Protein AF-A0A2T9YQW6-F1 (afdb_monomer)

Sequence (886 aa):
MEAEPSNHEASLIAWINTFPNLPNKISNLAELSDGVVLFEICENIDKSWFQLGRSTNIAAESWAFKYNNLKKLFRMLTAYCEEVLQYRFNLISSPDLNLIAKNEDVSEIIKICCIILTVAVNCEQKNEYIKRIMTLSENHQGALMISIESTMNQLEEFSHDHLNDNIPSHNNASAVSNNISASAISNDPNSTSIAKIAPDGLLKHLNADRNTDNSSFVSKLQVELLTQLDKNDELQNKLHSLSFEAERWHQKYDEEKAIKDEINEQADFVKLENQNIEMQSQLENNILKLSKANSELLAQKSLLSELDKLRDQEQEFLFLQEKVSKSENTIEKYRIKLEQSSDIKRKLNSAEQQLKKEIDAKNAIEEKYINLISSKSDPSNSSSNPIDNLAKLESRLNLATIENADLKNKLAEIENINKNLAEVANIAENNSRDLEERVRELELMGNTLSLKPSNASSLAAATNKLELAEALNESPAQLKKEIERLGLEIKKLRRGSVIKDDHIKEKNLLESWVETANKEKSDTLLLLAHEKAQIKLITATKDAQISQLEKNLEQKSIEIRNLEESNSNLTNQTKTLFSELGLTTREKEDYSSQIIKLNTELKEKTNSAKELELMKKTYYETKKESHSHELEKESLEGWYSDLDMKLNLELEKTKKLLIEKDEINKDLHKLRAENAKLVEGFESYKNENNDIKLMKARLLESREEFHNTELALQKSKEHIKYLSSELKKTINASNLSSYQAQSKENTQLLKQLDDYQEQINDLKKQNRDILKQKNFESKLLSSAWFYVQRKLEQNSGFGQSSVSNMEANYHPNAVSNRNNRGRVAEMGAAIDNNAAIQQSLKKPGVFAQRRNLDSFNSGSGVPASLNPTWLGTQRDELDSQIYPNK

Foldseek 3Di:
DDDDDDLLQVLLLLLLQLDPPDPDRDDGLLVCLQVPSVLVLVCVLPVVQSDDPPPQPPDSPALVNSLVNVVVSVVSLCCCCCPPVVWDLVQQPQQDNSCSSPVVDSVSSSSSSLSSLLSCCRGPPNVVSVVSLVVDDPSSNVSSVVSNVVVVVSRCPPVPDDDDDDDDDDDDDDDDDDDDDDDDDDDDDDDDDDDDDDDDDDDDDDDPPCCVPVVVVVVVVVVVVVVVVVVVVVVVVVVVVVVVVVVVVVVVVVVVVVVVVVVVVVVVVVVVVVVVVVVVVVVVVVVVVVVVVVVVVVVVVVVVVVVVVVVVVVVVVVVVVVVVVVVVVVVVVVVVVVVVVVVVVVVVVVVVVVVVVVVVVVVVVVVVVVVVVVVVVPPDDDDDDPPVVVVVVVVVVVVVVVVVVVVVVVVVVVVVVVVVVVVVVVVVVVVVVVVVVVVVVVVVVVDPDDDDDDDDDDDDDDPDDDPDDPDDDDDPPVVVVVVVVVVVVVVVVPDDDDDDDDDVVVVVVVVVVVVVVVVVVVVVVVVVVVVVVVVVVVVVVVVVVVVVVVVVVVVVVVVVVVVVVVVVVVVVVVVVVVVVVVVVVVVVVVVVVVVVVVVVVVVVVVVVVVVVVVVVVVVVVVVVVVVVVVVVVVVVVVVVVVVVVVVVVVVVVVVVVVVVVVVVVVVVVVVVVVVVVVVVVVVVVVVVVVVVVVVVVVVVVVVVVVVVVVVVVVVVVVVVVVVVVVVVVPPDDDDDDDDDDDDDPVVVVVVVVVVVVVVVVVVVVVVVVVVVVVVVVVVVVVVVVVVVVVVVVVVPDDDDDDDDDDDDDDDDDDDDDDDDDDDDDDDDDDDDDDDDDDDDDDDDDDDDDDDDDDDDDDDDDDDDDDDDDDDDDDDDDDDDDDDDDD

Mean predicted aligned error: 26.23 Å

Secondary structure (DSSP, 8-state):
-PPPPPHHHHHHHHHHTT-TT-SS--SSGGGGGGSHHHHHHHHHH-TTT----S--TT-TT-HHHHHHHHHHHHHHHHHHHHHTS---GGGS----HHHHHHH--HHHHHHHHHHHHHHHHHSTTHHHHHHHHHTS-HHHHHHHHHHHHHHHTTT-TT---SS------------------------------------------S-STTHHHHHHHHHHHHHHHHHHHHHHHHHHHHHHHHHHHHHHHHHHHHHHHHHHHHHHHHHHHHHHHHHHHHHHHHHHHHHHHHHHHHHHHHHHHHHHHHHHHHHHHHHHHHHHHHHHHHHHHHHHHHHHHHHHHHHHHHHHHHHHHHHHHHHHHHHHHHHHHHHHHHHTTS-----S-HHHHHHHHHHHHHHHHHHHHHHHHHHHHHHHHHHHHHHHHHHHHHHHHHHHHHHHHHHHHH--S---------------------S----THHHHHHHHHHHHHHHHTT--------SSHHHHHHHHHHHHHHHHHHHHHHHHHHHHHHHHHHHHHHHHHHHHHHHHHHHHHHHHHHHHHHHHHHHHHHHHHHHHHHHHHHHHHHHHHHHHHHHHHHHHHHHHHHHHHHHHHHHHHHHHHHHHHHHHHHHHHHHHHHHHHHHHHHHHHHHHHHHHHHHHHHHHHHHHHHHHHHHHHHHHHHHHHHHHHHHHHHHHHHHHHHHHHHHHHHHHHHHHHHHHHHHHHSSSS----------SSHHHHHHHHHHHHHHHHHHHHHHHHHHHHHHHHHHHHHHHHHHHHHHHHHHS------------------------------------------------------------------------------------------

Solvent-accessible surface area (backbone atoms only — not comparable to full-atom values): 53592 Å² total; per-residue (Å²): 133,83,82,78,80,56,70,55,58,62,26,49,44,56,55,60,61,67,53,90,83,59,96,65,80,71,87,54,73,51,77,49,33,51,27,56,65,58,43,56,54,42,26,68,71,36,59,86,77,45,67,75,78,95,78,63,98,84,55,81,85,46,40,68,49,16,30,52,40,37,53,52,50,50,54,53,49,50,48,40,36,42,74,72,69,65,33,56,62,91,59,51,83,77,57,53,54,64,47,22,24,72,68,40,34,53,73,38,48,48,49,52,52,37,52,54,52,42,49,39,58,68,41,99,64,14,76,58,48,50,51,56,49,71,71,51,55,70,71,35,40,54,42,48,49,53,43,36,50,60,50,45,63,35,36,45,78,88,74,83,84,78,91,85,93,85,80,96,77,79,90,80,90,85,78,91,87,81,89,80,84,89,79,92,81,80,93,82,91,87,82,86,82,88,85,89,81,84,93,77,87,87,81,93,80,92,73,84,90,56,54,69,62,53,47,54,50,52,52,50,50,52,50,50,53,48,54,52,49,54,50,48,52,54,48,51,54,50,51,50,54,51,48,54,51,51,51,54,51,50,54,51,50,53,52,54,46,52,54,50,52,50,52,49,54,53,52,53,49,54,52,52,51,51,52,50,53,52,52,50,51,53,50,52,53,49,51,53,51,51,52,49,54,52,53,51,49,51,51,52,51,52,51,49,56,50,51,52,52,50,51,54,50,49,53,50,51,50,52,51,49,52,52,48,51,54,49,49,58,50,49,49,57,49,50,53,51,52,52,52,50,53,50,50,50,52,51,47,54,49,50,51,52,49,52,47,50,52,50,54,50,48,50,53,48,50,51,50,48,52,49,52,53,60,52,62,74,53,95,79,81,92,86,78,67,72,62,67,57,48,56,53,47,53,53,49,52,54,49,52,52,50,53,50,49,54,51,50,51,52,49,53,50,50,52,52,52,51,50,52,51,51,52,53,48,51,52,52,50,51,54,50,51,54,50,51,49,52,49,50,51,50,54,66,72,68,61,89,74,85,86,88,87,82,88,82,89,87,85,81,86,86,90,84,86,87,87,87,88,85,86,84,85,83,66,82,71,60,66,58,56,54,57,56,53,54,58,54,55,64,62,59,81,74,71,87,83,88,85,89,78,82,83,64,53,60,60,56,46,51,52,50,50,51,50,50,52,51,46,54,52,47,52,51,50,51,50,53,50,49,51,50,49,50,51,52,50,54,48,53,54,48,53,53,52,49,55,53,51,52,53,51,49,53,54,50,53,53,54,50,52,54,50,53,53,52,51,50,50,54,52,51,53,50,53,51,53,54,51,51,54,53,50,55,50,49,53,50,52,51,51,50,53,50,52,51,51,52,52,51,53,51,50,51,52,56,47,55,49,51,52,51,50,50,53,50,51,52,49,53,53,53,52,51,51,52,51,53,50,50,55,51,47,53,53,49,52,51,52,50,50,56,49,50,54,51,49,50,51,52,52,50,50,51,51,51,54,49,51,52,51,52,50,53,48,52,51,52,50,51,53,51,54,51,50,49,51,52,50,54,48,52,50,50,54,50,49,52,53,48,51,52,51,51,51,53,50,52,54,48,50,53,48,49,52,50,49,52,50,50,52,48,49,50,53,48,52,51,49,50,51,52,52,56,52,50,60,65,64,68,76,77,78,88,87,82,88,85,85,91,88,83,93,71,63,72,70,51,56,52,50,52,49,50,54,51,52,50,52,53,48,50,54,50,47,50,51,51,51,53,50,49,46,51,50,48,50,51,49,50,50,50,50,48,47,53,48,50,51,51,50,48,60,67,68,51,86,70,80,91,77,80,91,78,84,90,83,87,82,90,83,81,88,81,89,84,84,79,88,88,88,86,86,83,89,80,89,79,90,78,90,78,90,87,79,90,80,88,81,89,88,82,86,87,83,90,89,87,81,90,80,89,84,83,89,88,82,88,80,87,81,86,81,89,80,80,87,87,87,92,86,91,79,90,77,89,89,79,90,78,91,83,85,82,94,129

InterPro domains:
  IPR001715 Calponin homology domain [PS50021] (6-120)
  IPR036872 CH domain superfamily [G3DSA:1.10.418.10] (2-154)
  IPR043936 HOOK, N-terminal [PF19047] (10-148)

pLDDT: mean 71.78, std 22.69, range [27.84, 96.5]

Nearest PDB structures (foldseek):
  1wix-assembly1_A  TM=8.313E-01  e=8.494E-10  Mus musculus

Structure (mmCIF, N/CA/C/O backbone):
data_AF-A0A2T9YQW6-F1
#
_entry.id   AF-A0A2T9YQW6-F1
#
loop_
_atom_site.group_PDB
_atom_site.id
_atom_site.type_symbol
_atom_site.label_atom_id
_atom_site.label_alt_id
_atom_site.label_comp_id
_atom_site.label_asym_id
_atom_site.label_entity_id
_atom_site.label_seq_id
_atom_site.pdbx_PDB_ins_code
_atom_site.Cartn_x
_atom_site.Cartn_y
_atom_site.Cartn_z
_atom_site.occupancy
_atom_site.B_iso_or_equiv
_atom_site.auth_seq_id
_atom_site.auth_comp_id
_atom_site.auth_asym_id
_atom_site.auth_atom_id
_atom_site.pdbx_PDB_model_num
ATOM 1 N N . MET A 1 1 ? -49.617 0.399 -31.951 1.00 35.16 1 MET A N 1
ATOM 2 C CA . MET A 1 1 ? -49.096 -0.979 -31.926 1.00 35.16 1 MET A CA 1
ATOM 3 C C . MET A 1 1 ? -48.108 -1.014 -30.793 1.00 35.16 1 MET A C 1
ATOM 5 O O . MET A 1 1 ? -47.197 -0.194 -30.801 1.00 35.16 1 MET A O 1
ATOM 9 N N . GLU A 1 2 ? -48.388 -1.824 -29.778 1.00 30.56 2 GLU A N 1
ATOM 10 C CA . GLU A 1 2 ? -47.489 -1.993 -28.637 1.00 30.56 2 GLU A CA 1
ATOM 11 C C . GLU A 1 2 ? -46.162 -2.614 -29.088 1.00 30.56 2 GLU A C 1
ATOM 13 O O . GLU A 1 2 ? -46.112 -3.330 -30.089 1.00 30.56 2 GLU A O 1
ATOM 18 N N . ALA A 1 3 ? -45.079 -2.276 -28.390 1.00 31.81 3 ALA A N 1
ATOM 19 C CA . ALA A 1 3 ? -43.758 -2.808 -28.688 1.00 31.81 3 ALA A CA 1
ATOM 20 C C . ALA A 1 3 ? -43.670 -4.260 -28.203 1.00 31.81 3 ALA A C 1
ATOM 22 O O . ALA A 1 3 ? -43.942 -4.528 -27.033 1.00 31.81 3 ALA A O 1
ATOM 23 N N . GLU A 1 4 ? -43.280 -5.183 -29.083 1.00 34.69 4 GLU A N 1
ATOM 24 C CA . GLU A 1 4 ? -42.957 -6.545 -28.655 1.00 34.69 4 GLU A CA 1
ATOM 25 C C . GLU A 1 4 ? -41.703 -6.515 -27.760 1.00 34.69 4 GLU A C 1
ATOM 27 O O . GLU A 1 4 ? -40.696 -5.911 -28.154 1.00 34.69 4 GLU A O 1
ATOM 32 N N . PRO A 1 5 ? -41.730 -7.138 -26.565 1.00 42.12 5 PRO A N 1
ATOM 33 C CA . PRO A 1 5 ? -40.534 -7.284 -25.747 1.00 42.12 5 PRO A CA 1
ATOM 34 C C . PRO A 1 5 ? -39.516 -8.147 -26.496 1.00 42.12 5 PRO A C 1
ATOM 36 O O . PRO A 1 5 ? -39.861 -9.144 -27.133 1.00 42.12 5 PRO A O 1
ATOM 39 N N . SER A 1 6 ? -38.253 -7.723 -26.464 1.00 56.44 6 SER A N 1
ATOM 40 C CA . SER A 1 6 ? -37.217 -8.274 -27.339 1.00 56.44 6 SER A CA 1
ATOM 41 C C . SER A 1 6 ? -37.044 -9.790 -27.171 1.00 56.44 6 SER A C 1
ATOM 43 O O . SER A 1 6 ? -37.043 -10.313 -26.057 1.00 56.44 6 SER A O 1
ATOM 45 N N . ASN A 1 7 ? -36.812 -10.488 -28.287 1.00 71.44 7 ASN A N 1
ATOM 46 C CA . ASN A 1 7 ? -36.695 -11.953 -28.358 1.00 71.44 7 ASN A CA 1
ATOM 47 C C . ASN A 1 7 ? -35.646 -12.545 -27.377 1.00 71.44 7 ASN A C 1
ATOM 49 O O . ASN A 1 7 ? -35.732 -13.710 -26.989 1.00 71.44 7 ASN A O 1
ATOM 53 N N . HIS A 1 8 ? -34.673 -11.740 -26.932 1.00 78.56 8 HIS A N 1
ATOM 54 C CA . HIS A 1 8 ? -33.667 -12.114 -25.931 1.00 78.56 8 HIS A CA 1
ATOM 55 C C . HIS A 1 8 ? -34.245 -12.313 -24.520 1.00 78.56 8 HIS A C 1
ATOM 57 O O . HIS A 1 8 ? -33.851 -13.257 -23.838 1.00 78.56 8 HIS A O 1
ATOM 63 N N . GLU A 1 9 ? -35.193 -11.476 -24.087 1.00 85.56 9 GLU A N 1
ATOM 64 C CA . GLU A 1 9 ? -35.778 -11.551 -22.741 1.00 85.56 9 GLU A CA 1
ATOM 65 C C . GLU A 1 9 ? -36.557 -12.859 -22.557 1.00 85.56 9 GLU A C 1
ATOM 67 O O . GLU A 1 9 ? -36.277 -13.638 -21.644 1.00 85.56 9 GLU A O 1
ATOM 72 N N . ALA A 1 10 ? -37.464 -13.159 -23.493 1.00 86.50 10 ALA A N 1
ATOM 73 C CA . ALA A 1 10 ? -38.236 -14.401 -23.500 1.00 86.50 10 ALA A CA 1
ATOM 74 C C . ALA A 1 10 ? -37.335 -15.650 -23.541 1.00 86.50 10 ALA A C 1
ATOM 76 O O . ALA A 1 10 ? -37.613 -16.645 -22.868 1.00 86.50 10 ALA A O 1
ATOM 77 N N . SER A 1 11 ? -36.223 -15.583 -24.280 1.00 89.12 11 SER A N 1
ATOM 78 C CA . SER A 1 11 ? -35.260 -16.682 -24.402 1.00 89.12 11 SER A CA 1
ATOM 79 C C . SER A 1 11 ? -34.477 -16.929 -23.107 1.00 89.12 11 SER A C 1
ATOM 81 O O . SER A 1 11 ? -34.298 -18.082 -22.711 1.00 89.12 11 SER A O 1
ATOM 83 N N . LEU A 1 12 ? -34.064 -15.866 -22.405 1.00 88.69 12 LEU A N 1
ATOM 84 C CA . LEU A 1 12 ? -33.419 -15.965 -21.091 1.00 88.69 12 LEU A CA 1
ATOM 85 C C . LEU A 1 12 ? -34.389 -16.480 -20.020 1.00 88.69 12 LEU A C 1
ATOM 87 O O . LEU A 1 12 ? -34.030 -17.387 -19.272 1.00 88.69 12 LEU A O 1
ATOM 91 N N . ILE A 1 13 ? -35.634 -15.990 -19.990 1.00 90.25 13 ILE A N 1
ATOM 92 C CA . ILE A 1 13 ? -36.681 -16.498 -19.084 1.00 90.25 13 ILE A CA 1
ATOM 93 C C . ILE A 1 13 ? -36.953 -17.986 -19.349 1.00 90.25 13 ILE A C 1
ATOM 95 O O . ILE A 1 13 ? -37.081 -18.774 -18.408 1.00 90.25 13 ILE A O 1
ATOM 99 N N . ALA A 1 14 ? -37.004 -18.405 -20.618 1.00 89.19 14 ALA A N 1
ATOM 100 C CA . ALA A 1 14 ? -37.177 -19.808 -20.982 1.00 89.19 14 ALA A CA 1
ATOM 101 C C . ALA A 1 14 ? -36.006 -20.683 -20.499 1.00 89.19 14 ALA A C 1
ATOM 103 O O . ALA A 1 14 ? -36.250 -21.772 -19.979 1.00 89.19 14 ALA A O 1
ATOM 104 N N . TRP A 1 15 ? -34.760 -20.204 -20.613 1.00 91.38 15 TRP A N 1
ATOM 105 C CA . TRP A 1 15 ? -33.573 -20.901 -20.105 1.00 91.38 15 TRP A CA 1
ATOM 106 C C . TRP A 1 15 ? -33.542 -20.990 -18.576 1.00 91.38 15 TRP A C 1
ATOM 108 O O . TRP A 1 15 ? -33.355 -22.082 -18.038 1.00 91.38 15 TRP A O 1
ATOM 118 N N . ILE A 1 16 ? -33.794 -19.885 -17.868 1.00 89.94 16 ILE A N 1
ATOM 119 C CA . ILE A 1 16 ? -33.841 -19.856 -16.398 1.00 89.94 16 ILE A CA 1
ATOM 120 C C . ILE A 1 16 ? -34.891 -20.849 -15.881 1.00 89.94 16 ILE A C 1
ATOM 122 O O . ILE A 1 16 ? -34.603 -21.665 -15.010 1.00 89.94 16 ILE A O 1
ATOM 126 N N . ASN A 1 17 ? -36.072 -20.897 -16.499 1.00 89.69 17 ASN A N 1
ATOM 127 C CA . ASN A 1 17 ? -37.132 -21.840 -16.132 1.00 89.69 17 ASN A CA 1
ATOM 128 C C . ASN A 1 17 ? -36.821 -23.333 -16.426 1.00 89.69 17 ASN A C 1
ATOM 130 O O . ASN A 1 17 ? -37.675 -24.185 -16.160 1.00 89.69 17 ASN A O 1
ATOM 134 N N . THR A 1 18 ? -35.628 -23.681 -16.936 1.00 88.00 18 THR A N 1
ATOM 135 C CA . THR A 1 18 ? -35.137 -25.077 -17.022 1.00 88.00 18 THR A CA 1
ATOM 136 C C . THR A 1 18 ? -34.444 -25.576 -15.745 1.00 88.00 18 THR A C 1
ATOM 138 O O . THR A 1 18 ? -34.175 -26.777 -15.625 1.00 88.00 18 THR A O 1
ATOM 141 N N . PHE A 1 19 ? -34.150 -24.694 -14.783 1.00 84.81 19 PHE A N 1
ATOM 142 C CA . PHE A 1 19 ? -33.488 -25.064 -13.531 1.00 84.81 19 PHE A CA 1
ATOM 143 C C . PHE A 1 19 ? -34.492 -25.684 -12.534 1.00 84.81 19 PHE A C 1
ATOM 145 O O . PHE A 1 19 ? -35.522 -25.077 -12.240 1.00 84.81 19 PHE A O 1
ATOM 152 N N . PRO A 1 20 ? -34.221 -26.883 -11.979 1.00 70.94 20 PRO A N 1
ATOM 153 C CA . PRO A 1 20 ? -35.214 -27.646 -11.212 1.00 70.94 20 PRO A CA 1
ATOM 154 C C . PRO A 1 20 ? -35.423 -27.173 -9.765 1.00 70.94 20 PRO A C 1
ATOM 156 O O . PRO A 1 20 ? -36.380 -27.605 -9.129 1.00 70.94 20 PRO A O 1
ATOM 159 N N . ASN A 1 21 ? -34.537 -26.323 -9.236 1.00 65.31 21 ASN A N 1
ATOM 160 C CA . ASN A 1 21 ? -34.534 -25.912 -7.826 1.00 65.31 21 ASN A CA 1
ATOM 161 C C . ASN A 1 21 ? -35.190 -24.543 -7.571 1.00 65.31 21 ASN A C 1
ATOM 163 O O . ASN A 1 21 ? -35.166 -24.074 -6.437 1.00 65.31 21 ASN A O 1
ATOM 167 N N . LEU A 1 22 ? -35.752 -23.901 -8.599 1.00 71.00 22 LEU A N 1
ATOM 168 C CA . LEU A 1 22 ? -36.350 -22.573 -8.477 1.00 71.00 22 LEU A CA 1
ATOM 169 C C . LEU A 1 22 ? -37.634 -22.610 -7.624 1.00 71.00 22 LEU A C 1
ATOM 171 O O . LEU A 1 22 ? -38.511 -23.434 -7.902 1.00 71.00 22 LEU A O 1
ATOM 175 N N . PRO A 1 23 ? -37.797 -21.716 -6.627 1.00 61.78 23 PRO A N 1
ATOM 176 C CA . PRO A 1 23 ? -38.964 -21.718 -5.741 1.00 61.78 23 PRO A CA 1
ATOM 177 C C . PRO A 1 23 ? -40.270 -21.357 -6.463 1.00 61.78 23 PRO A C 1
ATOM 179 O O . PRO A 1 23 ? -41.331 -21.843 -6.080 1.00 61.78 23 PRO A O 1
ATOM 182 N N . ASN A 1 24 ? -40.194 -20.543 -7.520 1.00 68.56 24 ASN A N 1
ATOM 183 C CA . ASN A 1 24 ? -41.279 -20.245 -8.455 1.00 68.56 24 ASN A CA 1
ATOM 184 C C . ASN A 1 24 ? -40.711 -20.123 -9.877 1.00 68.56 24 ASN A C 1
ATOM 186 O O . ASN A 1 24 ? -39.540 -19.790 -10.056 1.00 68.56 24 ASN A O 1
ATOM 190 N N . LYS A 1 25 ? -41.549 -20.360 -10.895 1.00 78.25 25 LYS A N 1
ATOM 191 C CA . LYS A 1 25 ? -41.194 -20.050 -12.286 1.00 78.25 25 LYS A CA 1
ATOM 192 C C . LYS A 1 25 ? -41.311 -18.552 -12.534 1.00 78.25 25 LYS A C 1
ATOM 194 O O . LYS A 1 25 ? -42.366 -17.979 -12.269 1.00 78.25 25 LYS A O 1
ATOM 199 N N . ILE A 1 26 ? -40.259 -17.965 -13.089 1.00 82.94 26 ILE A N 1
ATOM 200 C CA . ILE A 1 26 ? -40.186 -16.531 -13.375 1.00 82.94 26 ILE A CA 1
ATOM 201 C C . ILE A 1 26 ? -41.014 -16.208 -14.613 1.00 82.94 26 ILE A C 1
ATOM 203 O O . ILE A 1 26 ? -40.922 -16.920 -15.619 1.00 82.94 26 ILE A O 1
ATOM 207 N N . SER A 1 27 ? -41.802 -15.134 -14.540 1.00 81.69 27 SER A N 1
ATOM 208 C CA . SER A 1 27 ? -42.615 -14.640 -15.661 1.00 81.69 27 SER A CA 1
ATOM 209 C C . SER A 1 27 ? -42.085 -13.330 -16.250 1.00 81.69 27 SER A C 1
ATOM 211 O O . SER A 1 27 ? -42.310 -13.071 -17.429 1.00 81.69 27 SER A O 1
ATOM 213 N N . ASN A 1 28 ? -41.375 -12.525 -15.456 1.00 84.50 28 ASN A N 1
ATOM 214 C CA . ASN A 1 28 ? -40.781 -11.246 -15.847 1.00 84.50 28 ASN A CA 1
ATOM 215 C C . ASN A 1 28 ? -39.332 -11.148 -15.343 1.00 84.50 28 ASN A C 1
ATOM 217 O O . ASN A 1 28 ? -39.043 -11.500 -14.200 1.00 84.50 28 ASN A O 1
ATOM 221 N N . LEU A 1 29 ? -38.419 -10.613 -16.157 1.00 85.12 29 LEU A N 1
ATOM 222 C CA . LEU A 1 29 ? -37.011 -10.472 -15.786 1.00 85.12 29 LEU A CA 1
ATOM 223 C C . LEU A 1 29 ? -36.791 -9.557 -14.563 1.00 85.12 29 LEU A C 1
ATOM 225 O O . LEU A 1 29 ? -35.827 -9.756 -13.826 1.00 85.12 29 LEU A O 1
ATOM 229 N N . ALA A 1 30 ? -37.705 -8.618 -14.287 1.00 85.69 30 ALA A N 1
ATOM 230 C CA . ALA A 1 30 ? -37.670 -7.763 -13.091 1.00 85.69 30 ALA A CA 1
ATOM 231 C C . ALA A 1 30 ? -37.705 -8.547 -11.758 1.00 85.69 30 ALA A C 1
ATOM 233 O O . ALA A 1 30 ? -37.181 -8.071 -10.746 1.00 85.69 30 ALA A O 1
ATOM 234 N N . GLU A 1 31 ? -38.241 -9.776 -11.751 1.00 84.81 31 GLU A N 1
ATOM 235 C CA . GLU A 1 31 ? -38.234 -10.675 -10.583 1.00 84.81 31 GLU A CA 1
ATOM 236 C C . GLU A 1 31 ? -36.803 -11.059 -10.148 1.00 84.81 31 GLU A C 1
ATOM 238 O O . GLU A 1 31 ? -36.584 -11.408 -8.994 1.00 84.81 31 GLU A O 1
ATOM 243 N N . LEU A 1 32 ? -35.807 -10.934 -11.036 1.00 85.56 32 LEU A N 1
ATOM 244 C CA . LEU A 1 32 ? -34.388 -11.201 -10.756 1.00 85.56 32 LEU A CA 1
ATOM 245 C C . LEU A 1 32 ? -33.654 -10.017 -10.096 1.00 85.56 32 LEU A C 1
ATOM 247 O O . LEU A 1 32 ? -32.472 -10.132 -9.760 1.00 85.56 32 LEU A O 1
ATOM 251 N N . SER A 1 33 ? -34.328 -8.876 -9.907 1.00 86.88 33 SER A N 1
ATOM 252 C CA . SER A 1 33 ? -33.735 -7.639 -9.370 1.00 86.88 33 SER A CA 1
ATOM 253 C C . SER A 1 33 ? -33.226 -7.750 -7.926 1.00 86.88 33 SER A C 1
ATOM 255 O O . SER A 1 33 ? -32.440 -6.909 -7.492 1.00 86.88 33 SER A O 1
ATOM 257 N N . ASP A 1 34 ? -33.644 -8.767 -7.167 1.00 82.56 34 ASP A N 1
ATOM 258 C CA . ASP A 1 34 ? -33.176 -9.019 -5.798 1.00 82.56 34 ASP A CA 1
ATOM 259 C C . ASP A 1 34 ? -31.830 -9.771 -5.720 1.00 82.56 34 ASP A C 1
ATOM 261 O O . ASP A 1 34 ? -31.197 -9.817 -4.656 1.00 82.56 34 ASP A O 1
ATOM 265 N N . GLY A 1 35 ? -31.388 -10.340 -6.848 1.00 84.25 35 GLY A N 1
ATOM 266 C CA . GLY A 1 35 ? -30.193 -11.168 -6.978 1.00 84.25 35 GLY A CA 1
ATOM 267 C C . GLY A 1 35 ? -30.265 -12.544 -6.304 1.00 84.25 35 GLY A C 1
ATOM 268 O O . GLY A 1 35 ? -29.276 -13.271 -6.372 1.00 84.25 35 GLY A O 1
ATOM 269 N N . VAL A 1 36 ? -31.378 -12.922 -5.664 1.00 84.88 36 VAL A N 1
ATOM 270 C CA . VAL A 1 36 ? -31.507 -14.177 -4.899 1.00 84.88 36 VAL A CA 1
ATOM 271 C C . VAL A 1 36 ? -31.587 -15.363 -5.850 1.00 84.88 36 VAL A C 1
ATOM 273 O O . VAL A 1 36 ? -30.752 -16.262 -5.777 1.00 84.88 36 VAL A O 1
ATOM 276 N N . VAL A 1 37 ? -32.514 -15.319 -6.809 1.00 86.00 37 VAL A N 1
ATOM 277 C CA . VAL A 1 37 ? -32.683 -16.393 -7.801 1.00 86.00 37 VAL A CA 1
ATOM 278 C C . VAL A 1 37 ? -31.438 -16.555 -8.680 1.00 86.00 37 VAL A C 1
ATOM 280 O O . VAL A 1 37 ? -31.012 -17.672 -8.971 1.00 86.00 37 VAL A O 1
ATOM 283 N N . LEU A 1 38 ? -30.792 -15.447 -9.054 1.00 88.06 38 LEU A N 1
ATOM 284 C CA . LEU A 1 38 ? -29.520 -15.488 -9.782 1.00 88.06 38 LEU A CA 1
ATOM 285 C C . LEU A 1 38 ? -28.418 -16.185 -8.967 1.00 88.06 38 LEU A C 1
ATOM 287 O O . LEU A 1 38 ? -27.596 -16.902 -9.534 1.00 88.06 38 LEU A O 1
ATOM 291 N N . PHE A 1 39 ? -28.416 -16.021 -7.641 1.00 87.62 39 PHE A N 1
ATOM 292 C CA . PHE A 1 39 ? -27.479 -16.717 -6.763 1.00 87.62 39 PHE A CA 1
ATOM 293 C C . PHE A 1 39 ? -27.776 -18.221 -6.683 1.00 87.62 39 PHE A C 1
ATOM 295 O O . PHE A 1 39 ? -26.842 -19.013 -6.751 1.00 87.62 39 PHE A O 1
ATOM 302 N N . GLU A 1 40 ? -29.047 -18.632 -6.609 1.00 85.75 40 GLU A N 1
ATOM 303 C CA . GLU A 1 40 ? -29.448 -20.052 -6.630 1.00 85.75 40 GLU A CA 1
ATOM 304 C C . GLU A 1 40 ? -29.052 -20.753 -7.944 1.00 85.75 40 GLU A C 1
ATOM 306 O O . GLU A 1 40 ? -28.633 -21.914 -7.935 1.00 85.75 40 GLU A O 1
ATOM 311 N N . ILE A 1 41 ? -29.132 -20.041 -9.074 1.00 88.00 41 ILE A N 1
ATOM 312 C CA . ILE A 1 41 ? -28.646 -20.511 -10.380 1.00 88.00 41 ILE A CA 1
ATOM 313 C C . ILE A 1 41 ? -27.125 -20.704 -10.345 1.00 88.00 41 ILE A C 1
ATOM 315 O O . ILE A 1 41 ? -26.636 -21.764 -10.736 1.00 88.00 41 ILE A O 1
ATOM 319 N N . CYS A 1 42 ? -26.370 -19.733 -9.824 1.00 88.38 42 CYS A N 1
ATOM 320 C CA . CYS A 1 42 ? -24.917 -19.854 -9.687 1.00 88.38 42 CYS A CA 1
ATOM 321 C C . CYS A 1 42 ? -24.495 -20.957 -8.698 1.00 88.38 42 CYS A C 1
ATOM 323 O O . CYS A 1 42 ? -23.547 -21.686 -8.977 1.00 88.38 42 CYS A O 1
ATOM 325 N N . GLU A 1 43 ? -25.226 -21.157 -7.596 1.00 88.00 43 GLU A N 1
ATOM 326 C CA . GLU A 1 43 ? -25.031 -22.295 -6.684 1.00 88.00 43 GLU A CA 1
ATOM 327 C C . GLU A 1 43 ? -25.316 -23.636 -7.389 1.00 88.00 43 GLU A C 1
ATOM 329 O O . GLU A 1 43 ? -24.693 -24.646 -7.072 1.00 88.00 43 GLU A O 1
ATOM 334 N N . ASN A 1 44 ? -26.209 -23.677 -8.385 1.00 86.06 44 ASN A N 1
ATOM 335 C CA . ASN A 1 44 ? -26.396 -24.868 -9.219 1.00 86.06 44 ASN A CA 1
ATOM 336 C C . ASN A 1 44 ? -25.175 -25.142 -10.115 1.00 86.06 44 ASN A C 1
ATOM 338 O O . ASN A 1 44 ? -24.774 -26.299 -10.240 1.00 86.06 44 ASN A O 1
ATOM 342 N N . ILE A 1 45 ? -24.580 -24.088 -10.692 1.00 87.38 45 ILE A N 1
ATOM 343 C CA . ILE A 1 45 ? -23.387 -24.164 -11.552 1.00 87.38 45 ILE A CA 1
ATOM 344 C C . ILE A 1 45 ? -22.171 -24.657 -10.760 1.00 87.38 45 ILE A C 1
ATOM 346 O O . ILE A 1 45 ? -21.529 -25.618 -11.179 1.00 87.38 45 ILE A O 1
ATOM 350 N N . ASP A 1 46 ? -21.874 -24.037 -9.613 1.00 87.50 46 ASP A N 1
ATOM 351 C CA . ASP A 1 46 ? -20.777 -24.452 -8.736 1.00 87.50 46 ASP A CA 1
ATOM 352 C C . ASP A 1 46 ? -21.078 -24.151 -7.256 1.00 87.50 46 ASP A C 1
ATOM 354 O O . ASP A 1 46 ? -20.890 -23.038 -6.757 1.00 87.50 46 ASP A O 1
ATOM 358 N N . LYS A 1 47 ? -21.491 -25.193 -6.525 1.00 85.19 47 LYS A N 1
ATOM 359 C CA . LYS A 1 47 ? -21.759 -25.148 -5.075 1.00 85.19 47 LYS A CA 1
ATOM 360 C C . LYS A 1 47 ? -20.527 -24.856 -4.226 1.00 85.19 47 LYS A C 1
ATOM 362 O O . LYS A 1 47 ? -20.669 -24.425 -3.083 1.00 85.19 47 LYS A O 1
ATOM 367 N N . SER A 1 48 ? -19.330 -25.167 -4.724 1.00 84.00 48 SER A N 1
ATOM 368 C CA . SER A 1 48 ? -18.098 -24.956 -3.967 1.00 84.00 48 SER A CA 1
ATOM 369 C C . SER A 1 48 ? -17.736 -23.473 -3.941 1.00 84.00 48 SER A C 1
ATOM 371 O O . SER A 1 48 ? -17.380 -22.957 -2.880 1.00 84.00 48 SER A O 1
ATOM 373 N N . TRP A 1 49 ? -17.939 -22.782 -5.066 1.00 86.62 49 TRP A N 1
ATOM 374 C CA . TRP A 1 49 ? -17.663 -21.360 -5.225 1.00 86.62 49 TRP A CA 1
ATOM 375 C C . TRP A 1 49 ? -18.822 -20.466 -4.768 1.00 86.62 49 TRP A C 1
ATOM 377 O O . TRP A 1 49 ? -18.650 -19.581 -3.924 1.00 86.62 49 TRP A O 1
ATOM 387 N N . PHE A 1 50 ? -20.029 -20.697 -5.288 1.00 85.12 50 PHE A N 1
ATOM 388 C CA . PHE A 1 50 ? -21.188 -19.832 -5.072 1.00 85.12 50 PHE A CA 1
ATOM 389 C C . PHE A 1 50 ? -21.948 -20.210 -3.795 1.00 85.12 50 PHE A C 1
ATOM 391 O O . PHE A 1 50 ? -23.071 -20.701 -3.827 1.00 85.12 50 PHE A O 1
ATOM 398 N N . GLN A 1 51 ? -21.333 -19.946 -2.638 1.00 76.19 51 GLN A N 1
ATOM 399 C CA . GLN A 1 51 ? -21.938 -20.204 -1.326 1.00 76.19 51 GLN A CA 1
ATOM 400 C C . GLN A 1 51 ? -22.695 -18.983 -0.774 1.00 76.19 51 GLN A C 1
ATOM 402 O O . GLN A 1 51 ? -22.105 -17.956 -0.397 1.00 76.19 51 GLN A O 1
ATOM 407 N N . LEU A 1 52 ? -24.023 -19.099 -0.652 1.00 65.50 52 LEU A N 1
ATOM 408 C CA . LEU A 1 52 ? -24.839 -18.086 0.014 1.00 65.50 52 LEU A CA 1
ATOM 409 C C . LEU A 1 52 ? -24.859 -18.329 1.529 1.00 65.50 52 LEU A C 1
ATOM 411 O O . LEU A 1 52 ? -25.539 -19.219 2.037 1.00 65.50 52 LEU A O 1
ATOM 415 N N . GLY A 1 53 ? -24.149 -17.484 2.281 1.00 58.00 53 GLY A N 1
ATOM 416 C CA . GLY A 1 53 ? -24.397 -17.345 3.718 1.00 58.00 53 GLY A CA 1
ATOM 417 C C . GLY A 1 53 ? -25.873 -16.999 3.938 1.00 58.00 53 GLY A C 1
ATOM 418 O O . GLY A 1 53 ? -26.322 -15.952 3.476 1.00 58.00 53 GLY A O 1
ATOM 419 N N . ARG A 1 54 ? -26.624 -17.906 4.581 1.00 52.72 54 ARG A N 1
ATOM 420 C CA . ARG A 1 54 ? -28.099 -17.902 4.678 1.00 52.72 54 ARG A CA 1
ATOM 421 C C . ARG A 1 54 ? -28.647 -16.789 5.587 1.00 52.72 54 ARG A C 1
ATOM 423 O O . ARG A 1 54 ? -29.224 -17.070 6.634 1.00 52.72 54 ARG A O 1
ATOM 430 N N . SER A 1 55 ? -28.452 -15.526 5.218 1.00 45.75 55 SER A N 1
ATOM 431 C CA . SER A 1 55 ? -28.743 -14.381 6.091 1.00 45.75 55 SER A CA 1
ATOM 432 C C . SER A 1 55 ? -29.313 -13.160 5.356 1.00 45.75 55 SER A C 1
ATOM 434 O O . SER A 1 55 ? -28.902 -12.037 5.643 1.00 45.75 55 SER A O 1
ATOM 436 N N . THR A 1 56 ? -30.240 -13.354 4.407 1.00 49.62 56 THR A N 1
ATOM 437 C CA . THR A 1 56 ? -30.895 -12.241 3.673 1.00 49.62 56 THR A CA 1
ATOM 438 C C . THR A 1 56 ? -32.404 -12.388 3.408 1.00 49.62 56 THR A C 1
ATOM 440 O O . THR A 1 56 ? -33.037 -11.391 3.076 1.00 49.62 56 THR A O 1
ATOM 443 N N . ASN A 1 57 ? -33.031 -13.548 3.651 1.00 50.09 57 ASN A N 1
ATOM 444 C CA . ASN A 1 57 ? -34.465 -13.801 3.368 1.00 50.09 57 ASN A CA 1
ATOM 445 C C . ASN A 1 57 ? -35.484 -13.062 4.279 1.00 50.09 57 ASN A C 1
ATOM 447 O O . ASN A 1 57 ? -36.632 -13.482 4.384 1.00 50.09 57 ASN A O 1
ATOM 451 N N . ILE A 1 58 ? -35.080 -11.997 4.982 1.00 50.00 58 ILE A N 1
ATOM 452 C CA . ILE A 1 58 ? -35.893 -11.322 6.018 1.00 50.00 58 ILE A CA 1
ATOM 453 C C . ILE A 1 58 ? -36.110 -9.815 5.715 1.00 50.00 58 ILE A C 1
ATOM 455 O O . ILE A 1 58 ? -36.835 -9.144 6.441 1.00 50.00 58 ILE A O 1
ATOM 459 N N . ALA A 1 59 ? -35.540 -9.261 4.632 1.00 50.50 59 ALA A N 1
ATOM 460 C CA . ALA A 1 59 ? -35.694 -7.835 4.285 1.00 50.50 59 ALA A CA 1
ATOM 461 C C . ALA A 1 59 ? -35.642 -7.545 2.764 1.00 50.50 59 ALA A C 1
ATOM 463 O O . ALA A 1 59 ? -34.815 -6.757 2.302 1.00 50.50 59 ALA A O 1
ATOM 464 N N . ALA A 1 60 ? -36.517 -8.184 1.978 1.00 54.97 60 ALA A N 1
ATOM 465 C CA . ALA A 1 60 ? -36.499 -8.112 0.510 1.00 54.97 60 ALA A CA 1
ATOM 466 C C . ALA A 1 60 ? -36.873 -6.733 -0.095 1.00 54.97 60 ALA A C 1
ATOM 468 O O . ALA A 1 60 ? -36.433 -6.423 -1.201 1.00 54.97 60 ALA A O 1
ATOM 469 N N . GLU A 1 61 ? -37.639 -5.884 0.607 1.00 60.28 61 GLU A N 1
ATOM 470 C CA . GLU A 1 61 ? -38.147 -4.613 0.050 1.00 60.28 61 GLU A CA 1
ATOM 471 C C . GLU A 1 61 ? -37.103 -3.505 -0.183 1.00 60.28 61 GLU A C 1
ATOM 473 O O . GLU A 1 61 ? -37.320 -2.629 -1.020 1.00 60.28 61 GLU A O 1
ATOM 478 N N . SER A 1 62 ? -36.002 -3.450 0.576 1.00 78.94 62 SER A N 1
ATOM 479 C CA . SER A 1 62 ? -35.096 -2.294 0.489 1.00 78.94 62 SER A CA 1
ATOM 480 C C . SER A 1 62 ? -34.052 -2.482 -0.614 1.00 78.94 62 SER A C 1
ATOM 482 O O . SER A 1 62 ? -33.237 -3.405 -0.577 1.00 78.94 62 SER A O 1
ATOM 484 N N . TRP A 1 63 ? -34.033 -1.542 -1.569 1.00 84.88 63 TRP A N 1
ATOM 485 C CA . TRP A 1 63 ? -33.097 -1.494 -2.703 1.00 84.88 63 TRP A CA 1
ATOM 486 C C . TRP A 1 63 ? -31.622 -1.621 -2.288 1.00 84.88 63 TRP A C 1
ATOM 488 O O . TRP A 1 63 ? -30.799 -2.105 -3.060 1.00 84.88 63 TRP A O 1
ATOM 498 N N . ALA A 1 64 ? -31.269 -1.232 -1.057 1.00 83.75 64 ALA A N 1
ATOM 499 C CA . ALA A 1 64 ? -29.919 -1.397 -0.528 1.00 83.75 64 ALA A CA 1
ATOM 500 C C . ALA A 1 64 ? -29.551 -2.878 -0.298 1.00 83.75 64 ALA A C 1
ATOM 502 O O . ALA A 1 64 ? -28.398 -3.254 -0.506 1.00 83.75 64 ALA A O 1
ATOM 503 N N . PHE A 1 65 ? -30.506 -3.737 0.084 1.00 83.00 65 PHE A N 1
ATOM 504 C CA . PHE A 1 65 ? -30.287 -5.187 0.162 1.00 83.00 65 PHE A CA 1
ATOM 505 C C . PHE A 1 65 ? -30.211 -5.811 -1.232 1.00 83.00 65 PHE A C 1
ATOM 507 O O . PHE A 1 65 ? -29.252 -6.539 -1.484 1.00 83.00 65 PHE A O 1
ATOM 514 N N . LYS A 1 66 ? -31.122 -5.448 -2.154 1.00 86.12 66 LYS A N 1
ATOM 515 C CA . LYS A 1 66 ? -31.043 -5.849 -3.575 1.00 86.12 66 LYS A CA 1
ATOM 516 C C . LYS A 1 66 ? -29.653 -5.539 -4.156 1.00 86.12 66 LYS A C 1
ATOM 518 O O . LYS A 1 66 ? -28.954 -6.426 -4.640 1.00 86.12 66 LYS A O 1
ATOM 523 N N . TYR A 1 67 ? -29.186 -4.299 -3.989 1.00 89.12 67 TYR A N 1
ATOM 524 C CA . TYR A 1 67 ? -27.861 -3.854 -4.430 1.00 89.12 67 TYR A CA 1
ATOM 525 C C . TYR A 1 67 ? -26.710 -4.633 -3.778 1.00 89.12 67 TYR A C 1
ATOM 527 O O . TYR A 1 67 ? -25.778 -5.042 -4.466 1.00 89.12 67 TYR A O 1
ATOM 535 N N . ASN A 1 68 ? -26.753 -4.867 -2.462 1.00 86.38 68 ASN A N 1
ATOM 536 C CA . ASN A 1 68 ? -25.699 -5.610 -1.766 1.00 86.38 68 ASN A CA 1
ATOM 537 C C . ASN A 1 68 ? -25.642 -7.090 -2.190 1.00 86.38 68 ASN A C 1
ATOM 539 O O . ASN A 1 68 ? -24.541 -7.629 -2.331 1.00 86.38 68 ASN A O 1
ATOM 543 N N . ASN A 1 69 ? -26.791 -7.724 -2.450 1.00 86.69 69 ASN A N 1
ATOM 544 C CA . ASN A 1 69 ? -26.869 -9.078 -3.003 1.00 86.69 69 ASN A CA 1
ATOM 545 C C . ASN A 1 69 ? -26.243 -9.131 -4.401 1.00 86.69 69 ASN A C 1
ATOM 547 O O . ASN A 1 69 ? -25.305 -9.899 -4.623 1.00 86.69 69 ASN A O 1
ATOM 551 N N . LEU A 1 70 ? -26.696 -8.262 -5.312 1.00 88.81 70 LEU A N 1
ATOM 552 C CA . LEU A 1 70 ? -26.180 -8.161 -6.680 1.00 88.81 70 LEU A CA 1
ATOM 553 C C . LEU A 1 70 ? -24.678 -7.853 -6.705 1.00 88.81 70 LEU A C 1
ATOM 555 O O . LEU A 1 70 ? -23.931 -8.492 -7.437 1.00 88.81 70 LEU A O 1
ATOM 559 N N . LYS A 1 71 ? -24.201 -6.937 -5.854 1.00 89.25 71 LYS A N 1
ATOM 560 C CA . LYS A 1 71 ? -22.774 -6.605 -5.724 1.00 89.25 71 LYS A CA 1
ATOM 561 C C . LYS A 1 71 ? -21.945 -7.791 -5.232 1.00 89.25 71 LYS A C 1
ATOM 563 O O . LYS A 1 71 ? -20.822 -7.986 -5.699 1.00 89.25 71 LYS A O 1
ATOM 568 N N . LYS A 1 72 ? -22.474 -8.592 -4.300 1.00 88.75 72 LYS A N 1
ATOM 569 C CA . LYS A 1 72 ? -21.810 -9.817 -3.835 1.00 88.75 72 LYS A CA 1
ATOM 570 C C . LYS A 1 72 ? -21.759 -10.869 -4.946 1.00 88.75 72 LYS A C 1
ATOM 572 O O . LYS A 1 72 ? -20.683 -11.410 -5.186 1.00 88.75 72 LYS A O 1
ATOM 577 N N . LEU A 1 73 ? -22.885 -11.117 -5.616 1.00 89.12 73 LEU A N 1
ATOM 578 C CA . LEU A 1 73 ? -23.006 -12.049 -6.738 1.00 89.12 73 LEU A CA 1
ATOM 579 C C . LEU A 1 73 ? -22.047 -11.682 -7.877 1.00 89.12 73 LEU A C 1
ATOM 581 O O . LEU A 1 73 ? -21.242 -12.510 -8.288 1.00 89.12 73 LEU A O 1
ATOM 585 N N . PHE A 1 74 ? -22.085 -10.428 -8.333 1.00 89.50 74 PHE A N 1
ATOM 586 C CA . PHE A 1 74 ? -21.252 -9.936 -9.427 1.00 89.50 74 PHE A CA 1
ATOM 587 C C . PHE A 1 74 ? -19.759 -10.073 -9.111 1.00 89.50 74 PHE A C 1
ATOM 589 O O . PHE A 1 74 ? -19.018 -10.626 -9.913 1.00 89.50 74 PHE A O 1
ATOM 596 N N . ARG A 1 75 ? -19.325 -9.701 -7.896 1.00 88.94 75 ARG A N 1
ATOM 597 C CA . ARG A 1 75 ? -17.932 -9.902 -7.456 1.00 88.94 75 ARG A CA 1
ATOM 598 C C . ARG A 1 75 ? -17.509 -11.376 -7.490 1.00 88.94 75 ARG A C 1
ATOM 600 O O . ARG A 1 75 ? -16.363 -11.666 -7.813 1.00 88.94 75 ARG A O 1
ATOM 607 N N . MET A 1 76 ? -18.406 -12.298 -7.132 1.00 88.75 76 MET A N 1
ATOM 608 C CA . MET A 1 76 ? -18.124 -13.738 -7.171 1.00 88.75 76 MET A CA 1
ATOM 609 C C . MET A 1 76 ? -18.106 -14.289 -8.602 1.00 88.75 76 MET A C 1
ATOM 611 O O . MET A 1 76 ? -17.311 -15.183 -8.872 1.00 88.75 76 MET A O 1
ATOM 615 N N . LEU A 1 77 ? -18.922 -13.743 -9.511 1.00 89.12 77 LEU A N 1
ATOM 616 C CA . LEU A 1 77 ? -18.897 -14.063 -10.942 1.00 89.12 77 LEU A CA 1
ATOM 617 C C . LEU A 1 77 ? -17.611 -13.571 -11.613 1.00 89.12 77 LEU A C 1
ATOM 619 O O . LEU A 1 77 ? -16.949 -14.363 -12.271 1.00 89.12 77 LEU A O 1
ATOM 623 N N . THR A 1 78 ? -17.216 -12.311 -11.395 1.00 87.75 78 THR A N 1
ATOM 624 C CA . THR A 1 78 ? -15.943 -11.756 -11.888 1.00 87.75 78 THR A CA 1
ATOM 625 C C . THR A 1 78 ? -14.760 -12.614 -11.445 1.00 87.75 78 THR A C 1
ATOM 627 O O . THR A 1 78 ? -14.005 -13.088 -12.288 1.00 87.75 78 THR A O 1
ATOM 630 N N . ALA A 1 79 ? -14.658 -12.905 -10.144 1.00 87.06 79 ALA A N 1
ATOM 631 C CA . ALA A 1 79 ? -13.587 -13.748 -9.617 1.00 87.06 79 ALA A CA 1
ATOM 632 C C . ALA A 1 79 ? -13.642 -15.193 -10.156 1.00 87.06 79 ALA A C 1
ATOM 634 O O . ALA A 1 79 ? -12.598 -15.789 -10.378 1.00 87.06 79 ALA A O 1
ATOM 635 N N . TYR A 1 80 ? -14.827 -15.759 -10.433 1.00 87.75 80 TYR A N 1
ATOM 636 C CA . TYR A 1 80 ? -14.930 -17.075 -11.083 1.00 87.75 80 TYR A CA 1
ATOM 637 C C . TYR A 1 80 ? -14.393 -17.049 -12.520 1.00 87.75 80 TYR A C 1
ATOM 639 O O . TYR A 1 80 ? -13.645 -17.939 -12.925 1.00 87.75 80 TYR A O 1
ATOM 647 N N . CYS A 1 81 ? -14.746 -16.016 -13.292 1.00 86.19 81 CYS A N 1
ATOM 648 C CA . CYS A 1 81 ? -14.242 -15.837 -14.650 1.00 86.19 81 CYS A CA 1
ATOM 649 C C . CYS A 1 81 ? -12.714 -15.700 -14.678 1.00 86.19 81 CYS A C 1
ATOM 651 O O . CYS A 1 81 ? -12.079 -16.317 -15.527 1.00 86.19 81 CYS A O 1
ATOM 653 N N . GLU A 1 82 ? -12.135 -14.944 -13.744 1.00 84.44 82 GLU A N 1
ATOM 654 C CA . GLU A 1 82 ? -10.691 -14.681 -13.683 1.00 84.44 82 GLU A CA 1
ATOM 655 C C . GLU A 1 82 ? -9.885 -15.846 -13.082 1.00 84.44 82 GLU A C 1
ATOM 657 O O . GLU A 1 82 ? -8.873 -16.247 -13.653 1.00 84.44 82 GLU A O 1
ATOM 662 N N . GLU A 1 83 ? -10.317 -16.412 -11.949 1.00 85.44 83 GLU A N 1
ATOM 663 C CA . GLU A 1 83 ? -9.546 -17.422 -11.204 1.00 85.44 83 GLU A CA 1
ATOM 664 C C . GLU A 1 83 ? -9.810 -18.861 -11.679 1.00 85.44 83 GLU A C 1
ATOM 666 O O . GLU A 1 83 ? -8.890 -19.680 -11.680 1.00 85.44 83 GLU A O 1
ATOM 671 N N . VAL A 1 84 ? -11.046 -19.184 -12.089 1.00 85.19 84 VAL A N 1
ATOM 672 C CA . VAL A 1 84 ? -11.444 -20.555 -12.470 1.00 85.19 84 VAL A CA 1
ATOM 673 C C . VAL A 1 84 ? -11.475 -20.733 -13.985 1.00 85.19 84 VAL A C 1
ATOM 675 O O . VAL A 1 84 ? -10.910 -21.699 -14.496 1.00 85.19 84 VAL A O 1
ATOM 678 N N . LEU A 1 85 ? -12.108 -19.807 -14.714 1.00 82.38 85 LEU A N 1
ATOM 679 C CA . LEU A 1 85 ? -12.212 -19.884 -16.179 1.00 82.38 85 LEU A CA 1
ATOM 680 C C . LEU A 1 85 ? -11.023 -19.237 -16.918 1.00 82.38 85 LEU A C 1
ATOM 682 O O .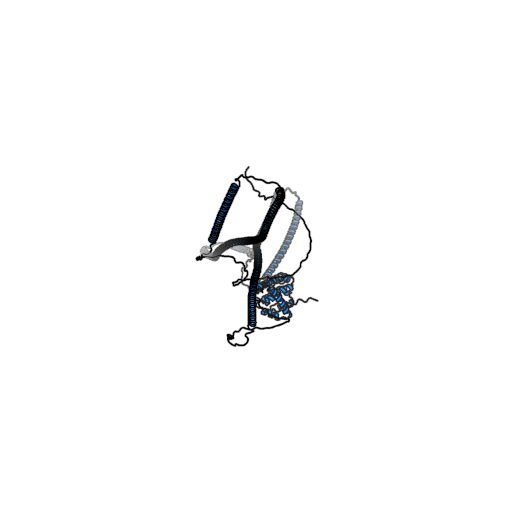 LEU A 1 85 ? -10.886 -19.438 -18.120 1.00 82.38 85 LEU A O 1
ATOM 686 N N . GLN A 1 86 ? -10.157 -18.503 -16.208 1.00 80.25 86 GLN A N 1
ATOM 687 C CA . GLN A 1 86 ? -8.960 -17.824 -16.734 1.00 80.25 86 GLN A CA 1
ATOM 688 C C . GLN A 1 86 ? -9.231 -16.766 -17.826 1.00 80.25 86 GLN A C 1
ATOM 690 O O . GLN A 1 86 ? -8.322 -16.380 -18.563 1.00 80.25 86 GLN A O 1
ATOM 695 N N . TYR A 1 87 ? -10.457 -16.242 -17.905 1.00 79.31 87 TYR A N 1
ATOM 696 C CA . TYR A 1 87 ? -10.818 -15.145 -18.803 1.00 79.31 87 TYR A CA 1
ATOM 697 C C . TYR A 1 87 ? -10.520 -13.776 -18.181 1.00 79.31 87 TYR A C 1
ATOM 699 O O . TYR A 1 87 ? -10.710 -13.561 -16.982 1.00 79.31 87 TYR A O 1
ATOM 707 N N . ARG A 1 88 ? -10.123 -12.798 -19.004 1.00 66.88 88 ARG A N 1
ATOM 708 C CA . ARG A 1 88 ? -9.904 -11.417 -18.547 1.00 66.88 88 ARG A CA 1
ATOM 709 C C . ARG A 1 88 ? -11.223 -10.646 -18.526 1.00 66.88 88 ARG A C 1
ATOM 711 O O . ARG A 1 88 ? -11.668 -10.124 -19.540 1.00 66.88 88 ARG A O 1
ATOM 718 N N . PHE A 1 89 ? -11.822 -10.518 -17.345 1.00 67.44 89 PHE A N 1
ATOM 719 C CA . PHE A 1 89 ? -13.140 -9.895 -17.168 1.00 67.44 89 PHE A CA 1
ATOM 720 C C . PHE A 1 89 ? -13.183 -8.380 -17.481 1.00 67.44 89 PHE A C 1
ATOM 722 O O . PHE A 1 89 ? -14.259 -7.825 -17.697 1.00 67.44 89 PHE A O 1
ATOM 729 N N . ASN A 1 90 ? -12.025 -7.710 -17.555 1.00 60.44 90 ASN A N 1
ATOM 730 C CA . ASN A 1 90 ? -11.874 -6.255 -17.743 1.00 60.44 90 ASN A CA 1
ATOM 731 C C . ASN A 1 90 ? -12.496 -5.658 -19.026 1.00 60.44 90 ASN A C 1
ATOM 733 O O . ASN A 1 90 ? -12.525 -4.435 -19.156 1.00 60.44 90 ASN A O 1
ATOM 737 N N . LEU A 1 91 ? -12.957 -6.485 -19.966 1.00 53.41 91 LEU A N 1
ATOM 738 C CA . LEU A 1 91 ? -13.510 -6.076 -21.264 1.00 53.41 91 LEU A CA 1
ATOM 739 C C . LEU A 1 91 ? -15.047 -6.163 -21.341 1.00 53.41 91 LEU A C 1
ATOM 741 O O . LEU A 1 91 ? -15.649 -5.607 -22.260 1.00 53.41 91 LEU A O 1
ATOM 745 N N . ILE A 1 92 ? -15.709 -6.796 -20.364 1.00 64.81 92 ILE A N 1
ATOM 746 C CA . ILE A 1 92 ? -17.176 -6.862 -20.323 1.00 64.81 92 ILE A CA 1
ATOM 747 C C . ILE A 1 92 ? -17.768 -5.495 -19.958 1.00 64.81 92 ILE A C 1
ATOM 749 O O . ILE A 1 92 ? -17.333 -4.835 -19.011 1.00 64.81 92 ILE A O 1
ATOM 753 N N . SER A 1 93 ? -18.849 -5.108 -20.644 1.00 65.44 93 SER A N 1
ATOM 754 C CA . SER A 1 93 ? -19.693 -3.981 -20.228 1.00 65.44 93 SER A CA 1
ATOM 755 C C . SER A 1 93 ? -20.299 -4.243 -18.842 1.00 65.44 93 SER A C 1
ATOM 757 O O . SER A 1 93 ? -21.304 -4.945 -18.714 1.00 65.44 93 SER A O 1
ATOM 759 N N . SER A 1 94 ? -19.674 -3.694 -17.793 1.00 75.44 94 SER A N 1
ATOM 760 C CA . SER A 1 94 ? -20.121 -3.877 -16.409 1.00 75.44 94 SER A CA 1
ATOM 761 C C . SER A 1 94 ? -21.582 -3.423 -16.248 1.00 75.44 94 SER A C 1
ATOM 763 O O . SER A 1 94 ? -21.866 -2.247 -16.485 1.00 75.44 94 SER A O 1
ATOM 765 N N . PRO A 1 95 ? -22.503 -4.304 -15.816 1.00 84.56 95 PRO A N 1
ATOM 766 C CA . PRO A 1 95 ? -23.895 -3.946 -15.579 1.00 84.56 95 PRO A CA 1
ATOM 767 C C . PRO A 1 95 ? -24.021 -2.942 -14.430 1.00 84.56 95 PRO A C 1
ATOM 769 O O . PRO A 1 95 ? -23.356 -3.085 -13.397 1.00 84.56 95 PRO A O 1
ATOM 772 N N . ASP A 1 96 ? -24.895 -1.942 -14.574 1.00 87.06 96 ASP A N 1
ATOM 773 C CA . ASP A 1 96 ? -25.146 -0.983 -13.494 1.00 87.06 96 ASP A CA 1
ATOM 774 C C . ASP A 1 96 ? -26.084 -1.580 -12.439 1.00 87.06 96 ASP A C 1
ATOM 776 O O . ASP A 1 96 ? -27.315 -1.502 -12.502 1.00 87.06 96 ASP A O 1
ATOM 780 N N . LEU A 1 97 ? -25.465 -2.141 -11.403 1.00 89.44 97 LEU A N 1
ATOM 781 C CA . LEU A 1 97 ? -26.156 -2.744 -10.269 1.00 89.44 97 LEU A CA 1
ATOM 782 C C . LEU A 1 97 ? -27.074 -1.752 -9.522 1.00 89.44 97 LEU A C 1
ATOM 784 O O . LEU A 1 97 ? -28.007 -2.193 -8.850 1.00 89.44 97 LEU A O 1
ATOM 788 N N . ASN A 1 98 ? -26.854 -0.429 -9.618 1.00 87.94 98 ASN A N 1
ATOM 789 C CA . ASN A 1 98 ? -27.765 0.561 -9.027 1.00 87.94 98 ASN A CA 1
ATOM 790 C C . ASN A 1 98 ? -29.063 0.693 -9.826 1.00 87.94 98 ASN A C 1
ATOM 792 O O . ASN A 1 98 ? -30.119 0.841 -9.210 1.00 87.94 98 ASN A O 1
ATOM 796 N N . LEU A 1 99 ? -28.995 0.652 -11.162 1.00 87.56 99 LEU A N 1
ATOM 797 C CA . LEU A 1 99 ? -30.183 0.696 -12.019 1.00 87.56 99 LEU A CA 1
ATOM 798 C C . LEU A 1 99 ? -31.039 -0.553 -11.811 1.00 87.56 99 LEU A C 1
ATOM 800 O O . LEU A 1 99 ? -32.246 -0.428 -11.618 1.00 87.56 99 LEU A O 1
ATOM 804 N N . ILE A 1 100 ? -30.419 -1.732 -11.711 1.00 88.12 100 ILE A N 1
ATOM 805 C CA . ILE A 1 100 ? -31.132 -2.976 -11.384 1.00 88.12 100 ILE A CA 1
ATOM 806 C C . ILE A 1 100 ? -31.815 -2.875 -10.014 1.00 88.12 100 ILE A C 1
ATOM 808 O O . ILE A 1 100 ? -33.010 -3.131 -9.893 1.00 88.12 100 ILE A O 1
ATOM 812 N N . ALA A 1 101 ? -31.079 -2.472 -8.974 1.00 87.69 101 ALA A N 1
ATOM 813 C CA . ALA A 1 101 ? -31.591 -2.490 -7.605 1.00 87.69 101 ALA A CA 1
ATOM 814 C C . ALA A 1 101 ? -32.668 -1.428 -7.309 1.00 87.69 101 ALA A C 1
ATOM 816 O O . ALA A 1 101 ? -33.443 -1.613 -6.371 1.00 87.69 101 ALA A O 1
ATOM 817 N N . LYS A 1 102 ? -32.690 -0.307 -8.049 1.00 85.62 102 LYS A N 1
ATOM 818 C CA . LYS A 1 102 ? -33.622 0.819 -7.826 1.00 85.62 102 LYS A CA 1
ATOM 819 C C . LYS A 1 102 ? -34.746 0.921 -8.851 1.00 85.62 102 LYS A C 1
ATOM 821 O O . LYS A 1 102 ? -35.849 1.305 -8.476 1.00 85.62 102 LYS A O 1
ATOM 826 N N . ASN A 1 103 ? -34.448 0.635 -10.117 1.00 85.50 103 ASN A N 1
ATOM 827 C CA . ASN A 1 103 ? -35.355 0.852 -11.245 1.00 85.50 103 ASN A CA 1
ATOM 828 C C . ASN A 1 103 ? -35.785 -0.463 -11.915 1.00 85.50 103 ASN A C 1
ATOM 830 O O . ASN A 1 103 ? -36.583 -0.416 -12.844 1.00 85.50 103 ASN A O 1
ATOM 834 N N . GLU A 1 104 ? -35.249 -1.607 -11.466 1.00 86.94 104 GLU A N 1
ATOM 835 C CA . GLU A 1 104 ? -35.539 -2.949 -11.997 1.00 86.94 104 GLU A CA 1
ATOM 836 C C . GLU A 1 104 ? -35.287 -3.051 -13.514 1.00 86.94 104 GLU A C 1
ATOM 838 O O . GLU A 1 104 ? -36.009 -3.721 -14.249 1.00 86.94 104 GLU A O 1
ATOM 843 N N . ASP A 1 105 ? -34.237 -2.359 -13.979 1.00 88.12 105 ASP A N 1
ATOM 844 C CA . ASP A 1 105 ? -33.914 -2.206 -15.399 1.00 88.12 105 ASP A CA 1
ATOM 845 C C . ASP A 1 105 ? -33.562 -3.547 -16.065 1.00 88.12 105 ASP 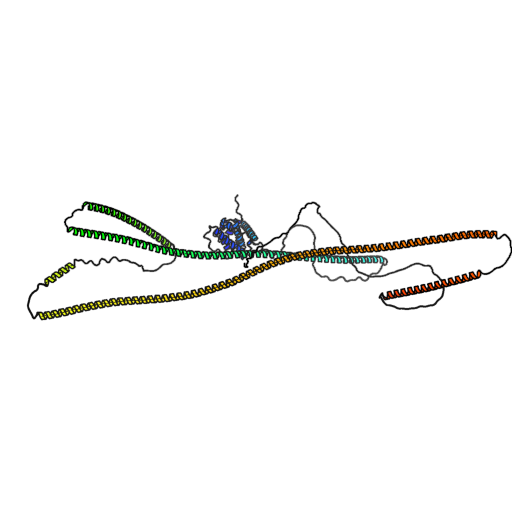A C 1
ATOM 847 O O . ASP A 1 105 ? -32.491 -4.126 -15.853 1.00 88.12 105 ASP A O 1
ATOM 851 N N . VAL A 1 106 ? -34.477 -4.007 -16.920 1.00 86.94 106 VAL A N 1
ATOM 852 C CA . VAL A 1 106 ? -34.384 -5.252 -17.688 1.00 86.94 106 VAL A CA 1
ATOM 853 C C . VAL A 1 106 ? -33.113 -5.299 -18.544 1.00 86.94 106 VAL A C 1
ATOM 855 O O . VAL A 1 106 ? -32.506 -6.362 -18.645 1.00 86.94 106 VAL A O 1
ATOM 858 N N . SER A 1 107 ? -32.648 -4.173 -19.101 1.00 86.69 107 SER A N 1
ATOM 859 C CA . SER A 1 107 ? -31.428 -4.126 -19.926 1.00 86.69 107 SER A CA 1
ATOM 860 C C . SER A 1 107 ? -30.185 -4.540 -19.131 1.00 86.69 107 SER A C 1
ATOM 862 O O . SER A 1 107 ? -29.374 -5.351 -19.583 1.00 86.69 107 SER A O 1
ATOM 864 N N . GLU A 1 108 ? -30.051 -4.030 -17.908 1.00 88.31 108 GLU A N 1
ATOM 865 C CA . GLU A 1 108 ? -28.912 -4.339 -17.042 1.00 88.31 108 GLU A CA 1
ATOM 866 C C . GLU A 1 108 ? -29.034 -5.742 -16.415 1.00 88.31 108 GLU A C 1
ATOM 868 O O . GLU A 1 108 ? -28.023 -6.428 -16.235 1.00 88.31 108 GLU A O 1
ATOM 873 N N . ILE A 1 109 ? -30.259 -6.226 -16.169 1.00 89.06 109 ILE A N 1
ATOM 874 C CA . ILE A 1 109 ? -30.510 -7.615 -15.744 1.00 89.06 109 ILE A CA 1
ATOM 875 C C . ILE A 1 109 ? -30.120 -8.607 -16.854 1.00 89.06 109 ILE A C 1
ATOM 877 O O . ILE A 1 109 ? -29.466 -9.612 -16.559 1.00 89.06 109 ILE A O 1
ATOM 881 N N . ILE A 1 110 ? -30.447 -8.320 -18.124 1.00 89.19 110 ILE A N 1
ATOM 882 C CA . ILE A 1 110 ? -30.044 -9.139 -19.282 1.00 89.19 110 ILE A CA 1
ATOM 883 C C . ILE A 1 110 ? -28.523 -9.319 -19.306 1.00 89.19 110 ILE A C 1
ATOM 885 O O . ILE A 1 110 ? -28.059 -10.448 -19.449 1.00 89.19 110 ILE A O 1
ATOM 889 N N . LYS A 1 111 ? -27.735 -8.254 -19.094 1.00 88.44 111 LYS A N 1
ATOM 890 C CA . LYS A 1 111 ? -26.262 -8.347 -19.057 1.00 88.44 111 LYS A CA 1
ATOM 891 C C . LYS A 1 111 ? -25.766 -9.339 -18.001 1.00 88.44 111 LYS A C 1
ATOM 893 O O . LYS A 1 111 ? -24.944 -10.195 -18.323 1.00 88.44 111 LYS A O 1
ATOM 898 N N . ILE A 1 112 ? -26.282 -9.278 -16.767 1.00 89.88 112 ILE A N 1
ATOM 899 C CA . ILE A 1 112 ? -25.918 -10.248 -15.715 1.00 89.88 112 ILE A CA 1
ATOM 900 C C . ILE A 1 112 ? -26.318 -11.669 -16.129 1.00 89.88 112 ILE A C 1
ATOM 902 O O . ILE A 1 112 ? -25.520 -12.595 -15.984 1.00 89.88 112 ILE A O 1
ATOM 906 N N . CYS A 1 113 ? -27.518 -11.848 -16.684 1.00 90.44 113 CYS A N 1
ATOM 907 C CA . CYS A 1 113 ? -27.994 -13.156 -17.133 1.00 90.44 113 CYS A CA 1
ATOM 908 C C . CYS A 1 113 ? -27.117 -13.737 -18.255 1.00 90.44 113 CYS A C 1
ATOM 910 O O . CYS A 1 113 ? -26.796 -14.921 -18.209 1.00 90.44 113 CYS A O 1
ATOM 912 N N . CYS A 1 114 ? -26.668 -12.922 -19.215 1.00 89.25 114 CYS A N 1
ATOM 913 C CA . CYS A 1 114 ? -25.748 -13.345 -20.274 1.00 89.25 114 CYS A CA 1
ATOM 914 C C . CYS A 1 114 ? -24.368 -13.744 -19.720 1.00 89.25 114 CYS A C 1
ATOM 916 O O . CYS A 1 114 ? -23.806 -14.748 -20.156 1.00 89.25 114 CYS A O 1
ATOM 918 N N . ILE A 1 115 ? -23.838 -13.029 -18.719 1.00 88.75 115 ILE A N 1
ATOM 919 C CA . ILE A 1 115 ? -22.591 -13.420 -18.034 1.00 88.75 115 ILE A CA 1
ATOM 920 C C . ILE A 1 115 ? -22.771 -14.781 -17.341 1.00 88.75 115 ILE A C 1
ATOM 922 O O . ILE A 1 115 ? -21.961 -15.681 -17.549 1.00 88.75 115 ILE A O 1
ATOM 926 N N . ILE A 1 116 ? -23.858 -14.977 -16.585 1.00 91.12 116 ILE A N 1
ATOM 927 C CA . ILE A 1 116 ? -24.156 -16.252 -15.903 1.00 91.12 116 ILE A CA 1
ATOM 928 C C . ILE A 1 116 ? -24.351 -17.395 -16.910 1.00 91.12 116 ILE A C 1
ATOM 930 O O . ILE A 1 116 ? -23.831 -18.488 -16.701 1.00 91.12 116 ILE A O 1
ATOM 934 N N . LEU A 1 117 ? -25.045 -17.148 -18.025 1.00 90.94 117 LEU A N 1
ATOM 935 C CA . LEU A 1 117 ? -25.213 -18.100 -19.127 1.00 90.94 117 LEU A CA 1
ATOM 936 C C . LEU A 1 117 ? -23.857 -18.518 -19.720 1.00 90.94 117 LEU A C 1
ATOM 938 O O . LEU A 1 117 ? -23.626 -19.703 -19.954 1.00 90.94 117 LEU A O 1
ATOM 942 N N . THR A 1 118 ? -22.943 -17.561 -19.896 1.00 88.38 118 THR A N 1
ATOM 943 C CA . THR A 1 118 ? -21.578 -17.796 -20.401 1.00 88.38 118 THR A CA 1
ATOM 944 C C . THR A 1 118 ? -20.749 -18.626 -19.423 1.00 88.38 118 THR A C 1
ATOM 946 O O . THR A 1 118 ? -20.079 -19.578 -19.815 1.00 88.38 118 THR A O 1
ATOM 949 N N . VAL A 1 119 ? -20.851 -18.325 -18.126 1.00 89.25 119 VAL A N 1
ATOM 950 C CA . VAL A 1 119 ? -20.240 -19.124 -17.056 1.00 89.25 119 VAL A CA 1
ATOM 951 C C . VAL A 1 119 ? -20.820 -20.546 -17.039 1.00 89.25 119 VAL A C 1
ATOM 953 O O . VAL A 1 119 ? -20.067 -21.514 -16.953 1.00 89.25 119 VAL A O 1
ATOM 956 N N . ALA A 1 120 ? -22.136 -20.708 -17.213 1.00 89.94 120 ALA A N 1
ATOM 957 C CA . ALA A 1 120 ? -22.797 -22.014 -17.237 1.00 89.94 120 ALA A CA 1
ATOM 958 C C . ALA A 1 120 ? -22.337 -22.905 -18.408 1.00 89.94 120 ALA A C 1
ATOM 960 O O . ALA A 1 120 ? -22.180 -24.114 -18.227 1.00 89.94 120 ALA A O 1
ATOM 961 N N . VAL A 1 121 ? -22.082 -22.341 -19.596 1.00 89.88 121 VAL A N 1
ATOM 962 C CA . VAL A 1 121 ? -21.578 -23.112 -20.754 1.00 89.88 121 VAL A CA 1
ATOM 963 C C . VAL A 1 121 ? -20.062 -23.334 -20.749 1.00 89.88 121 VAL A C 1
ATOM 965 O O . VAL A 1 121 ? -19.582 -24.160 -21.523 1.00 89.88 121 VAL A O 1
ATOM 968 N N . ASN A 1 122 ? -19.316 -22.677 -19.855 1.00 87.38 122 ASN A N 1
ATOM 969 C CA . ASN A 1 122 ? -17.863 -22.845 -19.717 1.00 87.38 122 ASN A CA 1
ATOM 970 C C . ASN A 1 122 ? -17.414 -23.551 -18.424 1.00 87.38 122 ASN A C 1
ATOM 972 O O . ASN A 1 122 ? -16.266 -23.984 -18.351 1.00 87.38 122 ASN A O 1
ATOM 976 N N . CYS A 1 123 ? -18.302 -23.745 -17.443 1.00 87.56 123 CYS A N 1
ATOM 977 C CA . CYS A 1 123 ? -18.008 -24.492 -16.215 1.00 87.56 123 CYS A CA 1
ATOM 978 C C . CYS A 1 123 ? -17.671 -25.981 -16.461 1.00 87.56 123 CYS A C 1
ATOM 980 O O . CYS A 1 123 ? -17.952 -26.547 -17.522 1.00 87.56 123 CYS A O 1
ATOM 982 N N . GLU A 1 124 ? -17.136 -26.660 -15.439 1.00 85.12 124 GLU A N 1
ATOM 983 C CA . GLU A 1 124 ? -16.792 -28.093 -15.493 1.00 85.12 124 GLU A CA 1
ATOM 984 C C . GLU A 1 124 ? -17.991 -28.976 -15.911 1.00 85.12 124 GLU A C 1
ATOM 986 O O . GLU A 1 124 ? -17.846 -29.926 -16.684 1.00 85.12 124 GLU A O 1
ATOM 991 N N . GLN A 1 125 ? -19.205 -28.614 -15.481 1.00 87.25 125 GLN A N 1
ATOM 992 C CA . GLN A 1 125 ? -20.449 -29.337 -15.781 1.00 87.25 125 GLN A CA 1
ATOM 993 C C . GLN A 1 125 ? -21.203 -28.807 -17.019 1.00 87.25 125 GLN A C 1
ATOM 995 O O . GLN A 1 125 ? -22.372 -29.146 -17.224 1.00 87.25 125 GLN A O 1
ATOM 1000 N N . LYS A 1 126 ? -20.545 -28.037 -17.903 1.00 89.56 126 LYS A N 1
ATOM 1001 C CA . LYS A 1 126 ? -21.158 -27.392 -19.086 1.00 89.56 126 LYS A CA 1
ATOM 1002 C C . LYS A 1 126 ? -22.056 -28.278 -19.947 1.00 89.56 126 LYS A C 1
ATOM 1004 O O . LYS A 1 126 ? -23.065 -27.816 -20.473 1.00 89.56 126 LYS A O 1
ATOM 1009 N N . ASN A 1 127 ? -21.734 -29.566 -20.057 1.00 89.94 127 ASN A N 1
ATOM 1010 C CA . ASN A 1 127 ? -22.520 -30.540 -20.817 1.00 89.94 127 ASN A CA 1
ATOM 1011 C C . ASN A 1 127 ? -23.977 -30.671 -20.332 1.00 89.94 127 ASN A C 1
ATOM 1013 O O . ASN A 1 127 ? -24.836 -31.077 -21.112 1.00 89.94 127 ASN A O 1
ATOM 1017 N N . GLU A 1 128 ? -24.272 -30.366 -19.066 1.00 90.25 128 GLU A N 1
ATOM 1018 C CA . GLU A 1 128 ? -25.638 -30.364 -18.534 1.00 90.25 128 GLU A CA 1
ATOM 1019 C C . GLU A 1 128 ? -26.401 -29.097 -18.954 1.00 90.25 128 GLU A C 1
ATOM 1021 O O . GLU A 1 128 ? -27.533 -29.179 -19.434 1.00 90.25 128 GLU A O 1
ATOM 1026 N N . TYR A 1 129 ? -25.755 -27.933 -18.866 1.00 90.12 129 TYR A N 1
ATOM 1027 C CA . TYR A 1 129 ? -26.333 -26.641 -19.247 1.00 90.12 129 TYR A CA 1
ATOM 1028 C C . TYR A 1 129 ? -26.540 -26.506 -20.759 1.00 90.12 129 TYR A C 1
ATOM 1030 O O . TYR A 1 129 ? -27.598 -26.047 -21.189 1.00 90.12 129 TYR A O 1
ATOM 1038 N N . ILE A 1 130 ? -25.608 -27.008 -21.574 1.00 91.00 130 ILE A N 1
ATOM 1039 C CA . ILE A 1 130 ? -25.765 -27.085 -23.035 1.00 91.00 130 ILE A CA 1
ATOM 1040 C C . ILE A 1 130 ? -26.962 -27.978 -23.398 1.00 91.00 130 ILE A C 1
ATOM 1042 O O . ILE A 1 130 ? -27.796 -27.587 -24.213 1.00 91.00 130 ILE A O 1
ATOM 1046 N N . LYS A 1 131 ? -27.131 -29.137 -22.740 1.00 91.19 131 LYS A N 1
ATOM 1047 C CA . LYS A 1 131 ? -28.315 -29.995 -22.946 1.00 91.19 131 LYS A CA 1
ATOM 1048 C C . LYS A 1 131 ? -29.620 -29.291 -22.570 1.00 91.19 131 LYS A C 1
ATOM 1050 O O . LYS A 1 131 ? -30.596 -29.451 -23.295 1.00 91.19 131 LYS A O 1
ATOM 1055 N N . ARG A 1 132 ? -29.648 -28.496 -21.490 1.00 88.88 132 ARG A N 1
ATOM 1056 C CA . ARG A 1 132 ? -30.818 -27.666 -21.134 1.00 88.88 132 ARG A CA 1
ATOM 1057 C C . ARG A 1 132 ? -31.156 -26.667 -22.243 1.00 88.88 132 ARG A C 1
ATOM 1059 O O . ARG A 1 132 ? -32.314 -26.610 -22.649 1.00 88.88 132 ARG A O 1
ATOM 1066 N N . ILE A 1 133 ? -30.163 -25.963 -22.795 1.00 91.94 133 ILE A N 1
ATOM 1067 C CA . ILE A 1 133 ? -30.359 -25.044 -23.935 1.00 91.94 133 ILE A CA 1
ATOM 1068 C C . ILE A 1 133 ? -30.946 -25.800 -25.141 1.00 91.94 133 ILE A C 1
ATOM 1070 O O . ILE A 1 133 ? -31.946 -25.363 -25.704 1.00 91.94 133 ILE A O 1
ATOM 1074 N N . MET A 1 134 ? -30.417 -26.983 -25.473 1.00 89.88 134 MET A N 1
ATOM 1075 C CA . MET A 1 134 ? -30.907 -27.818 -26.584 1.00 89.88 134 MET A CA 1
ATOM 1076 C C . MET A 1 134 ? -32.345 -28.356 -26.420 1.00 89.88 134 MET A C 1
ATOM 1078 O O . MET A 1 134 ? -32.907 -28.861 -27.390 1.00 89.88 134 MET A O 1
ATOM 1082 N N . THR A 1 135 ? -32.958 -28.268 -25.231 1.00 90.75 135 THR A N 1
ATOM 1083 C CA . THR A 1 135 ? -34.382 -28.627 -25.034 1.00 90.75 135 THR A CA 1
ATOM 1084 C C . THR A 1 135 ? -35.359 -27.473 -25.284 1.00 90.75 135 THR A C 1
ATOM 1086 O O . THR A 1 135 ? -36.570 -27.691 -25.290 1.00 90.75 135 THR A O 1
ATOM 1089 N N . LEU A 1 136 ? -34.858 -26.252 -25.498 1.00 90.88 136 LEU A N 1
ATOM 1090 C CA . LEU A 1 136 ? -35.669 -25.073 -25.811 1.00 90.88 136 LEU A CA 1
ATOM 1091 C C . LEU A 1 136 ? -36.082 -25.052 -27.294 1.00 90.88 136 LEU A C 1
ATOM 1093 O O . LEU A 1 136 ? -35.598 -25.848 -28.096 1.00 90.88 136 LEU A O 1
ATOM 1097 N N . SER A 1 137 ? -36.971 -24.135 -27.684 1.00 90.19 137 SER A N 1
ATOM 1098 C CA . SER A 1 137 ? -37.324 -23.930 -29.096 1.00 90.19 137 SER A CA 1
ATOM 1099 C C . SER A 1 137 ? -36.149 -23.354 -29.896 1.00 90.19 137 SER A C 1
ATOM 1101 O O . SER A 1 137 ? -35.322 -22.624 -29.355 1.00 90.19 137 SER A O 1
ATOM 1103 N N . GLU A 1 138 ? -36.103 -23.633 -31.200 1.00 84.88 138 GLU A N 1
ATOM 1104 C CA . GLU A 1 138 ? -35.047 -23.171 -32.118 1.00 84.88 138 GLU A CA 1
ATOM 1105 C C . GLU A 1 138 ? -34.841 -21.643 -32.069 1.00 84.88 138 GLU A C 1
ATOM 1107 O O . GLU A 1 138 ? -33.708 -21.171 -31.992 1.00 84.88 138 GLU A O 1
ATOM 1112 N N . ASN A 1 139 ? -35.930 -20.870 -31.976 1.00 85.50 139 ASN A N 1
ATOM 1113 C CA . ASN A 1 139 ? -35.877 -19.413 -31.808 1.00 85.50 139 ASN A CA 1
ATOM 1114 C C . ASN A 1 139 ? -35.151 -18.991 -30.517 1.00 85.50 139 ASN A C 1
ATOM 1116 O O . ASN A 1 139 ? -34.334 -18.072 -30.550 1.00 85.50 139 ASN A O 1
ATOM 1120 N N . HIS A 1 140 ? -35.422 -19.665 -29.390 1.00 88.31 140 HIS A N 1
ATOM 1121 C CA . HIS A 1 140 ? -34.744 -19.373 -28.125 1.00 88.31 140 HIS A CA 1
ATOM 1122 C C . HIS A 1 140 ? -33.285 -19.842 -28.147 1.00 88.31 140 HIS A C 1
ATOM 1124 O O . HIS A 1 140 ? -32.415 -19.144 -27.634 1.00 88.31 140 HIS A O 1
ATOM 1130 N N . GLN A 1 141 ? -32.996 -20.989 -28.774 1.00 88.06 141 GLN A N 1
ATOM 1131 C CA . GLN A 1 141 ? -31.627 -21.479 -28.954 1.00 88.06 141 GLN A CA 1
ATOM 1132 C C . GLN A 1 141 ? -30.777 -20.480 -29.750 1.00 88.06 141 GLN A C 1
ATOM 1134 O O . GLN A 1 141 ? -29.690 -20.125 -29.303 1.00 88.06 141 GLN A O 1
ATOM 1139 N N . GLY A 1 142 ? -31.290 -19.968 -30.876 1.00 84.50 142 GLY A N 1
ATOM 1140 C CA . GLY A 1 142 ? -30.596 -18.963 -31.686 1.00 84.50 142 GLY A CA 1
ATOM 1141 C C . GLY A 1 142 ? -30.331 -17.660 -30.925 1.00 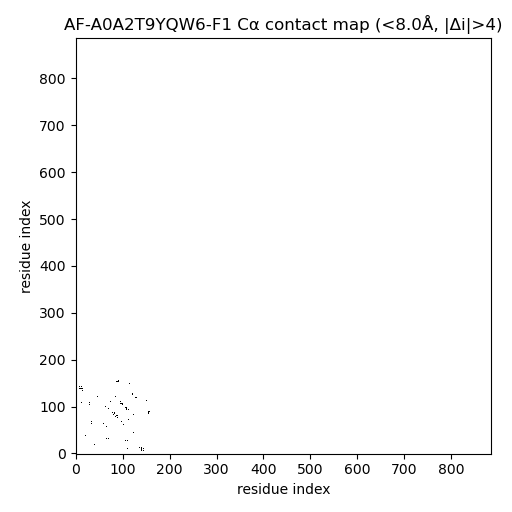84.50 142 GLY A C 1
ATOM 1142 O O . GLY A 1 142 ? -29.214 -17.148 -30.956 1.00 84.50 142 GLY A O 1
ATOM 1143 N N . ALA A 1 143 ? -31.319 -17.153 -30.181 1.00 87.75 143 ALA A N 1
ATOM 1144 C CA . ALA A 1 143 ? -31.154 -15.945 -29.372 1.00 87.75 143 ALA A CA 1
ATOM 1145 C C . ALA A 1 143 ? -30.129 -16.122 -28.233 1.00 87.75 143 ALA A C 1
ATOM 1147 O O . ALA A 1 143 ? -29.308 -15.232 -28.013 1.00 87.75 143 ALA A O 1
ATOM 1148 N N . LEU A 1 144 ? -30.137 -17.270 -27.543 1.00 89.94 144 LEU A N 1
ATOM 1149 C CA . LEU A 1 144 ? -29.162 -17.594 -26.492 1.00 89.94 144 LEU A CA 1
ATOM 1150 C C . LEU A 1 144 ? -27.752 -17.805 -27.057 1.00 89.94 144 LEU A C 1
ATOM 1152 O O . LEU A 1 144 ? -26.786 -17.385 -26.429 1.00 89.94 144 LEU A O 1
ATOM 1156 N N . MET A 1 145 ? -27.627 -18.412 -28.241 1.00 88.81 145 MET A N 1
ATOM 1157 C CA . MET A 1 145 ? -26.344 -18.596 -28.926 1.00 88.81 145 MET A CA 1
ATOM 1158 C C . MET A 1 145 ? -25.697 -17.247 -29.260 1.00 88.81 145 MET A C 1
ATOM 1160 O O . MET A 1 145 ? -24.538 -17.040 -28.915 1.00 88.81 145 MET A O 1
ATOM 1164 N N . ILE A 1 146 ? -26.464 -16.304 -29.823 1.00 87.31 146 ILE A N 1
ATOM 1165 C CA . ILE A 1 146 ? -26.001 -14.929 -30.083 1.00 87.31 146 ILE A CA 1
ATOM 1166 C C . ILE A 1 146 ? -25.592 -14.233 -28.775 1.00 87.31 146 ILE A C 1
ATOM 1168 O O . ILE A 1 146 ? -24.580 -1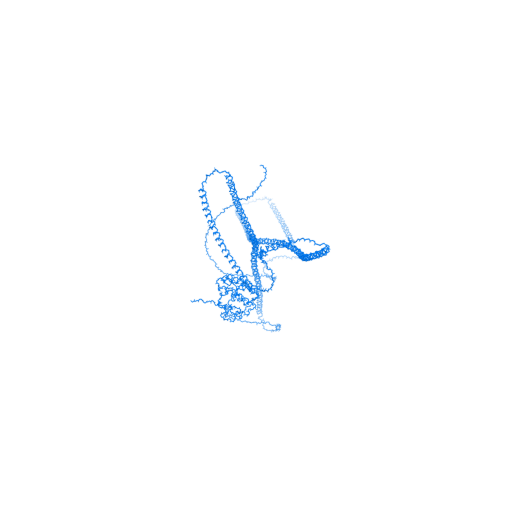3.536 -28.735 1.00 87.31 146 ILE A O 1
ATOM 1172 N N . SER A 1 147 ? -26.348 -14.431 -27.689 1.00 86.31 147 SER A N 1
ATOM 1173 C CA . SER A 1 147 ? -25.997 -13.877 -26.377 1.00 86.31 147 SER A CA 1
ATOM 1174 C C . SER A 1 147 ? -24.687 -14.446 -25.818 1.00 86.31 147 SER A C 1
ATOM 1176 O O . SER A 1 147 ? -23.905 -13.663 -25.293 1.00 86.31 147 SER A O 1
ATOM 1178 N N . ILE A 1 148 ? -24.430 -15.754 -25.961 1.00 87.88 148 ILE A N 1
ATOM 1179 C CA . ILE A 1 148 ? -23.176 -16.418 -25.546 1.00 87.88 148 ILE A CA 1
ATOM 1180 C C . ILE A 1 148 ? -21.993 -15.963 -26.407 1.00 87.88 148 ILE A C 1
ATOM 1182 O O . ILE A 1 148 ? -20.921 -15.687 -25.882 1.00 87.88 148 ILE A O 1
ATOM 1186 N N . GLU A 1 149 ? -22.172 -15.878 -27.725 1.00 85.50 149 GLU A N 1
ATOM 1187 C CA . GLU A 1 149 ? -21.135 -15.416 -28.652 1.00 85.50 149 GLU A CA 1
ATOM 1188 C C . GLU A 1 149 ? -20.759 -13.952 -28.367 1.00 85.50 149 GLU A C 1
ATOM 1190 O O . GLU A 1 149 ? -19.583 -13.609 -28.273 1.00 85.50 149 GLU A O 1
ATOM 1195 N N . SER A 1 150 ? -21.755 -13.091 -28.136 1.00 84.19 150 SER A N 1
ATOM 1196 C CA . SER A 1 150 ? -21.541 -11.673 -27.831 1.00 84.19 150 SER A CA 1
ATOM 1197 C C . SER A 1 150 ? -20.776 -11.434 -26.524 1.00 84.19 150 SER A C 1
ATOM 1199 O O . SER A 1 150 ? -19.998 -10.480 -26.452 1.00 84.19 150 SER A O 1
ATOM 1201 N N . THR A 1 151 ? -20.971 -12.272 -25.503 1.00 81.81 151 THR A N 1
ATOM 1202 C CA . THR A 1 151 ? -20.227 -12.198 -24.235 1.00 81.81 151 THR A CA 1
ATOM 1203 C C . THR A 1 151 ? -18.880 -12.910 -24.292 1.00 81.81 151 THR A C 1
ATOM 1205 O O . THR A 1 151 ? -17.935 -12.411 -23.690 1.00 81.81 151 THR A O 1
ATOM 1208 N N . MET A 1 152 ? -18.745 -14.016 -25.032 1.00 81.44 152 MET A N 1
ATOM 1209 C CA . MET A 1 152 ? -17.451 -14.680 -25.234 1.00 81.44 152 MET A CA 1
ATOM 1210 C C . MET A 1 152 ? -16.483 -13.824 -26.046 1.00 81.44 152 MET A C 1
ATOM 1212 O O . MET A 1 152 ? -15.339 -13.662 -25.639 1.00 81.44 152 MET A O 1
ATOM 1216 N N . ASN A 1 153 ? -16.952 -13.154 -27.101 1.00 79.12 153 ASN A N 1
ATOM 1217 C CA . ASN A 1 153 ? -16.126 -12.205 -27.851 1.00 79.12 153 ASN A CA 1
ATOM 1218 C C . ASN A 1 153 ? -15.652 -11.016 -26.980 1.00 79.12 153 ASN A C 1
ATOM 1220 O O . ASN A 1 153 ? -14.606 -10.442 -27.256 1.00 79.12 153 ASN A O 1
ATOM 1224 N N . GLN A 1 154 ? -16.378 -10.672 -25.905 1.00 74.38 154 GLN A N 1
ATOM 1225 C CA . GLN A 1 154 ? -15.945 -9.690 -24.891 1.00 74.38 154 GLN A CA 1
ATOM 1226 C C . GLN A 1 154 ? -15.004 -10.278 -23.819 1.00 74.38 154 GLN A C 1
ATOM 1228 O O . GLN A 1 154 ? -14.425 -9.520 -23.049 1.00 74.38 154 GLN A O 1
ATOM 1233 N N . LEU A 1 155 ? -14.862 -11.604 -23.730 1.00 68.75 155 LEU A N 1
ATOM 1234 C CA . LEU A 1 155 ? -13.986 -12.310 -22.780 1.00 68.75 155 LEU A CA 1
ATOM 1235 C C . LEU A 1 155 ? -12.669 -12.794 -23.417 1.00 68.75 155 LEU A C 1
ATOM 1237 O O . LEU A 1 155 ? -11.692 -12.988 -22.693 1.00 68.75 155 LEU A O 1
ATOM 1241 N N . GLU A 1 156 ? -12.647 -13.005 -24.738 1.00 60.34 156 GLU A N 1
ATOM 1242 C CA . GLU A 1 156 ? -11.538 -13.634 -25.483 1.00 60.34 156 GLU A CA 1
ATOM 1243 C C . GLU A 1 156 ? -10.608 -12.655 -26.228 1.00 60.34 156 GLU A C 1
ATOM 1245 O O . GLU A 1 156 ? -9.608 -13.080 -26.814 1.00 60.34 156 GLU A O 1
ATOM 1250 N N . GLU A 1 157 ? -10.867 -11.343 -26.202 1.00 49.41 157 GLU A N 1
ATOM 1251 C CA . GLU A 1 157 ? -9.929 -10.369 -26.778 1.00 49.41 157 GLU A CA 1
ATOM 1252 C C . GLU A 1 157 ? -8.577 -10.472 -26.025 1.00 49.41 157 GLU A C 1
ATOM 1254 O O . GLU A 1 157 ? -8.491 -10.187 -24.828 1.00 49.41 157 GLU A O 1
ATOM 1259 N N . PHE A 1 158 ? -7.533 -10.929 -26.738 1.00 45.09 158 PHE A N 1
ATOM 1260 C CA . PHE A 1 158 ? -6.201 -11.366 -26.257 1.00 45.09 158 PHE A CA 1
ATOM 1261 C C . PHE A 1 158 ? -6.017 -12.822 -25.748 1.00 45.09 158 PHE A C 1
ATOM 1263 O O . PHE A 1 158 ? -5.042 -13.084 -25.041 1.00 45.09 158 PHE A O 1
ATOM 1270 N N . SER A 1 159 ? -6.838 -13.804 -26.157 1.00 41.53 159 SER A N 1
ATOM 1271 C CA . SER A 1 159 ? -6.527 -15.250 -25.987 1.00 41.53 159 SER A CA 1
ATOM 1272 C C . SER A 1 159 ? -6.108 -15.997 -27.269 1.00 41.53 159 SER A C 1
ATOM 1274 O O . SER A 1 159 ? -5.914 -17.214 -27.249 1.00 41.53 159 SER A O 1
ATOM 1276 N N . HIS A 1 160 ? -5.922 -15.292 -28.388 1.00 39.12 160 HIS A N 1
ATOM 1277 C CA . HIS A 1 160 ? -5.364 -15.835 -29.634 1.00 39.12 160 HIS A CA 1
ATOM 1278 C C . HIS A 1 160 ? -4.073 -15.121 -30.027 1.00 39.12 160 HIS A C 1
ATOM 1280 O O . HIS A 1 160 ? -4.015 -14.395 -31.011 1.00 39.12 160 HIS A O 1
ATOM 1286 N N . ASP A 1 161 ? -3.025 -15.372 -29.242 1.00 36.22 161 ASP A N 1
ATOM 1287 C CA . ASP A 1 161 ? -1.658 -15.015 -29.620 1.00 36.22 161 ASP A CA 1
ATOM 1288 C C . ASP A 1 161 ? -0.661 -16.081 -29.132 1.00 36.22 161 ASP A C 1
ATOM 1290 O O . ASP A 1 161 ? 0.238 -15.819 -28.342 1.00 36.22 161 ASP A O 1
ATOM 1294 N N . HIS A 1 162 ? -0.881 -17.338 -29.550 1.00 38.94 162 HIS A N 1
ATOM 1295 C CA . HIS A 1 162 ? 0.160 -18.372 -29.630 1.00 38.94 162 HIS A CA 1
ATOM 1296 C C . HIS A 1 162 ? -0.285 -19.573 -30.493 1.00 38.94 162 HIS A C 1
ATOM 1298 O O . HIS A 1 162 ? -1.166 -20.341 -30.118 1.00 38.94 162 HIS A O 1
ATOM 1304 N N . LEU A 1 163 ? 0.451 -19.794 -31.591 1.00 44.06 163 LEU A N 1
ATOM 1305 C CA . LEU A 1 163 ? 0.648 -21.090 -32.264 1.00 44.06 163 LEU A CA 1
ATOM 1306 C C . LEU A 1 163 ? -0.556 -21.774 -32.958 1.00 44.06 163 LEU A C 1
ATOM 1308 O O . LEU A 1 163 ? -0.841 -22.920 -32.617 1.00 44.06 163 LEU A O 1
ATOM 1312 N N . ASN A 1 164 ? -1.138 -21.195 -34.027 1.00 39.09 164 ASN A N 1
ATOM 1313 C CA . ASN A 1 164 ? -1.484 -22.004 -35.222 1.00 39.09 164 ASN A CA 1
ATOM 1314 C C . ASN A 1 164 ? -1.800 -21.207 -36.515 1.00 39.09 164 ASN A C 1
ATOM 1316 O O . ASN A 1 164 ? -2.943 -21.209 -36.967 1.00 39.09 164 ASN A O 1
ATOM 1320 N N . ASP A 1 165 ? -0.801 -20.609 -37.174 1.00 36.31 165 ASP A N 1
ATOM 1321 C CA . ASP A 1 165 ? -0.981 -20.048 -38.527 1.00 36.31 165 ASP A CA 1
ATOM 1322 C C . ASP A 1 165 ? -0.162 -20.830 -39.566 1.00 36.31 165 ASP A C 1
ATOM 1324 O O . ASP A 1 165 ? 0.961 -20.472 -39.921 1.00 36.31 165 ASP A O 1
ATOM 1328 N N . ASN A 1 166 ? -0.700 -21.975 -40.014 1.00 45.34 166 ASN A N 1
ATOM 1329 C CA . ASN A 1 166 ? -0.141 -22.708 -41.159 1.00 45.34 166 ASN A CA 1
ATOM 1330 C C . ASN A 1 166 ? -1.135 -23.664 -41.861 1.00 45.34 166 ASN A C 1
ATOM 1332 O O . ASN A 1 166 ? -0.814 -24.822 -42.136 1.00 45.34 166 ASN A O 1
ATOM 1336 N N . ILE A 1 167 ? -2.358 -23.201 -42.166 1.00 40.09 167 ILE A N 1
ATOM 1337 C CA . ILE A 1 167 ? -3.292 -23.929 -43.053 1.00 40.09 167 ILE A CA 1
ATOM 1338 C C . ILE A 1 167 ? -4.043 -22.974 -44.002 1.00 40.09 167 ILE A C 1
ATOM 1340 O O . ILE A 1 167 ? -5.072 -22.419 -43.625 1.00 40.09 167 ILE A O 1
ATOM 1344 N N . PRO A 1 168 ? -3.634 -22.869 -45.280 1.00 38.06 168 PRO A N 1
ATOM 1345 C CA . PRO A 1 168 ? -4.482 -22.358 -46.350 1.00 38.06 168 PRO A CA 1
ATOM 1346 C C . PRO A 1 168 ? -5.120 -23.519 -47.134 1.00 38.06 168 PRO A C 1
ATOM 1348 O O . PRO A 1 168 ? -4.542 -24.109 -48.046 1.00 38.06 168 PRO A O 1
ATOM 1351 N N . SER A 1 169 ? -6.366 -23.831 -46.794 1.00 32.31 169 SER A N 1
ATOM 1352 C CA . SER A 1 169 ? -7.355 -24.477 -47.668 1.00 32.31 169 SER A CA 1
ATOM 1353 C C . SER A 1 169 ? -8.680 -23.767 -47.380 1.00 32.31 169 SER A C 1
ATOM 1355 O O . SER A 1 169 ? -8.995 -23.538 -46.222 1.00 32.31 169 SER A O 1
ATOM 1357 N N . HIS A 1 170 ? -9.474 -23.325 -48.352 1.00 35.44 170 HIS A N 1
ATOM 1358 C CA . HIS A 1 170 ? -9.778 -23.941 -49.642 1.00 35.44 170 HIS A CA 1
ATOM 1359 C C . HIS A 1 170 ? -10.133 -22.876 -50.708 1.00 35.44 170 HIS A C 1
ATOM 1361 O O . HIS A 1 170 ? -10.547 -21.776 -50.368 1.00 35.44 170 HIS A O 1
ATOM 1367 N N . ASN A 1 171 ? -10.035 -23.258 -51.990 1.00 34.06 171 ASN A N 1
ATOM 1368 C CA . ASN A 1 171 ? -11.016 -23.054 -53.081 1.00 34.06 171 ASN A CA 1
ATOM 1369 C C . ASN A 1 171 ? -12.080 -21.927 -52.922 1.00 34.06 171 ASN A C 1
ATOM 1371 O O . ASN A 1 171 ? -12.818 -21.906 -51.947 1.00 34.06 171 ASN A O 1
ATOM 1375 N N . ASN A 1 172 ? -12.404 -21.111 -53.938 1.00 35.38 172 ASN A N 1
ATOM 1376 C CA . ASN A 1 172 ? -12.865 -21.564 -55.263 1.00 35.38 172 ASN A CA 1
ATOM 1377 C C . ASN A 1 172 ? -13.126 -20.390 -56.241 1.00 35.38 172 ASN A C 1
ATOM 1379 O O . ASN A 1 172 ? -13.580 -19.349 -55.787 1.00 35.38 172 ASN A O 1
ATOM 1383 N N . ALA A 1 173 ? -13.034 -20.662 -57.559 1.00 29.95 173 ALA A N 1
ATOM 1384 C CA . ALA A 1 173 ? -13.699 -19.964 -58.691 1.00 29.95 173 ALA A CA 1
ATOM 1385 C C . ALA A 1 173 ? -13.451 -18.440 -58.895 1.00 29.95 173 ALA A C 1
ATOM 1387 O O . ALA A 1 173 ? -13.411 -17.663 -57.960 1.00 29.95 173 ALA A O 1
ATOM 1388 N N . SER A 1 174 ? -13.377 -17.867 -60.103 1.00 31.83 174 SER A N 1
ATOM 1389 C CA . SER A 1 174 ? -13.277 -18.321 -61.511 1.00 31.83 174 SER A CA 1
ATOM 1390 C C . SER A 1 174 ? -12.877 -17.062 -62.335 1.00 31.83 174 SER A C 1
ATOM 1392 O O . SER A 1 174 ? -13.144 -15.959 -61.874 1.00 31.83 174 SER A O 1
ATOM 1394 N N . ALA A 1 175 ? -12.240 -17.076 -63.511 1.00 30.95 175 ALA A N 1
ATOM 1395 C CA . ALA A 1 175 ? -12.251 -18.048 -64.602 1.00 30.95 175 ALA A CA 1
ATOM 1396 C C . ALA A 1 175 ? -11.022 -17.873 -65.548 1.00 30.95 175 ALA A C 1
ATOM 1398 O O . ALA A 1 175 ? -10.481 -16.777 -65.628 1.00 30.95 175 ALA A O 1
ATOM 1399 N N . VAL A 1 176 ? -10.645 -18.944 -66.279 1.00 35.00 176 VAL A N 1
ATOM 1400 C CA . VAL A 1 176 ? -10.457 -18.998 -67.764 1.00 35.00 176 VAL A CA 1
ATOM 1401 C C . VAL A 1 176 ? -9.680 -17.816 -68.400 1.00 35.00 176 VAL A C 1
ATOM 1403 O O . VAL A 1 176 ? -10.181 -16.701 -68.407 1.00 35.00 176 VAL A O 1
ATOM 1406 N N . SER A 1 177 ? -8.513 -17.929 -69.056 1.00 31.34 177 SER A N 1
ATOM 1407 C CA . SER A 1 177 ? -7.868 -18.972 -69.897 1.00 31.34 177 SER A CA 1
ATOM 1408 C C . SER A 1 177 ? -6.426 -18.482 -70.238 1.00 31.34 177 SER A C 1
ATOM 1410 O O . SER A 1 177 ? -6.159 -17.304 -70.041 1.00 31.34 177 SER A O 1
ATOM 1412 N N . ASN A 1 178 ? -5.439 -19.202 -70.801 1.00 35.03 178 ASN A N 1
ATOM 1413 C CA . ASN A 1 178 ? -5.337 -20.506 -71.480 1.00 35.03 178 ASN A CA 1
ATOM 1414 C C . ASN A 1 178 ? -3.844 -20.937 -71.578 1.00 35.03 178 ASN A C 1
ATOM 1416 O O . ASN A 1 178 ? -3.015 -20.074 -71.839 1.00 35.03 178 ASN A O 1
ATOM 1420 N N . ASN A 1 179 ? -3.575 -22.256 -71.582 1.00 36.00 179 ASN A N 1
ATOM 1421 C CA . ASN A 1 179 ? -2.517 -22.967 -72.350 1.00 36.00 179 ASN A CA 1
ATOM 1422 C C . ASN A 1 179 ? -1.004 -22.673 -72.098 1.00 36.00 179 ASN A C 1
ATOM 1424 O O . ASN A 1 179 ? -0.603 -21.533 -71.944 1.00 36.00 179 ASN A O 1
ATOM 1428 N N . ILE A 1 180 ? -0.065 -23.637 -72.152 1.00 39.06 180 ILE A N 1
ATOM 1429 C CA . ILE A 1 180 ? -0.132 -25.100 -72.362 1.00 39.06 180 ILE A CA 1
ATOM 1430 C C . ILE A 1 180 ? 1.086 -25.783 -71.678 1.00 39.06 180 ILE A C 1
ATOM 1432 O O . ILE A 1 180 ? 2.220 -25.350 -71.847 1.00 39.06 180 ILE A O 1
ATOM 1436 N N . SER A 1 181 ? 0.791 -26.824 -70.889 1.00 34.25 181 SER A N 1
ATOM 1437 C CA . SER A 1 181 ? 1.428 -28.161 -70.786 1.00 34.25 181 SER A CA 1
ATOM 1438 C C . SER A 1 181 ? 2.966 -28.305 -70.882 1.00 34.25 181 SER A C 1
ATOM 1440 O O . SER A 1 181 ? 3.555 -28.033 -71.918 1.00 34.25 181 SER A O 1
ATOM 1442 N N . ALA A 1 182 ? 3.633 -28.810 -69.830 1.00 28.69 182 ALA A N 1
ATOM 1443 C CA . ALA A 1 182 ? 3.939 -30.246 -69.584 1.00 28.69 182 ALA A CA 1
ATOM 1444 C C . ALA A 1 182 ? 5.398 -30.603 -69.976 1.00 28.69 182 ALA A C 1
ATOM 1446 O O . ALA A 1 182 ? 5.943 -29.993 -70.884 1.00 28.69 182 ALA A O 1
ATOM 1447 N N . SER A 1 183 ? 6.115 -31.547 -69.352 1.00 29.03 183 SER A N 1
ATOM 1448 C CA . SER A 1 183 ? 5.819 -32.482 -68.245 1.00 29.03 183 SER A CA 1
ATOM 1449 C C . SER A 1 183 ? 7.120 -32.918 -67.551 1.00 29.03 183 SER A C 1
ATOM 1451 O O . SER A 1 183 ? 8.192 -32.857 -68.148 1.00 29.03 183 SER A O 1
ATOM 1453 N N . ALA A 1 184 ? 7.020 -33.421 -66.318 1.00 29.73 184 ALA A N 1
ATOM 1454 C CA . ALA A 1 184 ? 8.142 -33.996 -65.574 1.00 29.73 184 ALA A CA 1
ATOM 1455 C C . ALA A 1 184 ? 8.734 -35.264 -66.226 1.00 29.73 184 ALA A C 1
ATOM 1457 O O . ALA A 1 184 ? 7.985 -36.132 -66.671 1.00 29.73 184 ALA A O 1
ATOM 1458 N N . ILE A 1 185 ? 10.067 -35.387 -66.181 1.00 31.88 185 ILE A N 1
ATOM 1459 C CA . ILE A 1 185 ? 10.859 -36.626 -66.313 1.00 31.88 185 ILE A CA 1
ATOM 1460 C C . ILE A 1 185 ? 12.064 -36.431 -65.367 1.00 31.88 185 ILE A C 1
ATOM 1462 O O . ILE A 1 185 ? 12.968 -35.666 -65.678 1.00 31.88 185 ILE A O 1
ATOM 1466 N N . SER A 1 186 ? 11.978 -36.788 -64.082 1.00 34.62 186 SER A N 1
ATOM 1467 C CA . SER A 1 186 ? 12.301 -38.114 -63.519 1.00 34.62 186 SER A CA 1
ATOM 1468 C C . SER A 1 186 ? 13.714 -38.612 -63.862 1.00 34.62 186 SER A C 1
ATOM 1470 O O . SER A 1 186 ? 13.969 -39.064 -64.976 1.00 34.62 186 SER A O 1
ATOM 1472 N N . ASN A 1 187 ? 14.603 -38.588 -62.866 1.00 36.94 187 ASN A N 1
ATOM 1473 C CA . ASN A 1 187 ? 15.895 -39.273 -62.911 1.00 36.94 187 ASN A CA 1
ATOM 1474 C C . ASN A 1 187 ? 15.695 -40.792 -63.044 1.00 36.94 187 ASN A C 1
ATOM 1476 O O . ASN A 1 187 ? 14.937 -41.349 -62.254 1.00 36.94 187 ASN A O 1
ATOM 1480 N N . ASP A 1 188 ? 16.453 -41.451 -63.925 1.00 30.19 188 ASP A N 1
ATOM 1481 C CA . ASP A 1 188 ? 17.176 -42.676 -63.546 1.00 30.19 188 ASP A CA 1
ATOM 1482 C C . ASP A 1 188 ? 18.337 -42.971 -64.532 1.00 30.19 188 ASP A C 1
ATOM 1484 O O . ASP A 1 188 ? 18.197 -42.692 -65.728 1.00 30.19 188 ASP A O 1
ATOM 1488 N N . PRO A 1 189 ? 19.498 -43.500 -64.090 1.00 46.84 189 PRO A N 1
ATOM 1489 C CA . PRO A 1 189 ? 20.672 -43.673 -64.941 1.00 46.84 189 PRO A CA 1
ATOM 1490 C C . PRO A 1 189 ? 20.894 -45.136 -65.361 1.00 46.84 189 PRO A C 1
ATOM 1492 O O . PRO A 1 189 ? 21.231 -45.977 -64.532 1.00 46.84 189 PRO A O 1
ATOM 1495 N N . ASN A 1 190 ? 20.818 -45.438 -66.663 1.00 30.27 190 ASN A N 1
ATOM 1496 C CA . ASN A 1 190 ? 21.517 -46.588 -67.262 1.00 30.27 190 ASN A CA 1
ATOM 1497 C C . ASN A 1 190 ? 21.409 -46.605 -68.796 1.00 30.27 190 ASN A C 1
ATOM 1499 O O . ASN A 1 190 ? 20.337 -46.879 -69.331 1.00 30.27 190 ASN A O 1
ATOM 1503 N N . SER A 1 191 ? 22.529 -46.413 -69.504 1.00 32.19 191 SER A N 1
ATOM 1504 C CA . SER A 1 191 ? 22.861 -47.168 -70.730 1.00 32.19 191 SER A CA 1
ATOM 1505 C C . SER A 1 191 ? 24.272 -46.855 -71.225 1.00 32.19 191 SER A C 1
ATOM 1507 O O . SER A 1 191 ? 24.564 -45.806 -71.790 1.00 32.19 191 SER A O 1
ATOM 1509 N N . THR A 1 192 ? 25.146 -47.828 -71.005 1.00 30.06 192 THR A N 1
ATOM 1510 C CA . THR A 1 192 ? 26.510 -47.944 -71.519 1.00 30.06 192 THR A CA 1
ATOM 1511 C C . THR A 1 192 ? 26.560 -48.004 -73.055 1.00 30.06 192 THR A C 1
ATOM 1513 O O . THR A 1 192 ? 25.711 -48.646 -73.669 1.00 30.06 192 THR A O 1
ATOM 1516 N N . SER A 1 193 ? 27.682 -47.542 -73.629 1.00 33.06 193 SER A N 1
ATOM 1517 C CA . SER A 1 193 ? 28.215 -47.846 -74.982 1.00 33.06 193 SER A CA 1
ATOM 1518 C C . SER A 1 193 ? 27.938 -46.843 -76.110 1.00 33.06 193 SER A C 1
ATOM 1520 O O . SER A 1 193 ? 26.867 -46.262 -76.199 1.00 33.06 193 SER A O 1
ATOM 1522 N N . ILE A 1 194 ? 28.906 -46.793 -77.046 1.00 30.70 194 ILE A N 1
ATOM 1523 C CA . ILE A 1 194 ? 28.923 -46.046 -78.326 1.00 30.70 194 ILE A CA 1
ATOM 1524 C C . ILE A 1 194 ? 29.199 -44.529 -78.126 1.00 30.70 194 ILE A C 1
ATOM 1526 O O . ILE A 1 194 ? 28.461 -43.857 -77.429 1.00 30.70 194 ILE A O 1
ATOM 1530 N N . ALA A 1 195 ? 30.251 -43.900 -78.675 1.00 30.39 195 ALA A N 1
ATOM 1531 C CA . ALA A 1 195 ? 31.231 -44.339 -79.674 1.00 30.39 195 ALA A CA 1
ATOM 1532 C C . ALA A 1 195 ? 32.683 -43.933 -79.336 1.00 30.39 195 ALA A C 1
ATOM 1534 O O . ALA A 1 195 ? 33.007 -42.758 -79.191 1.00 30.39 195 ALA A O 1
ATOM 1535 N N . LYS A 1 196 ? 33.592 -44.914 -79.373 1.00 34.44 196 LYS A N 1
ATOM 1536 C CA . LYS A 1 196 ? 34.920 -44.741 -79.980 1.00 34.44 196 LYS A CA 1
ATOM 1537 C C . LYS A 1 196 ? 34.854 -45.418 -81.344 1.00 34.44 196 LYS A C 1
ATOM 1539 O O . LYS A 1 196 ? 34.500 -46.590 -81.369 1.00 34.44 196 LYS A O 1
ATOM 1544 N N . ILE A 1 197 ? 35.218 -44.723 -82.418 1.00 34.75 197 ILE A N 1
ATOM 1545 C CA . ILE A 1 197 ? 35.718 -45.268 -83.695 1.00 34.75 197 ILE A CA 1
ATOM 1546 C C . ILE A 1 197 ? 36.308 -44.075 -84.454 1.00 34.75 197 ILE A C 1
ATOM 1548 O O . ILE A 1 197 ? 35.637 -43.065 -84.656 1.00 34.75 197 ILE A O 1
ATOM 1552 N N . ALA A 1 198 ? 37.581 -44.178 -84.826 1.00 38.28 198 ALA A N 1
ATOM 1553 C CA . ALA A 1 198 ? 38.197 -43.274 -85.789 1.00 38.28 198 ALA A CA 1
ATOM 1554 C C . ALA A 1 198 ? 37.824 -43.718 -87.214 1.00 38.28 198 ALA A C 1
ATOM 1556 O O . ALA A 1 198 ? 37.649 -44.919 -87.433 1.00 38.28 198 ALA A O 1
ATOM 1557 N N . PRO A 1 199 ? 37.776 -42.807 -88.197 1.00 44.28 199 PRO A N 1
ATOM 1558 C CA . PRO A 1 199 ? 37.854 -43.166 -89.602 1.00 44.28 199 PRO A CA 1
ATOM 1559 C C . PRO A 1 199 ? 39.243 -42.811 -90.148 1.00 44.28 199 PRO A C 1
ATOM 1561 O O . PRO A 1 199 ? 39.515 -41.660 -90.483 1.00 44.28 199 PRO A O 1
ATOM 1564 N N . ASP A 1 200 ? 40.109 -43.816 -90.252 1.00 31.47 200 ASP A N 1
ATOM 1565 C CA . ASP A 1 200 ? 41.333 -43.757 -91.054 1.00 31.47 200 ASP A CA 1
ATOM 1566 C C . ASP A 1 200 ? 41.250 -44.829 -92.156 1.00 31.47 200 ASP A C 1
ATOM 1568 O O . ASP A 1 200 ? 40.819 -45.954 -91.898 1.00 31.47 200 ASP A O 1
ATOM 1572 N N . GLY A 1 201 ? 41.665 -44.482 -93.378 1.00 35.69 201 GLY A N 1
ATOM 1573 C CA . GLY A 1 201 ? 41.831 -45.423 -94.493 1.00 35.69 201 GLY A CA 1
ATOM 1574 C C . GLY A 1 201 ? 40.662 -45.610 -95.487 1.00 35.69 201 GLY A C 1
ATOM 1575 O O . GLY A 1 201 ? 39.578 -46.060 -95.138 1.00 35.69 201 GLY A O 1
ATOM 1576 N N . LEU A 1 202 ? 41.009 -45.431 -96.775 1.00 32.09 202 LEU A N 1
ATOM 1577 C CA . LEU A 1 202 ? 40.249 -45.621 -98.035 1.00 32.09 202 LEU A CA 1
ATOM 1578 C C . LEU A 1 202 ? 39.325 -44.447 -98.447 1.00 32.09 202 LEU A C 1
ATOM 1580 O O . LEU A 1 202 ? 38.567 -43.926 -97.647 1.00 32.09 202 LEU A O 1
ATOM 1584 N N . LEU A 1 203 ? 39.320 -43.984 -99.707 1.00 36.16 203 LEU A N 1
ATOM 1585 C CA . LEU A 1 203 ? 39.813 -44.604 -100.950 1.00 36.16 203 LEU A CA 1
ATOM 1586 C C . LEU A 1 203 ? 40.356 -43.537 -101.928 1.00 36.16 203 LEU A C 1
ATOM 1588 O O . LEU A 1 203 ? 39.767 -42.473 -102.095 1.00 36.16 203 LEU A O 1
ATOM 1592 N N . LYS A 1 204 ? 41.484 -43.820 -102.594 1.00 45.34 204 LYS A N 1
ATOM 1593 C CA . LYS A 1 204 ? 42.050 -42.956 -103.649 1.00 45.34 204 LYS A CA 1
ATOM 1594 C C . LYS A 1 204 ? 41.257 -43.103 -104.953 1.00 45.34 204 LYS A C 1
ATOM 1596 O O . LYS A 1 204 ? 40.990 -44.233 -105.342 1.00 45.34 204 LYS A O 1
ATOM 1601 N N . HIS A 1 205 ? 41.026 -41.987 -105.652 1.00 37.56 205 HIS A N 1
ATOM 1602 C CA . HIS A 1 205 ? 41.251 -41.737 -107.096 1.00 37.56 205 HIS A CA 1
ATOM 1603 C C . HIS A 1 205 ? 40.230 -40.749 -107.694 1.00 37.56 205 HIS A C 1
ATOM 1605 O O . HIS A 1 205 ? 39.063 -40.753 -107.332 1.00 37.56 205 HIS A O 1
ATOM 1611 N N . LEU A 1 206 ? 40.707 -39.947 -108.659 1.00 38.44 206 LEU A N 1
ATOM 1612 C CA . LEU A 1 206 ? 39.962 -38.967 -109.469 1.00 38.44 206 LEU A CA 1
ATOM 1613 C C . LEU A 1 206 ? 39.393 -37.749 -108.713 1.00 38.44 206 LEU A C 1
ATOM 1615 O O . LEU A 1 206 ? 38.214 -37.702 -108.385 1.00 38.44 206 LEU A O 1
ATOM 1619 N N . ASN A 1 207 ? 40.251 -36.738 -108.505 1.00 38.91 207 ASN A N 1
ATOM 1620 C CA . ASN A 1 207 ? 40.016 -35.314 -108.835 1.00 38.91 207 ASN A CA 1
ATOM 1621 C C . ASN A 1 207 ? 41.136 -34.452 -108.221 1.00 38.91 207 ASN A C 1
ATOM 1623 O O . ASN A 1 207 ? 40.992 -33.904 -107.131 1.00 38.91 207 ASN A O 1
ATOM 1627 N N . ALA A 1 208 ? 42.281 -34.352 -108.905 1.00 46.34 208 ALA A N 1
ATOM 1628 C CA . ALA A 1 208 ? 43.417 -33.549 -108.435 1.00 46.34 208 ALA A CA 1
ATOM 1629 C C . ALA A 1 208 ? 43.256 -32.033 -108.703 1.00 46.34 208 ALA A C 1
ATOM 1631 O O . ALA A 1 208 ? 43.872 -31.235 -108.004 1.00 46.34 208 ALA A O 1
ATOM 1632 N N . ASP A 1 209 ? 42.366 -31.640 -109.624 1.00 46.25 209 ASP A N 1
ATOM 1633 C CA . ASP A 1 209 ? 42.251 -30.266 -110.150 1.00 46.25 209 ASP A CA 1
ATOM 1634 C C . ASP A 1 209 ? 41.118 -29.412 -109.532 1.00 46.25 209 ASP A C 1
ATOM 1636 O O . ASP A 1 209 ? 40.696 -28.415 -110.111 1.00 46.25 209 ASP A O 1
ATOM 1640 N N . ARG A 1 210 ? 40.586 -29.779 -108.353 1.00 46.16 210 ARG A N 1
ATOM 1641 C CA . ARG A 1 210 ? 39.637 -28.927 -107.580 1.00 46.16 210 ARG A CA 1
ATOM 1642 C C . ARG A 1 210 ? 40.046 -28.705 -106.118 1.00 46.16 210 ARG A C 1
ATOM 1644 O O . ARG A 1 210 ? 39.285 -28.134 -105.336 1.00 46.16 210 ARG A O 1
ATOM 1651 N N . ASN A 1 211 ? 41.239 -29.159 -105.733 1.00 45.94 211 ASN A N 1
ATOM 1652 C CA . ASN A 1 211 ? 41.631 -29.256 -104.325 1.00 45.94 211 ASN A CA 1
ATOM 1653 C C . ASN A 1 211 ? 42.184 -27.954 -103.730 1.00 45.94 211 ASN A C 1
ATOM 1655 O O . ASN A 1 211 ? 42.224 -27.843 -102.510 1.00 45.94 211 ASN A O 1
ATOM 1659 N N . THR A 1 212 ? 42.548 -26.952 -104.534 1.00 53.28 212 THR A N 1
ATOM 1660 C CA . THR A 1 212 ? 42.905 -25.614 -104.025 1.00 53.28 212 THR A CA 1
ATOM 1661 C C . THR A 1 212 ? 41.678 -24.890 -103.480 1.00 53.28 212 THR A C 1
ATOM 1663 O O . THR A 1 212 ? 41.677 -24.416 -102.345 1.00 53.28 212 THR A O 1
ATOM 1666 N N . ASP A 1 213 ? 40.602 -24.867 -104.261 1.00 53.34 213 ASP A N 1
ATOM 1667 C CA . ASP A 1 213 ? 39.447 -24.015 -103.991 1.00 53.34 213 ASP A CA 1
ATOM 1668 C C . ASP A 1 213 ? 38.579 -24.616 -102.885 1.00 53.34 213 ASP A C 1
ATOM 1670 O O . ASP A 1 213 ? 38.239 -23.915 -101.928 1.00 53.34 213 ASP A O 1
ATOM 1674 N N . ASN A 1 214 ? 38.325 -25.930 -102.945 1.00 52.50 214 ASN A N 1
ATOM 1675 C CA . ASN A 1 214 ? 37.625 -26.651 -101.882 1.00 52.50 214 ASN A CA 1
ATOM 1676 C C . ASN A 1 214 ? 38.426 -26.672 -100.573 1.00 52.50 214 ASN A C 1
ATOM 1678 O O . ASN A 1 214 ? 37.825 -26.486 -99.520 1.00 52.50 214 ASN A O 1
ATOM 1682 N N . SER A 1 215 ? 39.759 -26.825 -100.607 1.00 53.97 215 SER A N 1
ATOM 1683 C CA . SER A 1 215 ? 40.577 -26.701 -99.389 1.00 53.97 215 SER A CA 1
ATOM 1684 C C . SER A 1 215 ? 40.487 -25.284 -98.815 1.00 53.97 215 SER A C 1
ATOM 1686 O O . SER A 1 215 ? 40.222 -25.123 -97.629 1.00 53.97 215 SER A O 1
ATOM 1688 N N . SER A 1 216 ? 40.553 -24.243 -99.658 1.00 61.66 216 SER A N 1
ATOM 1689 C CA . SER A 1 216 ? 40.382 -22.858 -99.196 1.00 61.66 216 SER A CA 1
ATOM 1690 C C . SER A 1 216 ? 39.001 -22.599 -98.577 1.00 61.66 216 SER A C 1
ATOM 1692 O O . SER A 1 216 ? 38.893 -21.831 -97.624 1.00 61.66 216 SER A O 1
ATOM 1694 N N . PHE A 1 217 ? 37.944 -23.234 -99.095 1.00 69.38 217 PHE A N 1
ATOM 1695 C CA . PHE A 1 217 ? 36.580 -23.096 -98.585 1.00 69.38 217 PHE A CA 1
ATOM 1696 C C . PHE A 1 217 ? 36.373 -23.875 -97.282 1.00 69.38 217 PHE A C 1
ATOM 1698 O O . PHE A 1 217 ? 35.802 -23.330 -96.341 1.00 69.38 217 PHE A O 1
ATOM 1705 N N . VAL A 1 218 ? 36.904 -25.098 -97.183 1.00 71.44 218 VAL A N 1
ATOM 1706 C CA . VAL A 1 218 ? 36.898 -25.892 -95.945 1.00 71.44 218 VAL A CA 1
ATOM 1707 C C . VAL A 1 218 ? 37.714 -25.198 -94.855 1.00 71.44 218 VAL A C 1
ATOM 1709 O O . VAL A 1 218 ? 37.216 -25.060 -93.745 1.00 71.44 218 VAL A O 1
ATOM 1712 N N . SER A 1 219 ? 38.900 -24.658 -95.160 1.00 72.94 219 SER A N 1
ATOM 1713 C CA . SER A 1 219 ? 39.670 -23.860 -94.197 1.00 72.94 219 SER A CA 1
ATOM 1714 C C . SER A 1 219 ? 38.942 -22.578 -93.783 1.00 72.94 219 SER A C 1
ATOM 1716 O O . SER A 1 219 ? 38.956 -22.245 -92.604 1.00 72.94 219 SER A O 1
ATOM 1718 N N . LYS A 1 220 ? 38.251 -21.877 -94.697 1.00 78.25 220 LYS A N 1
ATOM 1719 C CA . LYS A 1 220 ? 37.413 -20.713 -94.341 1.00 78.25 220 LYS A CA 1
ATOM 1720 C C . LYS A 1 220 ? 36.244 -21.097 -93.431 1.00 78.25 220 LYS A C 1
ATOM 1722 O O . LYS A 1 220 ? 36.001 -20.396 -92.459 1.00 78.25 220 LYS A O 1
ATOM 1727 N N . LEU A 1 221 ? 35.557 -22.207 -93.708 1.00 79.50 221 LEU A N 1
ATOM 1728 C CA . LEU A 1 221 ? 34.489 -22.737 -92.852 1.00 79.50 221 LEU A CA 1
ATOM 1729 C C . LEU A 1 221 ? 35.007 -23.192 -91.485 1.00 79.50 221 LEU A C 1
ATOM 1731 O O . LEU A 1 221 ? 34.345 -22.961 -90.481 1.00 79.50 221 LEU A O 1
ATOM 1735 N N . GLN A 1 222 ? 36.187 -23.809 -91.435 1.00 79.31 222 GLN A N 1
ATOM 1736 C CA . GLN A 1 222 ? 36.817 -24.256 -90.195 1.00 79.31 222 GLN A CA 1
ATOM 1737 C C . GLN A 1 222 ? 37.292 -23.072 -89.340 1.00 79.31 222 GLN A C 1
ATOM 1739 O O . GLN A 1 222 ? 37.121 -23.099 -88.125 1.00 79.31 222 GLN A O 1
ATOM 1744 N N . VAL A 1 223 ? 37.817 -22.013 -89.967 1.00 82.44 223 VAL A N 1
ATOM 1745 C CA . VAL A 1 223 ? 38.126 -20.741 -89.297 1.00 82.44 223 VAL A CA 1
ATOM 1746 C C . VAL A 1 223 ? 36.847 -20.049 -88.827 1.00 82.44 223 VAL A C 1
ATOM 1748 O O . VAL A 1 223 ? 36.789 -19.648 -87.672 1.00 82.44 223 VAL A O 1
ATOM 1751 N N . GLU A 1 224 ? 35.801 -19.948 -89.654 1.00 83.44 224 GLU A N 1
ATOM 1752 C CA . GLU A 1 224 ? 34.528 -19.348 -89.231 1.00 83.44 224 GLU A CA 1
ATOM 1753 C C . GLU A 1 224 ? 33.937 -20.114 -88.040 1.00 83.44 224 GLU A C 1
ATOM 1755 O O . GLU A 1 224 ? 33.623 -19.486 -87.034 1.00 83.44 224 GLU A O 1
ATOM 1760 N N . LEU A 1 225 ? 33.881 -21.451 -88.096 1.00 82.06 225 LEU A N 1
ATOM 1761 C CA . LEU A 1 225 ? 33.422 -22.299 -86.991 1.00 82.06 225 LEU A CA 1
ATOM 1762 C C . LEU A 1 225 ? 34.243 -22.072 -85.714 1.00 82.06 225 LEU A C 1
ATOM 1764 O O . LEU A 1 225 ? 33.655 -21.952 -84.643 1.00 82.06 225 LEU A O 1
ATOM 1768 N N . LEU A 1 226 ? 35.571 -21.951 -85.823 1.00 84.75 226 LEU A N 1
ATOM 1769 C CA . LEU A 1 226 ? 36.431 -21.612 -84.689 1.00 84.75 226 LEU A CA 1
ATOM 1770 C C . LEU A 1 226 ? 36.075 -20.231 -84.117 1.00 84.75 226 LEU A C 1
ATOM 1772 O O . LEU A 1 226 ? 35.816 -20.130 -82.925 1.00 84.75 226 LEU A O 1
ATOM 1776 N N . THR A 1 227 ? 35.914 -19.197 -84.955 1.00 83.12 227 THR A N 1
ATOM 1777 C CA . THR A 1 227 ? 35.488 -17.875 -84.455 1.00 83.12 227 THR A CA 1
ATOM 1778 C C . THR A 1 227 ? 34.074 -17.872 -83.871 1.00 83.12 227 THR A C 1
ATOM 1780 O O . THR A 1 227 ? 33.753 -16.993 -83.079 1.00 83.12 227 THR A O 1
ATOM 1783 N N . GLN A 1 228 ? 33.194 -18.792 -84.279 1.00 81.31 228 GLN A N 1
ATOM 1784 C CA . GLN A 1 228 ? 31.861 -18.944 -83.689 1.00 81.31 228 GLN A CA 1
ATOM 1785 C C . GLN A 1 228 ? 31.934 -19.639 -82.326 1.00 81.31 228 GLN A C 1
ATOM 1787 O O . GLN A 1 228 ? 31.183 -19.258 -81.432 1.00 81.31 228 GLN A O 1
ATOM 1792 N N . LEU A 1 229 ? 32.864 -20.581 -82.133 1.00 83.69 229 LEU A N 1
ATOM 1793 C CA . LEU A 1 229 ? 33.175 -21.144 -80.816 1.00 83.69 229 LEU A CA 1
ATOM 1794 C C . LEU A 1 229 ? 33.788 -20.073 -79.901 1.00 83.69 229 LEU A C 1
ATOM 1796 O O . LEU A 1 229 ? 33.237 -19.843 -78.832 1.00 83.69 229 LEU A O 1
ATOM 1800 N N . ASP A 1 230 ? 34.786 -19.311 -80.365 1.00 83.44 230 ASP A N 1
ATOM 1801 C CA . ASP A 1 230 ? 35.379 -18.198 -79.601 1.00 83.44 230 ASP A CA 1
ATOM 1802 C C . ASP A 1 230 ? 34.319 -17.162 -79.164 1.00 83.44 230 ASP A C 1
ATOM 1804 O O . ASP A 1 230 ? 34.309 -16.703 -78.022 1.00 83.44 230 ASP A O 1
ATOM 1808 N N . LYS A 1 231 ? 33.380 -16.805 -80.058 1.00 86.69 231 LYS A N 1
ATOM 1809 C CA . LYS A 1 231 ? 32.241 -15.917 -79.739 1.00 86.69 231 LYS A CA 1
ATOM 1810 C C . LYS A 1 231 ? 31.284 -16.550 -78.727 1.00 86.69 231 LYS A C 1
ATOM 1812 O O . LYS A 1 231 ? 30.735 -15.831 -77.895 1.00 86.69 231 LYS A O 1
ATOM 1817 N N . ASN A 1 232 ? 31.043 -17.859 -78.810 1.00 81.69 232 ASN A N 1
ATOM 1818 C CA . ASN A 1 232 ? 30.165 -18.574 -77.886 1.00 81.69 232 ASN A CA 1
ATOM 1819 C C . ASN A 1 232 ? 30.796 -18.647 -76.488 1.00 81.69 232 ASN A C 1
ATOM 1821 O O . ASN A 1 232 ? 30.121 -18.357 -75.507 1.00 81.69 232 ASN A O 1
ATOM 1825 N N . ASP A 1 233 ? 32.101 -18.897 -76.402 1.00 86.00 233 ASP A N 1
ATOM 1826 C CA . ASP A 1 233 ? 32.865 -18.855 -75.154 1.00 86.00 233 ASP A CA 1
ATOM 1827 C C . ASP A 1 233 ? 32.897 -17.425 -74.577 1.00 86.00 233 ASP A C 1
ATOM 1829 O O . ASP A 1 233 ? 32.695 -17.227 -73.378 1.00 86.00 233 ASP A O 1
ATOM 1833 N N . GLU A 1 234 ? 33.057 -16.385 -75.406 1.00 87.56 234 GLU A N 1
ATOM 1834 C CA . GLU A 1 234 ? 32.954 -14.984 -74.961 1.00 87.56 234 GLU A CA 1
ATOM 1835 C C . GLU A 1 234 ? 31.536 -14.635 -74.454 1.00 87.56 234 GLU A C 1
ATOM 1837 O O . GLU A 1 234 ? 31.383 -13.853 -73.512 1.00 87.56 234 GLU A O 1
ATOM 1842 N N . LEU A 1 235 ? 30.486 -15.215 -75.049 1.00 86.19 235 LEU A N 1
ATOM 1843 C CA . LEU A 1 235 ? 29.099 -15.065 -74.597 1.00 86.19 235 LEU A CA 1
ATOM 1844 C C . LEU A 1 235 ? 28.816 -15.845 -73.308 1.00 86.19 235 LEU A C 1
ATOM 1846 O O . LEU A 1 235 ? 28.159 -15.298 -72.425 1.00 86.19 235 LEU A O 1
ATOM 1850 N N . GLN A 1 236 ? 29.342 -17.062 -73.154 1.00 85.00 236 GLN A N 1
ATOM 1851 C CA . GLN A 1 236 ? 29.245 -17.839 -71.914 1.00 85.00 236 GLN A CA 1
ATOM 1852 C C . GLN A 1 236 ? 29.956 -17.129 -70.760 1.00 85.00 236 GLN A C 1
ATOM 1854 O O . GLN A 1 236 ? 29.384 -17.003 -69.681 1.00 85.00 236 GLN A O 1
ATOM 1859 N N . ASN A 1 237 ? 31.146 -16.571 -70.998 1.00 87.50 237 ASN A N 1
ATOM 1860 C CA . ASN A 1 237 ? 31.860 -15.771 -70.002 1.00 87.50 237 ASN A CA 1
ATOM 1861 C C . ASN A 1 237 ? 31.069 -14.515 -69.590 1.00 87.50 237 ASN A C 1
ATOM 1863 O O . ASN A 1 237 ? 30.997 -14.201 -68.403 1.00 87.50 237 ASN A O 1
ATOM 1867 N N . LYS A 1 238 ? 30.409 -13.827 -70.536 1.00 89.88 238 LYS A N 1
ATOM 1868 C CA . LYS A 1 238 ? 29.524 -12.684 -70.228 1.00 89.88 238 LYS A CA 1
ATOM 1869 C C . LYS A 1 238 ? 28.265 -13.097 -69.469 1.00 89.88 238 LYS A C 1
ATOM 1871 O O . LYS A 1 238 ? 27.871 -12.409 -68.530 1.00 89.88 238 LYS A O 1
ATOM 1876 N N . LEU A 1 239 ? 27.644 -14.213 -69.852 1.00 87.88 239 LEU A N 1
ATOM 1877 C CA . LEU A 1 239 ? 26.494 -14.781 -69.148 1.00 87.88 239 LEU A CA 1
ATOM 1878 C C . LEU A 1 239 ? 26.879 -15.144 -67.708 1.00 87.88 239 LEU A C 1
ATOM 1880 O O . LEU A 1 239 ? 26.153 -14.802 -66.782 1.00 87.88 239 LEU A O 1
ATOM 1884 N N . HIS A 1 240 ? 28.048 -15.755 -67.510 1.00 88.81 240 HIS A N 1
ATOM 1885 C CA . HIS A 1 240 ? 28.571 -16.091 -66.191 1.00 88.81 240 HIS A CA 1
ATOM 1886 C C . HIS A 1 240 ? 28.879 -14.838 -65.355 1.00 88.81 240 HIS A C 1
ATOM 1888 O O . HIS A 1 240 ? 28.475 -14.781 -64.197 1.00 88.81 240 HIS A O 1
ATOM 1894 N N . SER A 1 241 ? 29.487 -13.791 -65.935 1.00 86.88 241 SER A N 1
ATOM 1895 C CA . SER A 1 241 ? 29.711 -12.530 -65.209 1.00 86.88 241 SER A CA 1
ATOM 1896 C C . SER A 1 241 ? 28.408 -11.826 -64.815 1.00 86.88 241 SER A C 1
ATOM 1898 O O . SER A 1 241 ? 28.313 -11.310 -63.706 1.00 86.88 241 SER A O 1
ATOM 1900 N N . LEU A 1 242 ? 27.388 -11.848 -65.683 1.00 88.12 242 LEU A N 1
ATOM 1901 C CA . LEU A 1 242 ? 26.065 -11.291 -65.376 1.00 88.12 242 LEU A CA 1
ATOM 1902 C C . LEU A 1 242 ? 25.310 -12.142 -64.346 1.00 88.12 242 LEU A C 1
ATOM 1904 O O . LEU A 1 242 ? 24.616 -11.588 -63.501 1.00 88.12 242 LEU A O 1
ATOM 1908 N N . SER A 1 243 ? 25.471 -13.468 -64.381 1.00 89.06 243 SER A N 1
ATOM 1909 C CA . SER A 1 243 ? 24.930 -14.381 -63.369 1.00 89.06 243 SER A CA 1
ATOM 1910 C C . SER A 1 243 ? 25.543 -14.102 -61.999 1.00 89.06 243 SER A C 1
ATOM 1912 O O . SER A 1 243 ? 24.808 -13.946 -61.034 1.00 89.06 243 SER A O 1
ATOM 1914 N N . PHE A 1 244 ? 26.869 -13.961 -61.923 1.00 89.56 244 PHE A N 1
ATOM 1915 C CA . PHE A 1 244 ? 27.581 -13.636 -60.686 1.00 89.56 244 PHE A CA 1
ATOM 1916 C C . PHE A 1 244 ? 27.203 -12.247 -60.144 1.00 89.56 244 PHE A C 1
ATOM 1918 O O . PHE A 1 244 ? 27.043 -12.061 -58.939 1.00 89.56 244 PHE A O 1
ATOM 1925 N N . GLU A 1 245 ? 27.015 -11.260 -61.025 1.00 90.19 245 GLU A N 1
ATOM 1926 C CA . GLU A 1 245 ? 26.533 -9.937 -60.625 1.00 90.19 245 GLU A CA 1
ATOM 1927 C C . GLU A 1 245 ? 25.082 -9.988 -60.118 1.00 90.19 245 GLU A C 1
ATOM 1929 O O . GLU A 1 245 ? 24.787 -9.408 -59.075 1.00 90.19 245 GLU A O 1
ATOM 1934 N N . ALA A 1 246 ? 24.193 -10.734 -60.781 1.00 86.94 246 ALA A N 1
ATOM 1935 C CA . ALA A 1 246 ? 22.821 -10.946 -60.323 1.00 86.94 246 ALA A CA 1
ATOM 1936 C C . ALA A 1 246 ? 22.761 -11.691 -58.978 1.00 86.94 246 ALA A C 1
ATOM 1938 O O . ALA A 1 246 ? 21.987 -11.310 -58.106 1.00 86.94 246 ALA A O 1
ATOM 1939 N N . GLU A 1 247 ? 23.584 -12.717 -58.776 1.00 89.19 247 GLU A N 1
ATOM 1940 C CA . GLU A 1 247 ? 23.681 -13.478 -57.524 1.00 89.19 247 GLU A CA 1
ATOM 1941 C C . GLU A 1 247 ? 24.162 -12.585 -56.367 1.00 89.19 247 GLU A C 1
ATOM 1943 O O . GLU A 1 247 ? 23.571 -12.582 -55.288 1.00 89.19 247 GLU A O 1
ATOM 1948 N N . ARG A 1 248 ? 25.127 -11.693 -56.632 1.00 90.12 248 ARG A N 1
ATOM 1949 C CA . ARG A 1 248 ? 25.566 -10.653 -55.687 1.00 90.12 248 ARG A CA 1
ATOM 1950 C C . ARG A 1 248 ? 24.472 -9.630 -55.349 1.00 90.12 248 ARG A C 1
ATOM 1952 O O . ARG A 1 248 ? 24.452 -9.117 -54.231 1.00 90.12 248 ARG A O 1
ATOM 1959 N N . TRP A 1 249 ? 23.583 -9.302 -56.289 1.00 87.81 249 TRP A N 1
ATOM 1960 C CA . TRP A 1 249 ? 22.432 -8.428 -56.022 1.00 87.81 249 TRP A CA 1
ATOM 1961 C C . TRP A 1 249 ? 21.340 -9.128 -55.205 1.00 87.81 249 TRP A C 1
ATOM 1963 O O . TRP A 1 249 ? 20.781 -8.490 -54.317 1.00 87.81 249 TRP A O 1
ATOM 1973 N N . HIS A 1 250 ? 21.081 -10.420 -55.438 1.00 89.31 250 HIS A N 1
ATOM 1974 C CA . HIS A 1 250 ? 20.172 -11.206 -54.593 1.00 89.31 250 HIS A CA 1
ATOM 1975 C C . HIS A 1 250 ? 20.705 -11.320 -53.162 1.00 89.31 250 HIS A C 1
ATOM 1977 O O . HIS A 1 250 ? 19.975 -10.998 -52.233 1.00 89.31 250 HIS A O 1
ATOM 1983 N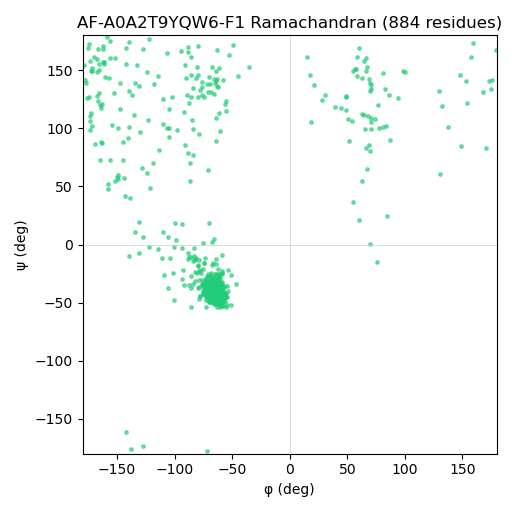 N . GLN A 1 251 ? 21.993 -11.640 -52.981 1.00 91.50 251 GLN A N 1
ATOM 1984 C CA . GLN A 1 251 ? 22.605 -11.687 -51.649 1.00 91.50 251 GLN A CA 1
ATOM 1985 C C . GLN A 1 251 ? 22.422 -10.362 -50.888 1.00 91.50 251 GLN A C 1
ATOM 1987 O O . GLN A 1 251 ? 22.014 -10.369 -49.732 1.00 91.50 251 GLN A O 1
ATOM 1992 N N . LYS A 1 252 ? 22.655 -9.216 -51.544 1.00 90.62 252 LYS A N 1
ATOM 1993 C CA . LYS A 1 252 ? 22.418 -7.898 -50.933 1.00 90.62 252 LYS A CA 1
ATOM 1994 C C . LYS A 1 252 ? 20.957 -7.648 -50.562 1.00 90.62 252 LYS A C 1
ATOM 1996 O O . LYS A 1 252 ? 20.703 -6.988 -49.562 1.00 90.62 252 LYS A O 1
ATOM 2001 N N . TYR A 1 253 ? 20.017 -8.122 -51.375 1.00 89.06 253 TYR A N 1
ATOM 2002 C CA . TYR A 1 253 ? 18.588 -7.988 -51.101 1.00 89.06 253 TYR A CA 1
ATOM 2003 C C . TYR A 1 253 ? 18.163 -8.845 -49.902 1.00 89.06 253 TYR A C 1
ATOM 2005 O O . TYR A 1 253 ? 17.411 -8.372 -49.055 1.00 89.06 253 TYR A O 1
ATOM 2013 N N . ASP A 1 254 ? 18.687 -10.068 -49.792 1.00 89.75 254 ASP A N 1
ATOM 2014 C CA . ASP A 1 254 ? 18.437 -10.946 -48.647 1.00 89.75 254 ASP A CA 1
ATOM 2015 C C . ASP A 1 254 ? 19.082 -10.395 -47.359 1.00 89.75 254 ASP A C 1
ATOM 2017 O O . ASP A 1 254 ? 18.455 -10.426 -46.302 1.00 89.75 254 ASP A O 1
ATOM 2021 N N . GLU A 1 255 ? 20.285 -9.810 -47.448 1.00 90.56 255 GLU A N 1
ATOM 2022 C CA . GLU A 1 255 ? 20.940 -9.078 -46.351 1.00 90.56 255 GLU A CA 1
ATOM 2023 C C . GLU A 1 255 ? 20.124 -7.842 -45.914 1.00 90.56 255 GLU A C 1
ATOM 2025 O O . GLU A 1 255 ? 19.867 -7.662 -44.725 1.00 90.56 255 GLU A O 1
ATOM 2030 N N . GLU A 1 256 ? 19.662 -7.009 -46.856 1.00 89.50 256 GLU A N 1
ATOM 2031 C CA . GLU A 1 256 ? 18.820 -5.834 -46.570 1.00 89.50 256 GLU A CA 1
ATOM 2032 C C . GLU A 1 256 ? 17.471 -6.235 -45.956 1.00 89.50 256 GLU A C 1
ATOM 2034 O O . GLU A 1 256 ? 16.988 -5.584 -45.026 1.00 89.50 256 GLU A O 1
ATOM 2039 N N . LYS A 1 257 ? 16.878 -7.336 -46.433 1.00 90.12 257 LYS A N 1
ATOM 2040 C CA . LYS A 1 257 ? 15.650 -7.891 -45.866 1.00 90.12 257 LYS A CA 1
ATOM 2041 C C . LYS A 1 257 ? 15.873 -8.394 -44.438 1.00 90.12 257 LYS A C 1
ATOM 2043 O O . LYS A 1 257 ? 15.092 -8.030 -43.568 1.00 90.12 257 LYS A O 1
ATOM 2048 N N . ALA A 1 258 ? 16.936 -9.157 -44.181 1.00 91.56 258 ALA A N 1
ATOM 2049 C CA . ALA A 1 258 ? 17.249 -9.656 -42.841 1.00 91.56 258 ALA A CA 1
ATOM 2050 C C . ALA A 1 258 ? 17.452 -8.512 -41.831 1.00 91.56 258 ALA A C 1
ATOM 2052 O O . ALA A 1 258 ? 16.886 -8.554 -40.743 1.00 91.56 258 ALA A O 1
ATOM 2053 N N . ILE A 1 259 ? 18.172 -7.451 -42.220 1.00 92.00 259 ILE A N 1
ATOM 2054 C CA . ILE A 1 259 ? 18.338 -6.239 -41.397 1.00 92.00 259 ILE A CA 1
ATOM 2055 C C . ILE A 1 259 ? 16.984 -5.566 -41.127 1.00 92.00 259 ILE A C 1
ATOM 2057 O O . ILE A 1 259 ? 16.731 -5.086 -40.025 1.00 92.00 259 ILE A O 1
ATOM 2061 N N . LYS A 1 260 ? 16.095 -5.512 -42.124 1.00 91.50 260 LYS A N 1
ATOM 2062 C CA . LYS A 1 260 ? 14.769 -4.905 -41.970 1.00 91.50 260 LYS A CA 1
ATOM 2063 C C . LYS A 1 260 ? 13.849 -5.722 -41.061 1.00 91.50 260 LYS A C 1
ATOM 2065 O O . LYS A 1 260 ? 13.120 -5.125 -40.270 1.00 91.50 260 LYS A O 1
ATOM 2070 N N . ASP A 1 261 ? 13.891 -7.045 -41.174 1.00 90.25 261 ASP A N 1
ATOM 2071 C CA . ASP A 1 261 ? 13.140 -7.960 -40.316 1.00 90.25 261 ASP A CA 1
ATOM 2072 C C . ASP A 1 261 ? 13.658 -7.844 -38.859 1.00 90.25 261 ASP A C 1
ATOM 2074 O O . ASP A 1 261 ? 12.857 -7.643 -37.947 1.00 90.25 261 ASP A O 1
ATOM 2078 N N . GLU A 1 262 ? 14.983 -7.788 -38.643 1.00 92.69 262 GLU A N 1
ATOM 2079 C CA . GLU A 1 262 ? 15.608 -7.545 -37.326 1.00 92.69 262 GLU A CA 1
ATOM 2080 C C . GLU A 1 262 ? 15.220 -6.178 -36.721 1.00 92.69 262 GLU A C 1
ATOM 2082 O O . GLU A 1 262 ? 14.873 -6.092 -35.543 1.00 92.69 262 GLU A O 1
ATOM 2087 N N . ILE A 1 263 ? 15.211 -5.100 -37.517 1.00 91.12 263 ILE A N 1
ATOM 2088 C CA . ILE A 1 263 ? 14.748 -3.772 -37.069 1.00 91.12 263 ILE A CA 1
ATOM 2089 C C . ILE A 1 263 ? 13.268 -3.809 -36.661 1.00 91.12 263 ILE A C 1
ATOM 2091 O O . ILE A 1 263 ? 12.881 -3.137 -35.702 1.00 91.12 263 ILE A O 1
ATOM 2095 N N . ASN A 1 264 ? 12.431 -4.577 -37.365 1.00 89.31 264 ASN A N 1
ATOM 2096 C CA . ASN A 1 264 ? 11.016 -4.698 -37.023 1.00 89.31 264 ASN A CA 1
ATOM 2097 C C . ASN A 1 264 ? 10.821 -5.474 -35.708 1.00 89.31 264 ASN A C 1
ATOM 2099 O O . ASN A 1 264 ? 10.083 -5.012 -34.842 1.00 89.31 264 ASN A O 1
ATOM 2103 N N . GLU A 1 265 ? 11.539 -6.584 -35.512 1.00 91.00 265 GLU A N 1
ATOM 2104 C CA . GLU A 1 265 ? 11.546 -7.325 -34.240 1.00 91.00 265 GLU A CA 1
ATOM 2105 C C . GLU A 1 265 ? 12.029 -6.453 -33.065 1.00 91.00 265 GLU A C 1
ATOM 2107 O O . GLU A 1 265 ? 11.417 -6.456 -31.995 1.00 91.00 265 GLU A O 1
ATOM 2112 N N . GLN A 1 266 ? 13.076 -5.642 -33.264 1.00 90.44 266 GLN A N 1
ATOM 2113 C CA . GLN A 1 266 ? 13.546 -4.683 -32.257 1.00 90.44 266 GLN A CA 1
ATOM 2114 C C . GLN A 1 266 ? 12.489 -3.610 -31.934 1.00 90.44 266 GLN A C 1
ATOM 2116 O O . GLN A 1 266 ? 12.317 -3.248 -30.767 1.00 90.44 266 GLN A O 1
ATOM 2121 N N . ALA A 1 267 ? 11.751 -3.117 -32.934 1.00 90.81 267 ALA A N 1
ATOM 2122 C CA . ALA A 1 267 ? 10.679 -2.141 -32.732 1.00 90.81 267 ALA A CA 1
ATOM 2123 C C . ALA A 1 267 ? 9.490 -2.729 -31.948 1.00 90.81 267 ALA A C 1
ATOM 2125 O O . ALA A 1 267 ? 8.986 -2.084 -31.022 1.00 90.81 267 ALA A O 1
ATOM 2126 N N . ASP A 1 268 ? 9.077 -3.958 -32.265 1.00 91.06 268 ASP A N 1
ATOM 2127 C CA . ASP A 1 268 ? 8.012 -4.659 -31.543 1.00 91.06 268 ASP A CA 1
ATOM 2128 C C . ASP A 1 268 ? 8.436 -5.011 -30.105 1.00 91.06 268 ASP A C 1
ATOM 2130 O O . ASP A 1 268 ? 7.658 -4.812 -29.168 1.00 91.06 268 ASP A O 1
ATOM 2134 N N . PHE A 1 269 ? 9.697 -5.405 -29.884 1.00 92.69 269 PHE A N 1
ATOM 2135 C CA . PHE A 1 269 ? 10.250 -5.597 -28.538 1.00 92.69 269 PHE A CA 1
ATOM 2136 C C . PHE A 1 269 ? 10.212 -4.306 -27.701 1.00 92.69 269 PHE A C 1
ATOM 2138 O O . PHE A 1 269 ? 9.737 -4.317 -26.564 1.00 92.69 269 PHE A O 1
ATOM 2145 N N . VAL A 1 270 ? 10.644 -3.168 -28.261 1.00 94.00 270 VAL A N 1
ATOM 2146 C CA . VAL A 1 270 ? 10.586 -1.862 -27.574 1.00 94.00 270 VAL A CA 1
ATOM 2147 C C . VAL A 1 270 ? 9.142 -1.451 -27.264 1.00 94.00 270 VAL A C 1
ATOM 2149 O O . VAL A 1 270 ? 8.872 -0.871 -26.211 1.00 94.00 270 VAL A O 1
ATOM 2152 N N . LYS A 1 271 ? 8.186 -1.765 -28.143 1.00 93.88 271 LYS A N 1
ATOM 2153 C CA . LYS A 1 271 ? 6.758 -1.510 -27.911 1.00 93.88 271 LYS A CA 1
ATOM 2154 C C . LYS A 1 271 ? 6.209 -2.346 -26.748 1.00 93.88 271 LYS A C 1
ATOM 2156 O O . LYS A 1 271 ? 5.516 -1.788 -25.896 1.00 93.88 271 LYS A O 1
ATOM 2161 N N . LEU A 1 272 ? 6.550 -3.634 -26.678 1.00 91.00 272 LEU A N 1
ATOM 2162 C CA . LEU A 1 272 ? 6.174 -4.522 -25.571 1.00 91.00 272 LEU A CA 1
ATOM 2163 C C . LEU A 1 272 ? 6.808 -4.085 -24.241 1.00 91.00 272 LEU A C 1
ATOM 2165 O O . LEU A 1 272 ? 6.124 -4.045 -23.220 1.00 91.00 272 LEU A O 1
ATOM 2169 N N . GLU A 1 273 ? 8.082 -3.687 -24.247 1.00 93.88 273 GLU A N 1
ATOM 2170 C CA . GLU A 1 273 ? 8.763 -3.196 -23.043 1.00 93.88 273 GLU A CA 1
ATOM 2171 C C . GLU A 1 273 ? 8.142 -1.883 -22.535 1.00 93.88 273 GLU A C 1
ATOM 2173 O O . GLU A 1 273 ? 7.893 -1.736 -21.340 1.00 93.88 273 GLU A O 1
ATOM 2178 N N . ASN A 1 274 ? 7.775 -0.958 -23.431 1.00 92.38 274 ASN A N 1
ATOM 2179 C CA . ASN A 1 274 ? 7.042 0.256 -23.055 1.00 92.38 274 ASN A CA 1
ATOM 2180 C C . ASN A 1 274 ? 5.666 -0.057 -22.434 1.00 92.38 274 ASN A C 1
ATOM 2182 O O . ASN A 1 274 ? 5.304 0.549 -21.424 1.00 92.38 274 ASN A O 1
ATOM 2186 N N . GLN A 1 275 ? 4.919 -1.026 -22.978 1.00 94.25 275 GLN A N 1
ATOM 2187 C CA . GLN A 1 275 ? 3.650 -1.484 -22.389 1.00 94.25 275 GLN A CA 1
ATOM 2188 C C . GLN A 1 275 ? 3.851 -2.125 -21.006 1.00 94.25 275 GLN A C 1
ATOM 2190 O O . GLN A 1 275 ? 3.055 -1.898 -20.094 1.00 94.25 275 GLN A O 1
ATOM 2195 N N . ASN A 1 276 ? 4.929 -2.891 -20.821 1.00 92.56 276 ASN A N 1
ATOM 2196 C CA . ASN A 1 276 ? 5.294 -3.493 -19.540 1.00 92.56 276 ASN A CA 1
ATOM 2197 C C . ASN A 1 276 ? 5.646 -2.417 -18.493 1.00 92.56 276 ASN A C 1
ATOM 2199 O O . ASN A 1 276 ? 5.149 -2.465 -17.368 1.00 92.56 276 ASN A O 1
ATOM 2203 N N . ILE A 1 277 ? 6.422 -1.396 -18.874 1.00 95.00 277 ILE A N 1
ATOM 2204 C CA . ILE A 1 277 ? 6.744 -0.238 -18.024 1.00 95.00 277 ILE A CA 1
ATOM 2205 C C . ILE A 1 277 ? 5.476 0.544 -17.646 1.00 95.00 277 ILE A C 1
ATOM 2207 O O . ILE A 1 277 ? 5.305 0.909 -16.480 1.00 95.00 277 ILE A O 1
ATOM 2211 N N . GLU A 1 278 ? 4.557 0.775 -18.589 1.00 92.81 278 GLU A N 1
ATOM 2212 C CA . GLU A 1 278 ? 3.289 1.453 -18.302 1.00 92.81 278 GLU A CA 1
ATOM 2213 C C . GLU A 1 278 ? 2.417 0.636 -17.334 1.00 92.81 278 GLU A C 1
ATOM 2215 O O . GLU A 1 278 ? 1.938 1.173 -16.332 1.00 92.81 278 GLU A O 1
ATOM 2220 N N . MET A 1 279 ? 2.285 -0.675 -17.555 1.00 90.56 279 MET A N 1
ATOM 2221 C CA . MET A 1 279 ? 1.573 -1.582 -16.648 1.00 90.56 279 MET A CA 1
ATOM 2222 C C . MET A 1 279 ? 2.207 -1.610 -15.247 1.00 90.56 279 MET A C 1
ATOM 2224 O O . MET A 1 279 ? 1.488 -1.549 -14.247 1.00 90.56 279 MET A O 1
ATOM 2228 N N . GLN A 1 280 ? 3.540 -1.637 -15.144 1.00 92.62 280 GLN A N 1
ATOM 2229 C CA . GLN A 1 280 ? 4.249 -1.541 -13.863 1.00 92.62 280 GLN A CA 1
ATOM 2230 C C . GLN A 1 280 ? 3.972 -0.206 -13.160 1.00 92.62 280 GLN A C 1
ATOM 2232 O O . GLN A 1 280 ? 3.685 -0.200 -11.962 1.00 92.62 280 GLN A O 1
ATOM 2237 N N . SER A 1 281 ? 3.963 0.913 -13.892 1.00 93.69 281 SER A N 1
ATOM 2238 C CA . SER A 1 281 ? 3.617 2.226 -13.335 1.00 93.69 281 SER A CA 1
ATOM 2239 C C . SER A 1 281 ? 2.163 2.284 -12.849 1.00 93.69 281 SER A C 1
ATOM 2241 O O . SER A 1 281 ? 1.880 2.840 -11.784 1.00 93.69 281 SER A O 1
ATOM 2243 N N . GLN A 1 282 ? 1.220 1.671 -13.571 1.00 93.00 282 GLN A N 1
ATOM 2244 C CA . GLN A 1 282 ? -0.174 1.562 -13.131 1.00 93.00 282 GLN A CA 1
ATOM 2245 C C . GLN A 1 282 ? -0.308 0.705 -11.860 1.00 93.00 282 GLN A C 1
ATOM 2247 O O . GLN A 1 282 ? -1.020 1.096 -10.929 1.00 93.00 282 GLN A O 1
ATOM 2252 N N . LEU A 1 283 ? 0.412 -0.420 -11.775 1.00 93.56 283 LEU A N 1
ATOM 2253 C CA . LEU A 1 283 ? 0.459 -1.272 -10.582 1.00 93.56 283 LEU A CA 1
ATOM 2254 C C . LEU A 1 283 ? 1.059 -0.536 -9.376 1.00 93.56 283 LEU A C 1
ATOM 2256 O O . LEU A 1 283 ? 0.453 -0.549 -8.306 1.00 93.56 283 LEU A O 1
ATOM 2260 N N . GLU A 1 284 ? 2.182 0.166 -9.538 1.00 94.69 284 GLU A N 1
ATOM 2261 C CA . GLU A 1 284 ? 2.812 0.963 -8.475 1.00 94.69 284 GLU A CA 1
ATOM 2262 C C . GLU A 1 284 ? 1.882 2.081 -7.972 1.00 94.69 284 GLU A C 1
ATOM 2264 O O . GLU A 1 284 ? 1.680 2.240 -6.765 1.00 94.69 284 GLU A O 1
ATOM 2269 N N . ASN A 1 285 ? 1.206 2.788 -8.885 1.00 94.56 285 ASN A N 1
ATOM 2270 C CA . ASN A 1 285 ? 0.188 3.780 -8.535 1.00 94.56 285 ASN A CA 1
ATOM 2271 C C . ASN A 1 285 ? -0.997 3.171 -7.765 1.00 94.56 285 ASN A C 1
ATOM 2273 O O . ASN A 1 285 ? -1.521 3.793 -6.836 1.00 94.56 285 ASN A O 1
ATOM 2277 N N . ASN A 1 286 ? -1.433 1.961 -8.118 1.00 92.88 286 ASN A N 1
ATOM 2278 C CA . ASN A 1 286 ? -2.515 1.272 -7.416 1.00 92.88 286 ASN A CA 1
ATOM 2279 C C . ASN A 1 286 ? -2.069 0.752 -6.038 1.00 92.88 286 ASN A C 1
ATOM 2281 O O . ASN A 1 286 ? -2.818 0.902 -5.072 1.00 92.88 286 ASN A O 1
ATOM 2285 N N . ILE A 1 287 ? -0.833 0.262 -5.902 1.00 94.19 287 ILE A N 1
ATOM 2286 C CA . ILE A 1 287 ? -0.214 -0.080 -4.611 1.00 94.19 287 ILE A CA 1
ATOM 2287 C C . ILE A 1 287 ? -0.134 1.161 -3.708 1.00 94.19 287 ILE A C 1
ATOM 2289 O O . ILE A 1 287 ? -0.507 1.090 -2.538 1.00 94.19 287 ILE A O 1
ATOM 2293 N N . LEU A 1 288 ? 0.264 2.322 -4.241 1.00 95.06 288 LEU A N 1
ATOM 2294 C CA . LEU A 1 288 ? 0.290 3.586 -3.496 1.00 95.06 288 LEU A CA 1
ATOM 2295 C C . LEU A 1 288 ? -1.107 4.036 -3.040 1.00 95.06 288 LEU A C 1
ATOM 2297 O O . LEU A 1 288 ? -1.259 4.477 -1.899 1.00 95.06 288 LEU A O 1
ATOM 2301 N N . LYS A 1 289 ? -2.140 3.905 -3.885 1.00 94.75 289 LYS A N 1
ATOM 2302 C CA . LYS A 1 289 ? -3.539 4.191 -3.504 1.00 94.75 289 LYS A CA 1
ATOM 2303 C C . LYS A 1 289 ? -4.028 3.250 -2.399 1.00 94.75 289 LYS A C 1
ATOM 2305 O O . LYS A 1 289 ? -4.589 3.722 -1.413 1.00 94.75 289 LYS A O 1
ATOM 2310 N N . LEU A 1 290 ? -3.778 1.944 -2.531 1.00 92.31 290 LEU A N 1
ATOM 2311 C CA . LEU A 1 290 ? -4.141 0.943 -1.523 1.00 92.31 290 LEU A CA 1
ATOM 2312 C C . LEU A 1 290 ? -3.402 1.176 -0.199 1.00 92.31 290 LEU A C 1
ATOM 2314 O O . LEU A 1 290 ? -4.018 1.106 0.860 1.00 92.31 290 LEU A O 1
ATOM 2318 N N . SER A 1 291 ? -2.113 1.521 -0.245 1.00 94.19 291 SER A N 1
ATOM 2319 C CA . SER A 1 291 ? -1.312 1.855 0.938 1.00 94.19 291 SER A CA 1
ATOM 2320 C C . SER A 1 291 ? -1.865 3.081 1.679 1.00 94.19 291 SER A C 1
ATOM 2322 O O . SER A 1 291 ? -2.042 3.035 2.898 1.00 94.19 291 SER A O 1
ATOM 2324 N N . LYS A 1 292 ? -2.242 4.142 0.947 1.00 95.06 292 LYS A N 1
ATOM 2325 C CA . LYS A 1 292 ? -2.908 5.326 1.521 1.00 95.06 292 LYS A CA 1
ATOM 2326 C C . LYS A 1 292 ? -4.240 4.960 2.175 1.00 95.06 292 LYS A C 1
ATOM 2328 O O . LYS A 1 292 ? -4.395 5.197 3.371 1.00 95.06 292 LYS A O 1
ATOM 2333 N N . ALA A 1 293 ? -5.134 4.285 1.451 1.00 92.81 293 ALA A N 1
ATOM 2334 C CA . ALA A 1 293 ? -6.430 3.852 1.979 1.00 92.81 293 ALA A CA 1
ATOM 2335 C C . ALA A 1 293 ? -6.293 2.941 3.217 1.00 92.81 293 ALA A C 1
ATOM 2337 O O . ALA A 1 293 ? -7.063 3.058 4.167 1.00 92.81 293 ALA A O 1
ATOM 2338 N N . ASN A 1 294 ? -5.281 2.068 3.255 1.00 90.88 294 ASN A N 1
ATOM 2339 C CA . ASN A 1 294 ? -5.006 1.215 4.411 1.00 90.88 294 ASN A CA 1
ATOM 2340 C C . ASN A 1 294 ? -4.479 2.024 5.615 1.00 90.88 294 ASN A C 1
ATOM 2342 O O . ASN A 1 294 ? -4.860 1.758 6.754 1.00 90.88 294 ASN A O 1
ATOM 2346 N N . SER A 1 295 ? -3.657 3.055 5.382 1.00 93.75 295 SER A N 1
ATOM 2347 C CA . SER A 1 295 ? -3.220 3.976 6.444 1.00 93.75 295 SER A CA 1
ATOM 2348 C C . SER A 1 295 ? -4.374 4.818 7.009 1.00 93.75 295 SER A C 1
ATOM 2350 O O . SER A 1 295 ? -4.472 4.993 8.224 1.00 93.75 295 SER A O 1
ATOM 2352 N N . GLU A 1 296 ? -5.302 5.256 6.153 1.00 94.88 296 GLU A N 1
ATOM 2353 C CA . GLU A 1 296 ? -6.526 5.963 6.545 1.00 94.88 296 GLU A CA 1
ATOM 2354 C C . GLU A 1 296 ? -7.469 5.050 7.342 1.00 94.88 296 GLU A C 1
ATOM 2356 O O . GLU A 1 296 ? -7.991 5.460 8.378 1.00 94.88 296 GLU A O 1
ATOM 2361 N N . LEU A 1 297 ? -7.629 3.788 6.928 1.00 94.00 297 LEU A N 1
ATOM 2362 C CA . LEU A 1 297 ? -8.418 2.784 7.648 1.00 94.00 297 LEU A CA 1
ATOM 2363 C C . LEU A 1 297 ? -7.829 2.489 9.036 1.00 94.00 297 LEU A C 1
ATOM 2365 O O . LEU A 1 297 ? -8.574 2.400 10.013 1.00 94.00 297 LEU A O 1
ATOM 2369 N N . LEU A 1 298 ? -6.501 2.388 9.158 1.00 93.19 298 LEU A N 1
ATOM 2370 C CA . LEU A 1 298 ? -5.833 2.245 10.456 1.00 93.19 298 LEU A CA 1
ATOM 2371 C C . LEU A 1 298 ? -6.059 3.471 11.356 1.00 93.19 298 LEU A C 1
ATOM 2373 O O . LEU A 1 298 ? -6.367 3.295 12.536 1.00 93.19 298 LEU A O 1
ATOM 2377 N N . ALA A 1 299 ? -5.988 4.688 10.806 1.00 93.69 299 ALA A N 1
ATOM 2378 C CA . ALA A 1 299 ? -6.272 5.920 11.544 1.00 93.69 299 ALA A CA 1
ATOM 2379 C C . ALA A 1 299 ? -7.741 5.995 12.015 1.00 93.69 299 ALA A C 1
ATOM 2381 O O . ALA A 1 299 ? -8.010 6.294 13.183 1.00 93.69 299 ALA A O 1
ATOM 2382 N N . GLN A 1 300 ? -8.696 5.636 11.148 1.00 92.88 300 GLN A N 1
ATOM 2383 C CA . GLN A 1 300 ? -10.113 5.515 11.509 1.00 92.88 300 GLN A CA 1
ATOM 2384 C C . GLN A 1 300 ? -10.330 4.459 12.600 1.00 92.88 300 GLN A C 1
ATOM 2386 O O . GLN A 1 300 ? -11.082 4.694 13.543 1.00 92.88 300 GLN A O 1
ATOM 2391 N N . LYS A 1 301 ? -9.630 3.319 12.536 1.00 92.12 301 LYS A N 1
ATOM 2392 C CA . LYS A 1 301 ? -9.707 2.270 13.561 1.00 92.12 301 LYS A CA 1
ATOM 2393 C C . LYS A 1 301 ? -9.148 2.724 14.915 1.00 92.12 301 LYS A C 1
ATOM 2395 O O . LYS A 1 301 ? -9.728 2.374 15.942 1.00 92.12 301 LYS A O 1
ATOM 2400 N N . SER A 1 302 ? -8.073 3.520 14.944 1.00 91.69 302 SER A N 1
ATOM 2401 C CA . SER A 1 302 ? -7.605 4.132 16.198 1.00 91.69 302 SER A CA 1
ATOM 2402 C C . SER A 1 302 ? -8.611 5.135 16.765 1.00 91.69 302 SER A C 1
ATOM 2404 O O . SER A 1 302 ? -8.875 5.089 17.963 1.00 91.69 302 SER A O 1
ATOM 2406 N N . LEU A 1 303 ? -9.233 5.961 15.914 1.00 94.38 303 LEU A N 1
ATOM 2407 C CA . LEU A 1 303 ? -10.254 6.926 16.334 1.00 94.38 303 LEU A CA 1
ATOM 2408 C C . LEU A 1 303 ? -11.513 6.232 16.879 1.00 94.38 303 LEU A C 1
ATOM 2410 O O . LEU A 1 303 ? -12.052 6.656 17.895 1.00 94.38 303 LEU A O 1
ATOM 2414 N N . LEU A 1 304 ? -11.953 5.131 16.261 1.00 91.12 304 LEU A N 1
ATOM 2415 C CA . LEU A 1 304 ? -13.057 4.312 16.778 1.00 91.12 304 LEU A CA 1
ATOM 2416 C C . LEU A 1 304 ? -12.726 3.711 18.152 1.00 91.12 304 LEU A C 1
ATOM 2418 O O . LEU A 1 304 ? -13.551 3.780 19.054 1.00 91.12 304 LEU A O 1
ATOM 2422 N N . SER A 1 305 ? -11.504 3.201 18.350 1.00 92.06 305 SER A N 1
ATOM 2423 C CA . SER A 1 305 ? -11.072 2.692 19.661 1.00 92.06 305 SER A CA 1
ATOM 2424 C C . SER A 1 305 ? -10.971 3.788 20.730 1.00 92.06 305 SER A C 1
ATOM 2426 O O . SER A 1 305 ? -11.135 3.501 21.915 1.00 92.06 305 SER A O 1
ATOM 2428 N N . GLU A 1 306 ? -10.686 5.031 20.346 1.00 93.56 306 GLU A N 1
ATOM 2429 C CA . GLU A 1 306 ? -10.735 6.185 21.247 1.00 93.56 306 GLU A CA 1
ATOM 2430 C C . GLU A 1 306 ? -12.181 6.578 21.579 1.00 93.56 306 GLU A C 1
ATOM 2432 O O . GLU A 1 306 ? -12.498 6.809 22.743 1.00 93.56 306 GLU A O 1
ATOM 2437 N N . LEU A 1 307 ? -13.082 6.544 20.595 1.00 92.12 307 LEU A N 1
ATOM 2438 C CA . LEU A 1 307 ? -14.508 6.809 20.781 1.00 92.12 307 LEU A CA 1
ATOM 2439 C C . LEU A 1 307 ? -15.196 5.747 21.660 1.00 92.12 307 LEU A C 1
ATOM 2441 O O . LEU A 1 307 ? -16.010 6.103 22.509 1.00 92.12 307 LEU A O 1
ATOM 2445 N N . ASP A 1 308 ? -14.818 4.469 21.538 1.00 91.12 308 ASP A N 1
ATOM 2446 C CA . ASP A 1 308 ? -15.246 3.409 22.464 1.00 91.12 308 ASP A CA 1
ATOM 2447 C C . ASP A 1 308 ? -14.790 3.703 23.907 1.00 91.12 308 ASP A C 1
ATOM 2449 O O . ASP A 1 308 ? -15.604 3.640 24.824 1.00 91.12 308 ASP A O 1
ATOM 2453 N N . LYS A 1 309 ? -13.527 4.110 24.122 1.00 94.56 309 LYS A N 1
ATOM 2454 C CA . LYS A 1 309 ? -13.024 4.482 25.463 1.00 94.56 309 LYS A CA 1
ATOM 2455 C C . LYS A 1 309 ? -13.752 5.692 26.047 1.00 94.56 309 LYS A C 1
ATOM 2457 O O . LYS A 1 309 ? -14.001 5.722 27.249 1.00 94.56 309 LYS A O 1
ATOM 2462 N N . LEU A 1 310 ? -14.072 6.689 25.220 1.00 93.69 310 LEU A N 1
ATOM 2463 C CA . LEU A 1 310 ? -14.830 7.867 25.650 1.00 93.69 310 LEU A CA 1
ATOM 2464 C C . LEU A 1 310 ? -16.268 7.496 26.034 1.00 93.69 310 LEU A C 1
ATOM 2466 O O . LEU A 1 310 ? -16.754 7.981 27.051 1.00 93.69 310 LEU A O 1
ATOM 2470 N N . ARG A 1 311 ? -16.918 6.587 25.294 1.00 93.75 311 ARG A N 1
ATOM 2471 C CA . ARG A 1 311 ? -18.234 6.039 25.664 1.00 93.75 311 ARG A CA 1
ATOM 2472 C C . ARG A 1 311 ? -18.174 5.260 26.982 1.00 93.75 311 ARG A C 1
ATOM 2474 O O . ARG A 1 311 ? -19.067 5.398 27.812 1.00 93.75 311 ARG A O 1
ATOM 2481 N N . ASP A 1 312 ? -17.128 4.467 27.200 1.00 95.25 312 ASP A N 1
ATOM 2482 C CA . ASP A 1 312 ? -16.962 3.719 28.451 1.00 95.25 312 ASP A CA 1
ATOM 2483 C C . ASP A 1 312 ? -16.750 4.676 29.649 1.00 95.25 312 ASP A C 1
ATOM 2485 O O . ASP A 1 312 ? -17.322 4.463 30.719 1.00 95.25 312 ASP A O 1
ATOM 2489 N N . GLN A 1 313 ? -16.017 5.784 29.457 1.00 95.38 313 GLN A N 1
ATOM 2490 C CA . GLN A 1 313 ? -15.896 6.868 30.446 1.00 95.38 313 GLN A CA 1
ATOM 2491 C C . GLN A 1 313 ? -17.221 7.612 30.677 1.00 95.38 313 GLN A C 1
ATOM 2493 O O . GLN A 1 313 ? -17.564 7.907 31.820 1.00 95.38 313 GLN A O 1
ATOM 2498 N N . GLU A 1 314 ? -17.992 7.898 29.626 1.00 93.88 314 GLU A N 1
ATOM 2499 C CA . GLU A 1 314 ? -19.333 8.487 29.739 1.00 93.88 314 GLU A CA 1
ATOM 2500 C C . GLU A 1 314 ? -20.263 7.583 30.564 1.00 93.88 314 GLU A C 1
ATOM 2502 O O . GLU A 1 314 ? -20.950 8.058 31.469 1.00 93.88 314 GLU A O 1
ATOM 2507 N N . GLN A 1 315 ? -20.214 6.269 30.336 1.00 94.00 315 GLN A N 1
ATOM 2508 C CA . GLN A 1 315 ? -20.975 5.289 31.108 1.00 94.00 315 GLN A CA 1
ATOM 2509 C C . GLN A 1 315 ? -20.539 5.238 32.586 1.00 94.00 315 GLN A C 1
ATOM 2511 O O . GLN A 1 315 ? -21.392 5.108 33.471 1.00 94.00 315 GLN A O 1
ATOM 2516 N N . GLU A 1 316 ? -19.241 5.389 32.880 1.00 93.44 316 GLU A N 1
ATOM 2517 C CA . GLU A 1 316 ? -18.742 5.542 34.254 1.00 93.44 316 GLU A CA 1
ATOM 2518 C C . GLU A 1 316 ? -19.264 6.838 34.899 1.00 93.44 316 GLU A C 1
ATOM 2520 O O . GLU A 1 316 ? -19.767 6.804 36.025 1.00 93.44 316 GLU A O 1
ATOM 2525 N N . PHE A 1 317 ? -19.235 7.969 34.184 1.00 92.81 317 PHE A N 1
ATOM 2526 C CA . PHE A 1 317 ? -19.786 9.234 34.679 1.00 92.81 317 PHE A CA 1
ATOM 2527 C C . PHE A 1 317 ? -21.296 9.161 34.931 1.00 92.81 317 PHE A C 1
ATOM 2529 O O . PHE A 1 317 ? -21.750 9.666 35.958 1.00 92.81 317 PHE A O 1
ATOM 2536 N N . LEU A 1 318 ? -22.070 8.486 34.075 1.00 95.31 318 LEU A N 1
ATOM 2537 C CA . LEU A 1 318 ? -23.502 8.251 34.292 1.00 95.31 318 LEU A CA 1
ATOM 2538 C C . LEU A 1 318 ? -23.760 7.394 35.542 1.00 95.31 318 LEU A C 1
ATOM 2540 O O . LEU A 1 318 ? -24.640 7.717 36.341 1.00 95.31 318 LEU A O 1
ATOM 2544 N N . PHE A 1 319 ? -22.966 6.343 35.772 1.00 93.50 319 PHE A N 1
ATOM 2545 C CA . PHE A 1 319 ? -23.056 5.539 36.996 1.00 93.50 319 PHE A CA 1
ATOM 2546 C C . PHE A 1 319 ? -22.685 6.346 38.252 1.00 93.50 319 PHE A C 1
ATOM 2548 O O . PHE A 1 319 ? -23.363 6.261 39.283 1.00 93.50 319 PHE A O 1
ATOM 2555 N N . LEU A 1 320 ? -21.640 7.176 38.176 1.00 92.81 320 LEU A N 1
ATOM 2556 C CA . LEU A 1 320 ? -21.266 8.092 39.254 1.00 92.81 320 LEU A CA 1
ATOM 2557 C C . LEU A 1 320 ? -22.364 9.132 39.514 1.00 92.81 320 LEU A C 1
ATOM 2559 O O . LEU A 1 320 ? -22.691 9.375 40.675 1.00 92.81 320 LEU A O 1
ATOM 2563 N N . GLN A 1 321 ? -22.986 9.686 38.472 1.00 93.50 321 GLN A N 1
ATOM 2564 C CA . GLN A 1 321 ? -24.115 10.613 38.577 1.00 93.50 321 GLN A CA 1
ATOM 2565 C C . GLN A 1 321 ? -25.332 9.949 39.236 1.00 93.50 321 GLN A C 1
ATOM 2567 O O . GLN A 1 321 ? -25.935 10.537 40.133 1.00 93.50 321 GLN A O 1
ATOM 2572 N N . GLU A 1 322 ? -25.668 8.709 38.868 1.00 95.75 322 GLU A N 1
ATOM 2573 C CA . GLU A 1 322 ? -26.758 7.958 39.498 1.00 95.75 322 GLU A CA 1
ATOM 2574 C C . GLU A 1 322 ? -26.465 7.683 40.985 1.00 95.75 322 GLU A C 1
ATOM 2576 O O . GLU A 1 322 ? -27.333 7.847 41.848 1.00 95.75 322 GLU A O 1
ATOM 2581 N N . LYS A 1 323 ? -25.217 7.329 41.321 1.00 96.00 323 LYS A N 1
ATOM 2582 C CA . LYS A 1 323 ? -24.763 7.133 42.706 1.00 96.00 323 LYS A CA 1
ATOM 2583 C C . LYS A 1 323 ? -24.803 8.434 43.515 1.00 96.00 323 LYS A C 1
ATOM 2585 O O . LYS A 1 323 ? -25.246 8.412 44.667 1.00 96.00 323 LYS A O 1
ATOM 2590 N N . VAL A 1 324 ? -24.389 9.557 42.924 1.00 94.31 324 VAL A N 1
ATOM 2591 C CA . VAL A 1 324 ? -24.493 10.891 43.534 1.00 94.31 324 VAL A CA 1
ATOM 2592 C C . VAL A 1 324 ? -25.958 11.243 43.762 1.00 94.31 324 VAL A C 1
ATOM 2594 O O . VAL A 1 324 ? -26.306 11.532 44.901 1.00 94.31 324 VAL A O 1
ATOM 2597 N N . SER A 1 325 ? -26.834 11.095 42.764 1.00 94.38 325 SER A N 1
ATOM 2598 C CA . SER A 1 325 ? -28.274 11.355 42.902 1.00 94.38 325 SER A CA 1
ATOM 2599 C C . SER A 1 325 ? -28.928 10.478 43.979 1.00 94.38 325 SER A C 1
ATOM 2601 O O . SER A 1 325 ? -29.720 10.962 44.788 1.00 94.38 325 SER A O 1
ATOM 2603 N N . LYS A 1 326 ? -28.561 9.193 44.085 1.00 95.75 326 LYS A N 1
ATOM 2604 C CA . LYS A 1 326 ? -28.997 8.322 45.194 1.00 95.75 326 LYS A CA 1
ATOM 2605 C C . LYS A 1 326 ? -28.528 8.864 46.551 1.00 95.75 326 LYS A C 1
ATOM 2607 O O . LYS A 1 326 ? -29.324 8.909 47.489 1.00 95.75 326 LYS A O 1
ATOM 2612 N N . SER A 1 327 ? -27.276 9.315 46.659 1.00 91.19 327 SER A N 1
ATOM 2613 C CA . SER A 1 327 ? -26.748 9.911 47.895 1.00 91.19 327 SER A CA 1
ATOM 2614 C C . SER A 1 327 ? -27.416 11.250 48.240 1.00 91.19 327 SER A C 1
ATOM 2616 O O . SER A 1 327 ? -27.815 11.452 49.385 1.00 91.19 327 SER A O 1
ATOM 2618 N N . GLU A 1 328 ? -27.662 12.109 47.252 1.00 93.44 328 GLU A N 1
ATOM 2619 C CA . GLU A 1 328 ? -28.362 13.388 47.375 1.00 93.44 328 GLU A CA 1
ATOM 2620 C C . GLU A 1 328 ? -29.803 13.178 47.854 1.00 93.44 328 GLU A C 1
ATOM 2622 O O . GLU A 1 328 ? -30.218 13.775 48.843 1.00 93.44 328 GLU A O 1
ATOM 2627 N N . ASN A 1 329 ? -30.522 12.212 47.274 1.00 94.44 329 ASN A N 1
ATOM 2628 C CA . ASN A 1 329 ? -31.841 11.792 47.747 1.00 94.44 329 ASN A CA 1
ATOM 2629 C C . ASN A 1 329 ? -31.829 11.284 49.203 1.00 94.44 329 ASN A C 1
ATOM 2631 O O . ASN A 1 329 ? -32.814 11.460 49.924 1.00 94.44 329 ASN A O 1
ATOM 2635 N N . THR A 1 330 ? -30.745 10.651 49.675 1.00 93.50 330 THR A N 1
ATOM 2636 C CA . THR A 1 330 ? -30.619 10.316 51.108 1.00 93.50 330 THR A CA 1
ATOM 2637 C C . THR A 1 330 ? -30.314 11.542 51.966 1.00 93.50 330 THR A C 1
ATOM 2639 O O . THR A 1 330 ? -30.917 11.687 53.029 1.00 93.50 330 THR A O 1
ATOM 2642 N N . ILE A 1 331 ? -29.455 12.452 51.499 1.00 94.06 331 ILE A N 1
ATOM 2643 C CA . ILE A 1 331 ? -29.122 13.706 52.185 1.00 94.06 331 ILE A CA 1
ATOM 2644 C C . ILE A 1 331 ? -30.368 14.584 52.327 1.00 94.06 331 ILE A C 1
ATOM 2646 O O . ILE A 1 331 ? -30.632 15.052 53.430 1.00 94.06 331 ILE A O 1
ATOM 2650 N N . GLU A 1 332 ? -31.194 14.729 51.289 1.00 94.56 332 GLU A N 1
ATOM 2651 C CA . GLU A 1 332 ? -32.430 15.518 51.359 1.00 94.56 332 GLU A CA 1
ATOM 2652 C C . GLU A 1 332 ? -33.453 14.885 52.315 1.00 94.56 332 GLU A C 1
ATOM 2654 O O . GLU A 1 332 ? -34.060 15.584 53.125 1.00 94.56 332 GLU A O 1
ATOM 2659 N N . LYS A 1 333 ? -33.563 13.548 52.357 1.00 95.38 333 LYS A N 1
ATOM 2660 C CA . LYS A 1 333 ? -34.355 12.852 53.393 1.00 95.38 333 LYS A CA 1
ATOM 2661 C C . LYS A 1 333 ? -33.846 13.146 54.811 1.00 95.38 333 LYS A C 1
ATOM 2663 O O . LYS A 1 333 ? -34.659 13.256 55.731 1.00 95.38 333 LYS A O 1
ATOM 2668 N N . TYR A 1 334 ? -32.534 13.283 55.018 1.00 93.75 334 TYR A N 1
ATOM 2669 C CA . TYR A 1 334 ? -31.978 13.722 56.304 1.00 93.75 334 TYR A CA 1
ATOM 2670 C C . TYR A 1 334 ? -32.195 15.223 56.558 1.00 93.75 334 TYR A C 1
ATOM 2672 O O . TYR A 1 334 ? -32.515 15.588 57.690 1.00 93.75 334 TYR A O 1
ATOM 2680 N N . ARG A 1 335 ? -32.111 16.080 55.530 1.00 96.50 335 ARG A N 1
ATOM 2681 C CA . ARG A 1 335 ? -32.385 17.525 55.603 1.00 96.50 335 ARG A CA 1
ATOM 2682 C C . ARG A 1 335 ? -33.823 17.782 56.053 1.00 96.50 335 ARG A C 1
ATOM 2684 O O . ARG A 1 335 ? -34.029 18.465 57.052 1.00 96.50 335 ARG A O 1
ATOM 2691 N N . ILE A 1 336 ? -34.794 17.130 55.410 1.00 95.25 336 ILE A N 1
ATOM 2692 C CA . ILE A 1 336 ? -36.220 17.186 55.761 1.00 95.25 336 ILE A CA 1
ATOM 2693 C C . ILE A 1 336 ? -36.453 16.702 57.200 1.00 95.25 336 ILE A C 1
ATOM 2695 O O . ILE A 1 336 ? -37.172 17.352 57.955 1.00 95.25 336 ILE A O 1
ATOM 2699 N N . LYS A 1 337 ? -35.814 15.604 57.634 1.00 95.06 337 LYS A N 1
ATOM 2700 C CA . LYS A 1 337 ? -35.924 15.125 59.028 1.00 95.06 337 LYS A CA 1
ATOM 2701 C C . LYS A 1 337 ? -35.339 16.107 60.048 1.00 95.06 337 LYS A C 1
ATOM 2703 O O . LYS A 1 337 ? -35.897 16.251 61.136 1.00 95.06 337 LYS A O 1
ATOM 2708 N N . LEU A 1 338 ? -34.236 16.784 59.725 1.00 92.06 338 LEU A N 1
ATOM 2709 C CA . LEU A 1 338 ? -33.656 17.829 60.576 1.00 92.06 338 LEU A CA 1
ATOM 2710 C C . LEU A 1 338 ? -34.553 19.071 60.637 1.00 92.06 338 LEU A C 1
ATOM 2712 O O . LEU A 1 338 ? -34.756 19.616 61.720 1.00 92.06 338 LEU A O 1
ATOM 2716 N N . GLU A 1 339 ? -35.143 19.470 59.511 1.00 93.50 339 GLU A N 1
ATOM 2717 C CA . GLU A 1 339 ? -36.101 20.574 59.421 1.00 93.50 339 GLU A CA 1
ATOM 2718 C C . GLU A 1 339 ? -37.357 20.277 60.262 1.00 93.50 339 GLU A C 1
ATOM 2720 O O . GLU A 1 339 ? -37.671 21.035 61.183 1.00 93.50 339 GLU A O 1
ATOM 2725 N N . GLN A 1 340 ? -37.960 19.094 60.092 1.00 94.12 340 GLN A N 1
ATOM 2726 C CA . GLN A 1 340 ? -39.056 18.585 60.930 1.00 94.12 340 GLN A CA 1
ATOM 2727 C C . GLN A 1 340 ? -38.683 18.515 62.421 1.00 94.12 340 GLN A C 1
ATOM 2729 O O . GLN A 1 340 ? -39.479 18.905 63.274 1.00 94.12 340 GLN A O 1
ATOM 2734 N N . SER A 1 341 ? -37.471 18.063 62.763 1.00 92.44 341 SER A N 1
ATOM 2735 C CA . SER A 1 341 ? -36.980 18.054 64.150 1.00 92.44 341 SER A CA 1
ATOM 2736 C C . SER A 1 341 ? -36.863 19.472 64.723 1.00 92.44 341 SER A C 1
ATOM 2738 O O . SER A 1 341 ? -37.207 19.704 65.885 1.00 92.44 341 SER A O 1
ATOM 2740 N N . SER A 1 342 ? -36.426 20.438 63.911 1.00 91.69 342 SER A N 1
ATOM 2741 C CA . SER A 1 342 ? -36.340 21.847 64.301 1.00 91.69 342 SER A CA 1
ATOM 2742 C C . SER A 1 342 ? -37.725 22.462 64.537 1.00 91.69 342 SER A C 1
ATOM 2744 O O . SER A 1 342 ? -37.917 23.169 65.527 1.00 91.69 342 SER A O 1
ATOM 2746 N N . ASP A 1 343 ? -38.720 22.110 63.719 1.00 93.62 343 ASP A N 1
ATOM 2747 C CA . ASP A 1 343 ? -40.102 22.561 63.889 1.00 93.62 343 ASP A CA 1
ATOM 2748 C C . ASP A 1 343 ? -40.810 21.888 65.064 1.00 93.62 343 ASP A C 1
ATOM 2750 O O . ASP A 1 343 ? -41.566 22.549 65.776 1.00 93.62 343 ASP A O 1
ATOM 2754 N N . ILE A 1 344 ? -40.530 20.611 65.339 1.00 92.50 344 ILE A N 1
ATOM 2755 C CA . ILE A 1 344 ? -40.988 19.950 66.569 1.00 92.50 344 ILE A CA 1
ATOM 2756 C C . ILE A 1 344 ? -40.401 20.664 67.791 1.00 92.50 344 ILE A C 1
ATOM 2758 O O . ILE A 1 344 ? -41.146 20.955 68.722 1.00 92.50 344 ILE A O 1
ATOM 2762 N N . LYS A 1 345 ? -39.112 21.035 67.780 1.00 93.94 345 LYS A N 1
ATOM 2763 C CA . LYS A 1 345 ? -38.503 21.834 68.862 1.00 93.94 345 LYS A CA 1
ATOM 2764 C C . LYS A 1 345 ? -39.135 23.223 68.993 1.00 93.94 345 LYS A C 1
ATOM 2766 O O . LYS A 1 345 ? -39.395 23.657 70.109 1.00 93.94 345 LYS A O 1
ATOM 2771 N N . ARG A 1 346 ? -39.444 23.913 67.888 1.00 94.12 346 ARG A N 1
ATOM 2772 C CA . ARG A 1 346 ? -40.176 25.198 67.919 1.00 94.12 346 ARG A CA 1
ATOM 2773 C C . ARG A 1 346 ? -41.574 25.040 68.524 1.00 94.12 346 ARG A C 1
ATOM 2775 O O . ARG A 1 346 ? -41.951 25.834 69.383 1.00 94.12 346 ARG A O 1
ATOM 2782 N N . LYS A 1 347 ? -42.322 24.009 68.115 1.00 92.50 347 LYS A N 1
ATOM 2783 C CA . LYS A 1 347 ? -43.654 23.682 68.654 1.00 92.50 347 LYS A CA 1
ATOM 2784 C C . LYS A 1 347 ? -43.588 23.312 70.137 1.00 92.50 347 LYS A C 1
ATOM 2786 O O . LYS A 1 347 ? -44.396 23.821 70.904 1.00 92.50 347 LYS A O 1
ATOM 2791 N N . LEU A 1 348 ? -42.600 22.513 70.547 1.00 94.00 348 LEU A N 1
ATOM 2792 C CA . LEU A 1 348 ? -42.357 22.155 71.945 1.00 94.00 348 LEU A CA 1
ATOM 2793 C C . LEU A 1 348 ? -42.048 23.397 72.787 1.00 94.00 348 LEU A C 1
ATOM 2795 O O . LEU A 1 348 ? -42.762 23.654 73.746 1.00 94.00 348 LEU A O 1
ATOM 2799 N N . ASN A 1 349 ? -41.087 24.230 72.377 1.00 93.69 349 ASN A N 1
ATOM 2800 C CA . ASN A 1 349 ? -40.766 25.481 73.072 1.00 93.69 349 ASN A CA 1
ATOM 2801 C C . ASN A 1 349 ? -41.981 26.425 73.156 1.00 93.69 349 ASN A C 1
ATOM 2803 O O . ASN A 1 349 ? -42.156 27.127 74.149 1.00 93.69 349 ASN A O 1
ATOM 2807 N N . SER A 1 350 ? -42.830 26.462 72.122 1.00 93.25 350 SER A N 1
ATOM 2808 C CA . SER A 1 350 ? -44.066 27.255 72.130 1.00 93.25 350 SER A CA 1
ATOM 2809 C C . SER A 1 350 ? -45.095 26.699 73.123 1.00 93.25 350 SER A C 1
ATOM 2811 O O . SER A 1 350 ? -45.664 27.470 73.896 1.00 93.25 350 SER A O 1
ATOM 2813 N N . ALA A 1 351 ? -45.273 25.376 73.171 1.00 90.94 351 ALA A N 1
ATOM 2814 C CA . ALA A 1 351 ? -46.133 24.702 74.141 1.00 90.94 351 ALA A CA 1
ATOM 2815 C C . ALA A 1 351 ? -45.606 24.841 75.583 1.00 90.94 351 ALA A C 1
ATOM 2817 O O . ALA A 1 351 ? -46.386 25.102 76.491 1.00 90.94 351 ALA A O 1
ATOM 2818 N N . GLU A 1 352 ? -44.292 24.761 75.804 1.00 90.69 352 GLU A N 1
ATOM 2819 C CA . GLU A 1 352 ? -43.653 25.027 77.100 1.00 90.69 352 GLU A CA 1
ATOM 2820 C C . GLU A 1 352 ? -43.838 26.487 77.537 1.00 90.69 352 GLU A C 1
ATOM 2822 O O . GLU A 1 352 ? -44.121 26.752 78.704 1.00 90.69 352 GLU A O 1
ATOM 2827 N N . GLN A 1 353 ? -43.748 27.450 76.612 1.00 93.75 353 GLN A N 1
ATOM 2828 C CA . GLN A 1 353 ? -44.056 28.855 76.898 1.00 93.75 353 GLN A CA 1
ATOM 2829 C C . GLN A 1 353 ? -45.539 29.081 77.213 1.00 93.75 353 GLN A C 1
ATOM 2831 O O . GLN A 1 353 ? -45.848 29.899 78.078 1.00 93.75 353 GLN A O 1
ATOM 2836 N N . GLN A 1 354 ? -46.457 28.384 76.536 1.00 93.31 354 GLN A N 1
ATOM 2837 C CA . GLN A 1 354 ? -47.886 28.411 76.864 1.00 93.31 354 GLN A CA 1
ATOM 2838 C C . GLN A 1 354 ? -48.135 27.802 78.247 1.00 93.31 354 GLN A C 1
ATOM 2840 O O . GLN A 1 354 ? -48.723 28.461 79.095 1.00 93.31 354 GLN A O 1
ATOM 2845 N N . LEU A 1 355 ? -47.596 26.611 78.522 1.00 89.44 355 LEU A N 1
ATOM 2846 C CA . LEU A 1 355 ? -47.688 25.952 79.825 1.00 89.44 355 LEU A CA 1
ATOM 2847 C C . LEU A 1 355 ? -47.119 26.833 80.942 1.00 89.44 355 LEU A C 1
ATOM 2849 O O . LEU A 1 355 ? -47.739 26.964 81.993 1.00 89.44 355 LEU A O 1
ATOM 2853 N N . LYS A 1 356 ? -45.977 27.491 80.710 1.00 93.88 356 LYS A N 1
ATOM 2854 C CA . LYS A 1 356 ? -45.409 28.446 81.664 1.00 93.88 356 LYS A CA 1
ATOM 2855 C C . LYS A 1 356 ? -46.333 29.645 81.887 1.00 93.88 356 LYS A C 1
ATOM 2857 O O . LYS A 1 356 ? -46.545 30.008 83.034 1.00 93.88 356 LYS A O 1
ATOM 2862 N N . LYS A 1 357 ? -46.922 30.224 80.834 1.00 93.25 357 LYS A N 1
ATOM 2863 C CA . LYS A 1 357 ? -47.911 31.310 80.970 1.00 93.25 357 LYS A CA 1
ATOM 2864 C C . LYS A 1 357 ? -49.147 30.872 81.754 1.00 93.25 357 LYS A C 1
ATOM 2866 O O . LYS A 1 357 ? -49.621 31.652 82.568 1.00 93.25 357 LYS A O 1
ATOM 2871 N N . GLU A 1 358 ? -49.636 29.650 81.555 1.00 88.00 358 GLU A N 1
ATOM 2872 C CA . GLU A 1 358 ? -50.756 29.098 82.328 1.00 88.00 358 GLU A CA 1
ATOM 2873 C C . GLU A 1 358 ? -50.373 28.838 83.793 1.00 88.00 358 GLU A C 1
ATOM 2875 O O . GLU A 1 358 ? -51.163 29.119 84.690 1.00 88.00 358 GLU A O 1
ATOM 2880 N N . ILE A 1 359 ? -49.146 28.381 84.069 1.00 90.88 359 ILE A N 1
ATOM 2881 C CA . ILE A 1 359 ? -48.613 28.262 85.436 1.00 90.88 359 ILE A CA 1
ATOM 2882 C C . ILE A 1 359 ? -48.475 29.644 86.087 1.00 90.88 359 ILE A C 1
ATOM 2884 O O . ILE A 1 359 ? -48.942 29.831 87.205 1.00 90.88 359 ILE A O 1
ATOM 2888 N N . ASP A 1 360 ? -47.899 30.629 85.397 1.00 90.44 360 ASP A N 1
ATOM 2889 C CA . ASP A 1 360 ? -47.746 32.000 85.895 1.00 90.44 360 ASP A CA 1
ATOM 2890 C C . ASP A 1 360 ? -49.124 32.666 86.111 1.00 90.44 360 ASP A C 1
ATOM 2892 O O . ASP A 1 360 ? -49.341 33.341 87.118 1.00 90.44 360 ASP A O 1
ATOM 2896 N N . ALA A 1 361 ? -50.098 32.421 85.225 1.00 89.75 361 ALA A N 1
ATOM 2897 C CA . ALA A 1 361 ? -51.479 32.879 85.371 1.00 89.75 361 ALA A CA 1
ATOM 2898 C C . ALA A 1 361 ? -52.198 32.193 86.542 1.00 89.75 361 ALA A C 1
ATOM 2900 O O . ALA A 1 361 ? -52.885 32.868 87.311 1.00 89.75 361 ALA A O 1
ATOM 2901 N N . LYS A 1 362 ? -52.010 30.879 86.721 1.00 86.50 362 LYS A N 1
ATOM 2902 C CA . LYS A 1 362 ? -52.514 30.127 87.874 1.00 86.50 362 LYS A CA 1
ATOM 2903 C C . LYS A 1 362 ? -51.906 30.653 89.174 1.00 86.50 362 LYS A C 1
ATOM 2905 O O . LYS A 1 362 ? -52.660 30.955 90.092 1.00 86.50 362 LYS A O 1
ATOM 2910 N N . ASN A 1 363 ? -50.590 30.842 89.232 1.00 89.19 363 ASN A N 1
ATOM 2911 C CA . ASN A 1 363 ? -49.895 31.409 90.388 1.00 89.19 363 ASN A CA 1
ATOM 2912 C C . ASN A 1 363 ? -50.417 32.819 90.706 1.00 89.19 363 ASN A C 1
ATOM 2914 O O . ASN A 1 363 ? -50.691 33.118 91.861 1.00 89.19 363 ASN A O 1
ATOM 2918 N N . ALA A 1 364 ? -50.655 33.662 89.696 1.00 87.81 364 ALA A N 1
ATOM 2919 C CA . ALA A 1 364 ? -51.249 34.988 89.885 1.00 87.81 364 ALA A CA 1
ATOM 2920 C C . ALA A 1 364 ? -52.729 34.941 90.324 1.00 87.81 364 ALA A C 1
ATOM 2922 O O . ALA A 1 364 ? -53.215 35.881 90.955 1.00 87.81 364 ALA A O 1
ATOM 2923 N N . ILE A 1 365 ? -53.474 33.879 89.995 1.00 84.44 365 ILE A N 1
ATOM 2924 C CA . ILE A 1 365 ? -54.828 33.632 90.518 1.00 84.44 365 ILE A CA 1
ATOM 2925 C C . ILE A 1 365 ? -54.760 33.136 91.967 1.00 84.44 365 ILE A C 1
ATOM 2927 O O . ILE A 1 365 ? -55.528 33.620 92.793 1.00 84.44 365 ILE A O 1
ATOM 2931 N N . GLU A 1 366 ? -53.833 32.236 92.299 1.00 81.88 366 GLU A N 1
ATOM 2932 C CA . GLU A 1 366 ? -53.591 31.768 93.669 1.00 81.88 366 GLU A CA 1
ATOM 2933 C C . GLU A 1 366 ? -53.111 32.913 94.571 1.00 81.88 366 GLU A C 1
ATOM 2935 O O . GLU A 1 366 ? -53.646 33.087 95.660 1.00 81.88 366 GLU A O 1
ATOM 2940 N N . GLU A 1 367 ? -52.209 33.775 94.099 1.00 85.56 367 GLU A N 1
ATOM 2941 C CA . GLU A 1 367 ? -51.784 34.992 94.796 1.00 85.56 367 GLU A CA 1
ATOM 2942 C C . GLU A 1 367 ? -52.954 35.969 94.976 1.00 85.56 367 GLU A C 1
ATOM 2944 O O . GLU A 1 367 ? -53.159 36.489 96.070 1.00 85.56 367 GLU A O 1
ATOM 2949 N N . LYS A 1 368 ? -53.792 36.178 93.950 1.00 82.88 368 LYS A N 1
ATOM 2950 C CA . LYS A 1 368 ? -55.032 36.963 94.091 1.00 82.88 368 LYS A CA 1
ATOM 2951 C C . LYS A 1 368 ? -56.017 36.332 95.066 1.00 82.88 368 LYS A C 1
ATOM 2953 O O . LYS A 1 368 ? -56.717 37.076 95.735 1.00 82.88 368 LYS A O 1
ATOM 2958 N N . TYR A 1 369 ? -56.080 35.008 95.162 1.00 77.50 369 TYR A N 1
ATOM 2959 C CA . TYR A 1 369 ? -56.954 34.287 96.087 1.00 77.50 369 TYR A CA 1
ATOM 2960 C C . TYR A 1 369 ? -56.435 34.360 97.530 1.00 77.50 369 TYR A C 1
ATOM 2962 O O . TYR A 1 369 ? -57.210 34.641 98.441 1.00 77.50 369 TYR A O 1
ATOM 2970 N N . ILE A 1 370 ? -55.122 34.225 97.734 1.00 79.38 370 ILE A N 1
ATOM 2971 C CA . ILE A 1 370 ? -54.437 34.479 99.010 1.00 79.38 370 ILE A CA 1
ATOM 2972 C C . ILE A 1 370 ? -54.626 35.942 99.423 1.00 79.38 370 ILE A C 1
ATOM 2974 O O . ILE A 1 370 ? -54.991 36.200 100.565 1.00 79.38 370 ILE A O 1
ATOM 2978 N N . ASN A 1 371 ? -54.486 36.891 98.494 1.00 75.44 371 ASN A N 1
ATOM 2979 C CA . ASN A 1 371 ? -54.764 38.307 98.734 1.00 75.44 371 ASN A CA 1
ATOM 2980 C C . ASN A 1 371 ? -56.258 38.587 98.965 1.00 75.44 371 ASN A C 1
ATOM 2982 O O . ASN A 1 371 ? -56.597 39.485 99.732 1.00 75.44 371 ASN A O 1
ATOM 2986 N N . LEU A 1 372 ? -57.172 37.808 98.377 1.00 69.12 372 LEU A N 1
ATOM 2987 C CA . LEU A 1 372 ? -58.601 37.877 98.693 1.00 69.12 372 LEU A CA 1
ATOM 2988 C C . LEU A 1 372 ? -58.892 37.353 100.100 1.00 69.12 372 LEU A C 1
ATOM 2990 O O . LEU A 1 372 ? -59.802 37.849 100.748 1.00 69.12 372 LEU A O 1
ATOM 2994 N N . ILE A 1 373 ? -58.138 36.355 100.570 1.00 65.94 373 ILE A N 1
ATOM 2995 C CA . ILE A 1 373 ? -58.234 35.803 101.927 1.00 65.94 373 ILE A CA 1
ATOM 2996 C C . ILE A 1 373 ? -57.607 36.764 102.945 1.00 65.94 373 ILE A C 1
ATOM 2998 O O . ILE A 1 373 ? -58.219 37.010 103.980 1.00 65.94 373 ILE A O 1
ATOM 3002 N N . SER A 1 374 ? -56.452 37.366 102.647 1.00 61.12 374 SER A N 1
ATOM 3003 C CA . SER A 1 374 ? -55.800 38.339 103.533 1.00 61.12 374 SER A CA 1
ATOM 3004 C C . SER A 1 374 ? -56.546 39.677 103.584 1.00 61.12 374 SER A C 1
ATOM 3006 O O . SER A 1 374 ? -56.649 40.258 104.660 1.00 61.12 374 SER A O 1
ATOM 3008 N N . SER A 1 375 ? -57.183 40.115 102.492 1.00 55.53 375 SER A N 1
ATOM 3009 C CA . SER A 1 375 ? -58.150 41.229 102.523 1.00 55.53 375 SER A CA 1
ATOM 3010 C C . SER A 1 375 ? -59.504 40.847 103.137 1.00 55.53 375 SER A C 1
ATOM 3012 O O . SER A 1 375 ? -60.238 41.726 103.575 1.00 55.53 375 SER A O 1
ATOM 3014 N N . LYS A 1 376 ? -59.819 39.550 103.283 1.00 47.00 376 LYS A N 1
ATOM 3015 C CA . LYS A 1 376 ? -60.962 39.082 104.091 1.00 47.00 376 LYS A CA 1
ATOM 3016 C C . LYS A 1 376 ? -60.727 39.203 105.599 1.00 47.00 376 LYS A C 1
ATOM 3018 O O . LYS A 1 376 ? -61.685 39.045 106.354 1.00 47.00 376 LYS A O 1
ATOM 3023 N N . SER A 1 377 ? -59.492 39.479 106.031 1.00 45.66 377 SER A N 1
ATOM 3024 C CA . SER A 1 377 ? -59.164 39.772 107.435 1.00 45.66 377 SER A CA 1
ATOM 3025 C C . SER A 1 377 ? -59.610 41.170 107.883 1.00 45.66 377 SER A C 1
ATOM 3027 O O . SER A 1 377 ? -59.690 41.388 109.086 1.00 45.66 377 SER A O 1
ATOM 3029 N N . ASP A 1 378 ? -59.931 42.086 106.955 1.00 34.59 378 ASP A N 1
ATOM 3030 C CA . ASP A 1 378 ? -60.399 43.448 107.255 1.00 34.59 378 ASP A CA 1
ATOM 3031 C C . ASP A 1 378 ? -61.771 43.730 106.599 1.00 34.59 378 ASP A C 1
ATOM 3033 O O . ASP A 1 378 ? -61.871 43.904 105.380 1.00 34.59 378 ASP A O 1
ATOM 3037 N N . PRO A 1 379 ? -62.872 43.793 107.373 1.00 47.59 379 PRO A N 1
ATOM 3038 C CA . PRO A 1 379 ? -64.229 43.834 106.830 1.00 47.59 379 PRO A CA 1
ATOM 3039 C C . PRO A 1 379 ? -64.713 45.261 106.495 1.00 47.59 379 PRO A C 1
ATOM 3041 O O . PRO A 1 379 ? -65.768 45.681 106.972 1.00 47.59 379 PRO A O 1
ATOM 3044 N N . SER A 1 380 ? -63.975 46.028 105.679 1.00 44.28 380 SER A N 1
ATOM 3045 C CA . SER A 1 380 ? -64.396 47.398 105.315 1.00 44.28 380 SER A CA 1
ATOM 3046 C C . SER A 1 380 ? -63.813 47.998 104.021 1.00 44.28 380 SER A C 1
ATOM 3048 O O . SER A 1 380 ? -63.397 49.155 104.009 1.00 44.28 380 SER A O 1
ATOM 3050 N N . ASN A 1 381 ? -63.893 47.304 102.876 1.00 38.84 381 ASN A N 1
ATOM 3051 C CA . ASN A 1 381 ? -64.049 48.042 101.608 1.00 38.84 381 ASN A CA 1
ATOM 3052 C C . ASN A 1 381 ? -64.723 47.235 100.486 1.00 38.84 381 ASN A C 1
ATOM 3054 O O . ASN A 1 381 ? -64.105 46.399 99.830 1.00 38.84 381 ASN A O 1
ATOM 3058 N N . SER A 1 382 ? -66.004 47.517 100.234 1.00 44.62 382 SER A N 1
ATOM 3059 C CA . SER A 1 382 ? -66.741 46.983 99.085 1.00 44.62 382 SER A CA 1
ATOM 3060 C C . SER A 1 382 ? -66.940 48.091 98.052 1.00 44.62 382 SER A C 1
ATOM 3062 O O . SER A 1 382 ? -67.813 48.938 98.217 1.00 44.62 382 SER A O 1
ATOM 3064 N N . SER A 1 383 ? -66.113 48.105 97.000 1.00 44.53 383 SER A N 1
ATOM 3065 C CA . SER A 1 383 ? -66.338 48.933 95.805 1.00 44.53 383 SER A CA 1
ATOM 3066 C C . SER A 1 383 ? -65.495 48.464 94.607 1.00 44.53 383 SER A C 1
ATOM 3068 O O . SER A 1 383 ? -64.382 48.932 94.379 1.00 44.53 383 SER A O 1
ATOM 3070 N N . SER A 1 384 ? -66.018 47.509 93.832 1.00 46.88 384 SER A N 1
ATOM 3071 C CA . SER A 1 384 ? -65.733 47.396 92.387 1.00 46.88 384 SER A CA 1
ATOM 3072 C C . SER A 1 384 ? -66.744 46.477 91.682 1.00 46.88 384 SER A C 1
ATOM 3074 O O . SER A 1 384 ? -66.561 45.271 91.556 1.00 46.88 384 SER A O 1
ATOM 3076 N N . ASN A 1 385 ? -67.841 47.100 91.247 1.00 56.66 385 ASN A N 1
ATOM 3077 C CA . ASN A 1 385 ? -68.751 46.734 90.152 1.00 56.66 385 ASN A CA 1
ATOM 3078 C C . ASN A 1 385 ? -68.732 45.269 89.637 1.00 56.66 385 ASN A C 1
ATOM 3080 O O . ASN A 1 385 ? -67.887 44.919 88.809 1.00 56.66 385 ASN A O 1
ATOM 3084 N N . PRO A 1 386 ? -69.740 44.434 89.968 1.00 59.75 386 PRO A N 1
ATOM 3085 C CA . PRO A 1 386 ? -69.878 43.098 89.371 1.00 59.75 386 PRO A CA 1
ATOM 3086 C C . PRO A 1 386 ? -70.221 43.116 87.864 1.00 59.75 386 PRO A C 1
ATOM 3088 O O . PRO A 1 386 ? -70.021 42.113 87.183 1.00 59.75 386 PRO A O 1
ATOM 3091 N N . ILE A 1 387 ? -70.698 44.247 87.331 1.00 59.69 387 ILE A N 1
ATOM 3092 C CA . ILE A 1 387 ? -71.150 44.398 85.935 1.00 59.69 387 ILE A CA 1
ATOM 3093 C C . ILE A 1 387 ? -69.984 44.340 84.930 1.00 59.69 387 ILE A C 1
ATOM 3095 O O . ILE A 1 387 ? -70.075 43.621 83.936 1.00 59.69 387 ILE A O 1
ATOM 3099 N N . ASP A 1 388 ? -68.854 45.000 85.212 1.00 59.16 388 ASP A N 1
ATOM 3100 C CA . ASP A 1 388 ? -67.687 44.995 84.310 1.00 59.16 388 ASP A CA 1
ATOM 3101 C C . ASP A 1 388 ? -67.022 43.615 84.211 1.00 59.16 388 ASP A C 1
ATOM 3103 O O . ASP A 1 388 ? -66.428 43.270 83.188 1.00 59.16 388 ASP A O 1
ATOM 3107 N N . ASN A 1 389 ? -67.110 42.813 85.275 1.00 64.88 389 ASN A N 1
ATOM 3108 C CA . ASN A 1 389 ? -66.587 41.449 85.284 1.00 64.88 389 ASN A CA 1
ATOM 3109 C C . ASN A 1 389 ? -67.478 40.505 84.470 1.00 64.88 389 ASN A C 1
ATOM 3111 O O . ASN A 1 389 ? -66.954 39.643 83.767 1.00 64.88 389 ASN A O 1
ATOM 3115 N N . LEU A 1 390 ? -68.799 40.700 84.505 1.00 68.88 390 LEU A N 1
ATOM 3116 C CA . LEU A 1 390 ? -69.749 39.903 83.730 1.00 68.88 390 LEU A CA 1
ATOM 3117 C C . LEU A 1 390 ? -69.608 40.190 82.224 1.00 68.88 390 LEU A C 1
ATOM 3119 O O . LEU A 1 390 ? -69.398 39.258 81.453 1.00 68.88 390 LEU A O 1
ATOM 3123 N N . ALA A 1 391 ? -69.542 41.464 81.820 1.00 69.94 391 ALA A N 1
ATOM 3124 C CA . ALA A 1 391 ? -69.309 41.846 80.421 1.00 69.94 391 ALA A CA 1
ATOM 3125 C C . ALA A 1 391 ? -67.958 41.335 79.865 1.00 69.94 391 ALA A C 1
ATOM 3127 O O . ALA A 1 391 ? -67.868 40.898 78.715 1.00 69.94 391 ALA A O 1
ATOM 3128 N N . LYS A 1 392 ? -66.893 41.330 80.684 1.00 73.75 392 LYS A N 1
ATOM 3129 C CA . LYS A 1 392 ? -65.587 40.754 80.303 1.00 73.75 392 LYS A CA 1
ATOM 3130 C C . LYS A 1 392 ? -65.618 39.229 80.190 1.00 73.75 392 LYS A C 1
ATOM 3132 O O . LYS A 1 392 ? -64.883 38.681 79.370 1.00 73.75 392 LYS A O 1
ATOM 3137 N N . LEU A 1 393 ? -66.438 38.546 80.989 1.00 74.31 393 LEU A N 1
ATOM 3138 C CA . LEU A 1 393 ? -66.632 37.098 80.889 1.00 74.31 393 LEU A CA 1
ATOM 3139 C C . LEU A 1 393 ? -67.454 36.726 79.651 1.00 74.31 393 LEU A C 1
ATOM 3141 O O . LEU A 1 393 ? -67.042 35.826 78.928 1.00 74.31 393 LEU A O 1
ATOM 3145 N N . GLU A 1 394 ? -68.529 37.452 79.339 1.00 75.94 394 GLU A N 1
ATOM 3146 C CA . GLU A 1 394 ? -69.316 37.250 78.111 1.00 75.94 394 GLU A CA 1
ATOM 3147 C C . GLU A 1 394 ? -68.492 37.523 76.843 1.00 75.94 394 GLU A C 1
ATOM 3149 O O . GLU A 1 394 ? -68.512 36.729 75.903 1.00 75.94 394 GLU A O 1
ATOM 3154 N N . SER A 1 395 ? -67.686 38.592 76.828 1.00 76.31 395 SER A N 1
ATOM 3155 C CA . SER A 1 395 ? -66.766 38.877 75.718 1.00 76.31 395 SER A CA 1
ATOM 3156 C C . SER A 1 395 ? -65.728 37.763 75.519 1.00 76.31 395 SER A C 1
ATOM 3158 O O . SER A 1 395 ? -65.475 37.358 74.383 1.00 76.31 395 SER A O 1
ATOM 3160 N N . ARG A 1 396 ? -65.166 37.216 76.607 1.00 80.44 396 ARG A N 1
ATOM 3161 C CA . ARG A 1 396 ? -64.238 36.074 76.548 1.00 80.44 396 ARG A CA 1
ATOM 3162 C C . ARG A 1 396 ? -64.921 34.774 76.133 1.00 80.44 396 ARG A C 1
ATOM 3164 O O . ARG A 1 396 ? -64.316 34.005 75.396 1.00 80.44 396 ARG A O 1
ATOM 3171 N N . LEU A 1 397 ? -66.162 34.543 76.561 1.00 79.88 397 LEU A N 1
ATOM 3172 C CA . LEU A 1 397 ? -66.958 33.389 76.146 1.00 79.88 397 LEU A CA 1
ATOM 3173 C C . LEU A 1 397 ? -67.221 33.427 74.635 1.00 79.88 397 LEU A C 1
ATOM 3175 O O . LEU A 1 397 ? -67.028 32.417 73.967 1.00 79.88 397 LEU A O 1
ATOM 3179 N N . ASN A 1 398 ? -67.586 34.594 74.095 1.00 84.19 398 ASN A N 1
ATOM 3180 C CA . ASN A 1 398 ? -67.825 34.784 72.663 1.00 84.19 398 ASN A CA 1
ATOM 3181 C C . ASN A 1 398 ? -66.541 34.670 71.823 1.00 84.19 398 ASN A C 1
ATOM 3183 O O . ASN A 1 398 ? -66.570 34.094 70.740 1.00 84.19 398 ASN A O 1
ATOM 3187 N N . LEU A 1 399 ? -65.398 35.156 72.320 1.00 84.06 399 LEU A N 1
ATOM 3188 C CA . LEU A 1 399 ? -64.102 34.913 71.674 1.00 84.06 399 LEU A CA 1
ATOM 3189 C C . LEU A 1 399 ? -63.742 33.421 71.675 1.00 84.06 399 LEU A C 1
ATOM 3191 O O . LEU A 1 399 ? -63.420 32.873 70.626 1.00 84.06 399 LEU A O 1
ATOM 3195 N N . ALA A 1 400 ? -63.881 32.740 72.815 1.00 79.25 400 ALA A N 1
ATOM 3196 C CA . ALA A 1 400 ? -63.581 31.316 72.927 1.00 79.25 400 ALA A CA 1
ATOM 3197 C C . ALA A 1 400 ? -64.522 30.430 72.088 1.00 79.25 400 ALA A C 1
ATOM 3199 O O . ALA A 1 400 ? -64.100 29.372 71.622 1.00 79.25 400 ALA A O 1
ATOM 3200 N N . THR A 1 401 ? -65.782 30.822 71.864 1.00 85.19 401 THR A N 1
ATOM 3201 C CA . THR A 1 401 ? -66.686 30.088 70.961 1.00 85.19 401 THR A CA 1
ATOM 3202 C C . THR A 1 401 ? -66.362 30.326 69.490 1.00 85.19 401 THR A C 1
ATOM 3204 O O . THR A 1 401 ? -66.436 29.368 68.723 1.00 85.19 401 THR A O 1
ATOM 3207 N N . ILE A 1 402 ? -65.929 31.531 69.097 1.00 86.62 402 ILE A N 1
ATOM 3208 C CA . ILE A 1 402 ? -65.411 31.803 67.743 1.00 86.62 402 ILE A CA 1
ATOM 3209 C C . ILE A 1 402 ? -64.118 31.011 67.494 1.00 86.62 402 ILE A C 1
ATOM 3211 O O . ILE A 1 402 ? -64.030 30.294 66.501 1.00 86.62 402 ILE A O 1
ATOM 3215 N N . GLU A 1 403 ? -63.156 31.042 68.422 1.00 83.94 403 GLU A N 1
ATOM 3216 C CA . GLU A 1 403 ? -61.908 30.272 68.310 1.00 83.94 403 GLU A CA 1
ATOM 3217 C C . GLU A 1 403 ? -62.162 28.757 68.255 1.00 83.94 403 GLU A C 1
ATOM 3219 O O . GLU A 1 403 ? -61.532 28.058 67.461 1.00 83.94 403 GLU A O 1
ATOM 3224 N N . ASN A 1 404 ? -63.125 28.231 69.024 1.00 80.38 404 ASN A N 1
ATOM 3225 C CA . ASN A 1 404 ? -63.535 26.827 68.906 1.00 80.38 404 ASN A CA 1
ATOM 3226 C C . ASN A 1 404 ? -64.206 26.514 67.558 1.00 80.38 404 ASN A C 1
ATOM 3228 O O . ASN A 1 404 ? -64.009 25.418 67.035 1.00 80.38 404 ASN A O 1
ATOM 3232 N N . ALA A 1 405 ? -64.971 27.443 66.975 1.00 87.00 405 ALA A N 1
ATOM 3233 C CA . ALA A 1 405 ? -65.537 27.274 65.636 1.00 87.00 405 ALA A CA 1
ATOM 3234 C C . ALA A 1 405 ? -64.430 27.226 64.568 1.00 87.00 405 ALA A C 1
ATOM 3236 O O . ALA A 1 405 ? -64.410 26.307 63.750 1.00 87.00 405 ALA A O 1
ATOM 3237 N N . ASP A 1 406 ? -63.464 28.144 64.625 1.00 85.38 406 ASP A N 1
ATOM 3238 C CA . ASP A 1 406 ? -62.325 28.190 63.702 1.00 85.38 406 ASP A CA 1
ATOM 3239 C C . ASP A 1 406 ? -61.404 26.973 63.837 1.00 85.38 406 ASP A C 1
ATOM 3241 O O . ASP A 1 406 ? -60.957 26.419 62.831 1.00 85.38 406 ASP A O 1
ATOM 3245 N N . LEU A 1 407 ? -61.133 26.518 65.065 1.00 87.31 407 LEU A N 1
ATOM 3246 C CA . LEU A 1 407 ? -60.385 25.281 65.299 1.00 87.31 407 LEU A CA 1
ATOM 3247 C C . LEU A 1 407 ? -61.139 24.067 64.753 1.00 87.31 407 LEU A C 1
ATOM 3249 O O . LEU A 1 407 ? -60.522 23.222 64.111 1.00 87.31 407 LEU A O 1
ATOM 3253 N N . LYS A 1 408 ? -62.461 23.996 64.940 1.00 89.06 408 LYS A N 1
ATOM 3254 C CA . LYS A 1 408 ? -63.293 22.907 64.410 1.00 89.06 408 LYS A CA 1
ATOM 3255 C C . LYS A 1 408 ? -63.346 22.905 62.879 1.00 89.06 408 LYS A C 1
ATOM 3257 O O . LYS A 1 408 ? -63.272 21.835 62.282 1.00 89.06 408 LYS A O 1
ATOM 3262 N N . ASN A 1 409 ? -63.397 24.080 62.250 1.00 87.75 409 ASN A N 1
ATOM 3263 C CA . ASN A 1 409 ? -63.323 24.226 60.794 1.00 87.75 409 ASN A CA 1
ATOM 3264 C C . ASN A 1 409 ? -61.958 23.770 60.252 1.00 87.75 409 ASN A C 1
ATOM 3266 O O . ASN A 1 409 ? -61.912 22.983 59.311 1.00 87.75 409 ASN A O 1
ATOM 3270 N N . LYS A 1 410 ? -60.850 24.177 60.889 1.00 89.12 410 LYS A N 1
ATOM 3271 C CA . LYS A 1 410 ? -59.492 23.721 60.531 1.00 89.12 410 LYS A CA 1
ATOM 3272 C C . LYS A 1 410 ? -59.300 22.218 60.737 1.00 89.12 410 LYS A C 1
ATOM 3274 O O . LYS A 1 410 ? -58.602 21.581 59.955 1.00 89.12 410 LYS A O 1
ATOM 3279 N N . LEU A 1 411 ? -59.914 21.641 61.771 1.00 87.00 411 LEU A N 1
ATOM 3280 C CA . LEU A 1 411 ? -59.873 20.199 62.021 1.00 87.00 411 LEU A CA 1
ATOM 3281 C C . LEU A 1 411 ? -60.608 19.445 60.900 1.00 87.00 411 LEU A C 1
ATOM 3283 O O . LEU A 1 411 ? -60.026 18.542 60.309 1.00 87.00 411 LEU A O 1
ATOM 3287 N N . ALA A 1 412 ? -61.809 19.893 60.519 1.00 88.25 412 ALA A N 1
ATOM 3288 C CA . ALA A 1 412 ? -62.557 19.334 59.390 1.00 88.25 412 ALA A CA 1
ATOM 3289 C C . ALA A 1 412 ? -61.828 19.499 58.037 1.00 88.25 412 ALA A C 1
ATOM 3291 O O . ALA A 1 412 ? -61.871 18.604 57.193 1.00 88.25 412 ALA A O 1
ATOM 3292 N N . GLU A 1 413 ? -61.122 20.614 57.825 1.00 88.38 413 GLU A N 1
ATOM 3293 C CA . GLU A 1 413 ? -60.284 20.835 56.640 1.00 88.38 413 GLU A CA 1
ATOM 3294 C C . GLU A 1 413 ? -59.103 19.849 56.590 1.00 88.38 413 GLU A C 1
ATOM 3296 O O . GLU A 1 413 ? -58.877 19.209 55.563 1.00 88.38 413 GLU A O 1
ATOM 3301 N N . ILE A 1 414 ? -58.404 19.645 57.714 1.00 86.12 414 ILE A N 1
ATOM 3302 C CA . ILE A 1 414 ? -57.316 18.660 57.837 1.00 86.12 414 ILE A CA 1
ATOM 3303 C C . ILE A 1 414 ? -57.836 17.224 57.670 1.00 86.12 414 ILE A C 1
ATOM 3305 O O . ILE A 1 414 ? -57.187 16.420 57.004 1.00 86.12 414 ILE A O 1
ATOM 3309 N N . GLU A 1 415 ? -59.004 16.888 58.222 1.00 87.44 415 GLU A N 1
ATOM 3310 C CA . GLU A 1 415 ? -59.655 15.586 58.016 1.00 87.44 415 GLU A CA 1
ATOM 3311 C C . GLU A 1 415 ? -59.977 15.344 56.536 1.00 87.44 415 GLU A C 1
ATOM 3313 O O . GLU A 1 415 ? -59.716 14.255 56.022 1.00 87.44 415 GLU A O 1
ATOM 3318 N N . ASN A 1 416 ? -60.467 16.362 55.823 1.00 88.25 416 ASN A N 1
ATOM 3319 C CA . ASN A 1 416 ? -60.758 16.266 54.394 1.00 88.25 416 ASN A CA 1
ATOM 3320 C C . ASN A 1 416 ? -59.474 16.136 53.549 1.00 88.25 416 ASN A C 1
ATOM 3322 O O . ASN A 1 416 ? -59.413 15.311 52.639 1.00 88.25 416 ASN A O 1
ATOM 3326 N N . ILE A 1 417 ? -58.412 16.878 53.885 1.00 88.94 417 ILE A N 1
ATOM 3327 C CA . ILE A 1 417 ? -57.092 16.744 53.242 1.00 88.94 417 ILE A CA 1
ATOM 3328 C C . ILE A 1 417 ? -56.507 15.346 53.486 1.00 88.94 417 ILE A C 1
ATOM 3330 O O . ILE A 1 417 ? -56.046 14.709 52.541 1.00 88.94 417 ILE A O 1
ATOM 3334 N N . ASN A 1 418 ? -56.572 14.828 54.716 1.00 81.50 418 ASN A N 1
ATOM 3335 C CA . ASN A 1 418 ? -56.117 13.473 55.040 1.00 81.50 418 ASN A CA 1
ATOM 3336 C C . ASN A 1 418 ? -56.918 12.403 54.287 1.00 81.50 418 ASN A C 1
ATOM 3338 O O . ASN A 1 418 ? -56.335 11.429 53.815 1.00 81.50 418 ASN A O 1
ATOM 3342 N N . LYS A 1 419 ? -58.234 12.592 54.131 1.00 90.06 419 LYS A N 1
ATOM 3343 C CA . LYS A 1 419 ? -59.083 11.693 53.343 1.00 90.06 419 LYS A CA 1
ATOM 3344 C C . LYS A 1 419 ? -58.682 11.692 51.864 1.00 90.06 419 LYS A C 1
ATOM 3346 O O . LYS A 1 419 ? -58.486 10.619 51.301 1.00 90.06 419 LYS A O 1
ATOM 3351 N N . ASN A 1 420 ? -58.466 12.868 51.275 1.00 87.12 420 ASN A N 1
ATOM 3352 C CA . ASN A 1 420 ? -57.999 12.998 49.893 1.00 87.12 420 ASN A CA 1
ATOM 3353 C C . ASN A 1 420 ? -56.601 12.381 49.701 1.00 87.12 420 ASN A C 1
ATOM 3355 O O . ASN A 1 420 ? -56.361 11.697 48.712 1.00 87.12 420 ASN A O 1
ATOM 3359 N N . LEU A 1 421 ? -55.680 12.567 50.655 1.00 85.94 421 LEU A N 1
ATOM 3360 C CA . LEU A 1 421 ? -54.351 11.943 50.618 1.00 85.94 421 LEU A CA 1
ATOM 3361 C C . LEU A 1 421 ? -54.421 10.413 50.729 1.00 85.94 421 LEU A C 1
ATOM 3363 O O . LEU A 1 421 ? -53.680 9.726 50.031 1.00 85.94 421 LEU A O 1
ATOM 3367 N N . ALA A 1 422 ? -55.322 9.873 51.554 1.00 87.31 422 ALA A N 1
ATOM 3368 C CA . ALA A 1 422 ? -55.559 8.433 51.639 1.00 87.31 422 ALA A CA 1
ATOM 3369 C C . ALA A 1 422 ? -56.173 7.867 50.345 1.00 87.31 422 ALA A C 1
ATOM 3371 O O . ALA A 1 422 ? -55.828 6.764 49.928 1.00 87.31 422 ALA A O 1
ATOM 3372 N N . GLU A 1 423 ? -57.050 8.615 49.674 1.00 86.56 423 GLU A N 1
ATOM 3373 C CA . GLU A 1 423 ? -57.617 8.231 48.376 1.00 86.56 423 GLU A CA 1
ATOM 3374 C C . GLU A 1 423 ? -56.549 8.240 47.267 1.00 86.56 423 GLU A C 1
ATOM 3376 O O . GLU A 1 423 ? -56.414 7.261 46.534 1.00 86.56 423 GLU A O 1
ATOM 3381 N N . VAL A 1 424 ? -55.694 9.270 47.219 1.00 86.62 424 VAL A N 1
ATOM 3382 C CA . VAL A 1 424 ? -54.530 9.329 46.313 1.00 86.62 424 VAL A CA 1
ATOM 3383 C C . VAL A 1 424 ? -53.533 8.195 46.587 1.00 86.62 424 VAL A C 1
ATOM 3385 O O . VAL A 1 424 ? -53.014 7.605 45.640 1.00 86.62 424 VAL A O 1
ATOM 3388 N N . ALA A 1 425 ? -53.289 7.848 47.855 1.00 83.94 425 ALA A N 1
ATOM 3389 C CA . ALA A 1 425 ? -52.427 6.724 48.222 1.00 83.94 425 ALA A CA 1
ATOM 3390 C C . ALA A 1 425 ? -52.994 5.379 47.732 1.00 83.94 425 ALA A C 1
ATOM 3392 O O . ALA A 1 425 ? -52.261 4.615 47.112 1.00 83.94 425 ALA A O 1
ATOM 3393 N N . ASN A 1 426 ? -54.299 5.131 47.911 1.00 87.00 426 ASN A N 1
ATOM 3394 C CA . ASN A 1 426 ? -54.966 3.935 47.377 1.00 87.00 426 ASN A CA 1
ATOM 3395 C C . ASN A 1 426 ? -54.896 3.864 45.839 1.00 87.00 426 ASN A C 1
ATOM 3397 O O . ASN A 1 426 ? -54.688 2.793 45.277 1.00 87.00 426 ASN A O 1
ATOM 3401 N N . ILE A 1 427 ? -55.045 4.993 45.134 1.00 88.19 427 ILE A N 1
ATOM 3402 C CA . ILE A 1 427 ? -54.902 5.041 43.667 1.00 88.19 427 ILE A CA 1
ATOM 3403 C C . ILE A 1 427 ? -53.460 4.711 43.250 1.00 88.19 427 ILE A C 1
ATOM 3405 O O . ILE A 1 427 ? -53.255 3.950 42.307 1.00 88.19 427 ILE A O 1
ATOM 3409 N N . ALA A 1 428 ? -52.456 5.235 43.959 1.00 83.12 428 ALA A N 1
ATOM 3410 C CA . ALA A 1 428 ? -51.053 4.914 43.702 1.00 83.12 428 ALA A CA 1
ATOM 3411 C C . ALA A 1 428 ? -50.723 3.435 43.988 1.00 83.12 428 ALA A C 1
ATOM 3413 O O . ALA A 1 428 ? -49.996 2.818 43.212 1.00 83.12 428 ALA A O 1
ATOM 3414 N N . GLU A 1 429 ? -51.288 2.856 45.050 1.00 85.00 429 GLU A N 1
ATOM 3415 C CA . GLU A 1 429 ? -51.147 1.435 45.390 1.00 85.00 429 GLU A CA 1
ATOM 3416 C C . GLU A 1 429 ? -51.788 0.533 44.324 1.00 85.00 429 GLU A C 1
ATOM 3418 O O . GLU A 1 429 ? -51.137 -0.390 43.839 1.00 85.00 429 GLU A O 1
ATOM 3423 N N . ASN A 1 430 ? -53.001 0.855 43.861 1.00 87.00 430 ASN A N 1
ATOM 3424 C CA . ASN A 1 430 ? -53.655 0.141 42.758 1.00 87.00 430 ASN A CA 1
ATOM 3425 C C . ASN A 1 430 ? -52.843 0.223 41.454 1.00 87.00 430 ASN A C 1
ATOM 3427 O O . ASN A 1 430 ? -52.613 -0.799 40.814 1.00 87.00 430 ASN A O 1
ATOM 3431 N N . ASN A 1 431 ? -52.330 1.407 41.098 1.00 84.88 431 ASN A N 1
ATOM 3432 C CA . ASN A 1 431 ? -51.471 1.572 39.921 1.00 84.88 431 ASN A CA 1
ATOM 3433 C C . ASN A 1 431 ? -50.156 0.777 40.046 1.00 84.88 431 ASN A C 1
ATOM 3435 O O . ASN A 1 431 ? -49.680 0.223 39.057 1.00 84.88 431 ASN A O 1
ATOM 3439 N N . SER A 1 432 ? -49.574 0.691 41.250 1.00 82.31 432 SER A N 1
ATOM 3440 C CA . SER A 1 432 ? -48.408 -0.164 41.520 1.00 82.31 432 SER A CA 1
ATOM 3441 C C . SER A 1 432 ? -48.759 -1.642 41.344 1.00 82.31 432 SER A C 1
ATOM 3443 O O . SER A 1 432 ? -48.021 -2.371 40.688 1.00 82.31 432 SER A O 1
ATOM 3445 N N . ARG A 1 433 ? -49.916 -2.073 41.861 1.00 85.19 433 ARG A N 1
ATOM 3446 C CA . ARG A 1 433 ? -50.412 -3.451 41.757 1.00 85.19 433 ARG A CA 1
ATOM 3447 C C . ARG A 1 433 ? -50.651 -3.867 40.303 1.00 85.19 433 ARG A C 1
ATOM 3449 O O . ARG A 1 433 ? -50.289 -4.977 39.926 1.00 85.19 433 ARG A O 1
ATOM 3456 N N . ASP A 1 434 ? -51.206 -2.978 39.483 1.00 83.12 434 ASP A N 1
ATOM 3457 C CA . ASP A 1 434 ? -51.448 -3.237 38.061 1.00 83.12 434 ASP A CA 1
ATOM 3458 C C . ASP A 1 434 ? -50.137 -3.247 37.249 1.00 83.12 434 ASP A C 1
ATOM 3460 O O . ASP A 1 434 ? -49.990 -4.054 36.331 1.00 83.12 434 ASP A O 1
ATOM 3464 N N . LEU A 1 435 ? -49.140 -2.428 37.615 1.00 82.06 435 LEU A N 1
ATOM 3465 C CA . LEU A 1 435 ? -47.786 -2.512 37.049 1.00 82.06 435 LEU A CA 1
ATOM 3466 C C . LEU A 1 435 ? -47.063 -3.804 37.463 1.00 82.06 435 LEU A C 1
ATOM 3468 O O . LEU A 1 435 ? -46.417 -4.427 36.624 1.00 82.06 435 LEU A O 1
ATOM 3472 N N . GLU A 1 436 ? -47.196 -4.247 38.715 1.00 82.75 436 GLU A N 1
ATOM 3473 C CA . GLU A 1 436 ? -46.688 -5.547 39.176 1.00 82.75 436 GLU A CA 1
ATOM 3474 C C . GLU A 1 436 ? -47.370 -6.718 38.459 1.00 82.75 436 GLU A C 1
ATOM 3476 O O . GLU A 1 436 ? -46.710 -7.696 38.109 1.00 82.75 436 GLU A O 1
ATOM 3481 N N . GLU A 1 437 ? -48.677 -6.629 38.204 1.00 82.31 437 GLU A N 1
ATOM 3482 C CA . GLU A 1 437 ? -49.421 -7.625 37.431 1.00 82.31 437 GLU A CA 1
ATOM 3483 C C . GLU A 1 437 ? -48.952 -7.633 35.965 1.00 82.31 437 GLU A C 1
ATOM 3485 O O . GLU A 1 437 ? -48.687 -8.703 35.421 1.00 82.31 437 GLU A O 1
ATOM 3490 N N . ARG A 1 438 ? -48.678 -6.461 35.373 1.00 78.81 438 ARG A N 1
ATOM 3491 C CA . ARG A 1 438 ? -48.081 -6.323 34.031 1.00 78.81 438 ARG A CA 1
ATOM 3492 C C . ARG A 1 438 ? -46.663 -6.893 33.932 1.00 78.81 438 ARG A C 1
ATOM 3494 O O . ARG A 1 438 ? -46.326 -7.534 32.940 1.00 78.81 438 ARG A O 1
ATOM 3501 N N . VAL A 1 439 ? -45.827 -6.676 34.948 1.00 76.44 439 VAL A N 1
ATOM 3502 C CA . VAL A 1 439 ? -44.483 -7.272 35.033 1.00 76.44 439 VAL A CA 1
ATOM 3503 C C . VAL A 1 439 ? -44.591 -8.789 35.184 1.00 76.44 439 VAL A C 1
ATOM 3505 O O . VAL A 1 439 ? -43.908 -9.513 34.469 1.00 76.44 439 VAL A O 1
ATOM 3508 N N . ARG A 1 440 ? -45.516 -9.283 36.013 1.00 79.31 440 ARG A N 1
ATOM 3509 C CA . ARG A 1 440 ? -45.778 -10.719 36.180 1.00 79.31 440 ARG A CA 1
ATOM 3510 C C . ARG A 1 440 ? -46.293 -11.377 34.893 1.00 79.31 440 ARG A C 1
ATOM 3512 O O . ARG A 1 440 ? -45.909 -12.505 34.603 1.00 79.31 440 ARG A O 1
ATOM 3519 N N . GLU A 1 441 ? -47.118 -10.691 34.100 1.00 74.31 441 GLU A N 1
ATOM 3520 C CA . GLU A 1 441 ? -47.517 -11.140 32.755 1.00 74.31 441 GLU A CA 1
ATOM 3521 C C . GLU A 1 441 ? -46.306 -11.259 31.815 1.00 74.31 441 GLU A C 1
ATOM 3523 O O . GLU A 1 441 ? -46.163 -12.269 31.124 1.00 74.31 441 GLU A O 1
ATOM 3528 N N . LEU A 1 442 ? -45.404 -10.271 31.821 1.00 68.06 442 LEU A N 1
ATOM 3529 C CA . LEU A 1 442 ? -44.172 -10.294 31.023 1.00 68.06 442 LEU A CA 1
ATOM 3530 C C . LEU A 1 442 ? -43.205 -11.403 31.477 1.00 68.06 442 LEU A C 1
ATOM 3532 O O . LEU A 1 442 ? -42.625 -12.085 30.634 1.00 68.06 442 LEU A O 1
ATOM 3536 N N . GLU A 1 443 ? -43.083 -11.649 32.783 1.00 64.69 443 GLU A N 1
ATOM 3537 C CA . GLU A 1 443 ? -42.322 -12.775 33.344 1.00 64.69 443 GLU A CA 1
ATOM 3538 C C . GLU A 1 443 ? -42.937 -14.136 32.965 1.00 64.69 443 GLU A C 1
ATOM 3540 O O . GLU A 1 443 ? -42.204 -15.072 32.639 1.00 64.69 443 GLU A O 1
ATOM 3545 N N . LEU A 1 444 ? -44.273 -14.256 32.933 1.00 56.03 444 LEU A N 1
ATOM 3546 C CA . LEU A 1 444 ? -44.953 -15.471 32.462 1.00 56.03 444 LEU A CA 1
ATOM 3547 C C . LEU A 1 444 ? -44.797 -15.693 30.949 1.00 56.03 444 LEU A C 1
ATOM 3549 O O . LEU A 1 444 ? -44.682 -16.841 30.519 1.00 56.03 444 LEU A O 1
ATOM 3553 N N . MET A 1 445 ? -44.780 -14.628 30.142 1.00 49.28 445 MET A N 1
ATOM 3554 C CA . MET A 1 445 ? -44.557 -14.720 28.692 1.00 49.28 445 MET A CA 1
ATOM 3555 C C . MET A 1 445 ? -43.082 -14.942 28.324 1.00 49.28 445 MET A C 1
ATOM 3557 O O . MET A 1 445 ? -42.799 -15.497 27.265 1.00 49.28 445 MET A O 1
ATOM 3561 N N . GLY A 1 446 ? -42.141 -14.545 29.186 1.00 45.53 446 GLY A N 1
ATOM 3562 C CA . GLY A 1 446 ? -40.702 -14.642 28.932 1.00 45.53 446 GLY A CA 1
ATOM 3563 C C . GLY A 1 446 ? -40.066 -16.012 29.195 1.00 45.53 446 GLY A C 1
ATOM 3564 O O . GLY A 1 446 ? -38.914 -16.211 28.815 1.00 45.53 446 GLY A O 1
ATOM 3565 N N . ASN A 1 447 ? -40.766 -16.957 29.838 1.00 39.22 447 ASN A N 1
ATOM 3566 C CA . ASN A 1 447 ? -40.107 -18.104 30.479 1.00 39.22 447 ASN A CA 1
ATOM 3567 C C . ASN A 1 447 ? -40.546 -19.498 29.983 1.00 39.22 447 ASN A C 1
ATOM 3569 O O . ASN A 1 447 ? -40.788 -20.417 30.773 1.00 39.22 447 ASN A O 1
ATOM 3573 N N . THR A 1 448 ? -40.583 -19.701 28.663 1.00 36.03 448 THR A N 1
ATOM 3574 C CA . THR A 1 448 ? -40.647 -21.047 28.068 1.00 36.03 448 THR A CA 1
ATOM 3575 C C . THR A 1 448 ? -39.256 -21.678 27.941 1.00 36.03 448 THR A C 1
ATOM 3577 O O . THR A 1 448 ? -38.732 -21.754 26.834 1.00 36.03 448 THR A O 1
ATOM 3580 N N . LEU A 1 449 ? -38.672 -22.178 29.040 1.00 33.88 449 LEU A N 1
ATOM 3581 C CA . LEU A 1 449 ? -37.840 -23.397 29.024 1.00 33.88 449 LEU A CA 1
ATOM 3582 C C . LEU A 1 449 ? -37.540 -23.936 30.447 1.00 33.88 449 LEU A C 1
ATOM 3584 O O . LEU A 1 449 ? -36.973 -23.248 31.284 1.00 33.88 449 LEU A O 1
ATOM 3588 N N . SER A 1 450 ? -37.815 -25.230 30.644 1.00 31.48 450 SER A N 1
ATOM 3589 C CA . SER A 1 450 ? -37.135 -26.153 31.579 1.00 31.48 450 SER A CA 1
ATOM 3590 C C . SER A 1 450 ? -37.303 -26.043 33.123 1.00 31.48 450 SER A C 1
ATOM 3592 O O . SER A 1 450 ? -36.548 -25.380 33.822 1.00 31.48 450 SER A O 1
ATOM 3594 N N . LEU A 1 451 ? -38.192 -26.910 33.637 1.00 33.69 451 LEU A N 1
ATOM 3595 C CA . LEU A 1 451 ? -38.018 -27.802 34.811 1.00 33.69 451 LEU A CA 1
ATOM 3596 C C . LEU A 1 451 ? -37.954 -27.256 36.272 1.00 33.69 451 LEU A C 1
ATOM 3598 O O . LEU A 1 451 ? -36.936 -26.826 36.801 1.00 33.69 451 LEU A O 1
ATOM 3602 N N . LYS A 1 452 ? -39.079 -27.492 36.968 1.00 32.41 452 LYS A N 1
ATOM 3603 C CA . LYS A 1 452 ? -39.315 -27.641 38.431 1.00 32.41 452 LYS A CA 1
ATOM 3604 C C . LYS A 1 452 ? -38.756 -28.988 38.988 1.00 32.41 452 LYS A C 1
ATOM 3606 O O . LYS A 1 452 ? -38.433 -29.844 38.168 1.00 32.41 452 LYS A O 1
ATOM 3611 N N . PRO A 1 453 ? -38.906 -29.338 40.297 1.00 47.28 453 PRO A N 1
ATOM 3612 C CA . PRO A 1 453 ? -38.859 -28.544 41.552 1.00 47.28 453 PRO A CA 1
ATOM 3613 C C . PRO A 1 453 ? -38.128 -29.262 42.737 1.00 47.28 453 PRO A C 1
ATOM 3615 O O . PRO A 1 453 ? -37.889 -30.464 42.685 1.00 47.28 453 PRO A O 1
ATOM 3618 N N . SER A 1 454 ? -37.921 -28.592 43.887 1.00 28.61 454 SER A N 1
ATOM 3619 C CA . SER A 1 454 ? -38.533 -28.980 45.195 1.00 28.61 454 SER A CA 1
ATOM 3620 C C . SER A 1 454 ? -37.940 -28.267 46.432 1.00 28.61 454 SER A C 1
ATOM 3622 O O . SER A 1 454 ? -36.738 -28.278 46.634 1.00 28.61 454 SER A O 1
ATOM 3624 N N . ASN A 1 455 ? -38.849 -27.746 47.274 1.00 31.39 455 ASN A N 1
ATOM 3625 C CA . ASN A 1 455 ? -38.829 -27.628 48.751 1.00 31.39 455 ASN A CA 1
ATOM 3626 C C . ASN A 1 455 ? -37.658 -26.934 49.503 1.00 31.39 455 ASN A C 1
ATOM 3628 O O . ASN A 1 455 ? -36.499 -27.096 49.166 1.00 31.39 455 ASN A O 1
ATOM 3632 N N . ALA A 1 456 ? -37.852 -26.285 50.661 1.00 29.52 456 ALA A N 1
ATOM 3633 C CA . ALA A 1 456 ? -39.003 -25.600 51.278 1.00 29.52 456 ALA A CA 1
ATOM 3634 C C . ALA A 1 456 ? -38.533 -24.898 52.581 1.00 29.52 456 ALA A C 1
ATOM 3636 O O . ALA A 1 456 ? -37.611 -25.375 53.232 1.00 29.52 456 ALA A O 1
ATOM 3637 N N . SER A 1 457 ? -39.280 -23.878 53.028 1.00 29.50 457 SER A N 1
ATOM 3638 C CA . SER A 1 457 ? -39.330 -23.357 54.414 1.00 29.50 457 SER A CA 1
ATOM 3639 C C . SER A 1 457 ? -38.154 -22.529 54.969 1.00 29.50 457 SER A C 1
ATOM 3641 O O . SER A 1 457 ? -37.146 -23.064 55.417 1.00 29.50 457 SER A O 1
ATOM 3643 N N . SER A 1 458 ? -38.389 -21.218 55.115 1.00 30.14 458 SER A N 1
ATOM 3644 C CA . SER A 1 458 ? -38.263 -20.503 56.403 1.00 30.14 458 SER A CA 1
ATOM 3645 C C . SER A 1 458 ? -38.855 -19.091 56.259 1.00 30.14 458 SER A C 1
ATOM 3647 O O . SER A 1 458 ? -38.157 -18.141 55.908 1.00 30.14 458 SER A O 1
ATOM 3649 N N . LEU A 1 459 ? -40.172 -18.956 56.459 1.00 30.70 459 LEU A N 1
ATOM 3650 C CA . LEU A 1 459 ? -40.854 -17.657 56.422 1.00 30.70 459 LEU A CA 1
ATOM 3651 C C . LEU A 1 459 ? -40.841 -17.022 57.821 1.00 30.70 459 LEU A C 1
ATOM 3653 O O . LEU A 1 459 ? -41.215 -17.661 58.804 1.00 30.70 459 LEU A O 1
ATOM 3657 N N . ALA A 1 460 ? -40.407 -15.767 57.900 1.00 30.45 460 ALA A N 1
ATOM 3658 C CA . ALA A 1 460 ? -40.309 -15.009 59.144 1.00 30.45 460 ALA A CA 1
ATOM 3659 C C . ALA A 1 460 ? -41.606 -14.248 59.495 1.00 30.45 460 ALA A C 1
ATOM 3661 O O . ALA A 1 460 ? -42.493 -14.083 58.665 1.00 30.45 460 ALA A O 1
ATOM 3662 N N . ALA A 1 461 ? -41.631 -13.707 60.720 1.00 30.08 461 ALA A N 1
ATOM 3663 C CA . ALA A 1 461 ? -42.558 -12.682 61.222 1.00 30.08 461 ALA A CA 1
ATOM 3664 C C . ALA A 1 461 ? -44.036 -13.085 61.437 1.00 30.08 461 ALA A C 1
ATOM 3666 O O . ALA A 1 461 ? -44.932 -12.686 60.700 1.00 30.08 461 ALA A O 1
ATOM 3667 N N . ALA A 1 462 ? -44.304 -13.736 62.575 1.00 31.59 462 ALA A N 1
ATOM 3668 C CA . ALA A 1 462 ? -45.617 -13.716 63.227 1.00 31.59 462 ALA A CA 1
ATOM 3669 C C . ALA A 1 462 ? -45.579 -12.798 64.466 1.00 31.59 462 ALA A C 1
ATOM 3671 O O . ALA A 1 462 ? -45.214 -13.218 65.565 1.00 31.59 462 ALA A O 1
ATOM 3672 N N . THR A 1 463 ? -45.940 -11.524 64.298 1.00 34.78 463 THR A N 1
ATOM 3673 C CA . THR A 1 463 ? -46.060 -10.548 65.395 1.00 34.78 463 THR A CA 1
ATOM 3674 C C . THR A 1 463 ? -47.459 -10.571 66.013 1.00 34.78 463 THR A C 1
ATOM 3676 O O . THR A 1 463 ? -48.262 -9.680 65.755 1.00 34.78 463 THR A O 1
ATOM 3679 N N . ASN A 1 464 ? -47.736 -11.555 66.873 1.00 35.56 464 ASN A N 1
ATOM 3680 C CA . ASN A 1 464 ? -48.922 -11.563 67.738 1.00 35.56 464 ASN A CA 1
ATOM 3681 C C . ASN A 1 464 ? -48.501 -11.354 69.196 1.00 35.56 464 ASN A C 1
ATOM 3683 O O . ASN A 1 464 ? -47.970 -12.260 69.837 1.00 35.56 464 ASN A O 1
ATOM 3687 N N . LYS A 1 465 ? -48.709 -10.138 69.717 1.00 35.06 465 LYS A N 1
ATOM 3688 C CA . LYS A 1 465 ? -48.396 -9.794 71.113 1.00 35.06 465 LYS A CA 1
ATOM 3689 C C . LYS A 1 465 ? -49.340 -8.726 71.678 1.00 35.06 465 LYS A C 1
ATOM 3691 O O . LYS A 1 465 ? -48.895 -7.661 72.099 1.00 35.06 465 LYS A O 1
ATOM 3696 N N . LEU A 1 466 ? -50.639 -9.028 71.698 1.00 34.88 466 LEU A N 1
ATOM 3697 C CA . LEU A 1 466 ? -51.641 -8.237 72.419 1.00 34.88 466 LEU A CA 1
ATOM 3698 C C . LEU A 1 466 ? -52.818 -9.099 72.915 1.00 34.88 466 LEU A C 1
ATOM 3700 O O . LEU A 1 466 ? -53.960 -8.839 72.576 1.00 34.88 466 LEU A O 1
ATOM 3704 N N . GLU A 1 467 ? -52.536 -10.123 73.723 1.00 34.88 467 GLU A N 1
ATOM 3705 C CA . GLU A 1 467 ? -53.568 -10.875 74.461 1.00 34.88 467 GLU A CA 1
ATOM 3706 C C . GLU A 1 467 ? -52.936 -11.543 75.699 1.00 34.88 467 GLU A C 1
ATOM 3708 O O . GLU A 1 467 ? -52.651 -12.736 75.745 1.00 34.88 467 GLU A O 1
ATOM 3713 N N . LEU A 1 468 ? -52.607 -10.721 76.703 1.00 36.25 468 LEU A N 1
ATOM 3714 C CA . LEU A 1 468 ? -52.151 -11.177 78.024 1.00 36.25 468 LEU A CA 1
ATOM 3715 C C . LEU A 1 468 ? -52.520 -10.147 79.107 1.00 36.25 468 LEU A C 1
ATOM 3717 O O . LEU A 1 468 ? -51.665 -9.638 79.829 1.00 36.25 468 LEU A O 1
ATOM 3721 N N . ALA A 1 469 ? -53.806 -9.799 79.170 1.00 34.72 469 ALA A N 1
ATOM 3722 C CA . ALA A 1 469 ? -54.357 -8.799 80.090 1.00 34.72 469 ALA A CA 1
ATOM 3723 C C . ALA A 1 469 ? -55.601 -9.302 80.856 1.00 34.72 469 ALA A C 1
ATOM 3725 O O . ALA A 1 469 ? -56.374 -8.503 81.372 1.00 34.72 469 ALA A O 1
ATOM 3726 N N . GLU A 1 470 ? -55.801 -10.624 80.933 1.00 40.81 470 GLU A N 1
ATOM 3727 C CA . GLU A 1 470 ? -57.078 -11.222 81.358 1.00 40.81 470 GLU A CA 1
ATOM 3728 C C . GLU A 1 470 ? -56.898 -12.437 82.296 1.00 40.81 470 GLU A C 1
ATOM 3730 O O . GLU A 1 470 ? -57.578 -13.451 82.181 1.00 40.81 470 GLU A O 1
ATOM 3735 N N . ALA A 1 471 ? -55.941 -12.354 83.232 1.00 39.47 471 ALA A N 1
ATOM 3736 C CA . ALA A 1 471 ? -55.580 -13.473 84.119 1.00 39.47 471 ALA A CA 1
ATOM 3737 C C . ALA A 1 471 ? -55.421 -13.123 85.618 1.00 39.47 471 ALA A C 1
ATOM 3739 O O . ALA A 1 471 ? -54.943 -13.959 86.378 1.00 39.47 471 ALA A O 1
ATOM 3740 N N . LEU A 1 472 ? -55.811 -11.920 86.067 1.00 40.16 472 LEU A N 1
ATOM 3741 C CA . LEU A 1 472 ? -55.764 -11.515 87.487 1.00 40.16 472 LEU A CA 1
ATOM 3742 C C . LEU A 1 472 ? -56.945 -10.600 87.867 1.00 40.16 472 LEU A C 1
ATOM 3744 O O . LEU A 1 472 ? -56.775 -9.403 88.079 1.00 40.16 472 LEU A O 1
ATOM 3748 N N . ASN A 1 473 ? -58.151 -11.168 87.961 1.00 36.72 473 ASN A N 1
ATOM 3749 C CA . ASN A 1 473 ? -59.348 -10.468 88.451 1.00 36.72 473 ASN A CA 1
ATOM 3750 C C . ASN A 1 473 ? -60.035 -11.285 89.565 1.00 36.72 473 ASN A C 1
ATOM 3752 O O . ASN A 1 473 ? -61.142 -11.802 89.412 1.00 36.72 473 ASN A O 1
ATOM 3756 N N . GLU A 1 474 ? -59.348 -11.437 90.701 1.00 41.22 474 GLU A N 1
ATOM 3757 C CA . GLU A 1 474 ? -59.912 -12.070 91.899 1.00 41.22 474 GLU A CA 1
ATOM 3758 C C . GLU A 1 474 ? -60.840 -11.098 92.650 1.00 41.22 474 GLU A C 1
ATOM 3760 O O . GLU A 1 474 ? -60.523 -9.929 92.871 1.00 41.22 474 GLU A O 1
ATOM 3765 N N . SER A 1 475 ? -62.029 -11.575 93.028 1.00 43.62 475 SER A N 1
ATOM 3766 C CA . SER A 1 475 ? -63.118 -10.712 93.497 1.00 43.62 475 SER A CA 1
ATOM 3767 C C . SER A 1 475 ? -63.016 -10.366 94.996 1.00 43.62 475 SER A C 1
ATOM 3769 O O . SER A 1 475 ? -62.886 -11.271 95.828 1.00 43.62 475 SER A O 1
ATOM 3771 N N . PRO A 1 476 ? -63.216 -9.092 95.405 1.00 50.16 476 PRO A N 1
ATOM 3772 C CA . PRO A 1 476 ? -63.144 -8.660 96.810 1.00 50.16 476 PRO A CA 1
ATOM 3773 C C . PRO A 1 476 ? -64.239 -9.238 97.737 1.00 50.16 476 PRO A C 1
ATOM 3775 O O . PRO A 1 476 ? -64.312 -8.882 98.916 1.00 50.16 476 PRO A O 1
ATOM 3778 N N . ALA A 1 477 ? -65.095 -10.140 97.245 1.00 53.06 477 ALA A N 1
ATOM 3779 C CA . ALA A 1 477 ? -66.127 -10.819 98.026 1.00 53.06 477 ALA A CA 1
ATOM 3780 C C . ALA A 1 477 ? -65.613 -12.013 98.862 1.00 53.06 477 ALA A C 1
ATOM 3782 O O . ALA A 1 477 ? -66.234 -12.349 99.873 1.00 53.06 477 ALA A O 1
ATOM 3783 N N . GLN A 1 478 ? -64.496 -12.653 98.488 1.00 55.09 478 GLN A N 1
ATOM 3784 C CA . GLN A 1 478 ? -63.975 -13.826 99.215 1.00 55.09 478 GLN A CA 1
ATOM 3785 C C . GLN A 1 478 ? -63.195 -13.444 100.485 1.00 55.09 478 GLN A C 1
ATOM 3787 O O . GLN A 1 478 ? -63.391 -14.069 101.527 1.00 55.09 478 GLN A O 1
ATOM 3792 N N . LEU A 1 479 ? -62.426 -12.348 100.459 1.00 55.22 479 LEU A N 1
ATOM 3793 C CA . LEU A 1 479 ? -61.685 -11.851 101.631 1.00 55.22 479 LEU A CA 1
ATOM 3794 C C . LEU A 1 479 ? -62.594 -11.423 102.800 1.00 55.22 479 LEU A C 1
ATOM 3796 O O . LEU A 1 479 ? -62.214 -11.567 103.960 1.00 55.22 479 LEU A O 1
ATOM 3800 N N . LYS A 1 480 ? -63.822 -10.953 102.530 1.00 55.53 480 LYS A N 1
ATOM 3801 C CA . LYS A 1 480 ? -64.779 -10.587 103.592 1.00 55.53 480 LYS A CA 1
ATOM 3802 C C . LYS A 1 480 ? -65.312 -11.788 104.381 1.00 55.53 480 LYS A C 1
ATOM 3804 O O . LYS A 1 480 ? -65.533 -11.649 105.581 1.00 55.53 480 LYS A O 1
ATOM 3809 N N . LYS A 1 481 ? -65.490 -12.954 103.747 1.00 63.44 481 LYS A N 1
ATOM 3810 C CA . LYS A 1 481 ? -66.000 -14.161 104.428 1.00 63.44 481 LYS A CA 1
ATOM 3811 C C . LYS A 1 481 ? -64.977 -14.776 105.385 1.00 63.44 481 LYS A C 1
ATOM 3813 O O . LYS A 1 481 ? -65.363 -15.264 106.444 1.00 63.44 481 LYS A O 1
ATOM 3818 N N . GLU A 1 482 ? -63.689 -14.711 105.056 1.00 62.25 482 GLU A N 1
ATOM 3819 C CA . GLU A 1 482 ? -62.645 -15.303 105.903 1.00 62.25 482 GLU A CA 1
ATOM 3820 C C . GLU A 1 482 ? -62.360 -14.460 107.160 1.00 62.25 482 GLU A C 1
ATOM 3822 O O . GLU A 1 482 ? -62.166 -14.998 108.250 1.00 62.25 482 GLU A O 1
ATOM 3827 N N . ILE A 1 483 ? -62.457 -13.129 107.051 1.00 61.47 483 ILE A N 1
ATOM 3828 C CA . ILE A 1 483 ? -62.366 -12.214 108.203 1.00 61.47 483 ILE A CA 1
ATOM 3829 C C . ILE A 1 483 ? -63.528 -12.446 109.189 1.00 61.47 483 ILE A C 1
ATOM 3831 O O . ILE A 1 483 ? -63.326 -12.436 110.405 1.00 61.47 483 ILE A O 1
ATOM 3835 N N . GLU A 1 484 ? -64.739 -12.708 108.688 1.00 63.31 484 GLU A N 1
ATOM 3836 C CA . GLU A 1 484 ? -65.912 -13.000 109.525 1.00 63.31 484 GLU A CA 1
ATOM 3837 C C . GLU A 1 484 ? -65.813 -14.376 110.213 1.00 63.31 484 GLU A C 1
ATOM 3839 O O . GLU A 1 484 ? -66.153 -14.509 111.393 1.00 63.31 484 GLU A O 1
ATOM 3844 N N . ARG A 1 485 ? -65.251 -15.381 109.524 1.00 70.88 485 ARG A N 1
ATOM 3845 C CA . ARG A 1 485 ? -64.954 -16.707 110.089 1.00 70.88 485 ARG A CA 1
ATOM 3846 C C . ARG A 1 485 ? -63.976 -16.622 111.268 1.00 70.88 485 ARG A C 1
ATOM 3848 O O . ARG A 1 485 ? -64.279 -17.125 112.352 1.00 70.88 485 ARG A O 1
ATOM 3855 N N . LEU A 1 486 ? -62.836 -15.952 111.090 1.00 62.94 486 LEU A N 1
ATOM 3856 C CA . LEU A 1 486 ? -61.803 -15.831 112.130 1.00 62.94 486 LEU A CA 1
ATOM 3857 C C . LEU A 1 486 ? -62.276 -15.003 113.343 1.00 62.94 486 LEU A C 1
ATOM 3859 O O . LEU A 1 486 ? -61.891 -15.285 114.481 1.00 62.94 486 LEU A O 1
ATOM 3863 N N . GLY A 1 487 ? -63.187 -14.043 113.140 1.00 60.00 487 GLY A N 1
ATOM 3864 C CA . GLY A 1 487 ? -63.823 -13.290 114.227 1.00 60.00 487 GLY A CA 1
ATOM 3865 C C . GLY A 1 487 ? -64.705 -14.137 115.161 1.00 60.00 487 GLY A C 1
ATOM 3866 O O . GLY A 1 487 ? -64.840 -13.815 116.346 1.00 60.00 487 GLY A O 1
ATOM 3867 N N . LEU A 1 488 ? -65.283 -15.238 114.666 1.00 58.72 488 LEU A N 1
ATOM 3868 C CA . LEU A 1 488 ? -66.092 -16.168 115.469 1.00 58.72 488 LEU A CA 1
ATOM 3869 C C . LEU A 1 488 ? -65.232 -17.179 116.250 1.00 58.72 488 LEU A C 1
ATOM 3871 O O . LEU A 1 488 ? -65.601 -17.555 117.366 1.00 58.72 488 LEU A O 1
ATOM 3875 N N . GLU A 1 489 ? -64.071 -17.560 115.711 1.00 59.34 489 GLU A N 1
ATOM 3876 C CA . GLU A 1 489 ? -63.079 -18.443 116.348 1.00 59.34 489 GLU A CA 1
ATOM 3877 C C . GLU A 1 489 ? -62.540 -17.816 117.654 1.00 59.34 489 GLU A C 1
ATOM 3879 O O . GLU A 1 489 ? -62.641 -18.394 118.741 1.00 59.34 489 GLU A O 1
ATOM 3884 N N . ILE A 1 490 ? -62.091 -16.555 117.579 1.00 54.09 490 ILE A N 1
ATOM 3885 C CA . ILE A 1 490 ? -61.541 -15.784 118.713 1.00 54.09 490 ILE A CA 1
ATOM 3886 C C . ILE A 1 490 ? -62.580 -15.591 119.837 1.00 54.09 490 ILE A C 1
ATOM 3888 O O . ILE A 1 490 ? -62.230 -15.464 121.014 1.00 54.09 490 ILE A O 1
ATOM 3892 N N . LYS A 1 491 ? -63.877 -15.619 119.507 1.00 52.47 491 LYS A N 1
ATOM 3893 C CA . LYS A 1 491 ? -64.973 -15.441 120.472 1.00 52.47 491 LYS A CA 1
ATOM 3894 C C . LYS A 1 491 ? -65.277 -16.706 121.289 1.00 52.47 491 LYS A C 1
ATOM 3896 O O . LYS A 1 491 ? -65.812 -16.581 122.391 1.00 52.47 491 LYS A O 1
ATOM 3901 N N . LYS A 1 492 ? -64.913 -17.901 120.798 1.00 56.84 492 LYS A N 1
ATOM 3902 C CA . LYS A 1 492 ? -65.059 -19.177 121.532 1.00 56.84 492 LYS A CA 1
ATOM 3903 C C . LYS A 1 492 ? -63.962 -19.391 122.578 1.00 56.84 492 LYS A C 1
ATOM 3905 O O . LYS A 1 492 ? -64.256 -19.872 123.667 1.00 56.84 492 LYS A O 1
ATOM 3910 N N . LEU A 1 493 ? -62.729 -18.968 122.301 1.00 54.06 493 LEU A N 1
ATOM 3911 C CA . LEU A 1 493 ? -61.571 -19.197 123.182 1.00 54.06 493 LEU A CA 1
ATOM 3912 C C . LEU A 1 493 ? -61.520 -18.298 124.437 1.00 54.06 493 LEU A C 1
ATOM 3914 O O . LEU A 1 493 ? -60.589 -18.404 125.229 1.00 54.06 493 LEU A O 1
ATOM 3918 N N . ARG A 1 494 ? -62.510 -17.417 124.655 1.00 44.94 494 ARG A N 1
ATOM 3919 C CA . ARG A 1 494 ? -62.512 -16.430 125.758 1.00 44.94 494 ARG A CA 1
ATOM 3920 C C . ARG A 1 494 ? -63.537 -16.684 126.875 1.00 44.94 494 ARG A C 1
ATOM 3922 O O . ARG A 1 494 ? -63.747 -15.803 127.709 1.00 44.94 494 ARG A O 1
ATOM 3929 N N . ARG A 1 495 ? -64.183 -17.858 126.909 1.00 41.97 495 ARG A N 1
ATOM 3930 C CA . ARG A 1 495 ? -65.104 -18.281 127.987 1.00 41.97 495 ARG A CA 1
ATOM 3931 C C . ARG A 1 495 ? -64.933 -19.765 128.336 1.00 41.97 495 ARG A C 1
ATOM 3933 O O . ARG A 1 495 ? -65.613 -20.619 127.783 1.00 41.97 495 ARG A O 1
ATOM 3940 N N . GLY A 1 496 ? -64.066 -20.041 129.304 1.00 36.84 496 GLY A N 1
ATOM 3941 C CA . GLY A 1 496 ? -63.879 -21.359 129.916 1.00 36.84 496 GLY A CA 1
ATOM 3942 C C . GLY A 1 496 ? -62.957 -21.211 131.119 1.00 36.84 496 GLY A C 1
ATOM 3943 O O . GLY A 1 496 ? -61.764 -20.993 130.948 1.00 36.84 496 GLY A O 1
ATOM 3944 N N . SER A 1 497 ? -63.520 -21.214 132.326 1.00 35.78 497 SER A N 1
ATOM 3945 C CA . SER A 1 497 ? -62.824 -20.802 133.548 1.00 35.78 497 SER A CA 1
ATOM 3946 C C . SER A 1 497 ? -62.846 -21.906 134.606 1.00 35.78 497 SER A C 1
ATOM 3948 O O . SER A 1 497 ? -63.860 -22.580 134.754 1.00 35.78 497 SER A O 1
ATOM 3950 N N . VAL A 1 498 ? -61.782 -21.943 135.417 1.00 37.25 498 VAL A N 1
ATOM 3951 C CA . VAL A 1 498 ? -61.795 -22.307 136.851 1.00 37.25 498 VAL A CA 1
ATOM 3952 C C . VAL A 1 498 ? -61.741 -23.804 137.277 1.00 37.25 498 VAL A C 1
ATOM 3954 O O . VAL A 1 498 ? -62.740 -24.501 137.366 1.00 37.25 498 VAL A O 1
ATOM 3957 N N . ILE A 1 499 ? -60.519 -24.190 137.702 1.00 38.84 499 ILE A N 1
ATOM 3958 C CA . ILE A 1 499 ? -60.134 -24.784 139.015 1.00 38.84 499 ILE A CA 1
ATOM 3959 C C . ILE A 1 499 ? -60.219 -26.315 139.286 1.00 38.84 499 ILE A C 1
ATOM 3961 O O . ILE A 1 499 ? -61.268 -26.936 139.204 1.00 38.84 499 ILE A O 1
ATOM 3965 N N . LYS A 1 500 ? -59.067 -26.818 139.788 1.00 43.38 500 LYS A N 1
ATOM 3966 C CA . LYS A 1 500 ? -58.743 -28.040 140.576 1.00 43.38 500 LYS A CA 1
ATOM 3967 C C . LYS A 1 500 ? -58.989 -29.428 139.975 1.00 43.38 500 LYS A C 1
ATOM 3969 O O . LYS A 1 500 ? -60.103 -29.869 139.753 1.00 43.38 500 LYS A O 1
ATOM 3974 N N . ASP A 1 501 ? -57.876 -30.116 139.723 1.00 37.22 501 ASP A N 1
ATOM 3975 C CA . ASP A 1 501 ? -57.471 -31.298 140.506 1.00 37.22 501 ASP A CA 1
ATOM 3976 C C . ASP A 1 501 ? -56.088 -31.730 140.012 1.00 37.22 501 ASP A C 1
ATOM 3978 O O . ASP A 1 501 ? -55.885 -31.858 138.796 1.00 37.22 501 ASP A O 1
ATOM 3982 N N . ASP A 1 502 ? -55.149 -31.868 140.945 1.00 53.06 502 ASP A N 1
ATOM 3983 C CA . ASP A 1 502 ? -53.719 -32.039 140.683 1.00 53.06 502 ASP A CA 1
ATOM 3984 C C . ASP A 1 502 ? -53.303 -33.526 140.659 1.00 53.06 502 ASP A C 1
ATOM 3986 O O . ASP A 1 502 ? -54.050 -34.418 141.055 1.00 53.06 502 ASP A O 1
ATOM 3990 N N . HIS A 1 503 ? -52.096 -33.796 140.152 1.00 49.84 503 HIS A N 1
ATOM 3991 C CA . HIS A 1 503 ? -51.411 -35.105 140.084 1.00 49.84 503 HIS A CA 1
ATOM 3992 C C . HIS A 1 503 ? -51.856 -36.152 139.040 1.00 49.84 503 HIS A C 1
ATOM 3994 O O . HIS A 1 503 ? -51.056 -37.031 138.733 1.00 49.84 503 HIS A O 1
ATOM 4000 N N . ILE A 1 504 ? -53.026 -36.051 138.394 1.00 50.34 504 ILE A N 1
ATOM 4001 C CA . ILE A 1 504 ? -53.318 -36.861 137.175 1.00 50.34 504 ILE A CA 1
ATOM 4002 C C . ILE A 1 504 ? -52.960 -36.096 135.888 1.00 50.34 504 ILE A C 1
ATOM 4004 O O . ILE A 1 504 ? -52.554 -36.683 134.886 1.00 50.34 504 ILE A O 1
ATOM 4008 N N . LYS A 1 505 ? -53.056 -34.762 135.918 1.00 53.78 505 LYS A N 1
ATOM 4009 C CA . LYS A 1 505 ? -52.834 -33.912 134.738 1.00 53.78 505 LYS A CA 1
ATOM 4010 C C . LYS A 1 505 ? -51.368 -33.806 134.331 1.00 53.78 505 LYS A C 1
ATOM 4012 O O . LYS A 1 505 ? -51.112 -33.650 133.151 1.00 53.78 505 LYS A O 1
ATOM 4017 N N . GLU A 1 506 ? -50.417 -33.930 135.255 1.00 51.72 506 GLU A N 1
ATOM 4018 C CA . GLU A 1 506 ? -48.986 -33.779 134.952 1.00 51.72 506 GLU A CA 1
ATOM 4019 C C . GLU A 1 506 ? -48.455 -34.905 134.053 1.00 51.72 506 GLU A C 1
ATOM 4021 O O . GLU A 1 506 ? -47.761 -34.630 133.078 1.00 51.72 506 GLU A O 1
ATOM 4026 N N . LYS A 1 507 ? -48.868 -36.161 134.289 1.00 58.44 507 LYS A N 1
ATOM 4027 C CA . LYS A 1 507 ? -48.518 -37.285 133.407 1.00 58.44 507 LYS A CA 1
ATOM 4028 C C . LYS A 1 507 ? -49.119 -37.111 132.010 1.00 58.44 507 LYS A C 1
ATOM 4030 O O . LYS A 1 507 ? -48.394 -37.216 131.029 1.00 58.44 507 LYS A O 1
ATOM 4035 N N . ASN A 1 508 ? -50.412 -36.794 131.922 1.00 59.47 508 ASN A N 1
ATOM 4036 C CA . ASN A 1 508 ? -51.082 -36.609 130.632 1.00 59.47 508 ASN A CA 1
ATOM 4037 C C . ASN A 1 508 ? -50.587 -35.347 129.899 1.00 59.47 508 ASN A C 1
ATOM 4039 O O . ASN A 1 508 ? -50.597 -35.316 128.674 1.00 59.47 508 ASN A O 1
ATOM 4043 N N . LEU A 1 509 ? -50.129 -34.319 130.624 1.00 63.62 509 LEU A N 1
ATOM 4044 C CA . LEU A 1 509 ? -49.482 -33.137 130.055 1.00 63.62 509 LEU A CA 1
ATOM 4045 C C . LEU A 1 509 ? -48.099 -33.489 129.502 1.00 63.62 509 LEU A C 1
ATOM 4047 O O . LEU A 1 509 ? -47.800 -33.096 128.386 1.00 63.62 509 LEU A O 1
ATOM 4051 N N . LEU A 1 510 ? -47.286 -34.263 130.230 1.00 65.31 510 LEU A N 1
ATOM 4052 C CA . LEU A 1 510 ? -45.985 -34.745 129.752 1.00 65.31 510 LEU A CA 1
ATOM 4053 C C . LEU A 1 510 ? -46.125 -35.685 128.547 1.00 65.31 510 LEU A C 1
ATOM 4055 O O . LEU A 1 510 ? -45.364 -35.563 127.595 1.00 65.31 510 LEU A O 1
ATOM 4059 N N . GLU A 1 511 ? -47.113 -36.578 128.551 1.00 68.62 511 GLU A N 1
ATOM 4060 C CA . GLU A 1 511 ? -47.423 -37.468 127.426 1.00 68.62 511 GLU A CA 1
ATOM 4061 C C . GLU A 1 511 ? -47.910 -36.660 126.212 1.00 68.62 511 GLU A C 1
ATOM 4063 O O . GLU A 1 511 ? -47.369 -36.810 125.118 1.00 68.62 511 GLU A O 1
ATOM 4068 N N . SER A 1 512 ? -48.803 -35.686 126.429 1.00 69.38 512 SER A N 1
ATOM 4069 C CA . SER A 1 512 ? -49.223 -34.723 125.404 1.00 69.38 512 SER A CA 1
ATOM 4070 C C . SER A 1 512 ? -48.066 -33.863 124.880 1.00 69.38 512 SER A C 1
ATOM 4072 O O . SER A 1 512 ? -48.013 -33.609 123.682 1.00 69.38 512 SER A O 1
ATOM 4074 N N . TRP A 1 513 ? -47.124 -33.444 125.732 1.00 72.19 513 TRP A N 1
ATOM 4075 C CA . TRP A 1 513 ? -45.947 -32.655 125.342 1.00 72.19 513 TRP A CA 1
ATOM 4076 C C . TRP A 1 513 ? -44.926 -33.491 124.568 1.00 72.19 513 TRP A C 1
ATOM 4078 O O . TRP A 1 513 ? -44.290 -32.985 123.645 1.00 72.19 513 TRP A O 1
ATOM 4088 N N . VAL A 1 514 ? -44.780 -34.775 124.902 1.00 75.50 514 VAL A N 1
ATOM 4089 C CA . VAL A 1 514 ? -43.966 -35.726 124.134 1.00 75.50 514 VAL A CA 1
ATOM 4090 C C . VAL A 1 514 ? -44.621 -36.027 122.785 1.00 75.50 514 VAL A C 1
ATOM 4092 O O . VAL A 1 514 ? -43.913 -36.097 121.783 1.00 75.50 514 VAL A O 1
ATOM 4095 N N . GLU A 1 515 ? -45.949 -36.139 122.708 1.00 76.44 515 GLU A N 1
ATOM 4096 C CA . GLU A 1 515 ? -46.659 -36.250 121.428 1.00 76.44 515 GLU A CA 1
ATOM 4097 C C . GLU A 1 515 ? -46.564 -34.971 120.590 1.00 76.44 515 GLU A C 1
ATOM 4099 O O . GLU A 1 515 ? -46.263 -35.075 119.402 1.00 76.44 515 GLU A O 1
ATOM 4104 N N . THR A 1 516 ? -46.730 -33.771 121.162 1.00 73.38 516 THR A N 1
ATOM 4105 C CA . THR A 1 516 ? -46.538 -32.524 120.402 1.00 73.38 516 THR A CA 1
ATOM 4106 C C . THR A 1 516 ? -45.091 -32.358 119.960 1.00 73.38 516 THR A C 1
ATOM 4108 O O . THR A 1 516 ? -44.870 -32.050 118.797 1.00 73.38 516 THR A O 1
ATOM 4111 N N . ALA A 1 517 ? -44.101 -32.656 120.808 1.00 74.94 517 ALA A N 1
ATOM 4112 C CA . ALA A 1 517 ? -42.689 -32.585 120.429 1.00 74.94 517 ALA A CA 1
ATOM 4113 C C . ALA A 1 517 ? -42.310 -33.626 119.359 1.00 74.94 517 ALA A C 1
ATOM 4115 O O . ALA A 1 517 ? -41.545 -33.325 118.444 1.00 74.94 517 ALA A O 1
ATOM 4116 N N . ASN A 1 518 ? -42.857 -34.846 119.420 1.00 76.00 518 ASN A N 1
ATOM 4117 C CA . ASN A 1 518 ? -42.656 -35.852 118.372 1.00 76.00 518 ASN A CA 1
ATOM 4118 C C . ASN A 1 518 ? -43.383 -35.484 117.072 1.00 76.00 518 ASN A C 1
ATOM 4120 O O . ASN A 1 518 ? -42.859 -35.753 115.991 1.00 76.00 518 ASN A O 1
ATOM 4124 N N . LYS A 1 519 ? -44.551 -34.841 117.160 1.00 77.62 519 LYS A N 1
ATOM 4125 C CA . LYS A 1 519 ? -45.289 -34.340 116.002 1.00 77.62 519 LYS A CA 1
ATOM 4126 C C . LYS A 1 519 ? -44.570 -33.161 115.349 1.00 77.62 519 LYS A C 1
ATOM 4128 O O . LYS A 1 519 ? -44.303 -33.231 114.160 1.00 77.62 519 LYS A O 1
ATOM 4133 N N . GLU A 1 520 ? -44.123 -32.169 116.114 1.00 74.56 520 GLU A N 1
ATOM 4134 C CA . GLU A 1 520 ? -43.271 -31.073 115.631 1.00 74.56 520 GLU A CA 1
ATOM 4135 C C . GLU A 1 520 ? -41.959 -31.597 115.028 1.00 74.56 520 GLU A C 1
ATOM 4137 O O . GLU A 1 520 ? -41.523 -31.127 113.978 1.00 74.56 520 GLU A O 1
ATOM 4142 N N . LYS A 1 521 ? -41.345 -32.629 115.622 1.00 80.00 521 LYS A N 1
ATOM 4143 C CA . LYS A 1 521 ? -40.172 -33.314 115.055 1.00 80.00 521 LYS A CA 1
ATOM 4144 C C . LYS A 1 521 ? -40.485 -34.050 113.745 1.00 80.00 521 LYS A C 1
ATOM 4146 O O . LYS A 1 521 ? -39.641 -34.088 112.853 1.00 80.00 521 LYS A O 1
ATOM 4151 N N . SER A 1 522 ? -41.677 -34.630 113.614 1.00 77.38 522 SER A N 1
ATOM 4152 C CA . SER A 1 522 ? -42.149 -35.252 112.371 1.00 77.38 522 SER A CA 1
ATOM 4153 C C . SER A 1 522 ? -42.434 -34.202 111.296 1.00 77.38 522 SER A C 1
ATOM 4155 O O . SER A 1 522 ? -41.975 -34.344 110.166 1.00 77.38 522 SER A O 1
ATOM 4157 N N . ASP A 1 523 ? -43.127 -33.122 111.651 1.00 78.31 523 ASP A N 1
ATOM 4158 C CA . ASP A 1 523 ? -43.511 -32.041 110.745 1.00 78.31 523 ASP A CA 1
ATOM 4159 C C . ASP A 1 523 ? -42.272 -31.263 110.264 1.00 78.31 523 ASP A C 1
ATOM 4161 O O . ASP A 1 523 ? -42.146 -30.973 109.075 1.00 78.31 523 ASP A O 1
ATOM 4165 N N . THR A 1 524 ? -41.287 -31.024 111.139 1.00 75.81 524 THR A N 1
ATOM 4166 C CA . THR A 1 524 ? -39.980 -30.459 110.747 1.00 75.81 524 THR A CA 1
ATOM 4167 C C . THR A 1 524 ? -39.154 -31.417 109.886 1.00 75.81 524 THR A C 1
ATOM 4169 O O . THR A 1 524 ? -38.530 -30.966 108.928 1.00 75.81 524 THR A O 1
ATOM 4172 N N . LEU A 1 525 ? -39.176 -32.733 110.139 1.00 79.69 525 LEU A N 1
ATOM 4173 C CA . LEU A 1 525 ? -38.555 -33.719 109.241 1.00 79.69 525 LEU A CA 1
ATOM 4174 C C . LEU A 1 525 ? -39.220 -33.749 107.859 1.00 79.69 525 LEU A C 1
ATOM 4176 O O . LEU A 1 525 ? -38.518 -33.881 106.856 1.00 79.69 525 LEU A O 1
ATOM 4180 N N . LEU A 1 526 ? -40.545 -33.607 107.795 1.00 79.00 526 LEU A N 1
ATOM 4181 C CA . LEU A 1 526 ? -41.313 -33.582 106.550 1.00 79.00 526 LEU A CA 1
ATOM 4182 C C . LEU A 1 526 ? -41.031 -32.289 105.766 1.00 79.00 526 LEU A C 1
ATOM 4184 O O . LEU A 1 526 ? -40.754 -32.352 104.568 1.00 79.00 526 LEU A O 1
ATOM 4188 N N . LEU A 1 527 ? -40.980 -31.139 106.447 1.00 78.81 527 LEU A N 1
ATOM 4189 C CA . LEU A 1 527 ? -40.578 -29.859 105.858 1.00 78.81 527 LEU A CA 1
ATOM 4190 C C . LEU A 1 527 ? -39.147 -29.921 105.297 1.00 78.81 527 LEU A C 1
ATOM 4192 O O . LEU A 1 527 ? -38.921 -29.572 104.143 1.00 78.81 527 LEU A O 1
ATOM 4196 N N . LEU A 1 528 ? -38.195 -30.455 106.067 1.00 78.69 528 LEU A N 1
ATOM 4197 C CA . LEU A 1 528 ? -36.787 -30.574 105.669 1.00 78.69 528 LEU A CA 1
ATOM 4198 C C . LEU A 1 528 ? -36.603 -31.606 104.535 1.00 78.69 528 LEU A C 1
ATOM 4200 O O . LEU A 1 528 ? -35.744 -31.441 103.666 1.00 78.69 528 LEU A O 1
ATOM 4204 N N . ALA A 1 529 ? -37.434 -32.652 104.480 1.00 79.75 529 ALA A N 1
ATOM 4205 C CA . ALA A 1 529 ? -37.501 -33.567 103.339 1.00 79.75 529 ALA A CA 1
ATOM 4206 C C . ALA A 1 529 ? -38.062 -32.883 102.078 1.00 79.75 529 ALA A C 1
ATOM 4208 O O . ALA A 1 529 ? -37.526 -33.089 100.988 1.00 79.75 529 ALA A O 1
ATOM 4209 N N . HIS A 1 530 ? -39.085 -32.036 102.220 1.00 79.31 530 HIS A N 1
ATOM 4210 C CA . HIS A 1 530 ? -39.654 -31.245 101.129 1.00 79.31 530 HIS A CA 1
ATOM 4211 C C . HIS A 1 530 ? -38.664 -30.190 100.602 1.00 79.31 530 HIS A C 1
ATOM 4213 O O . HIS A 1 530 ? -38.457 -30.103 99.394 1.00 79.31 530 HIS A O 1
ATOM 4219 N N . GLU A 1 531 ? -37.969 -29.462 101.480 1.00 79.88 531 GLU A N 1
ATOM 4220 C CA . GLU A 1 531 ? -36.893 -28.536 101.098 1.00 79.88 531 GLU A CA 1
ATOM 4221 C C . GLU A 1 531 ? -35.746 -29.264 100.386 1.00 79.88 531 GLU A C 1
ATOM 4223 O O . GLU A 1 531 ? -35.299 -28.823 99.329 1.00 79.88 531 GLU A O 1
ATOM 4228 N N . LYS A 1 532 ? -35.312 -30.431 100.884 1.00 82.88 532 LYS A N 1
ATOM 4229 C CA . LYS A 1 532 ? -34.317 -31.267 100.187 1.00 82.88 532 LYS A CA 1
ATOM 4230 C C . LYS A 1 532 ? -34.802 -31.739 98.815 1.00 82.88 532 LYS A C 1
ATOM 4232 O O . LYS A 1 532 ? -33.997 -31.791 97.886 1.00 82.88 532 LYS A O 1
ATOM 4237 N N . ALA A 1 533 ? -36.085 -32.068 98.666 1.00 80.44 533 ALA A N 1
ATOM 4238 C CA . ALA A 1 533 ? -36.666 -32.437 97.378 1.00 80.44 533 ALA A CA 1
ATOM 4239 C C . ALA A 1 533 ? -36.703 -31.244 96.406 1.00 80.44 533 ALA A C 1
ATOM 4241 O O . ALA A 1 533 ? -36.306 -31.399 95.251 1.00 80.44 533 ALA A O 1
ATOM 4242 N N . GLN A 1 534 ? -37.086 -30.049 96.873 1.00 83.19 534 GLN A N 1
ATOM 4243 C CA . GLN A 1 534 ? -37.039 -28.821 96.073 1.00 83.19 534 GLN A CA 1
ATOM 4244 C C . GLN A 1 534 ? -35.610 -28.452 95.666 1.00 83.19 534 GLN A C 1
ATOM 4246 O O . GLN A 1 534 ? -35.370 -28.195 94.490 1.00 83.19 534 GLN A O 1
ATOM 4251 N N . ILE A 1 535 ? -34.646 -28.489 96.592 1.00 82.38 535 ILE A N 1
ATOM 4252 C CA . ILE A 1 535 ? -33.228 -28.240 96.290 1.00 82.38 535 ILE A CA 1
ATOM 4253 C C . ILE A 1 535 ? -32.739 -29.223 95.224 1.00 82.38 535 ILE A C 1
ATOM 4255 O O . ILE A 1 535 ? -32.146 -28.792 94.241 1.00 82.38 535 ILE A O 1
ATOM 4259 N N . LYS A 1 536 ? -33.048 -30.521 95.360 1.00 85.06 536 LYS A N 1
ATOM 4260 C CA . LYS A 1 536 ? -32.649 -31.553 94.390 1.00 85.06 536 LYS A CA 1
ATOM 4261 C C . LYS A 1 536 ? -33.292 -31.363 93.010 1.00 85.06 536 LYS A C 1
ATOM 4263 O O . LYS A 1 536 ? -32.659 -31.658 91.999 1.00 85.06 536 LYS A O 1
ATOM 4268 N N . LEU A 1 537 ? -34.528 -30.862 92.956 1.00 84.12 537 LEU A N 1
ATOM 4269 C CA . LEU A 1 537 ? -35.194 -30.505 91.702 1.00 84.12 537 LEU A CA 1
ATOM 4270 C C . LEU A 1 537 ? -34.543 -29.268 91.061 1.00 84.12 537 LEU A C 1
ATOM 4272 O O . LEU A 1 537 ? -34.280 -29.275 89.864 1.00 84.12 537 LEU A O 1
ATOM 4276 N N . ILE A 1 538 ? -34.232 -28.239 91.856 1.00 83.56 538 ILE A N 1
ATOM 4277 C CA . ILE A 1 538 ? -33.575 -27.004 91.399 1.00 83.56 538 ILE A CA 1
ATOM 4278 C C . ILE A 1 538 ? -32.141 -27.270 90.919 1.00 83.56 538 ILE A C 1
ATOM 4280 O O . ILE A 1 538 ? -31.718 -26.675 89.931 1.00 83.56 538 ILE A O 1
ATOM 4284 N N . THR A 1 539 ? -31.382 -28.154 91.576 1.00 83.62 539 THR A N 1
ATOM 4285 C CA . THR A 1 539 ? -30.060 -28.556 91.070 1.00 83.62 539 THR A CA 1
ATOM 4286 C C . THR A 1 539 ? -30.209 -29.312 89.757 1.00 83.62 539 THR A C 1
ATOM 4288 O O . THR A 1 539 ? -29.611 -28.899 88.775 1.00 83.62 539 THR A O 1
ATOM 4291 N N . ALA A 1 540 ? -31.104 -30.304 89.675 1.00 81.44 540 ALA A N 1
ATOM 4292 C CA . ALA A 1 540 ? -31.313 -31.065 88.442 1.00 81.44 540 ALA A CA 1
ATOM 4293 C C . ALA A 1 540 ? -31.752 -30.192 87.246 1.00 81.44 540 ALA A C 1
ATOM 4295 O O . ALA A 1 540 ? -31.312 -30.433 86.122 1.00 81.44 540 ALA A O 1
ATOM 4296 N N . THR A 1 541 ? -32.581 -29.159 87.456 1.00 85.56 541 THR A N 1
ATOM 4297 C CA . THR A 1 541 ? -32.950 -28.225 86.376 1.00 85.56 541 THR A CA 1
ATOM 4298 C C . THR A 1 541 ? -31.801 -27.305 85.971 1.00 85.56 541 THR A C 1
ATOM 4300 O O . THR A 1 541 ? -31.656 -27.022 84.782 1.00 85.56 541 THR A O 1
ATOM 4303 N N . LYS A 1 542 ? -30.951 -26.875 86.913 1.00 85.06 542 LYS A N 1
ATOM 4304 C CA . LYS A 1 542 ? -29.732 -26.110 86.603 1.00 85.06 542 LYS A CA 1
ATOM 4305 C C . LYS A 1 542 ? -28.690 -26.957 85.879 1.00 85.06 542 LYS A C 1
ATOM 4307 O O . LYS A 1 542 ? -28.145 -26.490 84.886 1.00 85.06 542 LYS A O 1
ATOM 4312 N N . ASP A 1 543 ? -28.469 -28.194 86.308 1.00 85.12 543 ASP A N 1
ATOM 4313 C CA . ASP A 1 543 ? -27.531 -29.127 85.676 1.00 85.12 543 ASP A CA 1
ATOM 4314 C C . ASP A 1 543 ? -27.964 -29.433 84.229 1.00 85.12 543 ASP A C 1
ATOM 4316 O O . ASP A 1 543 ? -27.143 -29.418 83.312 1.00 85.12 543 ASP A O 1
ATOM 4320 N N . ALA A 1 544 ? -29.272 -29.598 83.987 1.00 84.62 544 ALA A N 1
ATOM 4321 C CA . ALA A 1 544 ? -29.824 -29.736 82.638 1.00 84.62 544 ALA A CA 1
ATOM 4322 C C . ALA A 1 544 ? -29.626 -28.472 81.773 1.00 84.62 544 ALA A C 1
ATOM 4324 O O . ALA A 1 544 ? -29.270 -28.579 80.599 1.00 84.62 544 ALA A O 1
ATOM 4325 N N . GLN A 1 545 ? -29.815 -27.272 82.341 1.00 88.50 545 GLN A N 1
ATOM 4326 C CA . GLN A 1 545 ? -29.551 -26.007 81.640 1.00 88.50 545 GLN A CA 1
ATOM 4327 C C . GLN A 1 545 ? -28.062 -25.819 81.316 1.00 88.50 545 GLN A C 1
ATOM 4329 O O . GLN A 1 545 ? -27.738 -25.405 80.205 1.00 88.50 545 GLN A O 1
ATOM 4334 N N . ILE A 1 546 ? -27.165 -26.151 82.249 1.00 89.88 546 ILE A N 1
ATOM 4335 C CA . ILE A 1 546 ? -25.709 -26.104 82.052 1.00 89.88 546 ILE A CA 1
ATOM 4336 C C . ILE A 1 546 ? -25.309 -27.063 80.931 1.00 89.88 546 ILE A C 1
ATOM 4338 O O . ILE A 1 546 ? -24.699 -26.624 79.961 1.00 89.88 546 ILE A O 1
ATOM 4342 N N . SER A 1 547 ? -25.748 -28.322 80.983 1.00 88.50 547 SER A N 1
ATOM 4343 C CA . SER A 1 547 ? -25.415 -29.319 79.959 1.00 88.50 547 SER A CA 1
ATOM 4344 C C . SER A 1 547 ? -25.938 -28.939 78.562 1.00 88.50 547 SER A C 1
ATOM 4346 O O . SER A 1 547 ? -25.286 -29.194 77.547 1.00 88.50 547 SER A O 1
ATOM 4348 N N . GLN A 1 548 ? -27.080 -28.246 78.478 1.00 89.19 548 GLN A N 1
ATOM 4349 C CA . GLN A 1 548 ? -27.575 -27.711 77.207 1.00 89.19 548 GLN A CA 1
ATOM 4350 C C . GLN A 1 548 ? -26.789 -26.477 76.718 1.00 89.19 548 GLN A C 1
ATOM 4352 O O . GLN A 1 548 ? -26.604 -26.318 75.510 1.00 89.19 548 GLN A O 1
ATOM 4357 N N . LEU A 1 549 ? -26.282 -25.628 77.618 1.00 88.94 549 LEU A N 1
ATOM 4358 C CA . LEU A 1 549 ? -25.377 -24.525 77.267 1.00 88.94 549 LEU A CA 1
ATOM 4359 C C . LEU A 1 549 ? -23.998 -25.030 76.820 1.00 88.94 549 LEU A C 1
ATOM 4361 O O . LEU A 1 549 ? -23.469 -24.521 75.835 1.00 88.94 549 LEU A O 1
ATOM 4365 N N . GLU A 1 550 ? -23.452 -26.053 77.480 1.00 90.81 550 GLU A N 1
ATOM 4366 C CA . GLU A 1 550 ? -22.209 -26.732 77.090 1.00 90.81 550 GLU A CA 1
ATOM 4367 C C . GLU A 1 550 ? -22.326 -27.315 75.679 1.00 90.81 550 GLU A C 1
ATOM 4369 O O . GLU A 1 550 ? -21.494 -27.026 74.821 1.00 90.81 550 GLU A O 1
ATOM 4374 N N . LYS A 1 551 ? -23.419 -28.032 75.388 1.00 90.94 551 LYS A N 1
ATOM 4375 C CA . LYS A 1 551 ? -23.683 -28.583 74.052 1.00 90.94 551 LYS A CA 1
ATOM 4376 C C . LYS A 1 551 ? -23.810 -27.500 72.971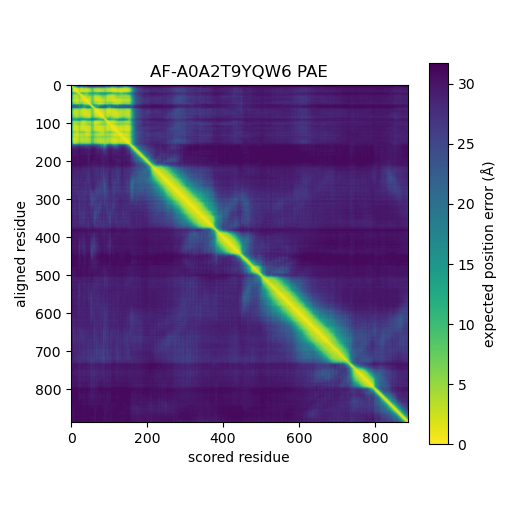 1.00 90.94 551 LYS A C 1
ATOM 4378 O O . LYS A 1 551 ? -23.311 -27.675 71.860 1.00 90.94 551 LYS A O 1
ATOM 4383 N N . ASN A 1 552 ? -24.440 -26.367 73.290 1.00 91.56 552 ASN A N 1
ATOM 4384 C CA . ASN A 1 552 ? -24.533 -25.224 72.376 1.00 91.56 552 ASN A CA 1
ATOM 4385 C C . ASN A 1 552 ? -23.164 -24.553 72.144 1.00 91.56 552 ASN A C 1
ATOM 4387 O O . ASN A 1 552 ? -22.867 -24.148 71.019 1.00 91.56 552 ASN A O 1
ATOM 4391 N N . LEU A 1 553 ? -22.325 -24.444 73.181 1.00 90.81 553 LEU A N 1
ATOM 4392 C CA . LEU A 1 553 ? -20.953 -23.934 73.077 1.00 90.81 553 LEU A CA 1
ATOM 4393 C C . LEU A 1 553 ? -20.069 -24.857 72.234 1.00 90.81 553 LEU A C 1
ATOM 4395 O O . LEU A 1 553 ? -19.342 -24.377 71.367 1.00 90.81 553 LEU A O 1
ATOM 4399 N N . GLU A 1 554 ? -20.169 -26.170 72.435 1.00 92.31 554 GLU A N 1
ATOM 4400 C CA . GLU A 1 554 ? -19.438 -27.162 71.649 1.00 92.31 554 GLU A CA 1
ATOM 4401 C C . GLU A 1 554 ? -19.846 -27.092 70.169 1.00 92.31 554 GLU A C 1
ATOM 4403 O O . GLU A 1 554 ? -18.980 -26.965 69.299 1.00 92.31 554 GLU A O 1
ATOM 4408 N N . GLN A 1 555 ? -21.151 -27.023 69.877 1.00 92.12 555 GLN A N 1
ATOM 4409 C CA . GLN A 1 555 ? -21.663 -26.846 68.514 1.00 92.12 555 GLN A CA 1
ATOM 4410 C C . GLN A 1 555 ? -21.161 -25.542 67.864 1.00 92.12 555 GLN A C 1
ATOM 4412 O O . GLN A 1 555 ? -20.740 -25.558 66.706 1.00 92.12 555 GLN A O 1
ATOM 4417 N N . LYS A 1 556 ? -21.129 -24.426 68.608 1.00 91.19 556 LYS A N 1
ATOM 4418 C CA . LYS A 1 556 ? -20.559 -23.155 68.125 1.00 91.19 556 LYS A CA 1
ATOM 4419 C C . LYS A 1 556 ? -19.041 -23.219 67.926 1.00 91.19 556 LYS A C 1
ATOM 4421 O O . LYS A 1 556 ? -18.539 -22.598 66.994 1.00 91.19 556 LYS A O 1
ATOM 4426 N N . SER A 1 557 ? -18.310 -23.992 68.729 1.00 91.75 557 SER A N 1
ATOM 4427 C CA . SER A 1 557 ? -16.861 -24.177 68.552 1.00 91.75 557 SER A CA 1
ATOM 4428 C C . SER A 1 557 ? -16.520 -24.951 67.270 1.00 91.75 557 SER A C 1
ATOM 4430 O O . SER A 1 557 ? -15.547 -24.625 66.591 1.00 91.75 557 SER A O 1
ATOM 4432 N N . ILE A 1 558 ? -17.355 -25.928 66.896 1.00 92.88 558 ILE A N 1
ATOM 4433 C CA . ILE A 1 558 ? -17.240 -26.675 65.634 1.00 92.88 558 ILE A CA 1
ATOM 4434 C C . ILE A 1 558 ? -17.539 -25.754 64.444 1.00 92.88 558 ILE A C 1
ATOM 4436 O O . ILE A 1 558 ? -16.794 -25.745 63.469 1.00 92.88 558 ILE A O 1
ATOM 4440 N N . GLU A 1 559 ? -18.587 -24.933 64.538 1.00 92.62 559 GLU A N 1
ATOM 4441 C CA . GLU A 1 559 ? -18.948 -23.963 63.496 1.00 92.62 559 GLU A CA 1
ATOM 4442 C C . GLU A 1 559 ? -17.837 -22.921 63.264 1.00 92.62 559 GLU A C 1
ATOM 4444 O O . GLU A 1 559 ? -17.492 -22.646 62.116 1.00 92.62 559 GLU A O 1
ATOM 4449 N N . ILE A 1 560 ? -17.209 -22.412 64.333 1.00 91.25 560 ILE A N 1
ATOM 4450 C CA . ILE A 1 560 ? -16.042 -21.517 64.241 1.00 91.25 560 ILE A CA 1
ATOM 4451 C C . ILE A 1 560 ? -14.863 -22.216 63.552 1.00 91.25 560 ILE A C 1
ATOM 4453 O O . ILE A 1 560 ? -14.311 -21.659 62.606 1.00 91.25 560 ILE A O 1
ATOM 4457 N N . ARG A 1 561 ? -14.514 -23.447 63.953 1.00 93.69 561 ARG A N 1
ATOM 4458 C CA . ARG A 1 561 ? -13.406 -24.202 63.337 1.00 93.69 561 ARG A CA 1
ATOM 4459 C C . ARG A 1 561 ? -13.628 -24.432 61.834 1.00 93.69 561 ARG A C 1
ATOM 4461 O O . ARG A 1 561 ? -12.697 -24.269 61.050 1.00 93.69 561 ARG A O 1
ATOM 4468 N N . ASN A 1 562 ? -14.857 -24.741 61.420 1.00 92.38 562 ASN A N 1
ATOM 4469 C CA . ASN A 1 562 ? -15.198 -24.905 60.003 1.00 92.38 562 ASN A CA 1
ATOM 4470 C C . ASN A 1 562 ? -15.062 -23.582 59.218 1.00 92.38 562 ASN A C 1
ATOM 4472 O O . ASN A 1 562 ? -14.618 -23.581 58.069 1.00 92.38 562 ASN A O 1
ATOM 4476 N N . LEU A 1 563 ? -15.413 -22.443 59.830 1.00 91.81 563 LEU A N 1
ATOM 4477 C CA . LEU A 1 563 ? -15.224 -21.115 59.233 1.00 91.81 563 LEU A CA 1
ATOM 4478 C C . LEU A 1 563 ? -13.739 -20.721 59.143 1.00 91.81 563 LEU A C 1
ATOM 4480 O O . LEU A 1 563 ? -13.329 -20.130 58.144 1.00 91.81 563 LEU A O 1
ATOM 4484 N N . GLU A 1 564 ? -12.921 -21.071 60.139 1.00 92.69 564 GLU A N 1
ATOM 4485 C CA . GLU A 1 564 ? -11.462 -20.889 60.106 1.00 92.69 564 GLU A CA 1
ATOM 4486 C C . GLU A 1 564 ? -10.816 -21.703 58.975 1.00 92.69 564 GLU A C 1
ATOM 4488 O O . GLU A 1 564 ? -10.003 -21.171 58.216 1.00 92.69 564 GLU A O 1
ATOM 4493 N N . GLU A 1 565 ? -11.222 -22.963 58.798 1.00 92.75 565 GLU A N 1
ATOM 4494 C CA . GLU A 1 565 ? -10.750 -23.823 57.707 1.00 92.75 565 GLU A CA 1
ATOM 4495 C C . GLU A 1 565 ? -11.181 -23.288 56.329 1.00 92.75 565 GLU A C 1
ATOM 4497 O O . GLU A 1 565 ? -10.362 -23.192 55.410 1.00 92.75 565 GLU A O 1
ATOM 4502 N N . SER A 1 566 ? -12.430 -22.826 56.195 1.00 92.25 566 SER A N 1
ATOM 4503 C CA . SER A 1 566 ? -12.909 -22.162 54.975 1.00 92.25 566 SER A CA 1
ATOM 4504 C C . SER A 1 566 ? -12.124 -20.880 54.658 1.00 92.25 566 SER A C 1
ATOM 4506 O O . SER A 1 566 ? -11.753 -20.658 53.505 1.00 92.25 566 SER A O 1
ATOM 4508 N N . ASN A 1 567 ? -11.821 -20.048 55.661 1.00 88.75 567 ASN A N 1
ATOM 4509 C CA . ASN A 1 567 ? -11.007 -18.840 55.485 1.00 88.75 567 ASN A CA 1
ATOM 4510 C C . ASN A 1 567 ? -9.550 -19.162 55.123 1.00 88.75 567 ASN A C 1
ATOM 4512 O O . ASN A 1 567 ? -8.957 -18.465 54.297 1.00 88.75 567 ASN A O 1
ATOM 4516 N N . SER A 1 568 ? -8.974 -20.226 55.690 1.00 92.38 568 SER A N 1
ATOM 4517 C CA . SER A 1 568 ? -7.647 -20.727 55.312 1.00 92.38 568 SER A CA 1
ATOM 4518 C C . SER A 1 568 ? -7.613 -21.130 53.833 1.00 92.38 568 SER A C 1
ATOM 4520 O O . SER A 1 568 ? -6.745 -20.682 53.081 1.00 92.38 568 SER A O 1
ATOM 4522 N N . ASN A 1 569 ? -8.618 -21.884 53.378 1.00 92.88 569 ASN A N 1
ATOM 4523 C CA . ASN A 1 569 ? -8.739 -22.309 51.983 1.00 92.88 569 ASN A CA 1
ATOM 4524 C C . ASN A 1 569 ? -8.915 -21.124 51.018 1.00 92.88 569 ASN A C 1
ATOM 4526 O O . ASN A 1 569 ? -8.186 -21.044 50.028 1.00 92.88 569 ASN A O 1
ATOM 4530 N N . LEU A 1 570 ? -9.782 -20.156 51.336 1.00 91.31 570 LEU A N 1
ATOM 4531 C CA . LEU A 1 570 ? -9.931 -18.917 50.556 1.00 91.31 570 LEU A CA 1
ATOM 4532 C C . LEU A 1 570 ? -8.638 -18.084 50.527 1.00 91.31 570 LEU A C 1
ATOM 4534 O O . LEU A 1 570 ? -8.271 -17.534 49.487 1.00 91.31 570 LEU A O 1
ATOM 4538 N N . THR A 1 571 ? -7.899 -18.029 51.638 1.00 93.44 571 THR A N 1
ATOM 4539 C CA . THR A 1 571 ? -6.596 -17.345 51.710 1.00 93.44 571 THR A CA 1
ATOM 4540 C C . THR A 1 571 ? -5.561 -18.024 50.811 1.00 93.44 571 THR A C 1
ATOM 4542 O O . THR A 1 571 ? -4.771 -17.348 50.150 1.00 93.44 571 THR A O 1
ATOM 4545 N N . ASN A 1 572 ? -5.565 -19.357 50.749 1.00 92.75 572 ASN A N 1
ATOM 4546 C CA . ASN A 1 572 ? -4.656 -20.119 49.897 1.00 92.75 572 ASN A CA 1
ATOM 4547 C C . ASN A 1 572 ? -5.014 -19.974 48.409 1.00 92.75 572 ASN A C 1
ATOM 4549 O O . ASN A 1 572 ? -4.119 -19.695 47.615 1.00 92.75 572 ASN A O 1
ATOM 4553 N N . GLN A 1 573 ? -6.301 -20.035 48.046 1.00 93.75 573 GLN A N 1
ATOM 4554 C CA . GLN A 1 573 ? -6.780 -19.729 46.687 1.00 93.75 573 GLN A CA 1
ATOM 4555 C C . GLN A 1 573 ? -6.427 -18.297 46.257 1.00 93.75 573 GLN A C 1
ATOM 4557 O O . GLN A 1 573 ? -5.991 -18.062 45.133 1.00 93.75 573 GLN A O 1
ATOM 4562 N N . THR A 1 574 ? -6.540 -17.328 47.169 1.00 89.81 574 THR A N 1
ATOM 4563 C CA . THR A 1 574 ? -6.132 -15.941 46.900 1.00 89.81 574 THR A CA 1
ATOM 4564 C C . THR A 1 574 ? -4.629 -15.861 46.597 1.00 89.81 574 THR A C 1
ATOM 4566 O O . THR A 1 574 ? -4.231 -15.206 45.637 1.00 89.81 574 THR A O 1
ATOM 4569 N N . LYS A 1 575 ? -3.775 -16.575 47.347 1.00 93.12 575 LYS A N 1
ATOM 4570 C CA . LYS A 1 575 ? -2.320 -16.626 47.093 1.00 93.12 575 LYS A CA 1
ATOM 4571 C C . LYS A 1 575 ? -1.956 -17.309 45.770 1.00 93.12 575 LYS A C 1
ATOM 4573 O O . LYS A 1 575 ? -1.012 -16.859 45.118 1.00 93.12 575 LYS A O 1
ATOM 4578 N N . THR A 1 576 ? -2.664 -18.367 45.366 1.00 92.75 576 THR A N 1
ATOM 4579 C CA . THR A 1 576 ? -2.419 -19.015 44.065 1.00 92.75 576 THR A CA 1
ATOM 4580 C C . THR A 1 576 ? -2.811 -18.089 42.920 1.00 92.75 576 THR A C 1
ATOM 4582 O O . THR A 1 576 ? -1.983 -17.852 42.046 1.00 92.75 576 THR A O 1
ATOM 4585 N N . LEU A 1 577 ? -3.984 -17.447 42.994 1.00 91.62 577 LEU A N 1
ATOM 4586 C CA . LEU A 1 577 ? -4.423 -16.459 42.001 1.00 91.62 577 LEU A CA 1
ATOM 4587 C C . LEU A 1 577 ? -3.456 -15.268 41.895 1.00 91.62 577 LEU A C 1
ATOM 4589 O O . LEU A 1 577 ? -3.108 -14.863 40.791 1.00 91.62 577 LEU A O 1
ATOM 4593 N N . PHE A 1 578 ? -2.947 -14.736 43.014 1.00 91.62 578 PHE A N 1
ATOM 4594 C CA . PHE A 1 578 ? -1.908 -13.693 42.982 1.00 91.62 578 PHE A CA 1
ATOM 4595 C C . PHE A 1 578 ? -0.602 -14.162 42.320 1.00 91.62 578 PHE A C 1
ATOM 4597 O O . PHE A 1 578 ? 0.082 -13.362 41.682 1.00 91.62 578 PHE A O 1
ATOM 4604 N N . SER A 1 579 ? -0.254 -15.443 42.460 1.00 91.06 579 SER A N 1
ATOM 4605 C CA . SER A 1 579 ? 0.945 -16.022 41.842 1.00 91.06 579 SER A CA 1
ATOM 4606 C C . SER A 1 579 ? 0.768 -16.191 40.330 1.00 91.06 579 SER A C 1
ATOM 4608 O O . SER A 1 579 ? 1.654 -15.804 39.571 1.00 91.06 579 SER A O 1
ATOM 4610 N N . GLU A 1 580 ? -0.389 -16.691 39.889 1.00 92.88 580 GLU A N 1
ATOM 4611 C CA . GLU A 1 580 ? -0.767 -16.799 38.472 1.00 92.88 580 GLU A CA 1
ATOM 4612 C C . GLU A 1 580 ? -0.825 -15.421 37.803 1.00 92.88 580 GLU A C 1
ATOM 4614 O O . GLU A 1 580 ? -0.202 -15.212 36.766 1.00 92.88 580 GLU A O 1
ATOM 4619 N N . LEU A 1 581 ? -1.462 -14.439 38.445 1.00 92.00 581 LEU A N 1
ATOM 4620 C CA . LEU A 1 581 ? -1.557 -13.066 37.940 1.00 92.00 581 LEU A CA 1
ATOM 4621 C C . LEU A 1 581 ? -0.170 -12.398 37.847 1.00 92.00 581 LEU A C 1
ATOM 4623 O O . LEU A 1 581 ? 0.103 -11.650 36.905 1.00 92.00 581 LEU A O 1
ATOM 4627 N N . GLY A 1 582 ? 0.748 -12.728 38.762 1.00 90.50 582 GLY A N 1
ATOM 4628 C CA . GLY A 1 582 ? 2.158 -12.335 38.682 1.00 90.50 582 GLY A CA 1
ATOM 4629 C C . GLY A 1 582 ? 2.920 -12.976 37.512 1.00 90.50 582 GLY A C 1
ATOM 4630 O O . GLY A 1 582 ? 3.757 -12.310 36.903 1.00 90.50 582 GLY A O 1
ATOM 4631 N N . LEU A 1 583 ? 2.619 -14.231 37.156 1.00 92.50 583 LEU A N 1
ATOM 4632 C CA . LEU A 1 583 ? 3.177 -14.886 35.965 1.00 92.50 583 LEU A CA 1
ATOM 4633 C C . LEU A 1 583 ? 2.627 -14.254 34.679 1.00 92.50 583 LEU A C 1
ATOM 4635 O O . LEU A 1 583 ? 3.416 -13.816 33.846 1.00 92.50 583 LEU A O 1
ATOM 4639 N N . THR A 1 584 ? 1.306 -14.086 34.566 1.00 89.44 584 THR A N 1
ATOM 4640 C CA . THR A 1 584 ? 0.661 -13.427 33.413 1.00 89.44 584 THR A CA 1
ATOM 4641 C C . THR A 1 584 ? 1.156 -11.990 33.212 1.00 89.44 584 THR A C 1
ATOM 4643 O O . THR A 1 584 ? 1.272 -11.514 32.082 1.00 89.44 584 THR A O 1
ATOM 4646 N N . THR A 1 585 ? 1.491 -11.283 34.297 1.00 91.06 585 THR A N 1
ATOM 4647 C CA . THR A 1 585 ? 2.080 -9.935 34.215 1.00 91.06 585 THR A CA 1
ATOM 4648 C C . THR A 1 585 ? 3.467 -9.967 33.568 1.00 91.06 585 THR A C 1
ATOM 4650 O O . THR A 1 585 ? 3.731 -9.151 32.689 1.00 91.06 585 THR A O 1
ATOM 4653 N N . ARG A 1 586 ? 4.320 -10.941 33.920 1.00 91.75 586 ARG A N 1
ATOM 4654 C CA . ARG A 1 586 ? 5.642 -11.118 33.289 1.00 91.75 586 ARG A CA 1
ATOM 4655 C C . ARG A 1 586 ? 5.534 -11.512 31.822 1.00 91.75 586 ARG A C 1
ATOM 4657 O O . ARG A 1 586 ? 6.197 -10.906 30.994 1.00 91.75 586 ARG A O 1
ATOM 4664 N N . GLU A 1 587 ? 4.644 -12.444 31.482 1.00 93.38 587 GLU A N 1
ATOM 4665 C CA . GLU A 1 587 ? 4.389 -12.815 30.082 1.00 93.38 587 GLU A CA 1
ATOM 4666 C C . GLU A 1 587 ? 3.980 -11.588 29.250 1.00 93.38 587 GLU A C 1
ATOM 4668 O O . GLU A 1 587 ? 4.471 -11.383 28.141 1.00 93.38 587 GLU A O 1
ATOM 4673 N N . LYS A 1 588 ? 3.137 -10.708 29.805 1.00 89.56 588 LYS A N 1
ATOM 4674 C CA . LYS A 1 588 ? 2.757 -9.441 29.167 1.00 89.56 588 LYS A CA 1
ATOM 4675 C C . LYS A 1 588 ? 3.940 -8.472 29.005 1.00 89.56 588 LYS A C 1
ATOM 4677 O O . LYS A 1 588 ? 4.015 -7.789 27.982 1.00 89.56 588 LYS A O 1
ATOM 4682 N N . GLU A 1 589 ? 4.848 -8.395 29.976 1.00 92.12 589 GLU A N 1
ATOM 4683 C CA . GLU A 1 589 ? 6.084 -7.598 29.889 1.00 92.12 589 GLU A CA 1
ATOM 4684 C C . GLU A 1 589 ? 7.057 -8.155 28.832 1.00 92.12 589 GLU A C 1
ATOM 4686 O O . GLU A 1 589 ? 7.633 -7.378 28.062 1.00 92.12 589 GLU A O 1
ATOM 4691 N N . ASP A 1 590 ? 7.172 -9.480 28.719 1.00 93.62 590 ASP A N 1
ATOM 4692 C CA . ASP A 1 590 ? 7.974 -10.160 27.697 1.00 93.62 590 ASP A CA 1
ATOM 4693 C C . ASP A 1 590 ? 7.401 -9.933 26.287 1.00 93.62 590 ASP A C 1
ATOM 4695 O O . ASP A 1 590 ? 8.130 -9.498 25.390 1.00 93.62 590 ASP A O 1
ATOM 4699 N N . TYR A 1 591 ? 6.087 -10.111 26.090 1.00 92.31 591 TYR A N 1
ATOM 4700 C CA . TYR A 1 591 ? 5.427 -9.799 24.814 1.00 92.31 591 TYR A CA 1
ATOM 4701 C C . TYR A 1 591 ? 5.560 -8.315 24.445 1.00 92.31 591 TYR A C 1
ATOM 4703 O O . TYR A 1 591 ? 5.848 -7.995 23.292 1.00 92.31 591 TYR A O 1
ATOM 4711 N N . SER A 1 592 ? 5.414 -7.399 25.409 1.00 92.31 592 SER A N 1
ATOM 4712 C CA . SER A 1 592 ? 5.643 -5.962 25.195 1.00 92.31 592 SER A CA 1
ATOM 4713 C C . SER A 1 592 ? 7.083 -5.684 24.742 1.00 92.31 592 SER A C 1
ATOM 4715 O O . SER A 1 592 ? 7.312 -4.985 23.752 1.00 92.31 592 SER A O 1
ATOM 4717 N N . SER A 1 593 ? 8.063 -6.312 25.395 1.00 93.00 593 SER A N 1
ATOM 4718 C CA . SER A 1 593 ? 9.482 -6.209 25.039 1.00 93.00 593 SER A CA 1
ATOM 4719 C C . SER A 1 593 ? 9.778 -6.771 23.643 1.00 93.00 593 SER A C 1
ATOM 4721 O O . SER A 1 593 ? 10.607 -6.223 22.913 1.00 93.00 593 SER A O 1
ATOM 4723 N N . GLN A 1 594 ? 9.090 -7.840 23.237 1.00 95.94 594 GLN A N 1
ATOM 4724 C CA . GLN A 1 594 ? 9.220 -8.432 21.907 1.00 95.94 594 GLN A CA 1
ATOM 4725 C C . GLN A 1 594 ? 8.560 -7.571 20.818 1.00 95.94 594 GLN A C 1
ATOM 4727 O O . GLN A 1 594 ? 9.149 -7.388 19.754 1.00 95.94 594 GLN A O 1
ATOM 4732 N N . ILE A 1 595 ? 7.406 -6.955 21.100 1.00 89.94 595 ILE A N 1
ATOM 4733 C CA . ILE A 1 595 ? 6.760 -5.968 20.217 1.00 89.94 595 ILE A CA 1
ATOM 4734 C C . ILE A 1 595 ? 7.661 -4.741 20.014 1.00 89.94 595 ILE A C 1
ATOM 4736 O O . ILE A 1 595 ? 7.781 -4.254 18.892 1.00 89.94 595 ILE A O 1
ATOM 4740 N N . ILE A 1 596 ? 8.336 -4.256 21.063 1.00 94.12 596 ILE A N 1
ATOM 4741 C CA . ILE A 1 596 ? 9.290 -3.140 20.950 1.00 94.12 596 ILE A CA 1
ATOM 4742 C C . ILE A 1 596 ? 10.451 -3.507 20.013 1.00 94.12 596 ILE A C 1
ATOM 4744 O O . ILE A 1 596 ? 10.755 -2.724 19.113 1.00 94.12 596 ILE A O 1
ATOM 4748 N N . LYS A 1 597 ? 11.046 -4.702 20.162 1.00 95.06 597 LYS A N 1
ATOM 4749 C CA . LYS A 1 597 ? 12.123 -5.192 19.276 1.00 95.06 597 LYS A CA 1
ATOM 4750 C C . LYS A 1 597 ? 11.672 -5.301 17.818 1.00 95.06 597 LYS A C 1
ATOM 4752 O O . LYS A 1 597 ? 12.331 -4.757 16.932 1.00 95.06 597 LYS A O 1
ATOM 4757 N N . LEU A 1 598 ? 10.514 -5.920 17.577 1.00 93.50 598 LEU A N 1
ATOM 4758 C CA . LEU A 1 598 ? 9.941 -6.031 16.234 1.00 93.50 598 LEU A CA 1
ATOM 4759 C C . LEU A 1 598 ? 9.678 -4.650 15.623 1.00 93.50 598 LEU A C 1
ATOM 4761 O O . LEU A 1 598 ? 10.024 -4.429 14.469 1.00 93.50 598 LEU A O 1
ATOM 4765 N N . ASN A 1 599 ? 9.155 -3.688 16.390 1.00 91.56 599 ASN A N 1
ATOM 4766 C CA . ASN A 1 599 ? 8.958 -2.315 15.917 1.00 91.56 599 ASN A CA 1
ATOM 4767 C C . ASN A 1 599 ? 10.278 -1.592 15.597 1.00 91.56 599 ASN A C 1
ATOM 4769 O O . ASN A 1 599 ? 10.316 -0.810 14.646 1.00 91.56 599 ASN A O 1
ATOM 4773 N N . THR A 1 600 ? 11.363 -1.836 16.346 1.00 94.25 600 THR A N 1
ATOM 4774 C CA . THR A 1 600 ? 12.685 -1.283 16.001 1.00 94.25 600 THR A CA 1
ATOM 4775 C C . THR A 1 600 ? 13.242 -1.888 14.713 1.00 94.25 600 THR A C 1
ATOM 4777 O O . THR A 1 600 ? 13.658 -1.132 13.838 1.00 94.25 600 THR A O 1
ATOM 4780 N N . GLU A 1 601 ? 13.145 -3.208 14.531 1.00 95.19 601 GLU A N 1
ATOM 4781 C CA . GLU A 1 601 ? 13.556 -3.883 13.291 1.00 95.19 601 GLU A CA 1
ATOM 4782 C C . GLU A 1 601 ? 12.727 -3.407 12.087 1.00 95.19 601 GLU A C 1
ATOM 4784 O O . GLU A 1 601 ? 13.276 -3.097 11.028 1.00 95.19 601 GLU A O 1
ATOM 4789 N N . LEU A 1 602 ? 11.406 -3.265 12.248 1.00 91.69 602 LEU A N 1
ATOM 4790 C CA . LEU A 1 602 ? 10.514 -2.744 11.208 1.00 91.69 602 LEU A CA 1
ATOM 4791 C C . LEU A 1 602 ? 10.899 -1.306 10.831 1.00 91.69 602 LEU A C 1
ATOM 4793 O O . LEU A 1 602 ? 10.979 -0.978 9.648 1.00 91.69 602 LEU A O 1
ATOM 4797 N N . LYS A 1 603 ? 11.219 -0.459 11.819 1.00 93.94 603 LYS A N 1
ATOM 4798 C CA . LYS A 1 603 ? 11.683 0.915 11.585 1.00 93.94 603 LYS A CA 1
ATOM 4799 C C . LYS A 1 603 ? 12.992 0.945 10.792 1.00 93.94 603 LYS A C 1
ATOM 4801 O O . LYS A 1 603 ? 13.076 1.690 9.816 1.00 93.94 603 LYS A O 1
ATOM 4806 N N . GLU A 1 604 ? 13.969 0.110 11.142 1.00 93.88 604 GLU A N 1
ATOM 4807 C CA . GLU A 1 604 ? 15.218 -0.032 10.379 1.00 93.88 604 GLU A CA 1
ATOM 4808 C C . GLU A 1 604 ? 14.950 -0.479 8.936 1.00 93.88 604 GLU A C 1
ATOM 4810 O O . GLU A 1 604 ? 15.407 0.179 8.001 1.00 93.88 604 GLU A O 1
ATOM 4815 N N . LYS A 1 605 ? 14.114 -1.507 8.725 1.00 92.69 605 LYS A N 1
ATOM 4816 C CA . LYS A 1 605 ? 13.725 -1.950 7.375 1.00 92.69 605 LYS A CA 1
ATOM 4817 C C . LYS A 1 605 ? 13.015 -0.857 6.572 1.00 92.69 605 LYS A C 1
ATOM 4819 O O . LYS A 1 605 ? 13.306 -0.709 5.388 1.00 92.69 605 LYS A O 1
ATOM 4824 N N . THR A 1 606 ? 12.143 -0.052 7.189 1.00 92.44 606 THR A N 1
ATOM 4825 C CA . THR A 1 606 ? 11.509 1.087 6.493 1.00 92.44 606 THR A CA 1
ATOM 4826 C C . THR A 1 606 ? 12.492 2.202 6.139 1.00 92.44 606 THR A C 1
ATOM 4828 O O . THR A 1 606 ? 12.282 2.887 5.142 1.00 92.44 606 THR A O 1
ATOM 4831 N N . ASN A 1 607 ? 13.572 2.383 6.905 1.00 92.88 607 ASN A N 1
ATOM 4832 C CA . ASN A 1 607 ? 14.626 3.335 6.557 1.00 92.88 607 ASN A CA 1
ATOM 4833 C C . ASN A 1 607 ? 15.461 2.815 5.378 1.00 92.88 607 ASN A C 1
ATOM 4835 O O . ASN A 1 607 ? 15.599 3.531 4.391 1.00 92.88 607 ASN A O 1
ATOM 4839 N N . SER A 1 608 ? 15.901 1.551 5.405 1.00 91.19 608 SER A N 1
ATOM 4840 C CA . SER A 1 608 ? 16.615 0.941 4.271 1.00 91.19 608 SER A CA 1
ATOM 4841 C C . SER A 1 608 ? 15.776 0.903 2.985 1.00 91.19 608 SER A C 1
ATOM 4843 O O . SER A 1 608 ? 16.314 1.041 1.890 1.00 91.19 608 SER A O 1
ATOM 4845 N N . ALA A 1 609 ? 14.449 0.755 3.094 1.00 90.19 609 ALA A N 1
ATOM 4846 C CA . ALA A 1 609 ? 13.547 0.854 1.946 1.00 90.19 609 ALA A CA 1
ATOM 4847 C C . ALA A 1 609 ? 13.538 2.267 1.330 1.00 90.19 609 ALA A C 1
ATOM 4849 O O . ALA A 1 609 ? 13.633 2.395 0.112 1.00 90.19 609 ALA A O 1
ATOM 4850 N N . LYS A 1 610 ? 13.504 3.323 2.157 1.00 92.44 610 LYS A N 1
ATOM 4851 C CA . LYS A 1 610 ? 13.595 4.724 1.700 1.00 92.44 610 LYS A CA 1
ATOM 4852 C C . LYS A 1 610 ? 14.957 5.054 1.091 1.00 92.44 610 LYS A C 1
ATOM 4854 O O . LYS A 1 610 ? 15.024 5.792 0.115 1.00 92.44 610 LYS A O 1
ATOM 4859 N N . GLU A 1 611 ? 16.039 4.505 1.640 1.00 93.38 611 GLU A N 1
ATOM 4860 C CA . GLU A 1 611 ? 17.386 4.640 1.068 1.00 93.38 611 GLU A CA 1
ATOM 4861 C C . GLU A 1 611 ? 17.467 3.984 -0.319 1.00 93.38 611 GLU A C 1
ATOM 4863 O O . GLU A 1 611 ? 17.981 4.592 -1.256 1.00 93.38 611 GLU A O 1
ATOM 4868 N N . LEU A 1 612 ? 16.887 2.789 -0.490 1.00 91.88 612 LEU A N 1
ATOM 4869 C CA . LEU A 1 612 ? 16.770 2.129 -1.796 1.00 91.88 612 LEU A CA 1
ATOM 4870 C C . LEU A 1 612 ? 15.903 2.917 -2.788 1.00 91.88 612 LEU A C 1
ATOM 4872 O O . LEU A 1 612 ? 16.237 2.978 -3.969 1.00 91.88 612 LEU A O 1
ATOM 4876 N N . GLU A 1 613 ? 14.807 3.523 -2.335 1.00 91.00 613 GLU A N 1
ATOM 4877 C CA . GLU A 1 613 ? 13.941 4.371 -3.164 1.00 91.00 613 GLU A CA 1
ATOM 4878 C C . GLU A 1 613 ? 14.672 5.643 -3.628 1.00 91.00 613 GLU A C 1
ATOM 4880 O O . GLU A 1 613 ? 14.647 5.978 -4.814 1.00 91.00 613 GLU A O 1
ATOM 4885 N N . LEU A 1 614 ? 15.422 6.293 -2.729 1.00 92.88 614 LEU A N 1
ATOM 4886 C CA . LEU A 1 614 ? 16.276 7.434 -3.062 1.00 92.88 614 LEU A CA 1
ATOM 4887 C C . LEU A 1 614 ? 17.372 7.047 -4.069 1.00 92.88 614 LEU A C 1
ATOM 4889 O O . LEU A 1 614 ? 17.574 7.764 -5.046 1.00 92.88 614 LEU A O 1
ATOM 4893 N N . MET A 1 615 ? 18.027 5.896 -3.877 1.00 91.25 615 MET A N 1
ATOM 4894 C CA . MET A 1 615 ? 19.044 5.373 -4.800 1.00 91.25 615 MET A CA 1
ATOM 4895 C C . MET A 1 615 ? 18.475 4.997 -6.175 1.00 91.25 615 MET A C 1
ATOM 4897 O O . MET A 1 615 ? 19.142 5.193 -7.189 1.00 91.25 615 MET A O 1
ATOM 4901 N N . LYS A 1 616 ? 17.237 4.487 -6.245 1.00 93.25 616 LYS A N 1
ATOM 4902 C CA . LYS A 1 616 ? 16.537 4.284 -7.525 1.00 93.25 616 LYS A CA 1
ATOM 4903 C C . LYS A 1 616 ? 16.264 5.614 -8.220 1.00 93.25 616 LYS A C 1
ATOM 4905 O O . LYS A 1 616 ? 16.492 5.726 -9.421 1.00 93.25 616 LYS A O 1
ATOM 4910 N N . LYS A 1 617 ? 15.799 6.623 -7.476 1.00 93.06 617 LYS A N 1
ATOM 4911 C CA . LYS A 1 617 ? 15.518 7.951 -8.028 1.00 93.06 617 LYS A CA 1
ATOM 4912 C C . LYS A 1 617 ? 16.778 8.599 -8.610 1.00 93.06 617 LYS A C 1
ATOM 4914 O O . LYS A 1 617 ? 16.746 9.005 -9.768 1.00 93.06 617 LYS A O 1
ATOM 4919 N N . THR A 1 618 ? 17.881 8.634 -7.859 1.00 91.12 618 THR A N 1
ATOM 4920 C CA . THR A 1 618 ? 19.147 9.198 -8.359 1.00 91.12 618 THR A CA 1
ATOM 4921 C C . THR A 1 618 ? 19.681 8.410 -9.554 1.00 91.12 618 THR A C 1
ATOM 4923 O O . THR A 1 618 ? 20.121 9.015 -10.524 1.00 91.12 618 THR A O 1
ATOM 4926 N N . TYR A 1 619 ? 19.559 7.076 -9.558 1.00 90.69 619 TYR A N 1
ATOM 4927 C CA . TYR A 1 619 ? 19.903 6.255 -10.723 1.00 90.69 619 TYR A CA 1
ATOM 4928 C C . TYR A 1 619 ? 19.093 6.628 -11.978 1.00 90.69 619 TYR A C 1
ATOM 4930 O O . TYR A 1 619 ? 19.669 6.749 -13.060 1.00 90.69 619 TYR A O 1
ATOM 4938 N N . TYR A 1 620 ? 17.778 6.850 -11.862 1.00 89.12 620 TYR A N 1
ATOM 4939 C CA . TYR A 1 620 ? 16.955 7.292 -12.994 1.00 89.12 620 TYR A CA 1
ATOM 4940 C C . TYR A 1 620 ? 17.297 8.713 -13.461 1.00 89.12 620 TYR A C 1
ATOM 4942 O O . TYR A 1 620 ? 17.312 8.963 -14.666 1.00 89.12 620 TYR A O 1
ATOM 4950 N N . GLU A 1 621 ? 17.605 9.627 -12.537 1.00 91.38 621 GLU A N 1
ATOM 4951 C CA . GLU A 1 621 ? 18.065 10.984 -12.856 1.00 91.38 621 GLU A CA 1
ATOM 4952 C C . GLU A 1 621 ? 19.399 10.938 -13.624 1.00 91.38 621 GLU A C 1
ATOM 4954 O O . GLU A 1 621 ? 19.464 11.435 -14.749 1.00 91.38 621 GLU A O 1
ATOM 4959 N N . THR A 1 622 ? 20.405 10.210 -13.127 1.00 89.94 622 THR A N 1
ATOM 4960 C CA . THR A 1 622 ? 21.689 10.012 -13.825 1.00 89.94 622 THR A CA 1
ATOM 4961 C C . THR A 1 622 ? 21.530 9.281 -15.164 1.00 89.94 622 THR A C 1
ATOM 4963 O O . THR A 1 622 ? 22.203 9.623 -16.134 1.00 89.94 622 THR A O 1
ATOM 4966 N N . LYS A 1 623 ? 20.619 8.301 -15.279 1.00 90.75 623 LYS A N 1
ATOM 4967 C CA . LYS A 1 623 ? 20.335 7.626 -16.561 1.00 90.75 623 LYS A CA 1
ATOM 4968 C C . LYS A 1 623 ? 19.719 8.589 -17.584 1.00 90.75 623 LYS A C 1
ATOM 4970 O O . LYS A 1 623 ? 20.055 8.519 -18.765 1.00 90.75 623 LYS A O 1
ATOM 4975 N N . LYS A 1 624 ? 18.851 9.505 -17.142 1.00 89.56 624 LYS A N 1
ATOM 4976 C CA . LYS A 1 624 ? 18.262 10.551 -17.991 1.00 89.56 624 LYS A CA 1
ATOM 4977 C C . LYS A 1 624 ? 19.308 11.575 -18.439 1.00 89.56 624 LYS A C 1
ATOM 4979 O O . LYS A 1 624 ? 19.323 11.936 -19.613 1.00 89.56 624 LYS A O 1
ATOM 4984 N N . GLU A 1 625 ? 20.191 12.006 -17.540 1.00 91.00 625 GLU A N 1
ATOM 4985 C CA . GLU A 1 625 ? 21.331 12.875 -17.868 1.00 91.00 625 GLU A CA 1
ATOM 4986 C C . GLU A 1 625 ? 22.269 12.197 -18.876 1.00 91.00 625 GLU A C 1
ATOM 4988 O O . GLU A 1 625 ? 22.584 12.782 -19.908 1.00 91.00 625 GLU A O 1
ATOM 4993 N N . SER A 1 626 ? 22.619 10.924 -18.654 1.00 89.56 626 SER A N 1
ATOM 4994 C CA . SER A 1 626 ? 23.431 10.131 -19.589 1.00 89.56 626 SER A CA 1
ATOM 4995 C C . SER A 1 626 ? 22.800 10.048 -20.980 1.00 89.56 626 SER A C 1
ATOM 4997 O O . SER A 1 626 ? 23.498 10.242 -21.968 1.00 89.56 626 SER A O 1
ATOM 4999 N N . HIS A 1 627 ? 21.487 9.810 -21.080 1.00 88.69 627 HIS A N 1
ATOM 5000 C CA . HIS A 1 627 ? 20.797 9.782 -22.373 1.00 88.69 627 HIS A CA 1
ATOM 5001 C C . HIS A 1 627 ? 20.763 11.164 -23.048 1.00 88.69 627 HIS A C 1
ATOM 5003 O O . HIS A 1 627 ? 20.924 11.258 -24.262 1.00 88.69 627 HIS A O 1
ATOM 5009 N N . SER A 1 628 ? 20.633 12.247 -22.272 1.00 88.25 628 SER A N 1
ATOM 5010 C CA . SER A 1 628 ? 20.751 13.613 -22.797 1.00 88.25 628 SER A CA 1
ATOM 5011 C C . SER A 1 628 ? 22.149 13.897 -23.357 1.00 88.25 628 SER A C 1
ATOM 5013 O O . SER A 1 628 ? 22.261 14.545 -24.395 1.00 88.25 628 SER A O 1
ATOM 5015 N N . HIS A 1 629 ? 23.204 13.404 -22.703 1.00 87.75 629 HIS A N 1
ATOM 5016 C CA . HIS A 1 629 ? 24.578 13.520 -23.196 1.00 87.75 629 HIS A CA 1
ATOM 5017 C C . HIS A 1 629 ? 24.853 12.622 -24.411 1.00 87.75 629 HIS A C 1
ATOM 5019 O O . HIS A 1 629 ? 25.622 13.018 -25.282 1.00 87.75 629 HIS A O 1
ATOM 5025 N N . GLU A 1 630 ? 24.211 11.454 -24.514 1.00 89.38 630 GLU A N 1
ATOM 5026 C CA . GLU A 1 630 ? 24.281 10.597 -25.708 1.00 89.38 630 GLU A CA 1
ATOM 5027 C C . GLU A 1 630 ? 23.680 11.320 -26.930 1.00 89.38 630 GLU A C 1
ATOM 5029 O O . GLU A 1 630 ? 24.332 11.417 -27.965 1.00 89.38 630 GLU A O 1
ATOM 5034 N N . LEU A 1 631 ? 22.500 11.938 -26.782 1.00 89.62 631 LEU A N 1
ATOM 5035 C CA . LEU A 1 631 ? 21.857 12.739 -27.838 1.00 89.62 631 LEU A CA 1
ATOM 5036 C C . LEU A 1 631 ? 22.670 13.992 -28.218 1.00 89.62 631 LEU A C 1
ATOM 5038 O O . LEU A 1 631 ? 22.753 14.359 -29.392 1.00 89.62 631 LEU A O 1
ATOM 5042 N N . GLU A 1 632 ? 23.285 14.664 -27.240 1.00 91.31 632 GLU A N 1
ATOM 5043 C CA . GLU A 1 632 ? 24.184 15.798 -27.494 1.00 91.31 632 GLU A CA 1
ATOM 5044 C C . GLU A 1 632 ? 25.440 15.355 -28.261 1.00 91.31 632 GLU A C 1
ATOM 5046 O O . GLU A 1 632 ? 25.857 16.023 -29.210 1.00 91.31 632 GLU A O 1
ATOM 5051 N N . LYS A 1 633 ? 26.003 14.195 -27.907 1.00 91.62 633 LYS A N 1
ATOM 5052 C CA . LYS A 1 633 ? 27.131 13.573 -28.607 1.00 91.62 633 LYS A CA 1
ATOM 5053 C C . LYS A 1 633 ? 26.763 13.173 -30.038 1.00 91.62 633 LYS A C 1
ATOM 5055 O O . LYS A 1 633 ? 27.518 13.518 -30.938 1.00 91.62 633 LYS A O 1
ATOM 5060 N N . GLU A 1 634 ? 25.620 12.529 -30.276 1.00 89.50 634 GLU A N 1
ATOM 5061 C CA . GLU A 1 634 ? 25.142 12.205 -31.633 1.00 89.50 634 GLU A CA 1
ATOM 5062 C C . GLU A 1 634 ? 24.969 13.471 -32.491 1.00 89.50 634 GLU A C 1
ATOM 5064 O O . GLU A 1 634 ? 25.394 13.514 -33.646 1.00 89.50 634 GLU A O 1
ATOM 5069 N N . SER A 1 635 ? 24.416 14.542 -31.912 1.00 91.00 635 SER A N 1
ATOM 5070 C CA . SER A 1 635 ? 24.286 15.848 -32.575 1.00 91.00 635 SER A CA 1
ATOM 5071 C C . SER A 1 635 ? 25.649 16.471 -32.921 1.00 91.00 635 SER A C 1
ATOM 5073 O O . SER A 1 635 ? 25.839 17.004 -34.019 1.00 91.00 635 SER A O 1
ATOM 5075 N N . LEU A 1 636 ? 26.631 16.359 -32.019 1.00 91.12 636 LEU A N 1
ATOM 5076 C CA . LEU A 1 636 ? 28.008 16.805 -32.251 1.00 91.12 636 LEU A CA 1
ATOM 5077 C C . LEU A 1 636 ? 28.725 15.955 -33.308 1.00 91.12 636 LEU A C 1
ATOM 5079 O O . LEU A 1 636 ? 29.378 16.516 -34.184 1.00 91.12 636 LEU A O 1
ATOM 5083 N N . GLU A 1 637 ? 28.594 14.628 -33.272 1.00 91.00 637 GLU A N 1
ATOM 5084 C CA . GLU A 1 637 ? 29.153 13.710 -34.275 1.00 91.00 637 GLU A CA 1
ATOM 5085 C C . GLU A 1 637 ? 28.559 13.982 -35.664 1.00 91.00 637 GLU A C 1
ATOM 5087 O O . GLU A 1 637 ? 29.304 14.078 -36.645 1.00 91.00 637 GLU A O 1
ATOM 5092 N N . GLY A 1 638 ? 27.247 14.231 -35.740 1.00 91.12 638 GLY A N 1
ATOM 5093 C CA . GLY A 1 638 ? 26.581 14.720 -36.945 1.00 91.12 638 GLY A CA 1
ATOM 5094 C C . GLY A 1 638 ? 27.197 16.025 -37.453 1.00 91.12 638 GLY A C 1
ATOM 5095 O O . GLY A 1 638 ? 27.577 16.104 -38.619 1.00 91.12 638 GLY A O 1
ATOM 5096 N N . TRP A 1 639 ? 27.385 17.023 -36.582 1.00 94.19 639 TRP A N 1
ATOM 5097 C CA . TRP A 1 639 ? 28.002 18.306 -36.947 1.00 94.19 639 TRP A CA 1
ATOM 5098 C C . TRP A 1 639 ? 29.464 18.171 -37.408 1.00 94.19 639 TRP A C 1
ATOM 5100 O O . TRP A 1 639 ? 29.869 18.832 -38.368 1.00 94.19 639 TRP A O 1
ATOM 5110 N N . TYR A 1 640 ? 30.254 17.298 -36.774 1.00 90.81 640 TYR A N 1
ATOM 5111 C CA . TYR A 1 640 ? 31.626 16.998 -37.193 1.00 90.81 640 TYR A CA 1
ATOM 5112 C C . TYR A 1 640 ? 31.676 16.298 -38.555 1.00 90.81 640 TYR A C 1
ATOM 5114 O O . TYR A 1 640 ? 32.502 16.674 -39.385 1.00 90.81 640 TYR A O 1
ATOM 5122 N N . SER A 1 641 ? 30.778 15.344 -38.818 1.00 92.06 641 SER A N 1
ATOM 5123 C CA . SER A 1 641 ? 30.636 14.693 -40.129 1.00 92.06 641 SER A CA 1
ATOM 5124 C C . SER A 1 641 ? 30.268 15.707 -41.221 1.00 92.06 641 SER A C 1
ATOM 5126 O O . SER A 1 641 ? 30.888 15.757 -42.284 1.00 92.06 641 SER A O 1
ATOM 5128 N N . ASP A 1 642 ? 29.334 16.610 -40.917 1.00 92.75 642 ASP A N 1
ATOM 5129 C CA . ASP A 1 642 ? 28.908 17.700 -41.797 1.00 92.75 642 ASP A CA 1
ATOM 5130 C C . ASP A 1 642 ? 30.051 18.687 -42.109 1.00 92.75 642 ASP A C 1
ATOM 5132 O O . ASP A 1 642 ? 30.156 19.222 -43.220 1.00 92.75 642 ASP A O 1
ATOM 5136 N N . LEU A 1 643 ? 30.914 18.953 -41.122 1.00 92.38 643 LEU A N 1
ATOM 5137 C CA . LEU A 1 643 ? 32.095 19.803 -41.261 1.00 92.38 643 LEU A CA 1
ATOM 5138 C C . LEU A 1 643 ? 33.206 19.113 -42.064 1.00 92.38 643 LEU A C 1
ATOM 5140 O O . LEU A 1 643 ? 33.803 19.756 -42.929 1.00 92.38 643 LEU A O 1
ATOM 5144 N N . ASP A 1 644 ? 33.455 17.823 -41.832 1.00 93.62 644 ASP A N 1
ATOM 5145 C CA . ASP A 1 644 ? 34.425 17.031 -42.595 1.00 93.62 644 ASP A CA 1
ATOM 5146 C C . ASP A 1 644 ? 33.984 16.859 -44.056 1.00 93.62 644 ASP A C 1
ATOM 5148 O O . ASP A 1 644 ? 34.780 17.053 -44.973 1.00 93.62 644 ASP A O 1
ATOM 5152 N N . MET A 1 645 ? 32.692 16.629 -44.313 1.00 91.75 645 MET A N 1
ATOM 5153 C CA . MET A 1 645 ? 32.143 16.601 -45.671 1.00 91.75 645 MET A CA 1
ATOM 5154 C C . MET A 1 645 ? 32.328 17.951 -46.385 1.00 91.75 645 MET A C 1
ATOM 5156 O O . MET A 1 645 ? 32.750 17.981 -47.543 1.00 91.75 645 MET A O 1
ATOM 5160 N N . LYS A 1 646 ? 32.084 19.081 -45.703 1.00 94.38 646 LYS A N 1
ATOM 5161 C CA . LYS A 1 646 ? 32.364 20.427 -46.245 1.00 94.38 646 LYS A CA 1
ATOM 5162 C C . LYS A 1 646 ? 33.856 20.631 -46.518 1.00 94.38 646 LYS A C 1
ATOM 5164 O O . LYS A 1 646 ? 34.209 21.127 -47.588 1.00 94.38 646 LYS A O 1
ATOM 5169 N N . LEU A 1 647 ? 34.729 20.217 -45.599 1.00 93.88 647 LEU A N 1
ATOM 5170 C CA . LEU A 1 647 ? 36.180 20.311 -45.760 1.00 93.88 647 LEU A CA 1
ATOM 5171 C C . LEU A 1 647 ? 36.668 19.469 -46.947 1.00 93.88 647 LEU A C 1
ATOM 5173 O O . LEU A 1 647 ? 37.431 19.966 -47.772 1.00 93.88 647 LEU A O 1
ATOM 5177 N N . ASN A 1 648 ? 36.180 18.236 -47.085 1.00 92.25 648 ASN A N 1
ATOM 5178 C CA . ASN A 1 648 ? 36.495 17.346 -48.199 1.00 92.25 648 ASN A CA 1
ATOM 5179 C C . ASN A 1 648 ? 35.990 17.891 -49.542 1.00 92.25 648 ASN A C 1
ATOM 5181 O O . ASN A 1 648 ? 36.715 17.805 -50.534 1.00 92.25 648 ASN A O 1
ATOM 5185 N N . LEU A 1 649 ? 34.811 18.522 -49.585 1.00 93.06 649 LEU A N 1
ATOM 5186 C CA . LEU A 1 649 ? 34.311 19.207 -50.783 1.00 93.06 649 LEU A CA 1
ATOM 5187 C C . LEU A 1 649 ? 35.194 20.400 -51.184 1.00 93.06 649 LEU A C 1
ATOM 5189 O O . LEU A 1 649 ? 35.505 20.554 -52.365 1.00 93.06 649 LEU A O 1
ATOM 5193 N N . GLU A 1 650 ? 35.648 21.228 -50.237 1.00 92.38 650 GLU A N 1
ATOM 5194 C CA . GLU A 1 650 ? 36.614 22.304 -50.527 1.00 92.38 650 GLU A CA 1
ATOM 5195 C C . GLU A 1 650 ? 37.994 21.756 -50.935 1.00 92.38 650 GLU A C 1
ATOM 5197 O O . GLU A 1 650 ? 38.653 22.289 -51.834 1.00 92.38 650 GLU A O 1
ATOM 5202 N N . LEU A 1 651 ? 38.420 20.636 -50.350 1.00 93.19 651 LEU A N 1
ATOM 5203 C CA . LEU A 1 651 ? 39.652 19.938 -50.715 1.00 93.19 651 LEU A CA 1
ATOM 5204 C C . LEU A 1 651 ? 39.555 19.343 -52.136 1.00 93.19 651 LEU A C 1
ATOM 5206 O O . LEU A 1 651 ? 40.515 19.393 -52.907 1.00 93.19 651 LEU A O 1
ATOM 5210 N N . GLU A 1 652 ? 38.388 18.847 -52.549 1.00 90.94 652 GLU A N 1
ATOM 5211 C CA . GLU A 1 652 ? 38.147 18.389 -53.920 1.00 90.94 652 GLU A CA 1
ATOM 5212 C C . GLU A 1 652 ? 38.076 19.557 -54.922 1.00 90.94 652 GLU A C 1
ATOM 5214 O O . GLU A 1 652 ? 38.653 19.470 -56.009 1.00 90.94 652 GLU A O 1
ATOM 5219 N N . LYS A 1 653 ? 37.439 20.681 -54.560 1.00 93.38 653 LYS A N 1
ATOM 5220 C CA . LYS A 1 653 ? 37.442 21.916 -55.370 1.00 93.38 653 LYS A CA 1
ATOM 5221 C C . LYS A 1 653 ? 38.861 22.443 -55.580 1.00 93.38 653 LYS A C 1
ATOM 5223 O O . LYS A 1 653 ? 39.247 22.729 -56.711 1.00 93.38 653 LYS A O 1
ATOM 5228 N N . THR A 1 654 ? 39.662 22.531 -54.518 1.00 91.38 654 THR A N 1
ATOM 5229 C CA . THR A 1 654 ? 41.058 22.993 -54.605 1.00 91.38 654 THR A CA 1
ATOM 5230 C C . THR A 1 654 ? 41.943 22.028 -55.396 1.00 91.38 654 THR A C 1
ATOM 5232 O O . THR A 1 654 ? 42.758 22.492 -56.192 1.00 91.38 654 THR A O 1
ATOM 5235 N N . LYS A 1 655 ? 41.735 20.705 -55.293 1.00 93.50 655 LYS A N 1
ATOM 5236 C CA . LYS A 1 655 ? 42.358 19.713 -56.194 1.00 93.50 655 LYS A CA 1
ATOM 5237 C C . LYS A 1 655 ? 41.999 19.957 -57.665 1.00 93.50 655 LYS A C 1
ATOM 5239 O O . LYS A 1 655 ? 42.896 19.951 -58.504 1.00 93.50 655 LYS A O 1
ATOM 5244 N N . LYS A 1 656 ? 40.723 20.204 -57.988 1.00 93.19 656 LYS A N 1
ATOM 5245 C CA . LYS A 1 656 ? 40.272 20.502 -59.364 1.00 93.19 656 LYS A CA 1
ATOM 5246 C C . LYS A 1 656 ? 40.916 21.782 -59.908 1.00 93.19 656 LYS A C 1
ATOM 5248 O O . LYS A 1 656 ? 41.497 21.745 -60.988 1.00 93.19 656 LYS A O 1
ATOM 5253 N N . LEU A 1 657 ? 40.918 22.862 -59.124 1.00 91.69 657 LEU A N 1
ATOM 5254 C CA . LEU A 1 657 ? 41.583 24.124 -59.478 1.00 91.69 657 LEU A CA 1
ATOM 5255 C C . LEU A 1 657 ? 43.105 23.970 -59.650 1.00 91.69 657 LEU A C 1
ATOM 5257 O O . LEU A 1 657 ? 43.705 24.658 -60.473 1.00 91.69 657 LEU A O 1
ATOM 5261 N N . LEU A 1 658 ? 43.748 23.071 -58.896 1.00 92.56 658 LEU A N 1
ATOM 5262 C CA . LEU A 1 658 ? 45.174 22.776 -59.056 1.00 92.56 658 LEU A CA 1
ATOM 5263 C C . LEU A 1 658 ? 45.460 22.041 -60.376 1.00 92.56 658 LEU A C 1
ATOM 5265 O O . LEU A 1 658 ? 46.409 22.400 -61.068 1.00 92.56 658 LEU A O 1
ATOM 5269 N N . ILE A 1 659 ? 44.620 21.071 -60.753 1.00 93.25 659 ILE A N 1
ATOM 5270 C CA . ILE A 1 659 ? 44.721 20.365 -62.042 1.00 93.25 659 ILE A CA 1
ATOM 5271 C C . ILE A 1 659 ? 44.523 21.346 -63.206 1.00 93.25 659 ILE A C 1
ATOM 5273 O O . ILE A 1 659 ? 45.357 21.390 -64.108 1.00 93.25 659 ILE A O 1
ATOM 5277 N N . GLU A 1 660 ? 43.484 22.184 -63.152 1.00 92.12 660 GLU A N 1
ATOM 5278 C CA . GLU A 1 660 ? 43.214 23.221 -64.159 1.00 92.12 660 GLU A CA 1
ATOM 5279 C C . GLU A 1 660 ? 44.389 24.208 -64.282 1.00 92.12 660 GLU A C 1
ATOM 5281 O O . GLU A 1 660 ? 44.857 24.505 -65.382 1.00 92.12 660 GLU A O 1
ATOM 5286 N N . LYS A 1 661 ? 44.951 24.657 -63.152 1.00 92.88 661 LYS A N 1
ATOM 5287 C CA . LYS A 1 661 ? 46.160 25.492 -63.124 1.00 92.88 661 LYS A CA 1
ATOM 5288 C C . LYS A 1 661 ? 47.355 24.803 -63.793 1.00 92.88 661 LYS A C 1
ATOM 5290 O O . LYS A 1 661 ? 48.108 25.464 -64.509 1.00 92.88 661 LYS A O 1
ATOM 5295 N N . ASP A 1 662 ? 47.554 23.507 -63.573 1.00 92.31 662 ASP A N 1
ATOM 5296 C CA . ASP A 1 662 ? 48.651 22.752 -64.187 1.00 92.31 662 ASP A CA 1
ATOM 5297 C C . ASP A 1 662 ? 48.437 22.515 -65.689 1.00 92.31 662 ASP A C 1
ATOM 5299 O O . ASP A 1 662 ? 49.407 22.491 -66.450 1.00 92.31 662 ASP A O 1
ATOM 5303 N N . GLU A 1 663 ? 47.192 22.399 -66.150 1.00 93.06 663 GLU A N 1
ATOM 5304 C CA . GLU A 1 663 ? 46.842 22.386 -67.576 1.00 93.06 663 GLU A CA 1
ATOM 5305 C C . GLU A 1 663 ? 47.108 23.746 -68.235 1.00 93.06 663 GLU A C 1
ATOM 5307 O O . GLU A 1 663 ? 47.852 23.811 -69.218 1.00 93.06 663 GLU A O 1
ATOM 5312 N N . ILE A 1 664 ? 46.646 24.843 -67.627 1.00 92.44 664 ILE A N 1
ATOM 5313 C CA . ILE A 1 664 ? 46.941 26.215 -68.073 1.00 92.44 664 ILE A CA 1
ATOM 5314 C C . ILE A 1 664 ? 48.457 26.472 -68.099 1.00 92.44 664 ILE A C 1
ATOM 5316 O O . ILE A 1 664 ? 48.971 27.073 -69.043 1.00 92.44 664 ILE A O 1
ATOM 5320 N N . ASN A 1 665 ? 49.210 25.983 -67.107 1.00 91.44 665 ASN A N 1
ATOM 5321 C CA . ASN A 1 665 ? 50.671 26.084 -67.097 1.00 91.44 665 ASN A CA 1
ATOM 5322 C C . ASN A 1 665 ? 51.315 25.296 -68.247 1.00 91.44 665 ASN A C 1
ATOM 5324 O O . ASN A 1 665 ? 52.226 25.818 -68.893 1.00 91.44 665 ASN A O 1
ATOM 5328 N N . LYS A 1 666 ? 50.855 24.071 -68.543 1.00 92.19 666 LYS A N 1
ATOM 5329 C CA . LYS A 1 666 ? 51.336 23.294 -69.704 1.00 92.19 666 LYS A CA 1
ATOM 5330 C C . LYS A 1 666 ? 51.084 24.049 -71.008 1.00 92.19 666 LYS A C 1
ATOM 5332 O O . LYS A 1 666 ? 51.984 24.109 -71.845 1.00 92.19 666 LYS A O 1
ATOM 5337 N N . ASP A 1 667 ? 49.917 24.664 -71.168 1.00 92.38 667 ASP A N 1
ATOM 5338 C CA . ASP A 1 667 ? 49.579 25.423 -72.375 1.00 92.38 667 ASP A CA 1
ATOM 5339 C C . ASP A 1 667 ? 50.356 26.742 -72.477 1.00 92.38 667 ASP A C 1
ATOM 5341 O O . ASP A 1 667 ? 50.889 27.054 -73.543 1.00 92.38 667 ASP A O 1
ATOM 5345 N N . LEU A 1 668 ? 50.578 27.451 -71.365 1.00 91.06 668 LEU A N 1
ATOM 5346 C CA . LEU A 1 668 ? 51.523 28.572 -71.309 1.00 91.06 668 LEU A CA 1
ATOM 5347 C C . LEU A 1 668 ? 52.954 28.146 -71.666 1.00 91.06 668 LEU A C 1
ATOM 5349 O O . LEU A 1 668 ? 53.663 28.898 -72.333 1.00 91.06 668 LEU A O 1
ATOM 5353 N N . HIS A 1 669 ? 53.399 26.953 -71.262 1.00 89.12 669 HIS A N 1
ATOM 5354 C CA . HIS A 1 669 ? 54.703 26.420 -71.660 1.00 89.12 669 HIS A CA 1
ATOM 5355 C C . HIS A 1 669 ? 54.767 26.086 -73.159 1.00 89.12 669 HIS A C 1
ATOM 5357 O O . HIS A 1 669 ? 55.770 26.422 -73.792 1.00 89.12 669 HIS A O 1
ATOM 5363 N N . LYS A 1 670 ? 53.707 25.514 -73.751 1.00 91.44 670 LYS A N 1
ATOM 5364 C CA . LYS A 1 670 ? 53.604 25.311 -75.211 1.00 91.44 670 LYS A CA 1
ATOM 5365 C C . LYS A 1 670 ? 53.668 26.646 -75.958 1.00 91.44 670 LYS A C 1
ATOM 5367 O O . LYS A 1 670 ? 54.516 26.803 -76.830 1.00 91.44 670 LYS A O 1
ATOM 5372 N N . LEU A 1 671 ? 52.852 27.627 -75.561 1.00 89.62 671 LEU A N 1
ATOM 5373 C CA . LEU A 1 671 ? 52.820 28.962 -76.170 1.00 89.62 671 LEU A CA 1
ATOM 5374 C C . LEU A 1 671 ? 54.149 29.712 -76.003 1.00 89.62 671 LEU A C 1
ATOM 5376 O O . LEU A 1 671 ? 54.566 30.430 -76.907 1.00 89.62 671 LEU A O 1
ATOM 5380 N N . ARG A 1 672 ? 54.857 29.548 -74.878 1.00 91.56 672 ARG A N 1
ATOM 5381 C CA . ARG A 1 672 ? 56.219 30.086 -74.706 1.00 91.56 672 ARG A CA 1
ATOM 5382 C C . ARG A 1 672 ? 57.218 29.423 -75.654 1.00 91.56 672 ARG A C 1
ATOM 5384 O O . ARG A 1 672 ? 58.031 30.131 -76.237 1.00 91.56 672 ARG A O 1
ATOM 5391 N N . ALA A 1 673 ? 57.150 28.105 -75.837 1.00 88.69 673 ALA A N 1
ATOM 5392 C CA . ALA A 1 673 ? 58.021 27.384 -76.766 1.00 88.69 673 ALA A CA 1
ATOM 5393 C C . ALA A 1 673 ? 57.720 27.720 -78.240 1.00 88.69 673 ALA A C 1
ATOM 5395 O O . ALA A 1 673 ? 58.638 27.812 -79.051 1.00 88.69 673 ALA A O 1
ATOM 5396 N N . GLU A 1 674 ? 56.453 27.939 -78.593 1.00 90.00 674 GLU A N 1
ATOM 5397 C CA . GLU A 1 674 ? 56.045 28.397 -79.924 1.00 90.00 674 GLU A CA 1
ATOM 5398 C C . GLU A 1 674 ? 56.488 29.843 -80.186 1.00 90.00 674 GLU A C 1
ATOM 5400 O O . GLU A 1 674 ? 57.117 30.111 -81.208 1.00 90.00 674 GLU A O 1
ATOM 5405 N N . ASN A 1 675 ? 56.279 30.755 -79.229 1.00 85.94 675 ASN A N 1
ATOM 5406 C CA . ASN A 1 675 ? 56.806 32.119 -79.311 1.00 85.94 675 ASN A CA 1
ATOM 5407 C C . ASN A 1 675 ? 58.339 32.144 -79.414 1.00 85.94 675 ASN A C 1
ATOM 5409 O O . ASN A 1 675 ? 58.868 32.921 -80.201 1.00 85.94 675 ASN A O 1
ATOM 5413 N N . ALA A 1 676 ? 59.058 31.283 -78.683 1.00 89.38 676 ALA A N 1
ATOM 5414 C CA . ALA A 1 676 ? 60.513 31.171 -78.802 1.00 89.38 676 ALA A CA 1
ATOM 5415 C C . ALA A 1 676 ? 60.938 30.763 -80.225 1.00 89.38 676 ALA A C 1
ATOM 5417 O O . ALA A 1 676 ? 61.773 31.436 -80.821 1.00 89.38 676 ALA A O 1
ATOM 5418 N N . LYS A 1 677 ? 60.293 29.747 -80.818 1.00 88.00 677 LYS A N 1
ATOM 5419 C CA . LYS A 1 677 ? 60.535 29.341 -82.217 1.00 88.00 677 LYS A CA 1
ATOM 5420 C C . LYS A 1 677 ? 60.212 30.447 -83.223 1.00 88.00 677 LYS A C 1
ATOM 5422 O O . LYS A 1 677 ? 60.925 30.601 -84.210 1.00 88.00 677 LYS A O 1
ATOM 5427 N N . LEU A 1 678 ? 59.145 31.216 -82.995 1.00 87.88 678 LEU A N 1
ATOM 5428 C CA . LEU A 1 678 ? 58.808 32.362 -83.844 1.00 87.88 678 LEU A CA 1
ATOM 5429 C C . LEU A 1 678 ? 59.870 33.463 -83.730 1.00 87.88 678 LEU A C 1
ATOM 5431 O O . LEU A 1 678 ? 60.263 34.014 -84.754 1.00 87.88 678 LEU A O 1
ATOM 5435 N N . VAL A 1 679 ? 60.377 33.747 -82.525 1.00 88.00 679 VAL A N 1
ATOM 5436 C CA . VAL A 1 679 ? 61.476 34.703 -82.304 1.00 88.00 679 VAL A CA 1
ATOM 5437 C C . VAL A 1 679 ? 62.769 34.234 -82.979 1.00 88.00 679 VAL A C 1
ATOM 5439 O O . VAL A 1 679 ? 63.352 35.013 -83.727 1.00 88.00 679 VAL A O 1
ATOM 5442 N N . GLU A 1 680 ? 63.169 32.969 -82.815 1.00 84.62 680 GLU A N 1
ATOM 5443 C CA . GLU A 1 680 ? 64.317 32.376 -83.527 1.00 84.62 680 GLU A CA 1
ATOM 5444 C C . GLU A 1 680 ? 64.149 32.478 -85.054 1.00 84.62 680 GLU A C 1
ATOM 5446 O O . GLU A 1 680 ? 65.076 32.867 -85.766 1.00 84.62 680 GLU A O 1
ATOM 5451 N N . GLY A 1 681 ? 62.942 32.210 -85.566 1.00 86.50 681 GLY A N 1
ATOM 5452 C CA . GLY A 1 681 ? 62.601 32.397 -86.976 1.00 86.50 681 GLY A CA 1
ATOM 5453 C C . GLY A 1 681 ? 62.739 33.853 -87.432 1.00 86.50 681 GLY A C 1
ATOM 5454 O O . GLY A 1 681 ? 63.357 34.120 -88.462 1.00 86.50 681 GLY A O 1
ATOM 5455 N N . PHE A 1 682 ? 62.226 34.815 -86.657 1.00 85.06 682 PHE A N 1
ATOM 5456 C CA . PHE A 1 682 ? 62.391 36.246 -86.932 1.00 85.06 682 PHE A CA 1
ATOM 5457 C C . PHE A 1 682 ? 63.860 36.687 -86.897 1.00 85.06 682 PHE A C 1
ATOM 5459 O O . PHE A 1 682 ? 64.253 37.528 -87.708 1.00 85.06 682 PHE A O 1
ATOM 5466 N N . GLU A 1 683 ? 64.685 36.128 -86.009 1.00 83.25 683 GLU A N 1
ATOM 5467 C CA . GLU A 1 683 ? 66.127 36.385 -85.989 1.00 83.25 683 GLU A CA 1
ATOM 5468 C C . GLU A 1 683 ? 66.840 35.775 -87.205 1.00 83.25 683 GLU A C 1
ATOM 5470 O O . GLU A 1 683 ? 67.659 36.468 -87.813 1.00 83.25 683 GLU A O 1
ATOM 5475 N N . SER A 1 684 ? 66.473 34.563 -87.647 1.00 83.44 684 SER A N 1
ATOM 5476 C CA . SER A 1 684 ? 66.966 33.983 -88.911 1.00 83.44 684 SER A CA 1
ATOM 5477 C C . SER A 1 684 ? 66.620 34.879 -90.101 1.00 83.44 684 SER A C 1
ATOM 5479 O O . SER A 1 684 ? 67.520 35.330 -90.806 1.00 83.44 684 SER A O 1
ATOM 5481 N N . TYR A 1 685 ? 65.347 35.260 -90.265 1.00 82.31 685 TYR A N 1
ATOM 5482 C CA . TYR A 1 685 ? 64.919 36.164 -91.340 1.00 82.31 685 TYR A CA 1
ATOM 5483 C C . TYR A 1 685 ? 65.611 37.534 -91.279 1.00 82.31 685 TYR A C 1
ATOM 5485 O O . TYR A 1 685 ? 65.907 38.137 -92.313 1.00 82.31 685 TYR A O 1
ATOM 5493 N N . LYS A 1 686 ? 65.891 38.053 -90.079 1.00 86.12 686 LYS A N 1
ATOM 5494 C CA . LYS A 1 686 ? 66.636 39.305 -89.891 1.00 86.12 686 LYS A CA 1
ATOM 5495 C C . LYS A 1 686 ? 68.099 39.158 -90.316 1.00 86.12 686 LYS A C 1
ATOM 5497 O O . LYS A 1 686 ? 68.625 40.075 -90.947 1.00 86.12 686 LYS A O 1
ATOM 5502 N N . ASN A 1 687 ? 68.732 38.026 -90.011 1.00 83.19 687 ASN A N 1
ATOM 5503 C CA . ASN A 1 687 ? 70.100 37.715 -90.423 1.00 83.19 687 ASN A CA 1
ATOM 5504 C C . ASN A 1 687 ? 70.188 37.504 -91.941 1.00 83.19 687 ASN A C 1
ATOM 5506 O O . ASN A 1 687 ? 70.976 38.185 -92.588 1.00 83.19 687 ASN A O 1
ATOM 5510 N N . GLU A 1 688 ? 69.294 36.708 -92.531 1.00 84.25 688 GLU A N 1
ATOM 5511 C CA . GLU A 1 688 ? 69.173 36.534 -93.987 1.00 84.25 688 GLU A CA 1
ATOM 5512 C C . GLU A 1 688 ? 68.961 37.875 -94.711 1.00 84.25 688 GLU A C 1
ATOM 5514 O O . GLU A 1 688 ? 69.612 38.162 -95.714 1.00 84.25 688 GLU A O 1
ATOM 5519 N N . ASN A 1 689 ? 68.107 38.758 -94.184 1.00 86.19 689 ASN A N 1
ATOM 5520 C CA . ASN A 1 689 ? 67.900 40.100 -94.738 1.00 86.19 689 ASN A CA 1
ATOM 5521 C C . ASN A 1 689 ? 69.153 40.993 -94.607 1.00 86.19 689 ASN A C 1
ATOM 5523 O O . ASN A 1 689 ? 69.423 41.823 -95.477 1.00 86.19 689 ASN A O 1
ATOM 5527 N N . ASN A 1 690 ? 69.949 40.831 -93.546 1.00 84.25 690 ASN A N 1
ATOM 5528 C CA . ASN A 1 690 ? 71.236 41.517 -93.411 1.00 84.25 690 ASN A CA 1
ATOM 5529 C C . ASN A 1 690 ? 72.277 40.972 -94.403 1.00 84.25 690 ASN A C 1
ATOM 5531 O O . ASN A 1 690 ? 72.973 41.770 -95.033 1.00 84.25 690 ASN A O 1
ATOM 5535 N N . ASP A 1 691 ? 72.325 39.659 -94.626 1.00 83.62 691 ASP A N 1
ATOM 5536 C CA . ASP A 1 691 ? 73.193 39.033 -95.629 1.00 83.62 691 ASP A CA 1
ATOM 5537 C C . ASP A 1 691 ? 72.796 39.434 -97.057 1.00 83.62 691 ASP A C 1
ATOM 5539 O O . ASP A 1 691 ? 73.661 39.757 -97.873 1.00 83.62 691 ASP A O 1
ATOM 5543 N N . ILE A 1 692 ? 71.496 39.532 -97.355 1.00 83.25 692 ILE A N 1
ATOM 5544 C CA . ILE A 1 692 ? 70.984 40.064 -98.628 1.00 83.25 692 ILE A CA 1
ATOM 5545 C C . ILE A 1 692 ? 71.399 41.531 -98.814 1.00 83.25 692 ILE A C 1
ATOM 5547 O O . ILE A 1 692 ? 71.829 41.913 -99.906 1.00 83.25 692 ILE A O 1
ATOM 5551 N N . LYS A 1 693 ? 71.328 42.368 -97.766 1.00 85.12 693 LYS A N 1
ATOM 5552 C CA . LYS A 1 693 ? 71.843 43.751 -97.820 1.00 85.12 693 LYS A CA 1
ATOM 5553 C C . LYS A 1 693 ? 73.351 43.783 -98.072 1.00 85.12 693 LYS A C 1
ATOM 5555 O O . LYS A 1 693 ? 73.794 44.580 -98.896 1.00 85.12 693 LYS A O 1
ATOM 5560 N N . LEU A 1 694 ? 74.124 42.915 -97.418 1.00 88.00 694 LEU A N 1
ATOM 5561 C CA . LEU A 1 694 ? 75.575 42.820 -97.595 1.00 88.00 694 LEU A CA 1
ATOM 5562 C C . LEU A 1 694 ? 75.949 42.347 -99.009 1.00 88.00 694 LEU A C 1
ATOM 5564 O O . LEU A 1 694 ? 76.825 42.937 -99.639 1.00 88.00 694 LEU A O 1
ATOM 5568 N N . MET A 1 695 ? 75.254 41.341 -99.549 1.00 81.44 695 MET A N 1
ATOM 5569 C CA . MET A 1 695 ? 75.407 40.917 -100.945 1.00 81.44 695 MET A CA 1
ATOM 5570 C C . MET A 1 695 ? 75.053 42.044 -101.916 1.00 81.44 695 MET A C 1
ATOM 5572 O O . MET A 1 695 ? 75.793 42.281 -102.866 1.00 81.44 695 MET A O 1
ATOM 5576 N N . LYS A 1 696 ? 73.962 42.779 -101.668 1.00 85.31 696 LYS A N 1
ATOM 5577 C CA . LYS A 1 696 ? 73.560 43.921 -102.500 1.00 85.31 696 LYS A CA 1
ATOM 5578 C C . LYS A 1 696 ? 74.597 45.049 -102.472 1.00 85.31 696 LYS A C 1
ATOM 5580 O O . LYS A 1 696 ? 74.842 45.649 -103.515 1.00 85.31 696 LYS A O 1
ATOM 5585 N N . ALA A 1 697 ? 75.222 45.307 -101.321 1.00 83.19 697 ALA A N 1
ATOM 5586 C CA . ALA A 1 697 ? 76.316 46.268 -101.188 1.00 83.19 697 ALA A CA 1
ATOM 5587 C C . ALA A 1 697 ? 77.568 45.820 -101.962 1.00 83.19 697 ALA A C 1
ATOM 5589 O O . ALA A 1 697 ? 78.061 46.575 -102.792 1.00 83.19 697 ALA A O 1
ATOM 5590 N N . ARG A 1 698 ? 78.015 44.566 -101.797 1.00 85.19 698 ARG A N 1
ATOM 5591 C CA . ARG A 1 698 ? 79.150 44.003 -102.559 1.00 85.19 698 ARG A CA 1
ATOM 5592 C C . ARG A 1 698 ? 78.910 43.972 -104.070 1.00 85.19 698 ARG A C 1
ATOM 5594 O O . ARG A 1 698 ? 79.839 44.142 -104.850 1.00 85.19 698 ARG A O 1
ATOM 5601 N N . LEU A 1 699 ? 77.668 43.748 -104.502 1.00 82.75 699 LEU A N 1
ATOM 5602 C CA . LEU A 1 699 ? 77.302 43.752 -105.920 1.00 82.75 699 LEU A CA 1
ATOM 5603 C C . LEU A 1 699 ? 77.266 45.178 -106.497 1.00 82.75 699 LEU A C 1
ATOM 5605 O O . LEU A 1 699 ? 77.586 45.364 -107.667 1.00 82.75 699 LEU A O 1
ATOM 5609 N N . LEU A 1 700 ? 76.930 46.184 -105.681 1.00 86.50 700 LEU A N 1
ATOM 5610 C CA . LEU A 1 700 ? 77.116 47.601 -106.014 1.00 86.50 700 LEU A CA 1
ATOM 5611 C C . LEU A 1 700 ? 78.604 47.954 -106.132 1.00 86.50 700 LEU A C 1
ATOM 5613 O O . LEU A 1 700 ? 79.004 48.478 -107.163 1.00 86.50 700 LEU A O 1
ATOM 5617 N N . GLU A 1 701 ? 79.416 47.587 -105.143 1.00 82.44 701 GLU A N 1
ATOM 5618 C CA . GLU A 1 701 ? 80.868 47.815 -105.116 1.00 82.44 701 GLU A CA 1
ATOM 5619 C C . GLU A 1 701 ? 81.563 47.178 -106.334 1.00 82.44 701 GLU A C 1
ATOM 5621 O O . GLU A 1 701 ? 82.227 47.867 -107.102 1.00 82.44 701 GLU A O 1
ATOM 5626 N N . SER A 1 702 ? 81.287 45.903 -106.626 1.00 78.06 702 SER A N 1
ATOM 5627 C CA . SER A 1 702 ? 81.796 45.224 -107.829 1.00 78.06 702 SER A CA 1
ATOM 5628 C C . SER A 1 702 ? 81.303 45.863 -109.140 1.00 78.06 702 SER A C 1
ATOM 5630 O O . SER A 1 702 ? 82.012 45.852 -110.148 1.00 78.06 702 SER A O 1
ATOM 5632 N N . ARG A 1 703 ? 80.107 46.468 -109.150 1.00 82.69 703 ARG A N 1
ATOM 5633 C CA . ARG A 1 703 ? 79.594 47.218 -110.308 1.00 82.69 703 ARG A CA 1
ATOM 5634 C C . ARG A 1 703 ? 80.274 48.581 -110.461 1.00 82.69 703 ARG A C 1
ATOM 5636 O O . ARG A 1 703 ? 80.476 49.014 -111.594 1.00 82.69 703 ARG A O 1
ATOM 5643 N N . GLU A 1 704 ? 80.651 49.235 -109.366 1.00 82.00 704 GLU A N 1
ATOM 5644 C CA . GLU A 1 704 ? 81.477 50.446 -109.377 1.00 82.00 704 GLU A CA 1
ATOM 5645 C C . GLU A 1 704 ? 82.912 50.134 -109.822 1.00 82.00 704 GLU A C 1
ATOM 5647 O O . GLU A 1 704 ? 83.448 50.847 -110.665 1.00 82.00 704 GLU A O 1
ATOM 5652 N N . GLU A 1 705 ? 83.513 49.029 -109.371 1.00 81.50 705 GLU A N 1
ATOM 5653 C CA . GLU A 1 705 ? 84.799 48.530 -109.885 1.00 81.50 705 GLU A CA 1
ATOM 5654 C C . GLU A 1 705 ? 84.734 48.211 -111.387 1.00 81.50 705 GLU A C 1
ATOM 5656 O O . GLU A 1 705 ? 85.620 48.606 -112.152 1.00 81.50 705 GLU A O 1
ATOM 5661 N N . PHE A 1 706 ? 83.665 47.549 -111.845 1.00 77.81 706 PHE A N 1
ATOM 5662 C CA . PHE A 1 706 ? 83.449 47.289 -113.269 1.00 77.81 706 PHE A CA 1
ATOM 5663 C C . PHE A 1 706 ? 83.307 48.595 -114.064 1.00 77.81 706 PHE A C 1
ATOM 5665 O O . PHE A 1 706 ? 83.940 48.761 -115.104 1.00 77.81 706 PHE A O 1
ATOM 5672 N N . HIS A 1 707 ? 82.547 49.567 -113.554 1.00 83.44 707 HIS A N 1
ATOM 5673 C CA . HIS A 1 707 ? 82.418 50.874 -114.197 1.00 83.44 707 HIS A CA 1
ATOM 5674 C C . HIS A 1 707 ? 83.751 51.642 -114.223 1.00 83.44 707 HIS A C 1
ATOM 5676 O O . HIS A 1 707 ? 84.119 52.207 -115.249 1.00 83.44 707 HIS A O 1
ATOM 5682 N N . ASN A 1 708 ? 84.523 51.611 -113.136 1.00 81.94 708 ASN A N 1
ATOM 5683 C CA . ASN A 1 708 ? 85.839 52.245 -113.051 1.00 81.94 708 ASN A CA 1
ATOM 5684 C C . ASN A 1 708 ? 86.857 51.598 -114.003 1.00 81.94 708 ASN A C 1
ATOM 5686 O O . ASN A 1 708 ? 87.639 52.308 -114.637 1.00 81.94 708 ASN A O 1
ATOM 5690 N N . THR A 1 709 ? 86.835 50.270 -114.153 1.00 79.62 709 THR A N 1
ATOM 5691 C CA . THR A 1 709 ? 87.685 49.558 -115.122 1.00 79.62 709 THR A CA 1
ATOM 5692 C C . THR A 1 709 ? 87.242 49.791 -116.567 1.00 79.62 709 THR A C 1
ATOM 5694 O O . THR A 1 709 ? 88.100 49.971 -117.430 1.00 79.62 709 THR A O 1
ATOM 5697 N N . GLU A 1 710 ? 85.942 49.902 -116.846 1.00 80.50 710 GLU A N 1
ATOM 5698 C CA . GLU A 1 710 ? 85.414 50.323 -118.152 1.00 80.50 710 GLU A CA 1
ATOM 5699 C C . GLU A 1 710 ? 85.833 51.765 -118.500 1.00 80.50 710 GLU A C 1
ATOM 5701 O O . GLU A 1 710 ? 86.302 52.034 -119.609 1.00 80.50 710 GLU A O 1
ATOM 5706 N N . LEU A 1 711 ? 85.769 52.683 -117.535 1.00 81.25 711 LEU A N 1
ATOM 5707 C CA . LEU A 1 711 ? 86.172 54.084 -117.689 1.00 81.25 711 LEU A CA 1
ATOM 5708 C C . LEU A 1 711 ? 87.703 54.215 -117.847 1.00 81.25 711 LEU A C 1
ATOM 5710 O O . LEU A 1 711 ? 88.186 55.014 -118.655 1.00 81.25 711 LEU A O 1
ATOM 5714 N N . ALA A 1 712 ? 88.486 53.378 -117.158 1.00 76.56 712 ALA A N 1
ATOM 5715 C CA . ALA A 1 712 ? 89.928 53.248 -117.373 1.00 76.56 712 ALA A CA 1
ATOM 5716 C C . ALA A 1 712 ? 90.262 52.650 -118.754 1.00 76.56 712 ALA A C 1
ATOM 5718 O O . ALA A 1 712 ? 91.170 53.138 -119.429 1.00 76.56 712 ALA A O 1
ATOM 5719 N N . LEU A 1 713 ? 89.500 51.655 -119.222 1.00 76.19 713 LEU A N 1
ATOM 5720 C CA . LEU A 1 713 ? 89.615 51.096 -120.572 1.00 76.19 713 LEU A CA 1
ATOM 5721 C C . LEU A 1 713 ? 89.279 52.149 -121.638 1.00 76.19 713 LEU A C 1
ATOM 5723 O O . LEU A 1 713 ? 89.942 52.204 -122.672 1.00 76.19 713 LEU A O 1
ATOM 5727 N N . GLN A 1 714 ? 88.286 53.009 -121.399 1.00 79.12 714 GLN A N 1
ATOM 5728 C CA . GLN A 1 714 ? 87.941 54.108 -122.300 1.00 79.12 714 GLN A CA 1
ATOM 5729 C C . GLN A 1 714 ? 89.067 55.151 -122.372 1.00 79.12 714 GLN A C 1
ATOM 5731 O O . GLN A 1 714 ? 89.518 55.469 -123.472 1.00 79.12 714 GLN A O 1
ATOM 5736 N N . LYS A 1 715 ? 89.618 55.578 -121.227 1.00 79.50 715 LYS A N 1
ATOM 5737 C CA . LYS A 1 715 ? 90.818 56.438 -121.171 1.00 79.50 715 LYS A CA 1
ATOM 5738 C C . LYS A 1 715 ? 92.030 55.794 -121.856 1.00 79.50 715 LYS A C 1
ATOM 5740 O O . LYS A 1 715 ? 92.757 56.465 -122.582 1.00 79.50 715 LYS A O 1
ATOM 5745 N N . SER A 1 716 ? 92.230 54.485 -121.687 1.00 71.25 716 SER A N 1
ATOM 5746 C CA . SER A 1 716 ? 93.286 53.727 -122.373 1.00 71.25 716 SER A CA 1
ATOM 5747 C C . SER A 1 716 ? 93.073 53.696 -123.892 1.00 71.25 716 SER A C 1
ATOM 5749 O O . SER A 1 716 ? 94.006 53.964 -124.645 1.00 71.25 716 SER A O 1
ATOM 5751 N N . LYS A 1 717 ? 91.838 53.474 -124.367 1.00 76.38 717 LYS A N 1
ATOM 5752 C CA . LYS A 1 717 ? 91.480 53.550 -125.795 1.00 76.38 717 LYS A CA 1
ATOM 5753 C C . LYS A 1 717 ? 91.710 54.948 -126.372 1.00 76.38 717 LYS A C 1
ATOM 5755 O O . LYS A 1 717 ? 92.214 55.054 -127.487 1.00 76.38 717 LYS A O 1
ATOM 5760 N N . GLU A 1 718 ? 91.387 56.008 -125.633 1.00 76.31 718 GLU A N 1
ATOM 5761 C CA . GLU A 1 718 ? 91.681 57.396 -126.020 1.00 76.31 718 GLU A CA 1
ATOM 5762 C C . GLU A 1 718 ? 93.191 57.663 -126.080 1.00 76.31 718 GLU A C 1
ATOM 5764 O O . GLU A 1 718 ? 93.669 58.245 -127.055 1.00 76.31 718 GLU A O 1
ATOM 5769 N N . HIS A 1 719 ? 93.961 57.156 -125.113 1.00 72.88 719 HIS A N 1
ATOM 5770 C CA . HIS A 1 719 ? 95.420 57.257 -125.104 1.00 72.88 719 HIS A CA 1
ATOM 5771 C C . HIS A 1 719 ? 96.074 56.473 -126.256 1.00 72.88 719 HIS A C 1
ATOM 5773 O O . HIS A 1 719 ? 96.971 56.988 -126.917 1.00 72.88 719 HIS A O 1
ATOM 5779 N N . ILE A 1 720 ? 95.574 55.278 -126.590 1.00 71.00 720 ILE A N 1
ATOM 5780 C CA . ILE A 1 720 ? 95.985 54.525 -127.788 1.00 71.00 720 ILE A CA 1
ATOM 5781 C C . ILE A 1 720 ? 95.631 55.307 -129.061 1.00 71.00 720 ILE A C 1
ATOM 5783 O O . ILE A 1 720 ? 96.436 55.364 -129.990 1.00 71.00 720 ILE A O 1
ATOM 5787 N N . LYS A 1 721 ? 94.470 55.976 -129.106 1.00 75.19 721 LYS A N 1
ATOM 5788 C CA . LYS A 1 721 ? 94.088 56.863 -130.219 1.00 75.19 721 LYS A CA 1
ATOM 5789 C C . LYS A 1 721 ? 95.082 58.018 -130.372 1.00 75.19 721 LYS A C 1
ATOM 5791 O O . LYS A 1 721 ? 95.555 58.255 -131.482 1.00 75.19 721 LYS A O 1
ATOM 5796 N N . TYR A 1 722 ? 95.449 58.671 -129.269 1.00 73.62 722 TYR A N 1
ATOM 5797 C CA . TYR A 1 722 ? 96.463 59.727 -129.219 1.00 73.62 722 TYR A CA 1
ATOM 5798 C C . TYR A 1 722 ? 97.837 59.227 -129.698 1.00 73.62 722 TYR A C 1
ATOM 5800 O O . TYR A 1 722 ? 98.385 59.775 -130.652 1.00 73.62 722 TYR A O 1
ATOM 5808 N N . LEU A 1 723 ? 98.342 58.119 -129.145 1.00 67.19 723 LEU A N 1
ATOM 5809 C CA . LEU A 1 723 ? 99.609 57.509 -129.566 1.00 67.19 723 LEU A CA 1
ATOM 5810 C C . LEU A 1 723 ? 99.591 57.068 -131.040 1.00 67.19 723 LEU A C 1
ATOM 5812 O O . LEU A 1 723 ? 100.594 57.219 -131.731 1.00 67.19 723 LEU A O 1
ATOM 5816 N N . SER A 1 724 ? 98.455 56.594 -131.563 1.00 63.53 724 SER A N 1
ATOM 5817 C CA . SER A 1 724 ? 98.304 56.241 -132.986 1.00 63.53 724 SER A CA 1
ATOM 5818 C C . SER A 1 724 ? 98.259 57.460 -133.923 1.00 63.53 724 SER A C 1
ATOM 5820 O O . SER A 1 724 ? 98.649 57.357 -135.086 1.00 63.53 724 SER A O 1
ATOM 5822 N N . SER A 1 725 ? 97.813 58.618 -133.422 1.00 66.38 725 SER A N 1
ATOM 5823 C CA . SER A 1 725 ? 97.929 59.913 -134.106 1.00 66.38 725 SER A CA 1
ATOM 5824 C C . SER A 1 725 ? 99.387 60.373 -134.129 1.00 66.38 725 SER A C 1
ATOM 5826 O O . SER A 1 725 ? 99.884 60.795 -135.170 1.00 66.38 725 SER A O 1
ATOM 5828 N N . GLU A 1 726 ? 100.094 60.237 -133.009 1.00 61.41 726 GLU A N 1
ATOM 5829 C CA . GLU A 1 726 ? 101.475 60.703 -132.886 1.00 61.41 726 GLU A CA 1
ATOM 5830 C C . GLU A 1 726 ? 102.463 59.818 -133.665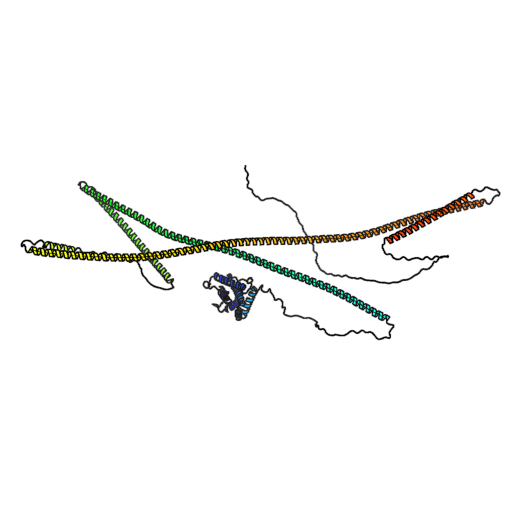 1.00 61.41 726 GLU A C 1
ATOM 5832 O O . GLU A 1 726 ? 103.316 60.346 -134.375 1.00 61.41 726 GLU A O 1
ATOM 5837 N N . LEU A 1 727 ? 102.262 58.493 -133.684 1.00 56.19 727 LEU A N 1
ATOM 5838 C CA . LEU A 1 727 ? 102.977 57.563 -134.576 1.00 56.19 727 LEU A CA 1
ATOM 5839 C C . LEU A 1 727 ? 102.743 57.850 -136.069 1.00 56.19 727 LEU A C 1
ATOM 5841 O O . LEU A 1 727 ? 103.621 57.591 -136.888 1.00 56.19 727 LEU A O 1
ATOM 5845 N N . LYS A 1 728 ? 101.588 58.411 -136.450 1.00 56.09 728 LYS A N 1
ATOM 5846 C CA . LYS A 1 728 ? 101.330 58.827 -137.841 1.00 56.09 728 LYS A CA 1
ATOM 5847 C C . LYS A 1 728 ? 102.008 60.143 -138.224 1.00 56.09 728 LYS A C 1
ATOM 5849 O O . LYS A 1 728 ? 102.217 60.369 -139.413 1.00 56.09 728 LYS A O 1
ATOM 5854 N N . LYS A 1 729 ? 102.369 60.994 -137.259 1.00 55.53 729 LYS A N 1
ATOM 5855 C CA . LYS A 1 729 ? 103.112 62.243 -137.512 1.00 55.53 729 LYS A CA 1
ATOM 5856 C C . LYS A 1 729 ? 104.628 62.041 -137.553 1.00 55.53 729 LYS A C 1
ATOM 5858 O O . LYS A 1 729 ? 105.311 62.808 -138.220 1.00 55.53 729 LYS A O 1
ATOM 5863 N N . THR A 1 730 ? 105.158 61.026 -136.870 1.00 47.88 730 THR A N 1
ATOM 5864 C CA . THR A 1 730 ? 106.610 60.843 -136.670 1.00 47.88 730 THR A CA 1
ATOM 5865 C C . THR A 1 730 ? 107.309 59.946 -137.698 1.00 47.88 730 THR A C 1
ATOM 5867 O O . THR A 1 730 ? 108.529 59.834 -137.663 1.00 47.88 730 THR A O 1
ATOM 5870 N N . ILE A 1 731 ? 106.582 59.347 -138.649 1.00 51.16 731 ILE A N 1
ATOM 5871 C CA . ILE A 1 731 ? 107.158 58.437 -139.664 1.00 51.16 731 ILE A CA 1
ATOM 5872 C C . ILE A 1 731 ? 107.652 59.161 -140.941 1.00 51.16 731 ILE A C 1
ATOM 5874 O O . ILE A 1 731 ? 108.414 58.580 -141.707 1.00 51.16 731 ILE A O 1
ATOM 5878 N N . ASN A 1 732 ? 107.308 60.440 -141.154 1.00 43.69 732 ASN A N 1
ATOM 5879 C CA . ASN A 1 732 ? 107.646 61.188 -142.379 1.00 43.69 732 ASN A CA 1
ATOM 5880 C C . ASN A 1 732 ? 108.426 62.504 -142.131 1.00 43.69 732 ASN A C 1
ATOM 5882 O O . ASN A 1 732 ? 107.935 63.563 -142.513 1.00 43.69 732 ASN A O 1
ATOM 5886 N N . ALA A 1 733 ? 109.639 62.453 -141.551 1.00 37.81 733 ALA A N 1
ATOM 5887 C CA . ALA A 1 733 ? 110.750 63.367 -141.908 1.00 37.81 733 ALA A CA 1
ATOM 5888 C C . ALA A 1 733 ? 112.087 63.078 -141.178 1.00 37.81 733 ALA A C 1
ATOM 5890 O O . ALA A 1 733 ? 112.182 63.194 -139.961 1.00 37.81 733 ALA A O 1
ATOM 5891 N N . SER A 1 734 ? 113.153 62.914 -141.973 1.00 39.00 734 SER A N 1
ATOM 5892 C CA . SER A 1 734 ? 114.591 63.087 -141.652 1.00 39.00 734 SER A CA 1
ATOM 5893 C C . SER A 1 734 ? 115.323 62.090 -140.725 1.00 39.00 734 SER A C 1
ATOM 5895 O O . SER A 1 734 ? 114.882 61.726 -139.642 1.00 39.00 734 SER A O 1
ATOM 5897 N N . ASN A 1 735 ? 116.514 61.689 -141.191 1.00 36.72 735 ASN A N 1
ATOM 5898 C CA . ASN A 1 735 ? 117.473 60.791 -140.537 1.00 36.72 735 ASN A CA 1
ATOM 5899 C C . ASN A 1 735 ? 118.491 61.569 -139.676 1.00 36.72 735 ASN A C 1
ATOM 5901 O O . ASN A 1 735 ? 118.860 62.675 -140.063 1.00 36.72 735 ASN A O 1
ATOM 5905 N N . LEU A 1 736 ? 119.075 60.927 -138.646 1.00 29.14 736 LEU A N 1
ATOM 5906 C CA . LEU A 1 736 ? 120.479 60.428 -138.639 1.00 29.14 736 LEU A CA 1
ATOM 5907 C C . LEU A 1 736 ? 121.086 60.332 -137.209 1.00 29.14 736 LEU A C 1
ATOM 5909 O O . LEU A 1 736 ? 121.197 61.338 -136.527 1.00 29.14 736 LEU A O 1
ATOM 5913 N N . SER A 1 737 ? 121.524 59.122 -136.811 1.00 31.62 737 SER A N 1
ATOM 5914 C CA . SER A 1 737 ? 122.574 58.750 -135.813 1.00 31.62 737 SER A CA 1
ATOM 5915 C C . SER A 1 737 ? 122.886 59.697 -134.619 1.00 31.62 737 SER A C 1
ATOM 5917 O O . SER A 1 737 ? 123.384 60.801 -134.806 1.00 31.62 737 SER A O 1
ATOM 5919 N N . SER A 1 738 ? 122.821 59.262 -133.347 1.00 31.64 738 SER A N 1
ATOM 5920 C CA . SER A 1 738 ? 123.938 58.496 -132.746 1.00 31.64 738 SER A CA 1
ATOM 5921 C C . SER A 1 738 ? 123.710 57.989 -131.295 1.00 31.64 738 SER A C 1
ATOM 5923 O O . SER A 1 738 ? 123.179 58.684 -130.441 1.00 31.64 738 SER A O 1
ATOM 5925 N N . TYR A 1 739 ? 124.156 56.748 -131.060 1.00 29.09 739 TYR A N 1
ATOM 5926 C CA . TYR A 1 739 ? 124.819 56.143 -129.880 1.00 29.09 739 TYR A CA 1
ATOM 5927 C C . TYR A 1 739 ? 124.593 56.578 -128.396 1.00 29.09 739 TYR A C 1
ATOM 5929 O O . TYR A 1 739 ? 124.930 57.675 -127.979 1.00 29.09 739 TYR A O 1
ATOM 5937 N N . GLN A 1 740 ? 124.290 55.545 -127.580 1.00 33.31 740 GLN A N 1
ATOM 5938 C CA . GLN A 1 740 ? 124.799 55.222 -126.216 1.00 33.31 740 GLN A CA 1
ATOM 5939 C C . GLN A 1 740 ? 124.543 56.130 -124.985 1.00 33.31 740 GLN A C 1
ATOM 5941 O O . GLN A 1 740 ? 125.245 57.107 -124.766 1.00 33.31 740 GLN A O 1
ATOM 5946 N N . ALA A 1 741 ? 123.725 55.616 -124.045 1.00 36.47 741 ALA A N 1
ATOM 5947 C CA . ALA A 1 741 ? 124.082 55.351 -122.627 1.00 36.47 741 ALA A CA 1
ATOM 5948 C C . ALA A 1 741 ? 122.909 54.616 -121.919 1.00 36.47 741 ALA A C 1
ATOM 5950 O O . ALA A 1 741 ? 121.853 55.188 -121.696 1.00 36.47 741 ALA A O 1
ATOM 5951 N N . GLN A 1 742 ? 122.938 53.289 -121.766 1.00 35.06 742 GLN A N 1
ATOM 5952 C CA . GLN A 1 742 ? 123.535 52.520 -120.653 1.00 35.06 742 GLN A CA 1
ATOM 5953 C C . GLN A 1 742 ? 122.702 52.391 -119.350 1.00 35.06 742 GLN A C 1
ATOM 5955 O O . GLN A 1 742 ? 122.808 53.175 -118.416 1.00 35.06 742 GLN A O 1
ATOM 5960 N N . SER A 1 743 ? 122.078 51.214 -119.216 1.00 47.91 743 SER A N 1
ATOM 5961 C CA . SER A 1 743 ? 122.489 50.231 -118.196 1.00 47.91 743 SER A CA 1
ATOM 5962 C C . SER A 1 743 ? 122.376 50.614 -116.706 1.00 47.91 743 SER A C 1
ATOM 5964 O O . SER A 1 743 ? 123.333 50.425 -115.951 1.00 47.91 743 SER A O 1
ATOM 5966 N N . LYS A 1 744 ? 121.188 51.035 -116.245 1.00 46.84 744 LYS A N 1
ATOM 5967 C CA . LYS A 1 744 ? 120.818 50.964 -114.808 1.00 46.84 744 LYS A CA 1
ATOM 5968 C C . LYS A 1 744 ? 119.443 50.351 -114.493 1.00 46.84 744 LYS A C 1
ATOM 5970 O O . LYS A 1 744 ? 119.168 50.084 -113.333 1.00 46.84 744 LYS A O 1
ATOM 5975 N N . GLU A 1 745 ? 118.615 50.067 -115.497 1.00 47.25 745 GLU A N 1
ATOM 5976 C CA . GLU A 1 745 ? 117.208 49.673 -115.290 1.00 47.25 745 GLU A CA 1
ATOM 5977 C C . GLU A 1 745 ? 117.002 48.142 -115.189 1.00 47.25 745 GLU A C 1
ATOM 5979 O O . GLU A 1 745 ? 116.224 47.658 -114.368 1.00 47.25 745 GLU A O 1
ATOM 5984 N N . ASN A 1 746 ? 117.786 47.345 -115.930 1.00 53.53 746 ASN A N 1
ATOM 5985 C CA . ASN A 1 746 ? 117.631 45.879 -115.964 1.00 53.53 746 ASN A CA 1
ATOM 5986 C C . ASN A 1 746 ? 118.158 45.137 -114.719 1.00 53.53 746 ASN A C 1
ATOM 5988 O O . ASN A 1 746 ? 117.720 44.023 -114.449 1.00 53.53 746 ASN A O 1
ATOM 5992 N N . THR A 1 747 ? 119.062 45.725 -113.930 1.00 56.62 747 THR A N 1
ATOM 5993 C CA . THR A 1 747 ? 119.497 45.150 -112.639 1.00 56.62 747 THR A CA 1
ATOM 5994 C C . THR A 1 747 ? 118.509 45.418 -111.504 1.00 56.62 747 THR A C 1
ATOM 5996 O O . THR A 1 747 ? 118.547 44.726 -110.488 1.00 56.62 747 THR A O 1
ATOM 5999 N N . GLN A 1 748 ? 117.612 46.394 -111.667 1.00 58.41 748 GLN A N 1
ATOM 6000 C CA . GLN A 1 748 ? 116.616 46.756 -110.660 1.00 58.41 748 GLN A CA 1
ATOM 6001 C C . GLN A 1 748 ? 115.353 45.885 -110.791 1.00 58.41 748 GLN A C 1
ATOM 6003 O O . GLN A 1 748 ? 114.836 45.407 -109.783 1.00 58.41 748 GLN A O 1
ATOM 6008 N N . LEU A 1 749 ? 114.956 45.556 -112.028 1.00 60.44 749 LEU A N 1
ATOM 6009 C CA . LEU A 1 749 ? 113.904 44.572 -112.328 1.00 60.44 749 LEU A CA 1
ATOM 6010 C C . LEU A 1 749 ? 114.269 43.135 -111.909 1.00 60.44 749 LEU A C 1
ATOM 6012 O O . LEU A 1 749 ? 113.402 42.392 -111.459 1.00 60.44 749 LEU A O 1
ATOM 6016 N N . LEU A 1 750 ? 115.546 42.744 -112.011 1.00 58.34 750 LEU A N 1
ATOM 6017 C CA . LEU A 1 750 ? 116.015 41.422 -111.567 1.00 58.34 750 LEU A CA 1
ATOM 6018 C C . LEU A 1 750 ? 115.961 41.261 -110.039 1.00 58.34 750 LEU A C 1
ATOM 6020 O O . LEU A 1 750 ? 115.501 40.229 -109.563 1.00 58.34 750 LEU A O 1
ATOM 6024 N N . LYS A 1 751 ? 116.325 42.301 -109.273 1.00 66.81 751 LYS A N 1
ATOM 6025 C CA . LYS A 1 751 ? 116.145 42.299 -107.810 1.00 66.81 751 LYS A CA 1
ATOM 6026 C C . LYS A 1 751 ? 114.678 42.240 -107.396 1.00 66.81 751 LYS A C 1
ATOM 6028 O O . LYS A 1 751 ? 114.339 41.457 -106.523 1.00 66.81 751 LYS A O 1
ATOM 6033 N N . GLN A 1 752 ? 113.807 43.007 -108.053 1.00 65.69 752 GLN A N 1
ATOM 6034 C CA . GLN A 1 752 ? 112.369 42.954 -107.771 1.00 65.69 752 GLN A CA 1
ATOM 6035 C C . GLN A 1 752 ? 111.771 41.570 -108.066 1.00 65.69 752 GLN A C 1
ATOM 6037 O O . GLN A 1 752 ? 110.891 41.121 -107.339 1.00 65.69 752 GLN A O 1
ATOM 6042 N N . LEU A 1 753 ? 112.263 40.868 -109.094 1.00 66.31 753 LEU A N 1
ATOM 6043 C CA . LEU A 1 753 ? 111.880 39.480 -109.358 1.00 66.31 753 LEU A CA 1
ATOM 6044 C C . LEU A 1 753 ? 112.323 38.529 -108.239 1.00 66.31 753 LEU A C 1
ATOM 6046 O O . LEU A 1 753 ? 111.492 37.746 -107.784 1.00 66.31 753 LEU A O 1
ATOM 6050 N N . ASP A 1 754 ? 113.567 38.621 -107.760 1.00 70.44 754 ASP A N 1
ATOM 6051 C CA . ASP A 1 754 ? 114.038 37.814 -106.623 1.00 70.44 754 ASP A CA 1
ATOM 6052 C C . ASP A 1 754 ? 113.260 38.132 -105.328 1.00 70.44 754 ASP A C 1
ATOM 6054 O O . ASP A 1 754 ? 112.801 37.201 -104.665 1.00 70.44 754 ASP A O 1
ATOM 6058 N N . ASP A 1 755 ? 112.996 39.411 -105.024 1.00 71.25 755 ASP A N 1
ATOM 6059 C CA . ASP A 1 755 ? 112.201 39.841 -103.860 1.00 71.25 755 ASP A CA 1
ATOM 6060 C C . ASP A 1 755 ? 110.766 39.264 -103.904 1.00 71.25 755 ASP A C 1
ATOM 6062 O O . ASP A 1 755 ? 110.243 38.768 -102.900 1.00 71.25 755 ASP A O 1
ATOM 6066 N N . TYR A 1 756 ? 110.112 39.266 -105.076 1.00 71.56 756 TYR A N 1
ATOM 6067 C CA . TYR A 1 756 ? 108.803 38.619 -105.248 1.00 71.56 756 TYR A CA 1
ATOM 6068 C C . TYR A 1 756 ? 108.886 37.090 -105.153 1.00 71.56 756 TYR A C 1
ATOM 6070 O O . TYR A 1 756 ? 107.954 36.446 -104.663 1.00 71.56 756 TYR A O 1
ATOM 6078 N N . GLN A 1 757 ? 109.990 36.484 -105.591 1.00 72.12 757 GLN A N 1
ATOM 6079 C CA . GLN A 1 757 ? 110.194 35.038 -105.523 1.00 72.12 757 GLN A CA 1
ATOM 6080 C C . GLN A 1 757 ? 110.464 34.569 -104.081 1.00 72.12 757 GLN A C 1
ATOM 6082 O O . GLN A 1 757 ? 109.999 33.493 -103.691 1.00 72.12 757 GLN A O 1
ATOM 6087 N N . GLU A 1 758 ? 111.118 35.399 -103.264 1.00 76.88 758 GLU A N 1
ATOM 6088 C CA . GLU A 1 758 ? 111.276 35.213 -101.819 1.00 76.88 758 GLU A CA 1
ATOM 6089 C C . GLU A 1 758 ? 109.929 35.355 -101.086 1.00 76.88 758 GLU A C 1
ATOM 6091 O O . GLU A 1 758 ? 109.528 34.428 -100.379 1.00 76.88 758 GLU A O 1
ATOM 6096 N N . GLN A 1 759 ? 109.142 36.404 -101.366 1.00 73.19 759 GLN A N 1
ATOM 6097 C CA . GLN A 1 759 ? 107.784 36.558 -100.811 1.00 73.19 759 GLN A CA 1
ATOM 6098 C C . GLN A 1 759 ? 106.850 35.390 -101.173 1.00 73.19 759 GLN A C 1
ATOM 6100 O O . GLN A 1 759 ? 106.094 34.904 -100.329 1.00 73.19 759 GLN A O 1
ATOM 6105 N N . ILE A 1 760 ? 106.916 34.875 -102.407 1.00 72.44 760 ILE A N 1
ATOM 6106 C CA . ILE A 1 760 ? 106.158 33.682 -102.821 1.00 72.44 760 ILE A CA 1
ATOM 6107 C C . ILE A 1 760 ? 106.619 32.431 -102.056 1.00 72.44 760 ILE A C 1
ATOM 6109 O O . ILE A 1 760 ? 105.798 31.558 -101.753 1.00 72.44 760 ILE A O 1
ATOM 6113 N N . ASN A 1 761 ? 107.908 32.313 -101.730 1.00 74.81 761 ASN A N 1
ATOM 6114 C CA . ASN A 1 761 ? 108.428 31.196 -100.944 1.00 74.81 761 ASN A CA 1
ATOM 6115 C C . ASN A 1 761 ? 108.034 31.293 -99.463 1.00 74.81 761 ASN A C 1
ATOM 6117 O O . ASN A 1 761 ? 107.649 30.270 -98.889 1.00 74.81 761 ASN A O 1
ATOM 6121 N N . ASP A 1 762 ? 108.011 32.488 -98.874 1.00 74.56 762 ASP A N 1
ATOM 6122 C CA . ASP A 1 762 ? 107.514 32.695 -97.511 1.00 74.56 762 ASP A CA 1
ATOM 6123 C C . ASP A 1 762 ? 105.994 32.503 -97.403 1.00 74.56 762 ASP A C 1
ATOM 6125 O O . ASP A 1 762 ? 105.533 31.826 -96.484 1.00 74.56 762 ASP A O 1
ATOM 6129 N N . LEU A 1 763 ? 105.201 32.938 -98.388 1.00 73.81 763 LEU A N 1
ATOM 6130 C CA . LEU A 1 763 ? 103.766 32.618 -98.452 1.00 73.81 763 LEU A CA 1
ATOM 6131 C C . LEU A 1 763 ? 103.506 31.111 -98.640 1.00 73.81 763 LEU A C 1
ATOM 6133 O O . LEU A 1 763 ? 102.542 30.567 -98.092 1.00 73.81 763 LEU A O 1
ATOM 6137 N N . LYS A 1 764 ? 104.373 30.393 -99.369 1.00 75.12 764 LYS A N 1
ATOM 6138 C CA . LYS A 1 764 ? 104.337 28.918 -99.450 1.00 75.12 764 LYS A CA 1
ATOM 6139 C C . LYS A 1 764 ? 104.747 28.258 -98.131 1.00 75.12 764 LYS A C 1
ATOM 6141 O O . LYS A 1 764 ? 104.202 27.207 -97.794 1.00 75.12 764 LYS A O 1
ATOM 6146 N N . LYS A 1 765 ? 105.679 28.847 -97.379 1.00 77.88 765 LYS A N 1
ATOM 6147 C CA . LYS A 1 765 ? 106.111 28.379 -96.054 1.00 77.88 765 LYS A CA 1
ATOM 6148 C C . LYS A 1 765 ? 105.003 28.582 -95.018 1.00 77.88 765 LYS A C 1
ATOM 6150 O O . LYS A 1 765 ? 104.595 27.603 -94.402 1.00 77.88 765 LYS A O 1
ATOM 6155 N N . GLN A 1 766 ? 104.408 29.775 -94.951 1.00 76.94 766 GLN A N 1
ATOM 6156 C CA . GLN A 1 766 ? 103.218 30.056 -94.142 1.00 76.94 766 GLN A CA 1
ATOM 6157 C C . GLN A 1 766 ? 102.055 29.118 -94.487 1.00 76.94 766 GLN A C 1
ATOM 6159 O O . GLN A 1 766 ? 101.476 28.530 -93.582 1.00 76.94 766 GLN A O 1
ATOM 6164 N N . ASN A 1 767 ? 101.750 28.874 -95.768 1.00 71.12 767 ASN A N 1
ATOM 6165 C CA . ASN A 1 767 ? 100.713 27.900 -96.139 1.00 71.12 767 ASN A CA 1
ATOM 6166 C C . ASN A 1 767 ? 101.044 26.463 -95.698 1.00 71.12 767 ASN A C 1
ATOM 6168 O O . ASN A 1 767 ? 100.151 25.736 -95.265 1.00 71.12 767 ASN A O 1
ATOM 6172 N N . ARG A 1 768 ? 102.314 26.035 -95.767 1.00 75.56 768 ARG A N 1
ATOM 6173 C CA . ARG A 1 768 ? 102.737 24.727 -95.232 1.00 75.56 768 ARG A CA 1
ATOM 6174 C C . ARG A 1 768 ? 102.603 24.662 -93.715 1.00 75.56 768 ARG A C 1
ATOM 6176 O O . ARG A 1 768 ? 102.209 23.617 -93.209 1.00 75.56 768 ARG A O 1
ATOM 6183 N N . ASP A 1 769 ? 102.910 25.737 -93.001 1.00 75.69 769 ASP A N 1
ATOM 6184 C CA . ASP A 1 769 ? 102.829 25.770 -91.541 1.00 75.69 769 ASP A CA 1
ATOM 6185 C C . ASP A 1 769 ? 101.374 25.899 -91.053 1.00 75.69 769 ASP A C 1
ATOM 6187 O O . ASP A 1 769 ? 100.996 25.189 -90.126 1.00 75.69 769 ASP A O 1
ATOM 6191 N N . ILE A 1 770 ? 100.505 26.623 -91.770 1.00 75.38 770 ILE A N 1
ATOM 6192 C CA . ILE A 1 770 ? 99.041 26.594 -91.584 1.00 75.38 770 ILE A CA 1
ATOM 6193 C C . ILE A 1 770 ? 98.480 25.194 -91.876 1.00 75.38 770 ILE A C 1
ATOM 6195 O O . ILE A 1 770 ? 97.628 24.710 -91.136 1.00 75.38 770 ILE A O 1
ATOM 6199 N N . LEU A 1 771 ? 98.962 24.490 -92.909 1.00 73.56 771 LEU A N 1
ATOM 6200 C CA . LEU A 1 771 ? 98.566 23.099 -93.171 1.00 73.56 771 LEU A CA 1
ATOM 6201 C C . LEU A 1 771 ? 99.062 22.132 -92.087 1.00 73.56 771 LEU A C 1
ATOM 6203 O O . LEU A 1 771 ? 98.328 21.219 -91.714 1.00 73.56 771 LEU A O 1
ATOM 6207 N N . LYS A 1 772 ? 100.272 22.320 -91.542 1.00 78.44 772 LYS A N 1
ATOM 6208 C CA . LYS A 1 772 ? 100.741 21.564 -90.367 1.00 78.44 772 LYS A CA 1
ATOM 6209 C C . LYS A 1 772 ? 99.882 21.864 -89.145 1.00 78.44 772 LYS A C 1
ATOM 6211 O O . LYS A 1 772 ? 99.514 20.920 -88.456 1.00 78.44 772 LYS A O 1
ATOM 6216 N N . GLN A 1 773 ? 99.529 23.127 -88.909 1.00 75.62 773 GLN A N 1
ATOM 6217 C CA . GLN A 1 773 ? 98.663 23.536 -87.808 1.00 75.62 773 GLN A CA 1
ATOM 6218 C C . GLN A 1 773 ? 97.263 22.935 -87.963 1.00 75.62 773 GLN A C 1
ATOM 6220 O O . GLN A 1 773 ? 96.820 22.253 -87.051 1.00 75.62 773 GLN A O 1
ATOM 6225 N N . LYS A 1 774 ? 96.618 23.034 -89.132 1.00 76.25 774 LYS A N 1
ATOM 6226 C CA . LYS A 1 774 ? 95.323 22.375 -89.385 1.00 76.25 774 LYS A CA 1
ATOM 6227 C C . LYS A 1 774 ? 95.392 20.853 -89.282 1.00 76.25 774 LYS A C 1
ATOM 6229 O O . LYS A 1 774 ? 94.442 20.236 -88.816 1.00 76.25 774 LYS A O 1
ATOM 6234 N N . ASN A 1 775 ? 96.502 20.226 -89.673 1.00 74.75 775 ASN A N 1
ATOM 6235 C CA . ASN A 1 775 ? 96.702 18.787 -89.478 1.00 74.75 775 ASN A CA 1
ATOM 6236 C C . ASN A 1 775 ? 96.972 18.422 -88.008 1.00 74.75 775 ASN A C 1
ATOM 6238 O O . ASN A 1 775 ? 96.598 17.333 -87.582 1.00 74.75 775 ASN A O 1
ATOM 6242 N N . PHE A 1 776 ? 97.601 19.303 -87.229 1.00 77.81 776 PHE A N 1
ATOM 6243 C CA . PHE A 1 776 ? 97.774 19.144 -85.787 1.00 77.81 776 PHE A CA 1
ATOM 6244 C C . PHE A 1 776 ? 96.442 19.332 -85.057 1.00 77.81 776 PHE A C 1
ATOM 6246 O O . PHE A 1 776 ? 96.058 18.459 -84.293 1.00 77.81 776 PHE A O 1
ATOM 6253 N N . GLU A 1 777 ? 95.692 20.389 -85.367 1.00 76.56 777 GLU A N 1
ATOM 6254 C CA . GLU A 1 777 ? 94.336 20.650 -84.876 1.00 76.56 777 GLU A CA 1
ATOM 6255 C C . GLU A 1 777 ? 93.374 19.526 -85.268 1.00 76.56 777 GLU A C 1
ATOM 6257 O O . GLU A 1 777 ? 92.639 19.051 -84.419 1.00 76.56 777 GLU A O 1
ATOM 6262 N N . SER A 1 778 ? 93.420 19.012 -86.501 1.00 74.12 778 SER A N 1
ATOM 6263 C CA . SER A 1 778 ? 92.602 17.869 -86.934 1.00 74.12 778 SER A CA 1
ATOM 6264 C C . SER A 1 778 ? 92.976 16.575 -86.204 1.00 74.12 778 SER A C 1
ATOM 6266 O O . SER A 1 778 ? 92.090 15.830 -85.787 1.00 74.12 778 SER A O 1
ATOM 6268 N N . LYS A 1 779 ? 94.270 16.330 -85.944 1.00 77.94 779 LYS A N 1
ATOM 6269 C CA . LYS A 1 779 ? 94.727 15.207 -85.105 1.00 77.94 779 LYS A CA 1
ATOM 6270 C C . LYS A 1 779 ? 94.353 15.386 -83.635 1.00 77.94 779 LYS A C 1
ATOM 6272 O O . LYS A 1 779 ? 94.021 14.396 -82.996 1.00 77.94 779 LYS A O 1
ATOM 6277 N N . LEU A 1 780 ? 94.383 16.614 -83.118 1.00 76.69 780 LEU A N 1
ATOM 6278 C CA . LEU A 1 780 ? 93.996 16.965 -81.753 1.00 76.69 780 LEU A CA 1
ATOM 6279 C C . LEU A 1 780 ? 92.477 16.877 -81.566 1.00 76.69 780 LEU A C 1
ATOM 6281 O O . LEU A 1 780 ? 92.021 16.385 -80.545 1.00 76.69 780 LEU A O 1
ATOM 6285 N N . LEU A 1 781 ? 91.692 17.281 -82.566 1.00 73.56 781 LEU A N 1
ATOM 6286 C CA . LEU A 1 781 ? 90.240 17.134 -82.580 1.00 73.56 781 LEU A CA 1
ATOM 6287 C C . LEU A 1 781 ? 89.856 15.660 -82.724 1.00 73.56 781 LEU A C 1
ATOM 6289 O O . LEU A 1 781 ? 88.972 15.198 -82.018 1.00 73.56 781 LEU A O 1
ATOM 6293 N N . SER A 1 782 ? 90.567 14.900 -83.563 1.00 72.19 782 SER A N 1
ATOM 6294 C CA . SER A 1 782 ? 90.402 13.444 -83.669 1.00 72.19 782 SER A CA 1
ATOM 6295 C C . SER A 1 782 ? 90.757 12.738 -82.360 1.00 72.19 782 SER A C 1
ATOM 6297 O O . SER A 1 782 ? 90.001 11.885 -81.911 1.00 72.19 782 SER A O 1
ATOM 6299 N N . SER A 1 783 ? 91.872 13.089 -81.710 1.00 76.00 783 SER A N 1
ATOM 6300 C CA . SER A 1 783 ? 92.270 12.467 -80.441 1.00 76.00 783 SER A CA 1
ATOM 6301 C C . SER A 1 783 ? 91.391 12.909 -79.271 1.00 76.00 783 SER A C 1
ATOM 6303 O O . SER A 1 783 ? 91.083 12.082 -78.420 1.00 76.00 783 SER A O 1
ATOM 6305 N N . ALA A 1 784 ? 90.913 14.157 -79.253 1.00 72.69 784 ALA A N 1
ATOM 6306 C CA . ALA A 1 784 ? 89.906 14.629 -78.308 1.00 72.69 784 ALA A CA 1
ATOM 6307 C C . ALA A 1 784 ? 88.552 13.949 -78.543 1.00 72.69 784 ALA A C 1
ATOM 6309 O O . ALA A 1 784 ? 87.902 13.563 -77.578 1.00 72.69 784 ALA A O 1
ATOM 6310 N N . TRP A 1 785 ? 88.152 13.728 -79.799 1.00 73.50 785 TRP A N 1
ATOM 6311 C CA . TRP A 1 785 ? 86.951 12.971 -80.148 1.00 73.50 785 TRP A CA 1
ATOM 6312 C C . TRP A 1 785 ? 87.079 11.513 -79.704 1.00 73.50 785 TRP A C 1
ATOM 6314 O O . TRP A 1 785 ? 86.216 11.045 -78.976 1.00 73.50 785 TRP A O 1
ATOM 6324 N N . PHE A 1 786 ? 88.192 10.828 -79.995 1.00 74.62 786 PHE A N 1
ATOM 6325 C CA . PHE A 1 786 ? 88.456 9.479 -79.476 1.00 74.62 786 PHE A CA 1
ATOM 6326 C C . PHE A 1 786 ? 88.564 9.432 -77.942 1.00 74.62 786 PHE A C 1
ATOM 6328 O O . PHE A 1 786 ? 88.169 8.438 -77.340 1.00 74.62 786 PHE A O 1
ATOM 6335 N N . TYR A 1 787 ? 89.061 10.484 -77.287 1.00 75.44 787 TYR A N 1
ATOM 6336 C CA . TYR A 1 787 ? 89.101 10.578 -75.826 1.00 75.44 787 TYR A CA 1
ATOM 6337 C C . TYR A 1 787 ? 87.701 10.782 -75.229 1.00 75.44 787 TYR A C 1
ATOM 6339 O O . TYR A 1 787 ? 87.366 10.133 -74.244 1.00 75.44 787 TYR A O 1
ATOM 6347 N N . VAL A 1 788 ? 86.860 11.626 -75.834 1.00 72.19 788 VAL A N 1
ATOM 6348 C CA . VAL A 1 788 ? 85.459 11.835 -75.430 1.00 72.19 788 VAL A CA 1
ATOM 6349 C C . VAL A 1 788 ? 84.616 10.593 -75.715 1.00 72.19 788 VAL A C 1
ATOM 6351 O O . VAL A 1 788 ? 83.884 10.169 -74.832 1.00 72.19 788 VAL A O 1
ATOM 6354 N N . GLN A 1 789 ? 84.782 9.961 -76.878 1.00 65.56 789 GLN A N 1
ATOM 6355 C CA . GLN A 1 789 ? 84.188 8.675 -77.253 1.00 65.56 789 GLN A CA 1
ATOM 6356 C C . GLN A 1 789 ? 84.550 7.597 -76.221 1.00 65.56 789 GLN A C 1
ATOM 6358 O O . GLN A 1 789 ? 83.668 7.020 -75.596 1.00 65.56 789 GLN A O 1
ATOM 6363 N N . ARG A 1 790 ? 85.845 7.416 -75.926 1.00 67.06 790 ARG A N 1
ATOM 6364 C CA . ARG A 1 790 ? 86.324 6.448 -74.927 1.00 67.06 790 ARG A CA 1
ATOM 6365 C C . ARG A 1 790 ? 85.887 6.792 -73.499 1.00 67.06 790 ARG A C 1
ATOM 6367 O O . ARG A 1 790 ? 85.715 5.888 -72.690 1.00 67.06 790 ARG A O 1
ATOM 6374 N N . LYS A 1 791 ? 85.699 8.073 -73.165 1.00 64.50 791 LYS A N 1
ATOM 6375 C CA . LYS A 1 791 ? 85.189 8.515 -71.854 1.00 64.50 791 LYS A CA 1
ATOM 6376 C C . LYS A 1 791 ? 83.669 8.357 -71.737 1.00 64.50 791 LYS A C 1
ATOM 6378 O O . LYS A 1 791 ? 83.183 8.092 -70.644 1.00 64.50 791 LYS A O 1
ATOM 6383 N N . LEU A 1 792 ? 82.932 8.472 -72.842 1.00 61.72 792 LEU A N 1
ATOM 6384 C CA . LEU A 1 792 ? 81.521 8.094 -72.932 1.00 61.72 792 LEU A CA 1
ATOM 6385 C C . LEU A 1 792 ? 81.385 6.578 -72.773 1.00 61.72 792 LEU A C 1
ATOM 6387 O O . LEU A 1 792 ? 80.675 6.153 -71.875 1.00 61.72 792 LEU A O 1
ATOM 6391 N N . GLU A 1 793 ? 82.159 5.785 -73.516 1.00 61.47 793 GLU A N 1
ATOM 6392 C CA . GLU A 1 793 ? 82.209 4.315 -73.416 1.00 61.47 793 GLU A CA 1
ATOM 6393 C C . GLU A 1 793 ? 82.672 3.811 -72.031 1.00 61.47 793 GLU A C 1
ATOM 6395 O O . GLU A 1 793 ? 82.252 2.744 -71.595 1.00 61.47 793 GLU A O 1
ATOM 6400 N N . GLN A 1 794 ? 83.495 4.575 -71.300 1.00 60.03 794 GLN A N 1
ATOM 6401 C CA . GLN A 1 794 ? 83.877 4.266 -69.912 1.00 60.03 794 GLN A CA 1
ATOM 6402 C C . GLN A 1 794 ? 82.847 4.717 -68.862 1.00 60.03 794 GLN A C 1
ATOM 6404 O O . GLN A 1 794 ? 82.816 4.142 -67.776 1.00 60.03 794 GLN A O 1
ATOM 6409 N N . ASN A 1 795 ? 82.004 5.711 -69.165 1.00 53.28 795 ASN A N 1
ATOM 6410 C CA . ASN A 1 795 ? 80.923 6.161 -68.279 1.00 53.28 795 ASN A CA 1
ATOM 6411 C C . ASN A 1 795 ? 79.581 5.453 -68.559 1.00 53.28 795 ASN A C 1
ATOM 6413 O O . ASN A 1 795 ? 78.733 5.394 -67.671 1.00 53.28 795 ASN A O 1
ATOM 6417 N N . SER A 1 796 ? 79.371 4.900 -69.757 1.00 53.16 796 SER A N 1
ATOM 6418 C CA . SER A 1 796 ? 78.235 4.035 -70.086 1.00 53.16 796 SER A CA 1
ATOM 6419 C C . SER A 1 796 ? 78.611 2.579 -69.821 1.00 53.16 796 SER A C 1
ATOM 6421 O O . SER A 1 796 ? 79.074 1.868 -70.711 1.00 53.16 796 SER A O 1
ATOM 6423 N N . GLY A 1 797 ? 78.435 2.142 -68.575 1.00 51.03 797 GLY A N 1
ATOM 6424 C CA . GLY A 1 797 ? 78.773 0.788 -68.141 1.00 51.03 797 GLY A CA 1
ATOM 6425 C C . GLY A 1 797 ? 77.930 -0.289 -68.826 1.00 51.03 797 GLY A C 1
ATOM 6426 O O . GLY A 1 797 ? 76.900 -0.690 -68.291 1.00 51.03 797 GLY A O 1
ATOM 6427 N N . PHE A 1 798 ? 78.389 -0.793 -69.975 1.00 38.06 798 PHE A N 1
ATOM 6428 C CA . PHE A 1 798 ? 77.822 -1.976 -70.616 1.00 38.06 798 PHE A CA 1
ATOM 6429 C C . PHE A 1 798 ? 78.881 -2.800 -71.366 1.00 38.06 798 PHE A C 1
ATOM 6431 O O . PHE A 1 798 ? 79.451 -2.349 -72.352 1.00 38.06 798 PHE A O 1
ATOM 6438 N N . GLY A 1 799 ? 79.093 -4.036 -70.903 1.00 36.81 799 GLY A N 1
ATOM 6439 C CA . GLY A 1 799 ? 79.511 -5.178 -71.729 1.00 36.81 799 GLY A CA 1
ATOM 6440 C C . GLY A 1 799 ? 80.897 -5.154 -72.390 1.00 36.81 799 GLY A C 1
ATOM 6441 O O . GLY A 1 799 ? 81.061 -4.699 -73.515 1.00 36.81 799 GLY A O 1
ATOM 6442 N N . GLN A 1 800 ? 81.866 -5.834 -71.770 1.00 35.06 800 GLN A N 1
ATOM 6443 C CA . GLN A 1 800 ? 83.017 -6.387 -72.497 1.00 35.06 800 GLN A CA 1
ATOM 6444 C C . GLN A 1 800 ? 82.568 -7.448 -73.522 1.00 35.06 800 GLN A C 1
ATOM 6446 O O . GLN A 1 800 ? 81.742 -8.294 -73.184 1.00 35.06 800 GLN A O 1
ATOM 6451 N N . SER A 1 801 ? 83.191 -7.507 -74.706 1.00 33.66 801 SER A N 1
ATOM 6452 C CA . SER A 1 801 ? 83.626 -8.770 -75.356 1.00 33.66 801 SER A CA 1
ATOM 6453 C C . SER A 1 801 ? 84.367 -8.524 -76.684 1.00 33.66 801 SER A C 1
ATOM 6455 O O . SER A 1 801 ? 83.979 -7.645 -77.439 1.00 33.66 801 SER A O 1
ATOM 6457 N N . SER A 1 802 ? 85.417 -9.327 -76.954 1.00 31.86 802 SER A N 1
ATOM 6458 C CA . SER A 1 802 ? 86.183 -9.474 -78.226 1.00 31.86 802 SER A CA 1
ATOM 6459 C C . SER A 1 802 ? 86.662 -8.180 -78.926 1.00 31.86 802 SER A C 1
ATOM 6461 O O . SER A 1 802 ? 85.867 -7.399 -79.422 1.00 31.86 802 SER A O 1
ATOM 6463 N N . VAL A 1 803 ? 87.952 -7.862 -79.093 1.00 31.91 803 VAL A N 1
ATOM 6464 C CA . VAL A 1 803 ? 89.167 -8.688 -79.285 1.00 31.91 803 VAL A CA 1
ATOM 6465 C C . VAL A 1 803 ? 89.037 -9.731 -80.399 1.00 31.91 803 VAL A C 1
ATOM 6467 O O . VAL A 1 803 ? 88.661 -10.869 -80.142 1.00 31.91 803 VAL A O 1
ATOM 6470 N N . SER A 1 804 ? 89.396 -9.318 -81.618 1.00 33.72 804 SER A N 1
ATOM 6471 C CA . SER A 1 804 ? 90.266 -10.042 -82.566 1.00 33.72 804 SER A CA 1
ATOM 6472 C C . SER A 1 804 ? 90.534 -9.113 -83.758 1.00 33.72 804 SER A C 1
ATOM 6474 O O . SER A 1 804 ? 89.605 -8.608 -84.374 1.00 33.72 804 SER A O 1
ATOM 6476 N N . ASN A 1 805 ? 91.770 -8.636 -83.898 1.00 32.66 805 ASN A N 1
ATOM 6477 C CA . ASN A 1 805 ? 92.767 -9.128 -84.859 1.00 32.66 805 ASN A CA 1
ATOM 6478 C C . ASN A 1 805 ? 92.401 -8.831 -86.332 1.00 32.66 805 ASN A C 1
ATOM 6480 O O . ASN A 1 805 ? 91.385 -9.283 -86.835 1.00 32.66 805 ASN A O 1
ATOM 6484 N N . MET A 1 806 ? 93.125 -7.936 -87.016 1.00 28.94 806 MET A N 1
ATOM 6485 C CA . MET A 1 806 ? 94.498 -8.130 -87.522 1.00 28.94 806 MET A CA 1
ATOM 6486 C C . MET A 1 806 ? 94.477 -8.993 -88.786 1.00 28.94 806 MET A C 1
ATOM 6488 O O . MET A 1 806 ? 94.424 -10.209 -88.696 1.00 28.94 806 MET A O 1
ATOM 6492 N N . GLU A 1 807 ? 94.566 -8.348 -89.950 1.00 29.89 807 GLU A N 1
ATOM 6493 C CA . GLU A 1 807 ? 95.745 -8.511 -90.807 1.00 29.89 807 GLU A CA 1
ATOM 6494 C C . GLU A 1 807 ? 95.806 -7.429 -91.890 1.00 29.89 807 GLU A C 1
ATOM 6496 O O . GLU A 1 807 ? 94.841 -7.141 -92.596 1.00 29.89 807 GLU A O 1
ATOM 6501 N N . ALA A 1 808 ? 96.977 -6.807 -92.004 1.00 30.12 808 ALA A N 1
ATOM 6502 C CA . ALA A 1 808 ? 97.339 -6.019 -93.167 1.00 30.12 808 ALA A CA 1
ATOM 6503 C C . ALA A 1 808 ? 98.023 -6.946 -94.172 1.00 30.12 808 ALA A C 1
ATOM 6505 O O . ALA A 1 808 ? 98.851 -7.762 -93.773 1.00 30.12 808 ALA A O 1
ATOM 6506 N N . ASN A 1 809 ? 97.783 -6.749 -95.468 1.00 33.38 809 ASN A N 1
ATOM 6507 C CA . ASN A 1 809 ? 98.754 -7.181 -96.465 1.00 33.38 809 ASN A CA 1
ATOM 6508 C C . ASN A 1 809 ? 98.966 -6.105 -97.533 1.00 33.38 809 ASN A C 1
ATOM 6510 O O . ASN A 1 809 ? 98.086 -5.773 -98.325 1.00 33.38 809 ASN A O 1
ATOM 6514 N N . TYR A 1 810 ? 100.171 -5.541 -97.499 1.00 29.61 810 TYR A N 1
ATOM 6515 C CA . TYR A 1 810 ? 100.750 -4.713 -98.549 1.00 29.61 810 TYR A CA 1
ATOM 6516 C C . TYR A 1 810 ? 101.063 -5.585 -99.772 1.00 29.61 810 TYR A C 1
ATOM 6518 O O . TYR A 1 810 ? 101.668 -6.637 -99.597 1.00 29.61 810 TYR A O 1
ATOM 6526 N N . HIS A 1 811 ? 100.788 -5.106 -100.991 1.00 33.75 811 HIS A N 1
ATOM 6527 C CA . HIS A 1 811 ? 101.812 -4.738 -101.997 1.00 33.75 811 HIS A CA 1
ATOM 6528 C C . HIS A 1 811 ? 101.159 -4.240 -103.319 1.00 33.75 811 HIS A C 1
ATOM 6530 O O . HIS A 1 811 ? 99.930 -4.238 -103.397 1.00 33.75 811 HIS A O 1
ATOM 6536 N N . PRO A 1 812 ? 101.893 -3.618 -104.275 1.00 44.88 812 PRO A N 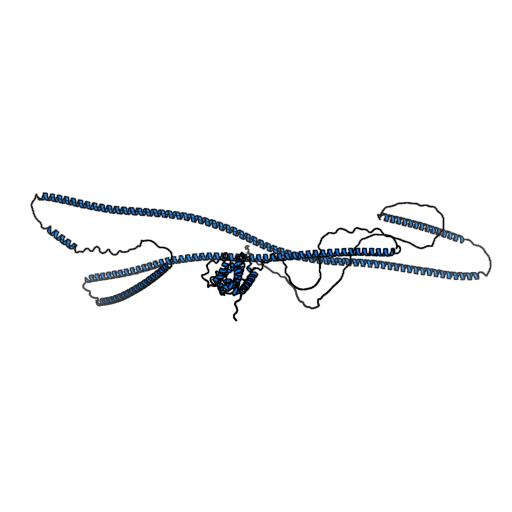1
ATOM 6537 C CA . PRO A 1 812 ? 101.451 -2.331 -104.817 1.00 44.88 812 PRO A CA 1
ATOM 6538 C C . PRO A 1 812 ? 101.358 -2.285 -106.356 1.00 44.88 812 PRO A C 1
ATOM 6540 O O . PRO A 1 812 ? 101.675 -3.252 -107.040 1.00 44.88 812 PRO A O 1
ATOM 6543 N N . ASN A 1 813 ? 101.082 -1.079 -106.871 1.00 30.08 813 ASN A N 1
ATOM 6544 C CA . ASN A 1 813 ? 101.198 -0.657 -108.276 1.00 30.08 813 ASN A CA 1
ATOM 6545 C C . ASN A 1 813 ? 100.156 -1.278 -109.247 1.00 30.08 813 ASN A C 1
ATOM 6547 O O . ASN A 1 813 ? 99.878 -2.464 -109.207 1.00 30.08 813 ASN A O 1
ATOM 6551 N N . ALA A 1 814 ? 99.550 -0.535 -110.180 1.00 29.62 814 ALA A N 1
ATOM 6552 C CA . ALA A 1 814 ? 99.674 0.893 -110.470 1.00 29.62 814 ALA A CA 1
ATOM 6553 C C . ALA A 1 814 ? 98.441 1.454 -111.211 1.00 29.62 814 ALA A C 1
ATOM 6555 O O . ALA A 1 814 ? 97.946 0.846 -112.148 1.00 29.62 814 ALA A O 1
ATOM 6556 N N . VAL A 1 815 ? 98.092 2.697 -110.853 1.00 30.67 815 VAL A N 1
ATOM 6557 C CA . VAL A 1 815 ? 97.683 3.790 -111.762 1.00 30.67 815 VAL A CA 1
ATOM 6558 C C . VAL A 1 815 ? 96.323 3.723 -112.500 1.00 30.67 815 VAL A C 1
ATOM 6560 O O . VAL A 1 815 ? 95.995 2.821 -113.255 1.00 30.67 815 VAL A O 1
ATOM 6563 N N . SER A 1 816 ? 95.633 4.869 -112.404 1.00 32.50 816 SER A N 1
ATOM 6564 C CA . SER A 1 816 ? 94.622 5.438 -113.319 1.00 32.50 816 SER A CA 1
ATOM 6565 C C . SER A 1 816 ? 93.132 5.062 -113.190 1.00 32.50 816 SER A C 1
ATOM 6567 O O . SER A 1 816 ? 92.573 4.267 -113.926 1.00 32.50 816 SER A O 1
ATOM 6569 N N . ASN A 1 817 ? 92.473 5.891 -112.372 1.00 31.33 817 ASN A N 1
ATOM 6570 C CA . ASN A 1 817 ? 91.350 6.761 -112.758 1.00 31.33 817 ASN A CA 1
ATOM 6571 C C . ASN A 1 817 ? 89.959 6.183 -113.114 1.00 31.33 817 ASN A C 1
ATOM 6573 O O . ASN A 1 817 ? 89.655 5.853 -114.253 1.00 31.33 817 ASN A O 1
ATOM 6577 N N . ARG A 1 818 ? 89.051 6.459 -112.164 1.00 33.91 818 ARG A N 1
ATOM 6578 C CA . ARG A 1 818 ? 87.761 7.156 -112.366 1.00 33.91 818 ARG A CA 1
ATOM 6579 C C . ARG A 1 818 ? 86.666 6.429 -113.153 1.00 33.91 818 ARG A C 1
ATOM 6581 O O . ARG A 1 818 ? 86.346 6.758 -114.292 1.00 33.91 818 ARG A O 1
ATOM 6588 N N . ASN A 1 819 ? 85.927 5.630 -112.389 1.00 30.56 819 ASN A N 1
ATOM 6589 C CA . ASN A 1 819 ? 84.476 5.491 -112.523 1.00 30.56 819 ASN A CA 1
ATOM 6590 C C . ASN A 1 819 ? 83.774 6.854 -112.673 1.00 30.56 819 ASN A C 1
ATOM 6592 O O . ASN A 1 819 ? 84.103 7.788 -111.938 1.00 30.56 819 ASN A O 1
ATOM 6596 N N . ASN A 1 820 ? 82.698 6.901 -113.468 1.00 32.56 820 ASN A N 1
ATOM 6597 C CA . ASN A 1 820 ? 81.377 7.188 -112.889 1.00 32.56 820 ASN A CA 1
ATOM 6598 C C . ASN A 1 820 ? 80.212 6.809 -113.824 1.00 32.56 820 ASN A C 1
ATOM 6600 O O . ASN A 1 820 ? 80.097 7.381 -114.907 1.00 32.56 820 ASN A O 1
ATOM 6604 N N . ARG A 1 821 ? 79.320 5.908 -113.376 1.00 29.84 821 ARG A N 1
ATOM 6605 C CA . ARG A 1 821 ? 77.878 5.811 -113.720 1.00 29.84 821 ARG A CA 1
ATOM 6606 C C . ARG A 1 821 ? 77.262 4.562 -113.073 1.00 29.84 821 ARG A C 1
ATOM 6608 O O . ARG A 1 821 ? 77.883 3.509 -113.105 1.00 29.84 821 ARG A O 1
ATOM 6615 N N . GLY A 1 822 ? 76.024 4.670 -112.582 1.00 30.12 822 GLY A N 1
ATOM 6616 C CA . GLY A 1 822 ? 75.194 3.514 -112.204 1.00 30.12 822 GLY A CA 1
ATOM 6617 C C . GLY A 1 822 ? 74.426 3.684 -110.890 1.00 30.12 822 GLY A C 1
ATOM 6618 O O . GLY A 1 822 ? 74.989 3.518 -109.816 1.00 30.12 822 GLY A O 1
ATOM 6619 N N . ARG A 1 823 ? 73.126 3.993 -110.982 1.00 34.72 823 ARG A N 1
ATOM 6620 C CA . ARG A 1 823 ? 72.134 3.769 -109.909 1.00 34.72 823 ARG A CA 1
ATOM 6621 C C . ARG A 1 823 ? 71.546 2.352 -110.058 1.00 34.72 823 ARG A C 1
ATOM 6623 O O . ARG A 1 823 ? 71.577 1.833 -111.169 1.00 34.72 823 ARG A O 1
ATOM 6630 N N . VAL A 1 824 ? 70.854 1.890 -109.005 1.00 31.77 824 VAL A N 1
ATOM 6631 C CA . VAL A 1 824 ? 69.491 1.280 -108.992 1.00 31.77 824 VAL A CA 1
ATOM 6632 C C . VAL A 1 824 ? 69.401 -0.035 -108.187 1.00 31.77 824 VAL A C 1
ATOM 6634 O O . VAL A 1 824 ? 69.994 -1.023 -108.593 1.00 31.77 824 VAL A O 1
ATOM 6637 N N . ALA A 1 825 ? 68.543 -0.006 -107.146 1.00 32.41 825 ALA A N 1
ATOM 6638 C CA . ALA A 1 825 ? 67.798 -1.117 -106.506 1.00 32.41 825 ALA A CA 1
ATOM 6639 C C . ALA A 1 825 ? 68.622 -2.281 -105.869 1.00 32.41 825 ALA A C 1
ATOM 6641 O O . ALA A 1 825 ? 69.838 -2.308 -106.006 1.00 32.41 825 ALA A O 1
ATOM 6642 N N . GLU A 1 826 ? 68.078 -3.227 -105.085 1.00 30.95 826 GLU A N 1
ATOM 6643 C CA . GLU A 1 826 ? 66.715 -3.475 -104.557 1.00 30.95 826 GLU A CA 1
ATOM 6644 C C . GLU A 1 826 ? 66.779 -4.395 -103.305 1.00 30.95 826 GLU A C 1
ATOM 6646 O O . GLU A 1 826 ? 67.855 -4.891 -102.988 1.00 30.95 826 GLU A O 1
ATOM 6651 N N . MET A 1 827 ? 65.619 -4.697 -102.686 1.00 28.38 827 MET A N 1
ATOM 6652 C CA . MET A 1 827 ? 65.363 -5.784 -101.704 1.00 28.38 827 MET A CA 1
ATOM 6653 C C . MET A 1 827 ? 66.060 -5.690 -100.321 1.00 28.38 827 MET A C 1
ATOM 6655 O O . MET A 1 827 ? 67.151 -5.155 -100.185 1.00 28.38 827 MET A O 1
ATOM 6659 N N . GLY A 1 828 ? 65.485 -6.206 -99.225 1.00 27.84 828 GLY A N 1
ATOM 6660 C CA . GLY A 1 828 ? 64.156 -6.808 -99.015 1.00 27.84 828 GLY A CA 1
ATOM 6661 C C . GLY A 1 828 ? 64.131 -7.738 -97.782 1.00 27.84 828 GLY A C 1
ATOM 6662 O O . GLY A 1 828 ? 65.189 -8.208 -97.383 1.00 27.84 828 GLY A O 1
ATOM 6663 N N . ALA A 1 829 ? 62.928 -8.047 -97.259 1.00 29.22 829 ALA A N 1
ATOM 6664 C CA . ALA A 1 829 ? 62.635 -9.072 -96.224 1.00 29.22 829 ALA A CA 1
ATOM 6665 C C . ALA A 1 829 ? 63.238 -8.851 -94.802 1.00 29.22 829 ALA A C 1
ATOM 6667 O O . ALA A 1 829 ? 64.237 -8.161 -94.656 1.00 29.22 829 ALA A O 1
ATOM 6668 N N . ALA A 1 830 ? 62.727 -9.419 -93.695 1.00 30.02 830 ALA A N 1
ATOM 6669 C CA . ALA A 1 830 ? 61.402 -9.950 -93.291 1.00 30.02 830 ALA A CA 1
ATOM 6670 C C . ALA A 1 830 ? 61.460 -10.351 -91.782 1.00 30.02 830 ALA A C 1
ATOM 6672 O O . ALA A 1 830 ? 62.572 -10.449 -91.273 1.00 30.02 830 ALA A O 1
ATOM 6673 N N . ILE A 1 831 ? 60.314 -10.712 -91.152 1.00 33.09 831 ILE A N 1
ATOM 6674 C CA . ILE A 1 831 ? 60.195 -11.688 -90.015 1.00 33.09 831 ILE A CA 1
ATOM 6675 C C . ILE A 1 831 ? 60.793 -11.226 -88.645 1.00 33.09 831 ILE A C 1
ATOM 6677 O O . ILE A 1 831 ? 61.863 -10.636 -88.603 1.00 33.09 831 ILE A O 1
ATOM 6681 N N . ASP A 1 832 ? 60.211 -11.434 -87.448 1.00 32.25 832 ASP A N 1
ATOM 6682 C CA . ASP A 1 832 ? 58.935 -12.033 -86.987 1.00 32.25 832 ASP A CA 1
ATOM 6683 C C . ASP A 1 832 ? 58.682 -11.715 -85.483 1.00 32.25 832 ASP A C 1
ATOM 6685 O O . ASP A 1 832 ? 59.662 -11.549 -84.764 1.00 32.25 832 ASP A O 1
ATOM 6689 N N . ASN A 1 833 ? 57.416 -11.813 -85.009 1.00 34.19 833 ASN A N 1
ATOM 6690 C CA . ASN A 1 833 ? 56.971 -12.234 -83.641 1.00 34.19 833 ASN A CA 1
ATOM 6691 C C . ASN A 1 833 ? 57.473 -11.427 -82.393 1.00 34.19 833 ASN A C 1
ATOM 6693 O O . ASN A 1 833 ? 58.471 -10.728 -82.455 1.00 34.19 833 ASN A O 1
ATOM 6697 N N . ASN A 1 834 ? 56.912 -11.430 -81.167 1.00 33.03 834 ASN A N 1
ATOM 6698 C CA . ASN A 1 834 ? 55.682 -11.901 -80.479 1.00 33.03 834 ASN A CA 1
ATOM 6699 C C . ASN A 1 834 ? 55.639 -11.188 -79.082 1.00 33.03 834 ASN A C 1
ATOM 6701 O O . ASN A 1 834 ? 56.672 -10.672 -78.665 1.00 33.03 834 ASN A O 1
ATOM 6705 N N . ALA A 1 835 ? 54.595 -11.156 -78.234 1.00 34.19 835 ALA A N 1
ATOM 6706 C CA . ALA A 1 835 ? 53.143 -11.405 -78.315 1.00 34.19 835 ALA A CA 1
ATOM 6707 C C . ALA A 1 835 ? 52.461 -10.950 -76.986 1.00 34.19 835 ALA A C 1
ATOM 6709 O O . ALA A 1 835 ? 53.129 -10.917 -75.956 1.00 34.19 835 ALA A O 1
ATOM 6710 N N . ALA A 1 836 ? 51.130 -10.737 -76.994 1.00 33.72 836 ALA A N 1
ATOM 6711 C CA . ALA A 1 836 ? 50.248 -10.534 -75.814 1.00 33.72 836 ALA A CA 1
ATOM 6712 C C . ALA A 1 836 ? 50.484 -9.227 -74.988 1.00 33.72 836 ALA A C 1
ATOM 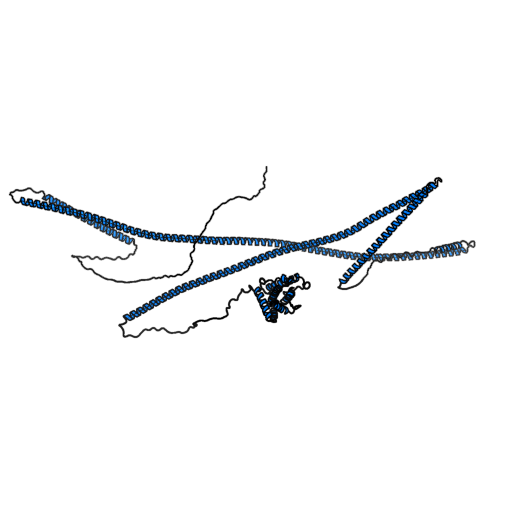6714 O O . ALA A 1 836 ? 51.515 -8.585 -75.128 1.00 33.72 836 ALA A O 1
ATOM 6715 N N . ILE A 1 837 ? 49.571 -8.692 -74.156 1.00 36.31 837 ILE A N 1
ATOM 6716 C CA . ILE A 1 837 ? 48.313 -9.185 -73.556 1.00 36.31 837 ILE A CA 1
ATOM 6717 C C . ILE A 1 837 ? 47.185 -8.130 -73.714 1.00 36.31 837 ILE A C 1
ATOM 6719 O O . ILE A 1 837 ? 47.429 -6.934 -73.840 1.00 36.31 837 ILE A O 1
ATOM 6723 N N . GLN A 1 838 ? 45.952 -8.642 -73.710 1.00 33.19 838 GLN A N 1
ATOM 6724 C CA . GLN A 1 838 ? 44.623 -8.016 -73.614 1.00 33.19 838 GLN A CA 1
ATOM 6725 C C . GLN A 1 838 ? 44.471 -6.984 -72.445 1.00 33.19 838 GLN A C 1
ATOM 6727 O O . GLN A 1 838 ? 45.370 -6.871 -71.624 1.00 33.19 838 GLN A O 1
ATOM 6732 N N . GLN A 1 839 ? 43.402 -6.184 -72.261 1.00 34.25 839 GLN A N 1
ATOM 6733 C CA . GLN A 1 839 ? 41.961 -6.494 -72.347 1.00 34.25 839 GLN A CA 1
ATOM 6734 C C . GLN A 1 839 ? 41.070 -5.218 -72.373 1.00 34.25 839 GLN A C 1
ATOM 6736 O O . GLN A 1 839 ? 41.427 -4.197 -71.802 1.00 34.25 839 GLN A O 1
ATOM 6741 N N . SER A 1 840 ? 39.928 -5.323 -73.075 1.00 30.08 840 SER A N 1
ATOM 6742 C CA . SER A 1 840 ? 38.558 -4.784 -72.837 1.00 30.08 840 SER A CA 1
ATOM 6743 C C . SER A 1 840 ? 38.304 -3.611 -71.846 1.00 30.08 840 SER A C 1
ATOM 6745 O O . SER A 1 840 ? 38.886 -3.574 -70.774 1.00 30.08 840 SER A O 1
ATOM 6747 N N . LEU A 1 841 ? 37.351 -2.681 -72.050 1.00 30.89 841 LEU A N 1
ATOM 6748 C CA . LEU A 1 841 ? 35.891 -2.898 -72.220 1.00 30.89 841 LEU A CA 1
ATOM 6749 C C . LEU A 1 841 ? 35.157 -1.681 -72.863 1.00 30.89 841 LEU A C 1
ATOM 6751 O O . LEU A 1 841 ? 35.727 -0.605 -73.027 1.00 30.89 841 LEU A O 1
ATOM 6755 N N . LYS A 1 842 ? 33.873 -1.851 -73.233 1.00 33.16 842 LYS A N 1
ATOM 6756 C CA . LYS A 1 842 ? 32.998 -0.839 -73.882 1.00 33.16 842 LYS A CA 1
ATOM 6757 C C . LYS A 1 842 ? 31.923 -0.254 -72.935 1.00 33.16 842 LYS A C 1
ATOM 6759 O O . LYS A 1 842 ? 31.617 -0.830 -71.902 1.00 33.16 842 LYS A O 1
ATOM 6764 N N . LYS A 1 843 ? 31.328 0.870 -73.375 1.00 40.56 843 LYS A N 1
ATOM 6765 C CA . LYS A 1 843 ? 30.161 1.615 -72.826 1.00 40.56 843 LYS A CA 1
ATOM 6766 C C . LYS A 1 843 ? 28.900 0.751 -72.589 1.00 40.56 843 LYS A C 1
ATOM 6768 O O . LYS A 1 843 ? 28.749 -0.270 -73.258 1.00 40.56 843 LYS A O 1
ATOM 6773 N N . PRO A 1 844 ? 27.934 1.244 -71.786 1.00 42.84 844 PRO A N 1
ATOM 6774 C CA . PRO A 1 844 ? 26.686 1.848 -72.326 1.00 42.84 844 PRO A CA 1
ATOM 6775 C C . PRO A 1 844 ? 26.275 3.144 -71.559 1.00 42.84 844 PRO A C 1
ATOM 6777 O O . PRO A 1 844 ? 27.032 3.604 -70.717 1.00 42.84 844 PRO A O 1
ATOM 6780 N N . GLY A 1 845 ? 25.150 3.846 -71.788 1.00 31.23 845 GLY A N 1
ATOM 6781 C CA . GLY A 1 845 ? 24.150 3.772 -72.867 1.00 31.23 845 GLY A CA 1
ATOM 6782 C C . GLY A 1 845 ? 22.699 4.146 -72.464 1.00 31.23 845 GLY A C 1
ATOM 6783 O O . GLY A 1 845 ? 21.909 3.247 -72.245 1.00 31.23 845 GLY A O 1
ATOM 6784 N N . VAL A 1 846 ? 22.368 5.452 -72.472 1.00 32.97 846 VAL A N 1
ATOM 6785 C CA . VAL A 1 846 ? 21.068 6.115 -72.824 1.00 32.97 846 VAL A CA 1
ATOM 6786 C C . VAL A 1 846 ? 19.706 5.632 -72.242 1.00 32.97 846 VAL A C 1
ATOM 6788 O O . VAL A 1 846 ? 19.297 4.514 -72.509 1.00 32.97 846 VAL A O 1
ATOM 6791 N N . PHE A 1 847 ? 18.913 6.542 -71.632 1.00 32.31 847 PHE A N 1
ATOM 6792 C CA . PHE A 1 847 ? 17.571 7.058 -72.060 1.00 32.31 847 PHE A CA 1
ATOM 6793 C C . PHE A 1 847 ? 16.737 7.681 -70.906 1.00 32.31 847 PHE A C 1
ATOM 6795 O O . PHE A 1 847 ? 17.179 7.728 -69.765 1.00 32.31 847 PHE A O 1
ATOM 6802 N N . ALA A 1 848 ? 15.581 8.279 -71.234 1.00 31.89 848 ALA A N 1
ATOM 6803 C CA . ALA A 1 848 ? 14.852 9.281 -70.438 1.00 31.89 848 ALA A CA 1
ATOM 6804 C C . ALA A 1 848 ? 13.367 8.928 -70.206 1.00 31.89 848 ALA A C 1
ATOM 6806 O O . ALA A 1 848 ? 12.843 8.120 -70.966 1.00 31.89 848 ALA A O 1
ATOM 6807 N N . GLN A 1 849 ? 12.669 9.643 -69.296 1.00 32.06 849 GLN A N 1
ATOM 6808 C CA . GLN A 1 849 ? 11.394 10.362 -69.576 1.00 32.06 849 GLN A CA 1
ATOM 6809 C C . GLN A 1 849 ? 10.705 11.003 -68.339 1.00 32.06 849 GLN A C 1
ATOM 6811 O O . GLN A 1 849 ? 10.448 10.291 -67.384 1.00 32.06 849 GLN A O 1
ATOM 6816 N N . ARG A 1 850 ? 10.259 12.276 -68.490 1.00 30.52 850 ARG A N 1
ATOM 6817 C CA . ARG A 1 850 ? 9.023 12.944 -67.952 1.00 30.52 850 ARG A CA 1
ATOM 6818 C C . ARG A 1 850 ? 8.790 12.948 -66.405 1.00 30.52 850 ARG A C 1
ATOM 6820 O O . ARG A 1 850 ? 9.200 12.040 -65.716 1.00 30.52 850 ARG A O 1
ATOM 6827 N N . ARG A 1 851 ? 8.107 13.916 -65.762 1.00 30.03 851 ARG A N 1
ATOM 6828 C CA . ARG A 1 851 ? 7.064 14.896 -66.168 1.00 30.03 851 ARG A CA 1
ATOM 6829 C C . ARG A 1 851 ? 6.967 16.051 -65.124 1.00 30.03 851 ARG A C 1
ATOM 6831 O O . ARG A 1 851 ? 7.261 15.804 -63.968 1.00 30.03 851 ARG A O 1
ATOM 6838 N N . ASN A 1 852 ? 6.444 17.213 -65.541 1.00 29.55 852 ASN A N 1
ATOM 6839 C CA . ASN A 1 852 ? 5.761 18.289 -64.774 1.00 29.55 852 ASN A CA 1
ATOM 6840 C C . ASN A 1 852 ? 6.355 18.876 -63.468 1.00 29.55 852 ASN A C 1
ATOM 6842 O O . ASN A 1 852 ? 6.454 18.184 -62.463 1.00 29.55 852 ASN A O 1
ATOM 6846 N N . LEU A 1 853 ? 6.465 20.214 -63.422 1.00 32.22 853 LEU A N 1
ATOM 6847 C CA . LEU A 1 853 ? 5.652 21.059 -62.523 1.00 32.22 853 LEU A CA 1
ATOM 6848 C C . LEU A 1 853 ? 5.653 22.530 -62.990 1.00 32.22 853 LEU A C 1
ATOM 6850 O O . LEU A 1 853 ? 6.540 22.948 -63.734 1.00 32.22 853 LEU A O 1
ATOM 6854 N N . ASP A 1 854 ? 4.610 23.268 -62.611 1.00 30.23 854 ASP A N 1
ATOM 6855 C CA . ASP A 1 854 ? 4.243 24.567 -63.185 1.00 30.23 854 ASP A CA 1
ATOM 6856 C C . ASP A 1 854 ? 4.955 25.780 -62.563 1.00 30.23 854 ASP A C 1
ATOM 6858 O O . ASP A 1 854 ? 5.456 25.762 -61.440 1.00 30.23 854 ASP A O 1
ATOM 6862 N N . SER A 1 855 ? 4.927 26.887 -63.303 1.00 32.16 855 SER A N 1
ATOM 6863 C CA . SER A 1 855 ? 5.205 28.234 -62.803 1.00 32.16 855 SER A CA 1
ATOM 6864 C C . SER A 1 855 ? 4.096 28.745 -61.875 1.00 32.16 855 SER A C 1
ATOM 6866 O O . SER A 1 855 ? 2.935 28.592 -62.236 1.00 32.16 855 SER A O 1
ATOM 6868 N N . PHE A 1 856 ? 4.424 29.514 -60.829 1.00 29.80 856 PHE A N 1
ATOM 6869 C CA . PHE A 1 856 ? 3.808 30.836 -60.588 1.00 29.80 856 PHE A CA 1
ATOM 6870 C C . PHE A 1 856 ? 4.648 31.694 -59.617 1.00 29.80 856 PHE A C 1
ATOM 6872 O O . PHE A 1 856 ? 5.638 31.235 -59.055 1.00 29.80 856 PHE A O 1
ATOM 6879 N N . ASN A 1 857 ? 4.303 32.980 -59.520 1.00 30.34 857 ASN A N 1
ATOM 6880 C CA . ASN A 1 857 ? 5.112 34.085 -58.986 1.00 30.34 857 ASN A CA 1
ATOM 6881 C C . ASN A 1 857 ? 4.391 34.800 -57.810 1.00 30.34 857 ASN A C 1
ATOM 6883 O O . ASN A 1 857 ? 3.214 34.537 -57.575 1.00 30.34 857 ASN A O 1
ATOM 6887 N N . SER A 1 858 ? 5.058 35.786 -57.186 1.00 32.34 858 SER A N 1
ATOM 6888 C CA . SER A 1 858 ? 4.642 36.671 -56.067 1.00 32.34 858 SER A CA 1
ATOM 6889 C C . SER A 1 858 ? 4.751 36.080 -54.645 1.00 32.34 858 SER A C 1
ATOM 6891 O O . SER A 1 858 ? 4.597 34.881 -54.464 1.00 32.34 858 SER A O 1
ATOM 6893 N N . GLY A 1 859 ? 5.033 36.859 -53.588 1.00 29.48 859 GLY A N 1
ATOM 6894 C CA . GLY A 1 859 ? 5.432 38.278 -53.527 1.00 29.48 859 GLY A CA 1
ATOM 6895 C C . GLY A 1 859 ? 5.029 38.968 -52.207 1.00 29.48 859 GLY A C 1
ATOM 6896 O O . GLY A 1 859 ? 3.912 38.772 -51.745 1.00 29.48 859 GLY A O 1
ATOM 6897 N N . SER A 1 860 ? 5.895 39.845 -51.664 1.00 31.44 860 SER A N 1
ATOM 6898 C CA . SER A 1 860 ? 5.742 40.612 -50.393 1.00 31.44 860 SER A CA 1
ATOM 6899 C C . SER A 1 860 ? 5.749 39.778 -49.084 1.00 31.44 860 SER A C 1
ATOM 6901 O O . SER A 1 860 ? 5.417 38.603 -49.107 1.00 31.44 860 SER A O 1
ATOM 6903 N N . GLY A 1 861 ? 6.157 40.298 -47.914 1.00 29.95 861 GLY A N 1
ATOM 6904 C CA . GLY A 1 861 ? 6.723 41.619 -47.609 1.00 29.95 861 GLY A CA 1
ATOM 6905 C C . GLY A 1 861 ? 7.238 41.762 -46.156 1.00 29.95 861 GLY A C 1
ATOM 6906 O O . GLY A 1 861 ? 6.717 41.144 -45.237 1.00 29.95 861 GLY A O 1
ATOM 6907 N N . VAL A 1 862 ? 8.274 42.598 -46.004 1.00 35.16 862 VAL A N 1
ATOM 6908 C CA . VAL A 1 862 ? 8.838 43.294 -44.807 1.00 35.16 862 VAL A CA 1
ATOM 6909 C C . VAL A 1 862 ? 7.725 43.720 -43.796 1.00 35.16 862 VAL A C 1
ATOM 6911 O O . VAL A 1 862 ? 6.643 44.027 -44.300 1.00 35.16 862 VAL A O 1
ATOM 6914 N N . PRO A 1 863 ? 7.937 43.874 -42.450 1.00 46.41 863 PRO A N 1
ATOM 6915 C CA . PRO A 1 863 ? 9.162 44.467 -41.876 1.00 46.41 863 PRO A CA 1
ATOM 6916 C C . PRO A 1 863 ? 9.614 44.152 -40.415 1.00 46.41 863 PRO A C 1
ATOM 6918 O O . PRO A 1 863 ? 8.874 43.574 -39.638 1.00 46.41 863 PRO A O 1
ATOM 6921 N N . ALA A 1 864 ? 10.807 44.689 -40.067 1.00 33.19 864 ALA A N 1
ATOM 6922 C CA . ALA A 1 864 ? 11.188 45.366 -38.794 1.00 33.19 864 ALA A CA 1
ATOM 6923 C C . ALA A 1 864 ? 11.051 44.636 -37.421 1.00 33.19 864 ALA A C 1
ATOM 6925 O O . ALA A 1 864 ? 10.156 43.840 -37.209 1.00 33.19 864 ALA A O 1
ATOM 6926 N N . SER A 1 865 ? 11.851 44.908 -36.375 1.00 31.27 865 SER A N 1
ATOM 6927 C CA . SER A 1 865 ? 13.074 45.725 -36.203 1.00 31.27 865 SER A CA 1
ATOM 6928 C C . SER A 1 865 ? 13.689 45.510 -34.803 1.00 31.27 865 SER A C 1
ATOM 6930 O O . SER A 1 865 ? 12.943 45.336 -33.851 1.00 31.27 865 SER A O 1
ATOM 6932 N N . LEU A 1 866 ? 15.017 45.674 -34.688 1.00 31.94 866 LEU A N 1
ATOM 6933 C CA . LEU A 1 866 ? 15.757 46.256 -33.542 1.00 31.94 866 LEU A CA 1
ATOM 6934 C C . LEU A 1 866 ? 15.494 45.747 -32.093 1.00 31.94 866 LEU A C 1
ATOM 6936 O O . LEU A 1 866 ? 14.526 46.127 -31.448 1.00 31.94 866 LEU A O 1
ATOM 6940 N N . ASN A 1 867 ? 16.474 45.001 -31.553 1.00 32.34 867 ASN A N 1
ATOM 6941 C CA . ASN A 1 867 ? 17.367 45.354 -30.416 1.00 32.34 867 ASN A CA 1
ATOM 6942 C C . ASN A 1 867 ? 17.017 46.557 -29.487 1.00 32.34 867 ASN A C 1
ATOM 6944 O O . ASN A 1 867 ? 16.483 47.546 -29.986 1.00 32.34 867 ASN A O 1
ATOM 6948 N N . PRO A 1 868 ? 17.590 46.652 -28.252 1.00 57.97 868 PRO A N 1
ATOM 6949 C CA . PRO A 1 868 ? 18.284 45.637 -27.422 1.00 57.97 868 PRO A CA 1
ATOM 6950 C C . PRO A 1 868 ? 17.991 45.772 -25.888 1.00 57.97 868 PRO A C 1
ATOM 6952 O O . PRO A 1 868 ? 17.102 46.510 -25.470 1.00 57.97 868 PRO A O 1
ATOM 6955 N N . THR A 1 869 ? 18.850 45.167 -25.047 1.00 31.47 869 THR A N 1
ATOM 6956 C CA . THR A 1 869 ? 19.581 45.762 -23.880 1.00 31.47 869 THR A CA 1
ATOM 6957 C C . THR A 1 869 ? 19.479 44.994 -22.550 1.00 31.47 869 THR A C 1
ATOM 6959 O O . THR A 1 869 ? 18.407 44.641 -22.077 1.00 31.47 869 THR A O 1
ATOM 6962 N N . TRP A 1 870 ? 20.648 44.801 -21.930 1.00 37.38 870 TRP A N 1
ATOM 6963 C CA . TRP A 1 870 ? 20.874 44.328 -20.560 1.00 37.38 870 TRP A CA 1
ATOM 6964 C C . TRP A 1 870 ? 20.699 45.435 -19.504 1.00 37.38 870 TRP A C 1
ATOM 6966 O O . TRP A 1 870 ? 21.142 46.554 -19.749 1.00 37.38 870 TRP A O 1
ATOM 6976 N N . LEU A 1 871 ? 20.187 45.077 -18.316 1.00 32.03 871 LEU A N 1
ATOM 6977 C CA . LEU A 1 871 ? 20.454 45.625 -16.962 1.00 32.03 871 LEU A CA 1
ATOM 6978 C C . LEU A 1 871 ? 19.458 44.945 -15.980 1.00 32.03 871 LEU A C 1
ATOM 6980 O O . LEU A 1 871 ? 18.308 44.754 -16.350 1.00 32.03 871 LEU A O 1
ATOM 6984 N N . GLY A 1 872 ? 19.772 44.549 -14.740 1.00 32.34 872 GLY A N 1
ATOM 6985 C CA . GLY A 1 872 ? 21.062 44.551 -14.045 1.00 32.34 872 GLY A CA 1
ATOM 6986 C C . GLY A 1 872 ? 21.052 45.182 -12.641 1.00 32.34 872 GLY A C 1
ATOM 6987 O O . GLY A 1 872 ? 21.812 46.118 -12.440 1.00 32.34 872 GLY A O 1
ATOM 6988 N N . THR A 1 873 ? 20.268 44.663 -11.680 1.00 31.08 873 THR A N 1
ATOM 6989 C CA . THR A 1 873 ? 20.378 44.932 -10.215 1.00 31.08 873 THR A CA 1
ATOM 6990 C C . THR A 1 873 ? 19.559 43.872 -9.442 1.00 31.08 873 THR A C 1
ATOM 6992 O O . THR A 1 873 ? 18.434 43.593 -9.831 1.00 31.08 873 THR A O 1
ATOM 6995 N N . GLN A 1 874 ? 20.165 43.069 -8.549 1.00 34.62 874 GLN A N 1
ATOM 6996 C CA . GLN A 1 874 ? 20.281 43.249 -7.077 1.00 34.62 874 GLN A CA 1
ATOM 6997 C C . GLN A 1 874 ? 18.965 43.101 -6.277 1.00 34.62 874 GLN A C 1
ATOM 6999 O O . GLN A 1 874 ? 17.953 43.638 -6.702 1.00 34.62 874 GLN A O 1
ATOM 7004 N N . ARG A 1 875 ? 18.930 42.507 -5.069 1.00 32.66 875 ARG A N 1
ATOM 7005 C CA . ARG A 1 875 ? 19.843 41.592 -4.325 1.00 32.66 875 ARG A CA 1
ATOM 7006 C C . ARG A 1 875 ? 19.092 41.133 -3.058 1.00 32.66 875 ARG A C 1
ATOM 7008 O O . ARG A 1 875 ? 18.327 41.929 -2.527 1.00 32.66 875 ARG A O 1
ATOM 7015 N N . ASP A 1 876 ? 19.342 39.927 -2.551 1.00 32.47 876 ASP A N 1
ATOM 7016 C CA . ASP A 1 876 ? 18.754 39.472 -1.281 1.00 32.47 876 ASP A CA 1
ATOM 7017 C C . ASP A 1 876 ? 19.243 40.275 -0.062 1.00 32.47 876 ASP A C 1
ATOM 7019 O O . ASP A 1 876 ? 20.428 40.614 0.044 1.00 32.47 876 ASP A O 1
ATOM 7023 N N . GLU A 1 877 ? 18.331 40.513 0.883 1.00 32.38 877 GLU A N 1
ATOM 7024 C CA . GLU A 1 877 ? 18.635 40.962 2.243 1.00 32.38 877 GLU A CA 1
ATOM 7025 C C . GLU A 1 877 ? 18.932 39.750 3.140 1.00 32.38 877 GLU A C 1
ATOM 7027 O O . GLU A 1 877 ? 18.126 38.828 3.260 1.00 32.38 877 GLU A O 1
ATOM 7032 N N . LEU A 1 878 ? 20.083 39.773 3.815 1.00 33.38 878 LEU A N 1
ATOM 7033 C CA . LEU A 1 878 ? 20.387 38.901 4.951 1.00 33.38 878 LEU A CA 1
ATOM 7034 C C . LEU A 1 878 ? 20.910 39.777 6.087 1.00 33.38 878 LEU A C 1
ATOM 7036 O O . LEU A 1 878 ? 22.085 40.151 6.117 1.00 33.38 878 LEU A O 1
ATOM 7040 N N . ASP A 1 879 ? 20.011 40.124 7.002 1.00 35.41 879 ASP A N 1
ATOM 7041 C CA . ASP A 1 879 ? 20.328 40.969 8.146 1.00 35.41 879 ASP A CA 1
ATOM 7042 C C . ASP A 1 879 ? 21.196 40.218 9.164 1.00 35.41 879 ASP A C 1
ATOM 7044 O O . ASP A 1 879 ? 20.903 39.091 9.568 1.00 35.41 879 ASP A O 1
ATOM 7048 N N . SER A 1 880 ? 22.279 40.862 9.597 1.00 37.94 880 SER A N 1
ATOM 7049 C CA . SER A 1 880 ? 23.195 40.346 10.618 1.00 37.94 880 SER A CA 1
ATOM 7050 C C . SER A 1 880 ? 23.048 41.159 11.898 1.00 37.94 880 SER A C 1
ATOM 7052 O O . SER A 1 880 ? 23.243 42.373 11.874 1.00 37.94 880 SER A O 1
ATOM 7054 N N . GLN A 1 881 ? 22.775 40.510 13.036 1.00 39.41 881 GLN A N 1
ATOM 7055 C CA . GLN A 1 881 ? 22.857 41.190 14.332 1.00 39.41 881 GLN A CA 1
ATOM 7056 C C . GLN A 1 881 ? 24.295 41.273 14.856 1.00 39.41 881 GLN A C 1
ATOM 7058 O O . GLN A 1 881 ? 25.123 40.383 14.666 1.00 39.41 881 GLN A O 1
ATOM 7063 N N . ILE A 1 882 ? 24.568 42.404 15.504 1.00 42.69 882 ILE A N 1
ATOM 7064 C CA . ILE A 1 882 ? 25.895 42.956 15.775 1.00 42.69 882 ILE A CA 1
ATOM 7065 C C . ILE A 1 882 ? 26.164 42.970 17.283 1.00 42.69 882 ILE A C 1
ATOM 7067 O O . ILE A 1 882 ? 25.290 43.317 18.071 1.00 42.69 882 ILE A O 1
ATOM 7071 N N . TYR A 1 883 ? 27.423 42.746 17.659 1.00 31.84 883 TYR A N 1
ATOM 7072 C CA . TYR A 1 883 ? 28.074 43.489 18.743 1.00 31.84 883 TYR A CA 1
ATOM 7073 C C . TYR A 1 883 ? 29.439 43.966 18.222 1.00 31.84 883 TYR A C 1
ATOM 7075 O O . TYR A 1 883 ? 30.124 43.202 17.538 1.00 31.84 883 TYR A O 1
ATOM 7083 N N . PRO A 1 884 ? 29.830 45.227 18.489 1.00 57.53 884 PRO A N 1
ATOM 7084 C CA . PRO A 1 884 ? 30.585 45.470 19.721 1.00 57.53 884 PRO A CA 1
ATOM 7085 C C . PRO A 1 884 ? 30.259 46.792 20.450 1.00 57.53 884 PRO A C 1
ATOM 7087 O O . PRO A 1 884 ? 29.604 47.686 19.928 1.00 57.53 884 PRO A O 1
ATOM 7090 N N . ASN A 1 885 ? 30.778 46.911 21.677 1.00 48.91 885 ASN A N 1
ATOM 7091 C CA . ASN A 1 885 ? 30.686 48.097 22.539 1.00 48.91 885 ASN A CA 1
ATOM 7092 C C . ASN A 1 885 ? 31.220 49.390 21.884 1.00 48.91 885 ASN A C 1
ATOM 7094 O O . ASN A 1 885 ? 32.430 49.479 21.651 1.00 48.91 885 ASN A O 1
ATOM 7098 N N . LYS A 1 886 ? 30.398 50.445 21.808 1.00 36.59 886 LYS A N 1
ATOM 7099 C CA . LYS A 1 886 ? 30.457 51.583 22.755 1.00 36.59 886 LYS A CA 1
ATOM 7100 C C . LYS A 1 886 ? 29.321 52.586 22.564 1.00 36.59 886 LYS A C 1
ATOM 7102 O O . LYS A 1 886 ? 28.864 52.729 21.415 1.00 36.59 886 LYS A O 1
#

Organism: NCBI:txid133385

Radius of gyration: 90.17 Å; Cα contacts (8 Å, |Δi|>4): 162; chains: 1; bounding box: 196×111×283 Å